Protein AF-A0A7S2IN70-F1 (afdb_monomer)

Radius of gyration: 50.94 Å; Cα contacts (8 Å, |Δi|>4): 1576; chains: 1; bounding box: 120×129×160 Å

Mean predicted aligned error: 21.16 Å

InterPro domains:
  IPR001154 DNA topoisomerase II, eukaryotic-type [PR01158] (30-53)
  IPR001154 DNA topoisomerase II, eukaryotic-type [PR01158] (77-99)
  IPR001154 DNA topoisomerase II, eukaryotic-type [PR01158] (107-127)
  IPR001154 DNA topoisomerase II, eukaryotic-type [PR01158] (214-228)
  IPR001154 DNA topoisomerase II, eukaryotic-type [PR01158] (298-324)
  IPR002205 DNA topoisomerase, type IIA, domain A [PF00521] (2-439)
  IPR002205 DNA topoisomerase, type IIA, domain A [PS52040] (4-439)
  IPR002205 DNA topoisomerase, type IIA, domain A [SM00434] (1-437)
  IPR002205 DNA topoisomerase, type IIA, domain A [cd00187] (2-442)
  IPR006691 DNA gyrase/topoisomerase IV, subunit A, C-terminal repeat [PF03989] (555-580)
  IPR006691 DNA gyrase/topoisomerase IV, subunit A, C-terminal repeat [PF03989] (617-644)
  IPR006691 DNA gyrase/topoisomerase IV, subunit A, C-terminal repeat [PF03989] (854-893)
  IPR006691 DNA gyrase/topoisomerase IV, subunit A, C-terminal repeat [PF03989] (995-1035)
  IPR013757 DNA topoisomerase, type IIA, alpha-helical domain superfamily [G3DSA:1.10.268.10] (305-457)
  IPR013758 DNA topoisomerase, type IIA, domain A, alpha-beta [G3DSA:3.90.199.10] (4-303)
  IPR013760 DNA topoisomerase, type IIA-like domain superfamily [SSF56719] (2-447)
  IPR035516 DNA gyrase/topoisomerase IV, subunit A, C-terminal [G3DSA:2.120.10.90] (473-906)
  IPR035516 DNA gyrase/topoisomerase IV, subunit A, C-terminal [SSF101904] (476-713)
  IPR036910 High mobility group box domain superfamily [SSF47095] (909-994)
  IPR050634 DNA Topoisomerase II [PTHR10169] (2-490)

Solvent-accessible surface area (backbone atoms only — not comparable to full-atom values): 61771 Å² total; per-residue (Å²): 112,77,38,47,27,30,52,50,43,32,41,29,64,71,57,43,30,51,50,40,44,43,59,76,67,61,56,82,60,78,37,44,41,50,60,50,44,57,51,27,38,70,60,39,70,51,93,62,66,63,68,62,49,49,54,50,53,38,64,41,16,25,66,39,58,64,58,29,59,68,39,49,27,38,57,51,59,58,40,29,35,37,48,61,68,37,73,67,35,59,60,46,85,76,27,29,36,32,67,24,81,46,39,54,40,38,43,45,76,76,48,61,87,71,50,58,62,39,75,55,96,92,38,71,36,41,47,84,56,61,73,39,80,55,57,39,27,43,28,44,17,40,76,24,70,50,93,96,47,58,24,40,36,61,28,26,47,62,67,60,54,50,52,29,49,53,23,51,76,70,74,40,84,54,73,88,86,64,70,39,54,50,87,58,87,46,51,68,44,75,40,91,93,38,89,63,32,31,39,29,31,26,37,70,47,81,52,78,74,40,31,32,38,38,57,34,66,18,76,85,56,30,52,49,67,51,45,58,56,54,59,70,34,36,58,48,96,96,43,62,91,73,35,63,33,75,44,81,47,80,66,61,54,73,89,46,49,31,39,41,40,30,28,55,52,72,54,47,52,52,32,57,75,65,31,56,42,67,66,69,65,20,59,41,80,47,60,43,83,42,29,41,30,21,47,96,90,65,50,82,45,80,40,83,46,75,65,55,52,50,65,60,38,50,60,58,50,52,54,48,40,49,50,34,49,53,52,50,48,54,49,47,52,40,53,42,51,53,41,51,42,46,36,52,51,37,48,31,43,70,68,69,72,45,85,77,77,96,58,58,60,57,60,52,34,45,50,42,44,76,72,70,44,73,35,58,48,48,65,69,72,43,73,76,69,92,60,49,42,61,75,45,43,36,88,60,73,70,56,58,7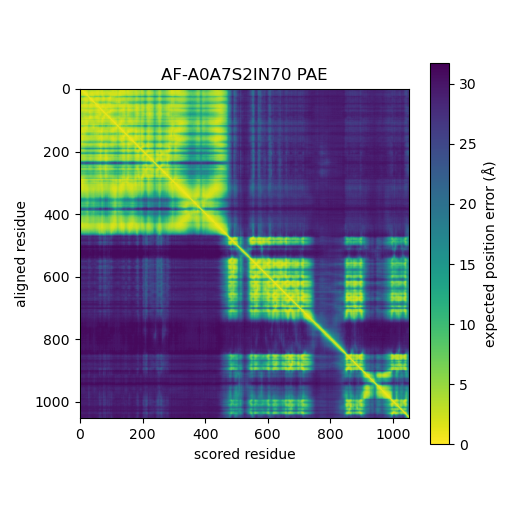6,86,56,61,40,70,73,43,39,54,53,38,48,51,53,37,53,55,46,50,52,51,44,52,51,54,69,72,51,49,62,67,56,55,48,52,54,44,51,53,47,31,51,57,33,49,54,51,51,54,55,49,52,52,52,51,51,53,52,50,51,52,51,50,53,54,49,60,73,66,42,86,80,61,89,65,75,46,64,29,35,39,42,32,26,67,65,45,22,36,32,25,30,44,50,67,59,56,53,59,76,63,71,69,79,95,76,69,100,77,84,61,86,76,68,83,74,89,85,83,82,80,92,74,92,79,84,91,81,93,83,82,94,83,80,85,76,76,81,66,79,58,75,17,67,62,48,75,46,74,46,34,38,64,15,36,35,40,42,30,27,36,78,21,37,36,33,36,46,48,44,59,79,42,58,76,42,94,45,89,71,53,86,54,48,50,53,54,81,73,22,71,77,47,71,89,63,53,79,48,35,74,40,75,40,56,49,65,63,58,72,45,97,57,84,38,27,37,41,38,34,32,48,74,26,31,33,40,42,38,57,43,71,66,62,52,74,50,52,72,43,43,81,36,75,55,36,43,67,57,94,96,50,39,41,54,45,58,42,80,44,41,56,60,22,24,46,34,38,34,26,26,64,26,26,40,38,30,30,72,50,22,87,91,50,71,72,53,60,48,85,41,62,53,47,63,41,38,47,63,62,74,92,72,83,41,41,62,35,35,63,37,72,40,77,57,51,76,65,57,50,53,55,46,52,52,53,49,50,54,48,51,51,52,50,50,51,54,50,51,56,57,56,60,63,74,74,74,78,88,87,86,90,82,88,78,89,78,89,80,89,82,85,85,88,82,86,84,86,86,86,82,84,90,83,91,86,86,89,83,89,84,87,88,84,90,82,84,89,82,85,84,84,87,83,80,86,87,80,89,83,87,84,88,81,86,86,82,85,86,85,91,88,78,90,81,89,88,84,85,82,88,83,85,89,84,82,87,80,90,78,75,94,72,85,77,74,90,75,90,80,82,81,88,83,82,87,70,68,54,43,22,39,36,42,33,27,26,75,25,32,31,37,30,32,62,59,39,70,94,75,52,27,82,47,64,79,45,38,69,47,47,80,58,39,69,64,59,88,91,51,36,36,34,35,45,40,68,44,77,33,76,89,66,84,76,75,78,80,77,81,71,63,54,33,41,55,52,52,46,58,52,43,60,71,38,72,68,40,48,51,54,54,51,50,63,66,64,63,82,66,84,89,68,80,77,76,54,73,65,60,58,50,50,54,37,46,53,55,44,68,70,46,58,69,74,62,44,48,55,36,42,51,52,30,50,52,47,42,51,54,42,51,53,51,47,52,56,56,64,71,46,91,75,54,34,33,39,36,27,26,57,81,44,49,78,45,81,43,54,53,80,79,46,57,77,48,94,62,80,50,79,56,49,79,77,50,91,64,63,87,96,52,40,42,63,45,60,46,73,54,75,84,79,76,73,71,80,85,76,66,88,128

Secondary structure (DSSP, 8-state):
--SS-BTTT---HHHHHHHHHHHHHT--S-EEHHHHHHHHHHHTT--S-HHHHHHHHHHHH--STTS-SS-SEEEES----TTTTTTTPPPTTT-EEEE-TTHHHHS-TTTGGGS-EEEETTEEEEES----SS-HHHHS-EEEE-SS-EEEE--B-HHHHHHHHHHHHTTPPPPPP-B--TT--SEEEE-TTSTTEEEEE-EEEEETTTEEEEEEPPTT--HHHHHHHHHHTSPPTT-GGG-S-SEEEE---SS---EEEE--HHHHHHHHHH-HHHHTT-EEEEE-S-EEEE-TTS-EEEESSHHHHHHHHHHHHHHHHHHHHHHHHHHHHHHHHHHHHHHHHHHHHHTTSS--TT--HHHHHHHHHHTTPPPHHHHTTPPPPSS--TTTTHHHHT--GGGSSHHHHHHHHHHHHHHHHHHHHHHHS-HHHHHHHHHHHHHHHHHHHHHHHHHHHHHHHHHHHHHHHH-TTS----EEEEEEETT-EEEEEEHHHHHHTT-S-S-SS---TT--------------------------TTS-EEEEEEEETT-EEEEEETTSEEEEEEGGGS-EESSTTSPPEEHHHH-GGGTTPPEEEEEEE-HHHHHS--S-EEEEEETTSEEEEEEHHHHHTPPTT--EE--BPPTT--EEEEEEE-TTEEEEEEETTSEEEEEE-STTSPPPPTTSBPEE-B---GGGT--EEEEEEEEPPHHHHHHHHHHHHHHHHHHHHHHHHHHHTSS---------------------------------------------------------------------------------------------------S----EEEEEETTSEEEEEE--HHHH-BPPTTB--EE-S---TT--EEEEEEE-------PPPPPPPPHHHHHHHHHTTSHHHHHHHHHHHHS-----SS--HHHHHHHHHHHHHTS-HHHHHHHHHHHHHHHHHHHHHHHHHHHS---EEEEEETTS-EEEEEGGGSPB-SSS-PPEE---PPTT--EEEEEEE------------

Foldseek 3Di:
DQFFAALQALDGLLLLLLVQLQVVVVFDDWDQQLVSLVSSCVQAVDPDDSVVSSLSLLLLQDDFWQRALDRQKHWAAASDFLQVPRPPRDDSRPTIIHGALLNCLQQPPLLVVVFAFDADPNHGHGGLHGGTLFRRCQAGPHFGDDDPATATHAHFDLVLRLQCLVCVLVVHHRDATFGDIPLAPFDWAADPVDPQKIKTFFDKADDPQFKIKTKGAGRPDGNNNLVVVLVVLEDDVPRRVRRLFPDWDWDDDRRIGMIMTTGHNVSVVVCVVVDVRVVSVRIDMDGNPRHWHAYSVGDIDGDRGVSVSSVRNSVVLLVSLVSSLVVVLLVLQLVLLLLVLLLLLLVCVLVVVQDPPPDDLQVSLVVSVVVPRFFSCVSVVHDRDPGSDCNRCVSNVVDDPVCSDPVNSVVSVVVSVVSVVVSVVSVPQHSSNVSVVSSVVSVVSVVVVVVVVVVVVVVVVVVVVVVVVPPPPPPDFAKWKWWAFPQQFIAIEHPVLVVVVVPPDPDDDDDFLADDDDDDDDDDDDDDDDDDDDDPDDPDLGGFTDDMDMGTQQWWKWWAFFQQKIAIDGSVVHYYDPHSNDTGDHPCVQAVVCPPTDTQDIETGHPVPLVDQDQKWKWWAKFQQFIATAGSPVVSPHDHNDIDHAARDDVPITTHDIYIDGQQKWKWWAKFQQFIAIAGPHPVDDHDDSPDHGARFAHDDPPPPIITQEMDMDGHDPVRVVVVVVVVVVVVVVVVVVVVVVVVVVVPDDDDDDDDDDDDDDDDDDDDDDDDDDDDDDDDDDDDDDDDDDDDDDDDDDDDDDDDDDDDDDDDDYDDDDDDDDDDDDDDDDDDDDPPPDDPDDDDDPDDFFKWKWWAKFQQFIATETCDCVARNHDDGHYNGHRAERADPPITTNYIDIDTRPPDLPDQDDDFDALLVVVVVVCCVDPVVVVVVVVVVVPDDDDDDDDDPVVVSVVSVVVLVPDDPVVNVVSNVVSVVVVVVNVVSVVVVVVPQFKWKWWTKSSNDIDIDTPSVWDHDPDHDTGDRGDPDDPPITTNDMDIPDPPPPPPPPDDD

Organism: NCBI:txid1333877

Sequence (1053 aa):
MRSIPCVVDGFKPSQRKVLFSAFKKKLKSDLKVAQLVGYISEQAAYHHGEMSLENTIVNLAQNFVGSNNINLLVPSGQFGTRLQGGKDHAAARYIYTKPSRALRAIFSEEDDPVLEYLNEENLSIEPRWYCPVVPLVLINGAEGIGTGWSTSVPMYNPRDVIAAIRSIIRQEPPEPLTPWFRGFNGTIAPIPAQPGRFEAIGVAQRRGHVRMEITELPVKKWTQDYKEWLLELLPKPGQEQRALVTELREYHSENSVHFVLSMTPDKLAEAEQKGFEKFFHLRTTISTSNMMLFDADGNIKKYESPEDIIKEFAPIRLELYQKRKDHQVGKLEREMAVISNRLKFVRMVVTDQLDVEKRKTGELCSEMHRKGLQTMSEIDGGPPVKDNTPDGYKYLLSMKLWSLTDDKVNSLQQQHDDKAHALETLKATTIEQMWEKDLARLEAALDACDAEDAKEAESAAKLARKAMDNSDDFLVNKQCVLVLNNNYGIKRVRTNTWKATRKGNMSGNKGSLLDKKKADKPTGDGDEGEEGADELEEIGQEEALAGVFCCHDFDALLVFTEHGMAYRLQALDVPLAKKASAASAQVRDFLPELGEHRVVSLVTVPHGKLKDMCDEFVVLVSAQGYAKKVSLDRFRGLRPGTAGPCFKLVEGDELKWAHRAGPNCALVMASRAGKVLRMSCGRDWQESSVKAGGKLAMRVPANAGDAMASCAISMLTGREIKERERAVAKRREKLLASKDLAADADEAVGVPGGDDAMDGTGVKGGSPAAASAEAAAARRRSSAPCDDDDSDNGGEAPGAGGAEGGGDVRADGGADGGADSDADAGDDADDGEGEAEGGQGSGDDDGDAGQHAVLVTEQGFAIRMPLIAKRIGLGKKGGKGKVVINVSDPDKVCSICIVSGVSAEVKAPEKCKAAWSLFHDERMRTEDGIAETAAALAAGDGVQKPADPFARAHRSQELFKALPEQEQNKYIAIADEQRQKYDLAMEEFKKHDVEEVLLGSVKGCISRVTVNTLPVSWTRRKGKAISRLRKPDKICTVSLLSAVEEAPDDGPK

Structure (mmCIF, N/CA/C/O backbone):
data_AF-A0A7S2IN70-F1
#
_entry.id   AF-A0A7S2IN70-F1
#
loop_
_atom_site.group_PDB
_atom_site.id
_atom_site.type_symbol
_atom_site.label_atom_id
_atom_site.label_alt_id
_atom_site.label_comp_id
_atom_site.label_asym_id
_atom_site.label_entity_id
_atom_site.label_seq_id
_atom_site.pdbx_PDB_ins_code
_atom_site.Cartn_x
_atom_site.Cartn_y
_atom_site.Cartn_z
_atom_site.occupancy
_atom_site.B_iso_or_equiv
_atom_site.auth_seq_id
_atom_site.auth_comp_id
_atom_site.auth_asym_id
_atom_site.auth_atom_id
_atom_site.pdbx_PDB_model_num
ATOM 1 N N . MET A 1 1 ? 8.993 -9.530 31.731 1.00 68.31 1 MET A N 1
ATOM 2 C CA . MET A 1 1 ? 7.720 -8.796 31.533 1.00 68.31 1 MET A CA 1
ATOM 3 C C . MET A 1 1 ? 7.752 -7.808 30.369 1.00 68.31 1 MET A C 1
ATOM 5 O O . MET A 1 1 ? 6.836 -7.840 29.572 1.00 68.31 1 MET A O 1
ATOM 9 N N . ARG A 1 2 ? 8.772 -6.947 30.215 1.00 82.38 2 ARG A N 1
ATOM 10 C CA . ARG A 1 2 ? 8.757 -5.892 29.172 1.00 82.38 2 ARG A CA 1
ATOM 11 C C . ARG A 1 2 ? 8.877 -6.403 27.723 1.00 82.38 2 ARG A C 1
ATOM 13 O O . ARG A 1 2 ? 8.448 -5.712 26.807 1.00 82.38 2 ARG A O 1
ATOM 20 N N . SER A 1 3 ? 9.459 -7.589 27.519 1.00 85.69 3 SER A N 1
ATOM 21 C CA . SER A 1 3 ? 9.809 -8.093 26.180 1.00 85.69 3 SER A CA 1
ATOM 22 C C . SER A 1 3 ? 8.808 -9.062 25.552 1.00 85.69 3 SER A C 1
ATOM 24 O O . SER A 1 3 ? 8.734 -9.108 24.330 1.00 85.69 3 SER A O 1
ATOM 26 N N . ILE A 1 4 ? 8.087 -9.849 26.355 1.00 91.94 4 ILE A N 1
ATOM 27 C CA . ILE A 1 4 ? 7.155 -10.891 25.891 1.00 91.94 4 ILE A CA 1
ATOM 28 C C . ILE A 1 4 ? 5.725 -10.363 26.084 1.00 91.94 4 ILE A C 1
ATOM 30 O O . ILE A 1 4 ? 5.456 -9.819 27.157 1.00 91.94 4 ILE A O 1
ATOM 34 N N . PRO A 1 5 ? 4.835 -10.471 25.083 1.00 93.94 5 PRO A N 1
ATOM 35 C CA . PRO A 1 5 ? 3.462 -9.998 25.197 1.00 93.94 5 PRO A CA 1
ATOM 36 C C . PRO A 1 5 ? 2.547 -10.974 25.948 1.00 93.94 5 PRO A C 1
ATOM 38 O O . PRO A 1 5 ? 2.892 -12.135 26.183 1.00 93.94 5 PRO A O 1
ATOM 41 N N . CYS A 1 6 ? 1.368 -10.480 26.324 1.00 94.06 6 CYS A N 1
ATOM 42 C CA . CYS A 1 6 ? 0.288 -11.285 26.893 1.00 94.06 6 CYS A CA 1
ATOM 43 C C . CYS A 1 6 ? -0.545 -11.948 25.789 1.00 94.06 6 CYS A C 1
ATOM 45 O O . CYS A 1 6 ? -0.744 -11.365 24.726 1.00 94.06 6 CYS A O 1
ATOM 47 N N . VAL A 1 7 ? -1.051 -13.155 26.045 1.00 95.25 7 VAL A N 1
ATOM 48 C CA . VAL A 1 7 ? -1.926 -13.898 25.127 1.00 95.25 7 VAL A CA 1
ATOM 49 C C . VAL A 1 7 ? -3.268 -13.191 24.905 1.00 95.25 7 VAL A C 1
ATOM 51 O O . VAL A 1 7 ? -3.846 -13.304 23.828 1.00 95.25 7 VAL A O 1
ATOM 54 N N . VAL A 1 8 ? -3.739 -12.424 25.897 1.00 94.12 8 VAL A N 1
ATOM 55 C CA . VAL A 1 8 ? -5.066 -11.794 25.870 1.00 94.12 8 VAL A CA 1
ATOM 56 C C . VAL A 1 8 ? -5.120 -10.636 24.871 1.00 94.12 8 VAL A C 1
ATOM 58 O O . VAL A 1 8 ? -5.943 -10.649 23.962 1.00 94.12 8 VAL A O 1
ATOM 61 N N . ASP A 1 9 ? -4.233 -9.644 24.998 1.00 94.50 9 ASP A N 1
ATOM 62 C CA . ASP A 1 9 ? -4.203 -8.475 24.104 1.00 94.50 9 ASP A CA 1
ATOM 63 C C . ASP A 1 9 ? -3.090 -8.499 23.054 1.00 94.50 9 ASP A C 1
ATOM 65 O O . ASP A 1 9 ? -3.109 -7.687 22.131 1.00 94.50 9 ASP A O 1
ATOM 69 N N . GLY A 1 10 ? -2.115 -9.400 23.168 1.00 93.31 10 GLY A N 1
ATOM 70 C CA . GLY A 1 10 ? -0.932 -9.403 22.310 1.00 93.31 10 GLY A CA 1
ATOM 71 C C . GLY A 1 10 ? 0.036 -8.252 22.578 1.00 93.31 10 GLY A C 1
ATOM 72 O O . GLY A 1 10 ? 0.955 -8.045 21.785 1.00 93.31 10 GLY A O 1
ATOM 73 N N . PHE A 1 11 ? -0.120 -7.507 23.680 1.00 94.75 11 PHE A N 1
ATOM 74 C CA . PHE A 1 11 ? 0.687 -6.320 23.948 1.00 94.75 11 PHE A CA 1
ATOM 75 C C . PHE A 1 11 ? 1.770 -6.517 24.996 1.00 94.75 11 PHE A C 1
ATOM 77 O O . PHE A 1 11 ? 1.643 -7.250 25.980 1.00 94.75 11 PHE A O 1
ATOM 84 N N . LYS A 1 12 ? 2.841 -5.750 24.795 1.00 93.44 12 LYS A N 1
ATOM 85 C CA . LYS A 1 12 ? 3.812 -5.388 25.829 1.00 93.44 12 LYS A CA 1
ATOM 86 C C . LYS A 1 12 ? 3.264 -4.207 26.646 1.00 93.44 12 LYS A C 1
ATOM 88 O O . LYS A 1 12 ? 2.510 -3.396 26.100 1.00 93.44 12 LYS A O 1
ATOM 93 N N . PRO A 1 13 ? 3.707 -4.010 27.902 1.00 92.25 13 PRO A N 1
ATOM 94 C CA . PRO A 1 13 ? 3.250 -2.889 28.730 1.00 92.25 13 PRO A CA 1
ATOM 95 C C . PRO A 1 13 ? 3.371 -1.514 28.048 1.00 92.25 13 PRO A C 1
ATOM 97 O O . PRO A 1 13 ? 2.440 -0.718 28.105 1.00 92.25 13 PRO A O 1
ATOM 100 N N . SER A 1 14 ? 4.464 -1.254 27.315 1.00 92.75 14 SER A N 1
ATOM 101 C CA . SER A 1 14 ? 4.647 0.012 26.586 1.00 92.75 14 SER A CA 1
ATOM 102 C C . SER A 1 14 ? 3.566 0.252 25.527 1.00 92.75 14 SER A C 1
ATOM 104 O O . SER A 1 14 ? 3.066 1.364 25.407 1.00 92.75 14 SER A O 1
ATOM 106 N N . GLN A 1 15 ? 3.164 -0.784 24.783 1.00 94.75 15 GLN A N 1
ATOM 107 C CA . GLN A 1 15 ? 2.100 -0.681 23.776 1.00 94.75 15 GLN A CA 1
ATOM 108 C C . GLN A 1 15 ? 0.737 -0.439 24.439 1.00 94.75 15 GLN A C 1
ATOM 110 O O . GLN A 1 15 ? -0.059 0.366 23.957 1.00 94.75 15 GLN A O 1
ATOM 115 N N . ARG A 1 16 ? 0.496 -1.077 25.591 1.00 95.00 16 ARG A N 1
ATOM 116 C CA . ARG A 1 16 ? -0.734 -0.898 26.366 1.00 95.00 16 ARG A CA 1
ATOM 117 C C . ARG A 1 16 ? -0.883 0.521 26.907 1.00 95.00 16 ARG A C 1
ATOM 119 O O . ARG A 1 16 ? -1.958 1.103 26.785 1.00 95.00 16 ARG A O 1
ATOM 126 N N . LYS A 1 17 ? 0.205 1.100 27.425 1.00 94.31 17 LYS A N 1
ATOM 127 C CA . LYS A 1 17 ? 0.259 2.499 27.880 1.00 94.31 17 LYS A CA 1
ATOM 128 C C . LYS A 1 17 ? -0.053 3.481 26.745 1.00 94.31 17 LYS A C 1
ATOM 130 O O . LYS A 1 17 ? -0.843 4.400 26.945 1.00 94.31 17 LYS A O 1
ATOM 135 N N . VAL A 1 18 ? 0.478 3.244 25.538 1.00 94.81 18 VAL A N 1
ATOM 136 C CA . VAL A 1 18 ? 0.158 4.055 24.344 1.00 94.81 18 VAL A CA 1
ATOM 137 C C . VAL A 1 18 ? -1.348 4.052 24.058 1.00 94.81 18 VAL A C 1
ATOM 139 O O . VAL A 1 18 ? -1.945 5.119 23.895 1.00 94.81 18 VAL A O 1
ATOM 142 N N . LEU A 1 19 ? -1.982 2.874 24.021 1.00 94.44 19 LEU A N 1
ATOM 143 C CA . LEU A 1 19 ? -3.419 2.771 23.744 1.00 94.44 19 LEU A CA 1
ATOM 144 C C . LEU A 1 19 ? -4.285 3.337 24.868 1.00 94.44 19 LEU A C 1
ATOM 146 O O . LEU A 1 19 ? -5.255 4.039 24.586 1.00 94.44 19 LEU A O 1
ATOM 150 N N . PHE A 1 20 ? -3.913 3.101 26.127 1.00 94.88 20 PHE A N 1
ATOM 151 C CA . PHE A 1 20 ? -4.605 3.671 27.280 1.00 94.88 20 PHE A CA 1
ATOM 152 C C . PHE A 1 20 ? -4.680 5.195 27.187 1.00 94.88 20 PHE A C 1
ATOM 154 O O . PHE A 1 20 ? -5.765 5.775 27.281 1.00 94.88 20 PHE A O 1
ATOM 161 N N . SER A 1 21 ? -3.554 5.857 26.918 1.00 93.00 21 SER A N 1
ATOM 162 C CA . SER A 1 21 ? -3.532 7.307 26.740 1.00 93.00 21 SER A CA 1
ATOM 163 C C . SER A 1 21 ? -4.333 7.753 25.513 1.00 93.00 21 SER A C 1
ATOM 165 O O . SER A 1 21 ? -5.021 8.773 25.580 1.00 93.00 21 SER A O 1
ATOM 167 N N . ALA A 1 22 ? -4.308 6.995 24.410 1.00 92.81 22 ALA A N 1
ATOM 168 C CA . ALA A 1 22 ? -5.115 7.300 23.225 1.00 92.81 22 ALA A CA 1
ATOM 169 C C . ALA A 1 22 ? -6.629 7.249 23.522 1.00 92.81 22 ALA A C 1
ATOM 171 O O . ALA A 1 22 ? -7.367 8.154 23.115 1.00 92.81 22 ALA A O 1
ATOM 172 N N . PHE A 1 23 ? -7.083 6.249 24.287 1.00 93.44 23 PHE A N 1
ATOM 173 C CA . PHE A 1 23 ? -8.474 6.116 24.727 1.00 93.44 23 PHE A CA 1
ATOM 174 C C . PHE A 1 23 ? -8.867 7.184 25.751 1.00 93.44 23 PHE A C 1
ATOM 176 O O . PHE A 1 23 ? -9.908 7.825 25.590 1.00 93.44 23 PHE A O 1
ATOM 183 N N . LYS A 1 24 ? -8.010 7.457 26.745 1.00 91.88 24 LYS A N 1
ATOM 184 C CA . LYS A 1 24 ? -8.237 8.487 27.775 1.00 91.88 24 LYS A CA 1
ATOM 185 C C . LYS A 1 24 ? -8.369 9.884 27.165 1.00 91.88 24 LYS A C 1
ATOM 187 O O . LYS A 1 24 ? -9.259 10.642 27.546 1.00 91.88 24 LYS A O 1
ATOM 192 N N . LYS A 1 25 ? -7.540 10.205 26.164 1.00 90.44 25 LYS A N 1
ATOM 193 C CA . LYS A 1 25 ? -7.591 11.481 25.428 1.00 90.44 25 LYS A CA 1
ATOM 194 C C . LYS A 1 25 ? -8.777 11.574 24.457 1.00 90.44 25 LYS A C 1
ATOM 196 O O . LYS A 1 25 ? -9.083 12.673 24.002 1.00 90.44 25 LYS A O 1
ATOM 201 N N . LYS A 1 26 ? -9.424 10.447 24.117 1.00 88.94 26 LYS A N 1
ATOM 202 C CA . LYS A 1 26 ? -10.448 10.332 23.058 1.00 88.94 26 LYS A CA 1
ATOM 203 C C . LYS A 1 26 ? -9.986 10.977 21.749 1.00 88.94 26 LYS A C 1
ATOM 205 O O . LYS A 1 26 ? -10.671 11.830 21.181 1.00 88.94 26 LYS A O 1
ATOM 210 N N . LEU A 1 27 ? -8.785 10.607 21.309 1.00 84.56 27 LEU A N 1
ATOM 211 C CA . LEU A 1 27 ? -8.127 11.243 20.172 1.00 84.56 27 LEU A CA 1
ATOM 212 C C . LEU A 1 27 ? -8.922 11.006 18.873 1.00 84.56 27 LEU A C 1
ATOM 214 O O . LEU A 1 27 ? -9.062 9.870 18.434 1.00 84.56 27 LEU A O 1
ATOM 218 N N . LYS A 1 28 ? -9.448 12.079 18.267 1.00 85.06 28 LYS A N 1
ATOM 219 C CA . LYS A 1 28 ? -10.194 12.024 16.990 1.00 85.06 28 LYS A CA 1
ATOM 220 C C . LYS A 1 28 ? -9.435 12.635 15.814 1.00 85.06 28 LYS A C 1
ATOM 222 O O . LYS A 1 28 ? -9.631 12.216 14.679 1.00 85.06 28 LYS A O 1
ATOM 227 N N . SER A 1 29 ? -8.606 13.639 16.080 1.00 89.12 29 SER A N 1
ATOM 228 C CA . SER A 1 29 ? -7.786 14.324 15.081 1.00 89.12 29 SER A CA 1
ATOM 229 C C . SER A 1 29 ? -6.345 13.830 15.124 1.00 89.12 29 SER A C 1
ATOM 231 O O . SER A 1 29 ? -5.884 13.347 16.158 1.00 89.12 29 SER A O 1
ATOM 233 N N . ASP A 1 30 ? -5.628 14.014 14.020 1.00 91.81 30 ASP A N 1
ATOM 234 C CA . ASP A 1 30 ? -4.193 13.753 13.950 1.00 91.81 30 ASP A CA 1
ATOM 235 C C . ASP A 1 30 ? -3.426 14.597 14.987 1.00 91.81 30 ASP A C 1
ATOM 237 O O . ASP A 1 30 ? -3.643 15.804 15.124 1.00 91.81 30 ASP A O 1
ATOM 241 N N . LEU A 1 31 ? -2.536 13.946 15.738 1.00 93.88 31 LEU A N 1
ATOM 242 C CA . LEU A 1 31 ? -1.675 14.561 16.750 1.00 93.88 31 LEU A CA 1
ATOM 243 C C . LEU A 1 31 ? -0.216 14.242 16.438 1.00 93.88 31 LEU A C 1
ATOM 245 O O . LEU A 1 31 ? 0.096 13.133 16.010 1.00 93.88 31 LEU A O 1
ATOM 249 N N . LYS A 1 32 ? 0.692 15.193 16.682 1.00 95.00 32 LYS A N 1
ATOM 250 C CA . LYS A 1 32 ? 2.132 14.946 16.522 1.00 95.00 32 LYS A CA 1
ATOM 251 C C . LYS A 1 32 ? 2.574 13.812 17.439 1.00 95.00 32 LYS A C 1
ATOM 253 O O . LYS A 1 32 ? 2.235 13.830 18.624 1.00 95.00 32 LYS A O 1
ATOM 258 N N . VAL A 1 33 ? 3.394 12.893 16.933 1.00 95.44 33 VAL A N 1
ATOM 259 C CA . VAL A 1 33 ? 3.899 11.767 17.737 1.00 95.44 33 VAL A CA 1
ATOM 260 C C . VAL A 1 33 ? 4.663 12.272 18.964 1.00 95.44 33 VAL A C 1
ATOM 262 O O . VAL A 1 33 ? 4.378 11.825 20.069 1.00 95.44 33 VAL A O 1
ATOM 265 N N . ALA A 1 34 ? 5.515 13.293 18.817 1.00 94.81 34 ALA A N 1
ATOM 266 C CA . ALA A 1 34 ? 6.221 13.905 19.952 1.00 94.81 34 ALA A CA 1
ATOM 267 C C . ALA A 1 34 ? 5.276 14.467 21.041 1.00 94.81 34 ALA A C 1
ATOM 269 O O . ALA A 1 34 ? 5.551 14.357 22.233 1.00 94.81 34 ALA A O 1
ATOM 270 N N . GLN A 1 35 ? 4.126 15.036 20.654 1.00 93.81 35 GLN A N 1
ATOM 271 C CA . GLN A 1 35 ? 3.127 15.527 21.616 1.00 93.81 35 GLN A CA 1
ATOM 272 C C . GLN A 1 35 ? 2.376 14.379 22.298 1.00 93.81 35 GLN A C 1
ATOM 274 O O . GLN A 1 35 ? 2.021 14.481 23.472 1.00 93.81 35 GLN A O 1
ATOM 279 N N . LEU A 1 36 ? 2.117 13.293 21.564 1.00 94.19 36 LEU A N 1
ATOM 280 C CA . LEU A 1 36 ? 1.493 12.096 22.117 1.00 94.19 36 LEU A CA 1
ATOM 281 C C . LEU A 1 36 ? 2.404 11.430 23.155 1.00 94.19 36 LEU A C 1
ATOM 283 O O . LEU A 1 36 ? 1.918 11.037 24.210 1.00 94.19 36 LEU A O 1
ATOM 287 N N . VAL A 1 37 ? 3.709 11.364 22.887 1.00 94.88 37 VAL A N 1
ATOM 288 C CA . VAL A 1 37 ? 4.715 10.808 23.803 1.00 94.88 37 VAL A CA 1
ATOM 289 C C . VAL A 1 37 ? 4.738 11.554 25.130 1.00 94.88 37 VAL A C 1
ATOM 291 O O . VAL A 1 37 ? 4.570 10.914 26.164 1.00 94.88 37 VAL A O 1
ATOM 294 N N . GLY A 1 38 ? 4.821 12.890 25.111 1.00 93.00 38 GLY A N 1
ATOM 295 C CA . GLY A 1 38 ? 4.776 13.686 26.345 1.00 93.00 38 GLY A CA 1
ATOM 296 C C . GLY A 1 38 ? 3.494 13.454 27.157 1.00 93.00 38 GLY A C 1
ATOM 297 O O . GLY A 1 38 ? 3.541 13.323 28.377 1.00 93.00 38 GLY A O 1
ATOM 298 N N . TYR A 1 39 ? 2.350 13.308 26.478 1.00 93.31 39 TYR A N 1
ATOM 299 C CA . TYR A 1 39 ? 1.074 13.008 27.134 1.00 93.31 39 TYR A CA 1
ATOM 300 C C . TYR A 1 39 ? 1.023 11.597 27.744 1.00 93.31 39 TYR A C 1
ATOM 302 O O . TYR A 1 39 ? 0.452 11.416 28.819 1.00 93.31 39 TYR A O 1
ATOM 310 N N . ILE A 1 40 ? 1.600 10.589 27.083 1.00 93.38 40 ILE A N 1
ATOM 311 C CA . ILE A 1 40 ? 1.655 9.223 27.624 1.00 93.38 40 ILE A CA 1
ATOM 312 C C . ILE A 1 40 ? 2.572 9.169 28.847 1.00 93.38 40 ILE A C 1
ATOM 314 O O . ILE A 1 40 ? 2.195 8.562 29.848 1.00 93.38 40 ILE A O 1
ATOM 318 N N . SER A 1 41 ? 3.735 9.825 28.789 1.00 91.88 41 SER A N 1
ATOM 319 C CA . SER A 1 41 ? 4.672 9.882 29.915 1.00 91.88 41 SER A CA 1
ATOM 320 C C . SER A 1 41 ? 4.010 10.435 31.178 1.00 91.88 41 SER A C 1
ATOM 322 O O . SER A 1 41 ? 4.165 9.850 32.247 1.00 91.88 41 SER A O 1
ATOM 324 N N . GLU A 1 42 ? 3.203 11.491 31.041 1.00 89.31 42 GLU A N 1
ATOM 325 C CA . GLU A 1 42 ? 2.459 12.102 32.149 1.00 89.31 42 GLU A CA 1
ATOM 326 C C . GLU A 1 42 ? 1.301 11.220 32.653 1.00 89.31 42 GLU A C 1
ATOM 328 O O . GLU A 1 42 ? 1.124 11.042 33.854 1.00 89.31 42 GLU A O 1
ATOM 333 N N . GLN A 1 43 ? 0.480 10.675 31.750 1.00 89.38 43 GLN A N 1
ATOM 334 C CA . GLN A 1 43 ? -0.794 10.046 32.126 1.00 89.38 43 GLN A CA 1
ATOM 335 C C . GLN A 1 43 ? -0.700 8.559 32.455 1.00 89.38 43 GLN A C 1
ATOM 337 O O . GLN A 1 43 ? -1.601 8.035 33.109 1.00 89.38 43 GLN A O 1
ATOM 342 N N . ALA A 1 44 ? 0.324 7.877 31.946 1.00 88.25 44 ALA A N 1
ATOM 343 C CA . ALA A 1 44 ? 0.505 6.439 32.094 1.00 88.25 44 ALA A CA 1
ATOM 344 C C . ALA A 1 44 ? 1.740 6.085 32.937 1.00 88.25 44 ALA A C 1
ATOM 346 O O . ALA A 1 44 ? 2.167 4.935 32.887 1.00 88.25 44 ALA A O 1
ATOM 347 N N . ALA A 1 45 ? 2.329 7.047 33.662 1.00 87.25 45 ALA A N 1
ATOM 348 C CA . ALA A 1 45 ? 3.516 6.854 34.505 1.00 87.25 45 ALA A CA 1
ATOM 349 C C . ALA A 1 45 ? 4.629 6.058 33.786 1.00 87.25 45 ALA A C 1
ATOM 351 O O . ALA A 1 45 ? 5.075 5.000 34.231 1.00 87.25 45 ALA A O 1
ATOM 352 N N . TYR A 1 46 ? 5.020 6.498 32.584 1.00 86.69 46 TYR A N 1
ATOM 353 C CA . TYR A 1 46 ? 6.030 5.782 31.801 1.00 86.69 46 TYR A CA 1
ATOM 354 C C . TYR A 1 46 ? 7.447 6.175 32.238 1.00 86.69 46 TYR A C 1
ATOM 356 O O . TYR A 1 46 ? 7.919 7.268 31.944 1.00 86.69 46 TYR A O 1
ATOM 364 N N . HIS A 1 47 ? 8.155 5.247 32.885 1.00 85.50 47 HIS A N 1
ATOM 365 C CA . HIS A 1 47 ? 9.475 5.494 33.493 1.00 85.50 47 HIS A CA 1
ATOM 366 C C . HIS A 1 47 ? 10.679 5.202 32.585 1.00 85.50 47 HIS A C 1
ATOM 368 O O . HIS A 1 47 ? 11.800 5.007 33.063 1.00 85.50 47 HIS A O 1
ATOM 374 N N . HIS A 1 48 ? 10.484 5.065 31.274 1.00 85.31 48 HIS A N 1
ATOM 375 C CA . HIS A 1 48 ? 11.585 4.828 30.330 1.00 85.31 48 HIS A CA 1
ATOM 376 C C . HIS A 1 48 ? 11.712 5.993 29.356 1.00 85.31 48 HIS A C 1
ATOM 378 O O . HIS A 1 48 ? 10.779 6.767 29.176 1.00 85.31 48 HIS A O 1
ATOM 384 N N . GLY A 1 49 ? 12.881 6.130 28.728 1.00 86.88 49 GLY A N 1
ATOM 385 C CA . GLY A 1 49 ? 13.143 7.245 27.820 1.00 86.88 49 GLY A CA 1
ATOM 386 C C . GLY A 1 49 ? 12.098 7.361 26.704 1.00 86.88 49 GLY A C 1
ATOM 387 O O . GLY A 1 49 ? 11.688 6.355 26.115 1.00 86.88 49 GLY A O 1
ATOM 388 N N . GLU A 1 50 ? 11.721 8.600 26.390 1.00 90.06 50 GLU A N 1
ATOM 389 C CA . GLU A 1 50 ? 10.711 8.963 25.386 1.00 90.06 50 GLU A CA 1
ATOM 390 C C . GLU A 1 50 ? 10.989 8.356 24.005 1.00 90.06 50 GLU A C 1
ATOM 392 O O . GLU A 1 50 ? 10.069 7.883 23.345 1.00 90.06 50 GLU A O 1
ATOM 397 N N . MET A 1 51 ? 12.262 8.235 23.617 1.00 91.38 51 MET A N 1
ATOM 398 C CA . MET A 1 51 ? 12.680 7.614 22.353 1.00 91.38 51 MET A CA 1
ATOM 399 C C . MET A 1 51 ? 12.177 6.166 22.197 1.00 91.38 51 MET A C 1
ATOM 401 O O . MET A 1 51 ? 11.815 5.732 21.105 1.00 91.38 51 MET A O 1
ATOM 405 N N . SER A 1 52 ? 12.104 5.398 23.291 1.00 92.25 52 SER A N 1
ATOM 406 C CA . SER A 1 52 ? 11.541 4.041 23.244 1.00 92.25 52 SER A CA 1
ATOM 407 C C . SER A 1 52 ? 10.038 4.062 22.962 1.00 92.25 52 SER A C 1
ATOM 409 O O . SER A 1 52 ? 9.510 3.119 22.368 1.00 92.25 52 SER A O 1
ATOM 411 N N . LEU A 1 53 ? 9.347 5.103 23.420 1.00 93.31 53 LEU A N 1
ATOM 412 C CA . LEU A 1 53 ? 7.913 5.270 23.242 1.00 93.31 53 LEU A CA 1
ATOM 413 C C . LEU A 1 53 ? 7.588 5.790 21.840 1.00 93.31 53 LEU A C 1
ATOM 415 O O . LEU A 1 53 ? 6.659 5.284 21.219 1.00 93.31 53 LEU A O 1
ATOM 419 N N . GLU A 1 54 ? 8.408 6.703 21.310 1.00 94.00 54 GLU A N 1
ATOM 420 C CA . GLU A 1 54 ? 8.369 7.134 19.907 1.00 94.00 54 GLU A CA 1
ATOM 421 C C . GLU A 1 54 ? 8.443 5.927 18.967 1.00 94.00 54 GLU A C 1
ATOM 423 O O . GLU A 1 54 ? 7.529 5.715 18.171 1.00 94.00 54 GLU A O 1
ATOM 428 N N . ASN A 1 55 ? 9.455 5.068 19.136 1.00 93.62 55 ASN A N 1
ATOM 429 C CA . ASN A 1 55 ? 9.600 3.849 18.335 1.00 93.62 55 ASN A CA 1
ATOM 430 C C . ASN A 1 55 ? 8.420 2.883 18.523 1.00 93.62 55 ASN A C 1
ATOM 432 O O . ASN A 1 55 ? 8.001 2.220 17.579 1.00 93.62 55 ASN A O 1
ATOM 436 N N . THR A 1 56 ? 7.848 2.811 19.730 1.00 94.62 56 THR A N 1
ATOM 437 C CA . THR A 1 56 ? 6.661 1.977 19.985 1.00 94.62 56 THR A CA 1
ATOM 438 C C . THR A 1 56 ? 5.446 2.491 19.210 1.00 94.62 56 THR A C 1
ATOM 440 O O . THR A 1 56 ? 4.726 1.691 18.618 1.00 94.62 56 THR A O 1
ATOM 443 N N . ILE A 1 57 ? 5.227 3.809 19.174 1.00 95.44 57 ILE A N 1
ATOM 444 C CA . ILE A 1 57 ? 4.131 4.435 18.418 1.00 95.44 57 ILE A CA 1
ATOM 445 C C . ILE A 1 57 ? 4.337 4.248 16.916 1.00 95.44 57 ILE A C 1
ATOM 447 O O . ILE A 1 57 ? 3.389 3.881 16.225 1.00 95.44 57 ILE A O 1
ATOM 451 N N . VAL A 1 58 ? 5.564 4.451 16.424 1.00 96.00 58 VAL A N 1
ATOM 452 C CA . VAL A 1 58 ? 5.901 4.233 15.011 1.00 96.00 58 VAL A CA 1
ATOM 453 C C . VAL A 1 58 ? 5.603 2.786 14.614 1.00 96.00 58 VAL A C 1
ATOM 455 O O . VAL A 1 58 ? 4.847 2.563 13.673 1.00 96.00 58 VAL A O 1
ATOM 458 N N . ASN A 1 59 ? 6.075 1.808 15.391 1.00 94.44 59 ASN A N 1
ATOM 459 C CA . ASN A 1 59 ? 5.830 0.389 15.120 1.00 94.44 59 ASN A CA 1
ATOM 460 C C . ASN A 1 59 ? 4.342 0.008 15.178 1.00 94.44 59 ASN A C 1
ATOM 462 O O . ASN A 1 59 ? 3.925 -0.878 14.446 1.00 94.44 59 ASN A O 1
ATOM 466 N N . LEU A 1 60 ? 3.529 0.653 16.025 1.00 95.19 60 LEU A N 1
ATOM 467 C CA . LEU A 1 60 ? 2.075 0.419 16.084 1.00 95.19 60 LEU A CA 1
ATOM 468 C C . LEU A 1 60 ? 1.309 1.036 14.900 1.00 95.19 60 LEU A C 1
ATOM 470 O O . LEU A 1 60 ? 0.168 0.637 14.641 1.00 95.19 60 LEU A O 1
ATOM 474 N N . ALA A 1 61 ? 1.906 2.023 14.228 1.00 95.62 61 ALA A N 1
ATOM 475 C CA . ALA A 1 61 ? 1.305 2.742 13.109 1.00 95.62 61 ALA A CA 1
ATOM 476 C C . ALA A 1 61 ? 1.727 2.208 11.732 1.00 95.62 61 ALA A C 1
ATOM 478 O O . ALA A 1 61 ? 0.996 2.392 10.763 1.00 95.62 61 ALA A O 1
ATOM 479 N N . GLN A 1 62 ? 2.885 1.548 11.631 1.00 94.44 62 GLN A N 1
ATOM 480 C CA . GLN A 1 62 ? 3.401 0.996 10.375 1.00 94.44 62 GLN A CA 1
ATOM 481 C C . GLN A 1 62 ? 2.411 0.038 9.696 1.00 94.44 62 GLN A C 1
ATOM 483 O O . GLN A 1 62 ? 1.803 -0.813 10.351 1.00 94.44 62 GLN A O 1
ATOM 488 N N . ASN A 1 63 ? 2.282 0.186 8.374 1.00 93.06 63 ASN A N 1
ATOM 489 C CA . ASN A 1 63 ? 1.344 -0.550 7.522 1.00 93.06 63 ASN A CA 1
ATOM 490 C C . ASN A 1 63 ? 1.991 -1.156 6.258 1.00 93.06 63 ASN A C 1
ATOM 492 O O . ASN A 1 63 ? 1.281 -1.691 5.409 1.00 93.06 63 ASN A O 1
ATOM 496 N N . PHE A 1 64 ? 3.318 -1.086 6.101 1.00 91.75 64 PHE A N 1
ATOM 497 C CA . PHE A 1 64 ? 3.997 -1.719 4.968 1.00 91.75 64 PHE A CA 1
ATOM 498 C C . PHE A 1 64 ? 4.019 -3.247 5.121 1.00 91.75 64 PHE A C 1
ATOM 500 O O . PHE A 1 64 ? 3.963 -3.789 6.228 1.00 91.75 64 PHE A O 1
ATOM 507 N N . VAL A 1 65 ? 4.146 -3.967 4.009 1.00 90.12 65 VAL A N 1
ATOM 508 C CA . VAL A 1 65 ? 4.053 -5.433 4.012 1.00 90.12 65 VAL A CA 1
ATOM 509 C C . VAL A 1 65 ? 5.133 -6.070 4.891 1.00 90.12 65 VAL A C 1
ATOM 511 O O . VAL A 1 65 ? 6.331 -5.842 4.703 1.00 90.12 65 VAL A O 1
ATOM 514 N N . GLY A 1 66 ? 4.700 -6.918 5.825 1.00 87.38 66 GLY A N 1
ATOM 515 C CA . GLY A 1 66 ? 5.567 -7.563 6.814 1.00 87.38 66 GLY A CA 1
ATOM 516 C C . GLY A 1 66 ? 5.704 -6.807 8.142 1.00 87.38 66 GLY A C 1
ATOM 517 O O . GLY A 1 66 ? 6.428 -7.300 9.007 1.00 87.38 66 GLY A O 1
ATOM 518 N N . SER A 1 67 ? 5.032 -5.657 8.305 1.00 91.75 67 SER A N 1
ATOM 519 C CA . SER A 1 67 ? 4.885 -4.949 9.589 1.00 91.75 67 SER A CA 1
ATOM 520 C C . SER A 1 67 ? 3.647 -5.427 10.363 1.00 91.75 67 SER A C 1
ATOM 522 O O . SER A 1 67 ? 3.713 -6.489 10.967 1.00 91.75 67 SER A O 1
ATOM 524 N N . ASN A 1 68 ? 2.526 -4.698 10.340 1.00 94.38 68 ASN A N 1
ATOM 525 C CA . ASN A 1 68 ? 1.271 -5.090 10.990 1.00 94.38 68 ASN A CA 1
ATOM 526 C C . ASN A 1 68 ? 0.203 -5.475 9.960 1.00 94.38 68 ASN A C 1
ATOM 528 O O . ASN A 1 68 ? 0.003 -4.760 8.977 1.00 94.38 68 ASN A O 1
ATOM 532 N N . ASN A 1 69 ? -0.558 -6.539 10.234 1.00 94.12 69 ASN A N 1
ATOM 533 C CA . ASN A 1 69 ? -1.760 -6.852 9.456 1.00 94.12 69 ASN A CA 1
ATOM 534 C C . ASN A 1 69 ? -2.896 -5.871 9.753 1.00 94.12 69 ASN A C 1
ATOM 536 O O . ASN A 1 69 ? -3.627 -5.488 8.847 1.00 94.12 69 ASN A O 1
ATOM 540 N N . ILE A 1 70 ? -3.040 -5.437 11.006 1.00 94.31 70 ILE A N 1
ATOM 541 C CA . ILE A 1 70 ? -3.931 -4.339 11.381 1.00 94.31 70 ILE A CA 1
ATOM 542 C C . ILE A 1 70 ? -3.122 -3.309 12.161 1.00 94.31 70 ILE A C 1
ATOM 544 O O . ILE A 1 70 ? -2.784 -3.507 13.331 1.00 94.31 70 ILE A O 1
ATOM 548 N N . ASN A 1 71 ? -2.855 -2.172 11.529 1.00 94.00 71 ASN A N 1
ATOM 549 C CA . ASN A 1 71 ? -2.280 -1.024 12.208 1.00 94.00 71 ASN A CA 1
ATOM 550 C C . ASN A 1 71 ? -3.330 -0.389 13.138 1.00 94.00 71 ASN A C 1
ATOM 552 O O . ASN A 1 71 ? -4.434 -0.015 12.735 1.00 94.00 71 ASN A O 1
ATOM 556 N N . LEU A 1 72 ? -2.983 -0.285 14.420 1.00 94.31 72 LEU A N 1
ATOM 557 C CA . LEU A 1 72 ? -3.861 0.265 15.460 1.00 94.31 72 LEU A CA 1
ATOM 558 C C . LEU A 1 72 ? -3.884 1.792 15.443 1.00 94.31 72 LEU A C 1
ATOM 560 O O . LEU A 1 72 ? -4.851 2.427 15.874 1.00 94.31 72 LEU A O 1
ATOM 564 N N . LEU A 1 73 ? -2.801 2.362 14.933 1.00 95.12 73 LEU A N 1
ATOM 565 C CA . LEU A 1 73 ? -2.596 3.777 14.718 1.00 95.12 73 LEU A CA 1
ATOM 566 C C . LEU A 1 73 ? -2.432 4.035 13.216 1.00 95.12 73 LEU A C 1
ATOM 568 O O . LEU A 1 73 ? -1.940 3.183 12.480 1.00 95.12 73 LEU A O 1
ATOM 572 N N . VAL A 1 74 ? -2.881 5.193 12.746 1.00 93.69 74 VAL A N 1
ATOM 573 C CA . VAL A 1 74 ? -2.778 5.580 11.334 1.00 93.69 74 VAL A CA 1
ATOM 574 C C . VAL A 1 74 ? -1.446 6.299 11.101 1.00 93.69 74 VAL A C 1
ATOM 576 O O . VAL A 1 74 ? -1.166 7.264 11.821 1.00 93.69 74 VAL A O 1
ATOM 579 N N . PRO A 1 75 ? -0.643 5.879 10.107 1.00 93.94 75 PRO A N 1
ATOM 580 C CA . PRO A 1 75 ? 0.622 6.525 9.785 1.00 93.94 75 PRO A CA 1
ATOM 581 C C . PRO A 1 75 ? 0.394 7.793 8.943 1.00 93.94 75 PRO A C 1
ATOM 583 O O . PRO A 1 75 ? 0.452 7.766 7.717 1.00 93.94 75 PRO A O 1
ATOM 586 N N . SER A 1 76 ? 0.142 8.934 9.591 1.00 92.75 76 SER A N 1
ATOM 587 C CA . SER A 1 76 ? -0.002 10.230 8.908 1.00 92.75 76 SER A CA 1
ATOM 588 C C . SER A 1 76 ? 1.373 10.897 8.729 1.00 92.75 76 SER A C 1
ATOM 590 O O . SER A 1 76 ? 1.818 11.701 9.557 1.00 92.75 76 SER A O 1
ATOM 592 N N . GLY A 1 77 ? 2.077 10.538 7.653 1.00 91.44 77 GLY A N 1
ATOM 593 C CA . GLY A 1 77 ? 3.432 11.001 7.322 1.00 91.44 77 GLY A CA 1
ATOM 594 C C . GLY A 1 77 ? 4.366 9.836 6.976 1.00 91.44 77 GLY A C 1
ATOM 595 O O . GLY A 1 77 ? 3.907 8.729 6.728 1.00 91.44 77 GLY A O 1
ATOM 596 N N . GLN A 1 78 ? 5.684 10.065 6.984 1.00 92.19 78 GLN A N 1
ATOM 597 C CA . GLN A 1 78 ? 6.666 9.008 6.707 1.00 92.19 78 GLN A CA 1
ATOM 598 C C . GLN A 1 78 ? 6.955 8.174 7.969 1.00 92.19 78 GLN A C 1
ATOM 600 O O . GLN A 1 78 ? 7.798 8.551 8.784 1.00 92.19 78 GLN A O 1
ATOM 605 N N . PHE A 1 79 ? 6.257 7.047 8.134 1.00 93.69 79 PHE A N 1
ATOM 606 C CA . PHE A 1 79 ? 6.426 6.090 9.247 1.00 93.69 79 PHE A CA 1
ATOM 607 C C . PHE A 1 79 ? 7.400 4.941 8.929 1.00 93.69 79 PHE A C 1
ATOM 609 O O . PHE A 1 79 ? 7.525 3.984 9.700 1.00 93.69 79 PHE A O 1
ATOM 616 N N . GLY A 1 80 ? 8.126 5.082 7.820 1.00 90.88 80 GLY A N 1
ATOM 617 C CA . GLY A 1 80 ? 9.056 4.095 7.306 1.00 90.88 80 GLY A CA 1
ATOM 618 C C . GLY A 1 80 ? 8.371 3.168 6.311 1.00 90.88 80 GLY A C 1
ATOM 619 O O . GLY A 1 80 ? 7.159 2.954 6.351 1.00 90.88 80 GLY A O 1
ATOM 620 N N . THR A 1 81 ? 9.164 2.629 5.396 1.00 91.31 81 THR A N 1
ATOM 621 C CA . THR A 1 81 ? 8.689 1.858 4.253 1.00 91.31 81 THR A CA 1
ATOM 622 C C . THR A 1 81 ? 9.317 0.471 4.233 1.00 91.31 81 THR A C 1
ATOM 624 O O . THR A 1 81 ? 10.231 0.126 4.993 1.00 91.31 81 THR A O 1
ATOM 627 N N . ARG A 1 82 ? 8.858 -0.344 3.284 1.00 91.19 82 ARG A N 1
ATOM 628 C CA . ARG A 1 82 ? 9.435 -1.659 2.999 1.00 91.19 82 ARG A CA 1
ATOM 629 C C . ARG A 1 82 ? 10.901 -1.589 2.545 1.00 91.19 82 ARG A C 1
ATOM 631 O O . ARG A 1 82 ? 11.597 -2.600 2.621 1.00 91.19 82 ARG A O 1
ATOM 638 N N . LEU A 1 83 ? 11.383 -0.424 2.096 1.00 89.56 83 LEU A N 1
ATOM 639 C CA . LEU A 1 83 ? 12.749 -0.250 1.590 1.00 89.56 83 LEU A CA 1
ATOM 640 C C . LEU A 1 83 ? 13.805 -0.622 2.636 1.00 89.56 83 LEU A C 1
ATOM 642 O O . LEU A 1 83 ? 14.752 -1.331 2.300 1.00 89.56 83 LEU A O 1
ATOM 646 N N . GLN A 1 84 ? 13.618 -0.186 3.887 1.00 89.44 84 GLN A N 1
ATOM 647 C CA . GLN A 1 84 ? 14.540 -0.436 5.007 1.00 89.44 84 GLN A CA 1
ATOM 648 C C . GLN A 1 84 ? 13.857 -1.109 6.210 1.00 89.44 84 GLN A C 1
ATOM 650 O O . GLN A 1 84 ? 14.370 -1.066 7.333 1.00 89.44 84 GLN A O 1
ATOM 655 N N . GLY A 1 85 ? 12.679 -1.703 6.000 1.00 89.19 85 GLY A N 1
ATOM 656 C CA . GLY A 1 85 ? 11.917 -2.360 7.062 1.00 89.19 85 GLY A CA 1
ATOM 657 C C . GLY A 1 85 ? 11.477 -1.400 8.166 1.00 89.19 85 GLY A C 1
ATOM 658 O O . GLY A 1 85 ? 11.542 -1.749 9.343 1.00 89.19 85 GLY A O 1
ATOM 659 N N . GLY A 1 86 ? 11.089 -0.176 7.801 1.00 89.69 86 GLY A N 1
ATOM 660 C CA . GLY A 1 86 ? 10.567 0.821 8.731 1.00 89.69 86 GLY A CA 1
ATOM 661 C C . GLY A 1 86 ? 11.613 1.687 9.438 1.00 89.69 86 GLY A C 1
ATOM 662 O O . GLY A 1 86 ? 11.235 2.588 10.180 1.00 89.69 86 GLY A O 1
ATOM 663 N N . LYS A 1 87 ? 12.917 1.453 9.226 1.00 89.50 87 LYS A N 1
ATOM 664 C CA . LYS A 1 87 ? 14.004 2.266 9.819 1.00 89.50 87 LYS A CA 1
ATOM 665 C C . LYS A 1 87 ? 14.129 3.665 9.209 1.00 89.50 87 LYS A C 1
ATOM 667 O O . LYS A 1 87 ? 14.722 4.552 9.808 1.00 89.50 87 LYS A O 1
ATOM 672 N N . ASP A 1 88 ? 13.558 3.851 8.031 1.00 91.25 88 ASP A N 1
ATOM 673 C CA . ASP A 1 88 ? 13.500 5.083 7.249 1.00 91.25 88 ASP A CA 1
ATOM 674 C C . ASP A 1 88 ? 12.354 6.021 7.681 1.00 91.25 88 ASP A C 1
ATOM 676 O O . ASP A 1 88 ? 11.972 6.933 6.945 1.00 91.25 88 ASP A O 1
ATOM 680 N N . HIS A 1 89 ? 11.792 5.817 8.877 1.00 92.81 89 HIS A N 1
ATOM 681 C CA . HIS A 1 89 ? 10.776 6.707 9.427 1.00 92.81 89 HIS A CA 1
ATOM 682 C C . HIS A 1 89 ? 11.342 8.111 9.691 1.00 92.81 89 HIS A C 1
ATOM 684 O O . HIS A 1 89 ? 12.488 8.300 10.108 1.00 92.81 89 HIS A O 1
ATOM 690 N N . ALA A 1 90 ? 10.514 9.135 9.497 1.00 94.00 90 ALA A N 1
ATOM 691 C CA . ALA A 1 90 ? 10.881 10.498 9.850 1.00 94.00 90 ALA A CA 1
ATOM 692 C C . ALA A 1 90 ? 10.910 10.689 11.380 1.00 94.00 90 ALA A C 1
ATOM 694 O O . ALA A 1 90 ? 10.379 9.891 12.155 1.00 94.00 90 ALA A O 1
ATOM 695 N N . ALA A 1 91 ? 11.541 11.773 11.836 1.00 92.31 91 ALA A N 1
ATOM 696 C CA . ALA A 1 91 ? 11.585 12.102 13.259 1.00 92.31 91 ALA A CA 1
ATOM 697 C C . ALA A 1 91 ? 10.176 12.388 13.819 1.00 92.31 91 ALA A C 1
ATOM 699 O O . ALA A 1 91 ? 9.372 13.056 13.163 1.00 92.31 91 ALA A O 1
ATOM 700 N N . ALA A 1 92 ? 9.922 11.993 15.075 1.00 91.19 92 ALA A N 1
ATOM 701 C CA . ALA A 1 92 ? 8.625 12.089 15.768 1.00 91.19 92 ALA A CA 1
ATOM 702 C C . ALA A 1 92 ? 7.973 13.490 15.768 1.00 91.19 92 ALA A C 1
ATOM 704 O O . ALA A 1 92 ? 6.762 13.635 15.940 1.00 91.19 92 ALA A O 1
ATOM 705 N N . ARG A 1 93 ? 8.770 14.544 15.555 1.00 93.06 93 ARG A N 1
ATOM 706 C CA . ARG A 1 93 ? 8.317 15.941 15.450 1.00 93.06 93 ARG A CA 1
ATOM 707 C C . ARG A 1 93 ? 7.618 16.292 14.128 1.00 93.06 93 ARG A C 1
ATOM 709 O O . ARG A 1 93 ? 6.918 17.305 14.081 1.00 93.06 93 ARG A O 1
ATOM 716 N N . TYR A 1 94 ? 7.820 15.495 13.076 1.00 93.69 94 TYR A N 1
ATOM 717 C CA . TYR A 1 94 ? 7.281 15.727 11.727 1.00 93.69 94 TYR A CA 1
ATOM 718 C C . TYR A 1 94 ? 6.166 14.758 11.331 1.00 93.69 94 TYR A C 1
ATOM 720 O O . TYR A 1 94 ? 5.504 14.982 10.322 1.00 93.69 94 TYR A O 1
ATOM 728 N N . ILE A 1 95 ? 5.955 13.708 12.120 1.00 96.00 95 ILE A N 1
ATOM 729 C CA . ILE A 1 95 ? 4.947 12.681 11.869 1.00 96.00 95 ILE A CA 1
ATOM 730 C C . ILE A 1 95 ? 3.767 12.828 12.825 1.00 96.00 95 ILE A C 1
ATOM 732 O O . ILE A 1 95 ? 3.911 13.267 13.973 1.00 96.00 95 ILE A O 1
ATOM 736 N N . TYR A 1 96 ? 2.590 12.457 12.336 1.00 96.31 96 TYR A N 1
ATOM 737 C CA . TYR A 1 96 ? 1.332 12.568 13.056 1.00 96.31 96 TYR A CA 1
ATOM 738 C C . TYR A 1 96 ? 0.648 11.213 13.105 1.00 96.31 96 TYR A C 1
ATOM 740 O O . TYR A 1 96 ? 0.839 10.371 12.236 1.00 96.31 96 TYR A O 1
ATOM 748 N N . THR A 1 97 ? -0.158 11.002 14.132 1.00 95.62 97 THR A N 1
ATOM 749 C CA . THR A 1 97 ? -0.893 9.757 14.298 1.00 95.62 97 THR A CA 1
ATOM 750 C C . THR A 1 97 ? -2.272 10.015 14.877 1.00 95.62 97 THR A C 1
ATOM 752 O O . THR A 1 97 ? -2.493 10.977 15.621 1.00 95.62 97 THR A O 1
ATOM 755 N N . LYS A 1 98 ? -3.189 9.101 14.577 1.00 94.06 98 LYS A N 1
ATOM 756 C CA . LYS A 1 98 ? -4.521 9.001 15.177 1.00 94.06 98 LYS A CA 1
ATOM 757 C C . LYS A 1 98 ? -4.921 7.530 15.327 1.00 94.06 98 LYS A C 1
ATOM 759 O O . LYS A 1 98 ? -4.318 6.676 14.679 1.00 94.06 98 LYS A O 1
ATOM 764 N N . PRO A 1 99 ? -5.919 7.212 16.162 1.00 93.50 99 PRO A N 1
ATOM 765 C CA . PRO A 1 99 ? -6.491 5.874 16.226 1.00 93.50 99 PRO A CA 1
ATOM 766 C C . PRO A 1 99 ? -7.027 5.409 14.869 1.00 93.50 99 PRO A C 1
ATOM 768 O O . PRO A 1 99 ? -7.709 6.169 14.180 1.00 93.50 99 PRO A O 1
ATOM 771 N N . SER A 1 100 ? -6.751 4.156 14.508 1.00 92.62 100 SER A N 1
ATOM 772 C CA . SER A 1 100 ? -7.369 3.509 13.349 1.00 92.62 100 SER A CA 1
ATOM 773 C C . SER A 1 100 ? -8.869 3.310 13.572 1.00 92.62 100 SER A C 1
ATOM 775 O O . SER A 1 100 ? -9.327 3.115 14.702 1.00 92.62 100 SER A O 1
ATOM 777 N N . ARG A 1 101 ? -9.650 3.300 12.488 1.00 88.00 101 ARG A N 1
ATOM 778 C CA . ARG A 1 101 ? -11.094 3.030 12.532 1.00 88.00 101 ARG A CA 1
ATOM 779 C C . ARG A 1 101 ? -11.401 1.648 13.115 1.00 88.00 101 ARG A C 1
ATOM 781 O O . ARG A 1 101 ? -12.383 1.496 13.839 1.00 88.00 101 ARG A O 1
ATOM 788 N N . ALA A 1 102 ? -10.531 0.672 12.859 1.00 91.12 102 ALA A N 1
ATOM 789 C CA . ALA A 1 102 ? -10.646 -0.671 13.416 1.00 91.12 102 ALA A CA 1
ATOM 790 C C . ALA A 1 102 ? -10.383 -0.715 14.933 1.00 91.12 102 ALA A C 1
ATOM 792 O O . ALA A 1 102 ? -10.845 -1.638 15.596 1.00 91.12 102 ALA A O 1
ATOM 793 N N . LEU A 1 103 ? -9.704 0.280 15.522 1.00 93.69 103 LEU A N 1
ATOM 794 C CA . LEU A 1 103 ? -9.238 0.204 16.911 1.00 93.69 103 LEU A CA 1
ATOM 795 C C . LEU A 1 103 ? -10.381 0.015 17.917 1.00 93.69 103 LEU A C 1
ATOM 797 O O . LEU A 1 103 ? -10.308 -0.880 18.751 1.00 93.69 103 LEU A O 1
ATOM 801 N N . ARG A 1 104 ? -11.449 0.821 17.838 1.00 93.50 104 ARG A N 1
ATOM 802 C CA . ARG A 1 104 ? -12.614 0.692 18.739 1.00 93.50 104 ARG A CA 1
ATOM 803 C C . ARG A 1 104 ? -13.582 -0.426 18.345 1.00 93.50 104 ARG A C 1
ATOM 805 O O . ARG A 1 104 ? -14.453 -0.774 19.135 1.00 93.50 104 ARG A O 1
ATOM 812 N N . ALA A 1 105 ? -13.431 -0.997 17.149 1.00 94.31 105 ALA A N 1
ATOM 813 C CA . ALA A 1 105 ? -14.097 -2.249 16.800 1.00 94.31 105 ALA A CA 1
ATOM 814 C C . ALA A 1 105 ? -13.373 -3.451 17.432 1.00 94.31 105 ALA A C 1
ATOM 816 O O . ALA A 1 105 ? -14.030 -4.383 17.880 1.00 94.31 105 ALA A O 1
ATOM 817 N N . ILE A 1 106 ? -12.037 -3.396 17.529 1.00 95.69 106 ILE A N 1
ATOM 818 C CA . ILE A 1 106 ? -11.219 -4.406 18.214 1.00 95.69 106 ILE A CA 1
ATOM 819 C C . ILE A 1 106 ? -11.374 -4.298 19.734 1.00 95.69 106 ILE A C 1
ATOM 821 O O . ILE A 1 106 ? -11.566 -5.310 20.400 1.00 95.69 106 ILE A O 1
ATOM 825 N N . PHE A 1 107 ? -11.299 -3.082 20.278 1.00 95.69 107 PHE A N 1
ATOM 826 C CA . PHE A 1 107 ? -11.422 -2.783 21.706 1.00 95.69 107 PHE A CA 1
ATOM 827 C C . PHE A 1 107 ? -12.704 -1.988 21.957 1.00 95.69 107 PHE A C 1
ATOM 829 O O . PHE A 1 107 ? -12.709 -0.753 21.878 1.00 95.69 107 PHE A O 1
ATOM 836 N N . SER A 1 108 ? -13.798 -2.702 22.226 1.00 93.75 108 SER A N 1
ATOM 837 C CA . SER A 1 108 ? -15.115 -2.095 22.419 1.00 93.75 108 SER A CA 1
ATOM 838 C C . SER A 1 108 ? -15.111 -1.126 23.603 1.00 93.75 108 SER A C 1
ATOM 840 O O . SER A 1 108 ? -14.677 -1.475 24.696 1.00 93.75 108 SER A O 1
ATOM 842 N N . GLU A 1 109 ? -15.654 0.082 23.415 1.00 92.94 109 GLU A N 1
ATOM 843 C CA . GLU A 1 109 ? -15.780 1.084 24.495 1.00 92.94 109 GLU A CA 1
ATOM 844 C C . GLU A 1 109 ? -16.640 0.586 25.660 1.00 92.94 109 GLU A C 1
ATOM 846 O O . GLU A 1 109 ? -16.527 1.059 26.787 1.00 92.94 109 GLU A O 1
ATOM 851 N N . GLU A 1 110 ? -17.522 -0.366 25.372 1.00 92.94 110 GLU A N 1
ATOM 852 C CA . GLU A 1 110 ? -18.409 -0.984 26.345 1.00 92.94 110 GLU A CA 1
ATOM 853 C C . GLU A 1 110 ? -17.667 -1.930 27.304 1.00 92.94 110 GLU A C 1
ATOM 855 O O . GLU A 1 110 ? -18.206 -2.239 28.365 1.00 92.94 110 GLU A O 1
ATOM 860 N N . ASP A 1 111 ? -16.451 -2.366 26.950 1.00 94.88 111 ASP A N 1
ATOM 861 C CA . ASP A 1 111 ? -15.607 -3.201 27.807 1.00 94.88 111 ASP A CA 1
ATOM 862 C C . ASP A 1 111 ? -14.785 -2.349 28.793 1.00 94.88 111 ASP A C 1
ATOM 864 O O . ASP A 1 111 ? -14.453 -2.836 29.869 1.00 94.88 111 ASP A O 1
ATOM 868 N N . ASP A 1 112 ? -14.495 -1.075 28.479 1.00 94.25 112 ASP A N 1
ATOM 869 C CA . ASP A 1 112 ? -13.633 -0.199 29.295 1.00 94.25 112 ASP A CA 1
ATOM 870 C C . ASP A 1 112 ? -14.012 -0.208 30.804 1.00 94.25 112 ASP A C 1
ATOM 872 O O . ASP A 1 112 ? -13.115 -0.375 31.626 1.00 94.25 112 ASP A O 1
ATOM 876 N N . PRO A 1 113 ? -15.295 -0.112 31.229 1.00 93.69 113 PRO A N 1
ATOM 877 C CA . PRO A 1 113 ? -15.660 -0.069 32.653 1.00 93.69 113 PRO A CA 1
ATOM 878 C C . PRO A 1 113 ? -15.460 -1.376 33.432 1.00 93.69 113 PRO A C 1
ATOM 880 O O . PRO A 1 113 ? -15.491 -1.346 34.661 1.00 93.69 113 PRO A O 1
ATOM 883 N N . VAL A 1 114 ? -15.324 -2.515 32.744 1.00 94.94 114 VAL A N 1
ATOM 884 C CA . VAL A 1 114 ? -15.203 -3.843 33.374 1.00 94.94 114 VAL A CA 1
ATOM 885 C C . VAL A 1 114 ? -13.761 -4.355 33.421 1.00 94.94 114 VAL A C 1
ATOM 887 O O . VAL A 1 114 ? -13.517 -5.454 33.918 1.00 94.94 114 VAL A O 1
ATOM 890 N N . LEU A 1 115 ? -12.804 -3.566 32.921 1.00 94.69 115 LEU A N 1
ATOM 891 C CA . LEU A 1 115 ? -11.376 -3.878 32.969 1.00 94.69 115 LEU A CA 1
ATOM 892 C C . LEU A 1 115 ? -10.765 -3.548 34.338 1.00 94.69 115 LEU A C 1
ATOM 894 O O . LEU A 1 115 ? -11.157 -2.601 35.019 1.00 94.69 115 LEU A O 1
ATOM 898 N N . GLU A 1 116 ? -9.736 -4.307 34.710 1.00 93.88 116 GLU A N 1
ATOM 899 C CA . GLU A 1 116 ? -8.965 -4.084 35.933 1.00 93.88 116 GLU A CA 1
ATOM 900 C C . GLU A 1 116 ? -7.849 -3.056 35.686 1.00 93.88 116 GLU A C 1
ATOM 902 O O . GLU A 1 116 ? -6.763 -3.398 35.208 1.00 93.88 116 GLU A O 1
ATOM 907 N N . TYR A 1 117 ? -8.129 -1.785 35.986 1.00 94.00 117 TYR A N 1
ATOM 908 C CA . TYR A 1 117 ? -7.153 -0.694 35.911 1.00 94.00 117 TYR A CA 1
ATOM 909 C C . TYR A 1 117 ? -6.141 -0.752 37.055 1.00 94.00 117 TYR A C 1
ATOM 911 O O . TYR A 1 117 ? -6.514 -0.836 38.226 1.00 94.00 117 TYR A O 1
ATOM 919 N N . LEU A 1 118 ? -4.855 -0.670 36.713 1.00 92.56 118 LEU A N 1
ATOM 920 C CA . LEU A 1 118 ? -3.781 -0.631 37.699 1.00 92.56 118 LEU A CA 1
ATOM 921 C C . LEU A 1 118 ? -3.643 0.786 38.278 1.00 92.56 118 LEU A C 1
ATOM 923 O O . LEU A 1 118 ? -4.005 1.775 37.637 1.00 92.56 118 LEU A O 1
ATOM 927 N N . ASN A 1 119 ? -3.101 0.882 39.492 1.00 91.25 119 ASN A N 1
ATOM 928 C CA . ASN A 1 119 ? -2.797 2.154 40.144 1.00 91.25 119 ASN A CA 1
ATOM 929 C C . ASN A 1 119 ? -1.295 2.252 40.414 1.00 91.25 119 ASN A C 1
ATOM 931 O O . ASN A 1 119 ? -0.718 1.376 41.058 1.00 91.25 119 ASN A O 1
ATOM 935 N N . GLU A 1 120 ? -0.683 3.340 39.959 1.00 86.44 120 GLU A N 1
ATOM 936 C CA . GLU A 1 120 ? 0.730 3.658 40.162 1.00 86.44 120 GLU A CA 1
ATOM 937 C C . GLU A 1 120 ? 0.829 5.129 40.592 1.00 86.44 120 GLU A C 1
ATOM 939 O O . GLU A 1 120 ? 0.197 5.991 39.993 1.00 86.44 120 GLU A O 1
ATOM 944 N N . GLU A 1 121 ? 1.537 5.424 41.687 1.00 82.50 121 GLU A N 1
ATOM 945 C CA . GLU A 1 121 ? 1.672 6.794 42.233 1.00 82.50 121 GLU A CA 1
ATOM 946 C C . GLU A 1 121 ? 0.333 7.529 42.496 1.00 82.50 121 GLU A C 1
ATOM 948 O O . GLU A 1 121 ? 0.228 8.745 42.359 1.00 82.50 121 GLU A O 1
ATOM 953 N N . ASN A 1 122 ? -0.710 6.796 42.912 1.00 85.25 122 ASN A N 1
ATOM 954 C CA . ASN A 1 122 ? -2.095 7.283 43.076 1.00 85.25 122 ASN A CA 1
ATOM 955 C C . ASN A 1 122 ? -2.789 7.725 41.772 1.00 85.25 122 ASN A C 1
ATOM 957 O O . ASN A 1 122 ? -3.895 8.268 41.817 1.00 85.25 122 ASN A O 1
ATOM 961 N N . LEU A 1 123 ? -2.178 7.474 40.614 1.00 86.69 123 LEU A N 1
ATOM 962 C CA . LEU A 1 123 ? -2.791 7.646 39.306 1.00 86.69 123 LEU A CA 1
ATOM 963 C C . LEU A 1 123 ? -3.312 6.297 38.808 1.00 86.69 123 LEU A C 1
ATOM 965 O O . LEU A 1 123 ? -2.611 5.286 38.840 1.00 86.69 123 LEU A O 1
ATOM 969 N N . SER A 1 124 ? -4.550 6.294 38.317 1.00 90.38 124 SER A N 1
ATOM 970 C CA . SER A 1 124 ? -5.079 5.160 37.561 1.00 90.38 124 SER A CA 1
ATOM 971 C C . SER A 1 124 ? -4.446 5.159 36.169 1.00 90.38 124 SER A C 1
ATOM 973 O O . SER A 1 124 ? -4.603 6.121 35.404 1.00 90.38 124 SER A O 1
ATOM 975 N N . ILE A 1 125 ? -3.687 4.101 35.891 1.00 92.56 125 ILE A N 1
ATOM 976 C CA . ILE A 1 125 ? -2.901 3.896 34.669 1.00 92.56 125 ILE A CA 1
ATOM 977 C C . ILE A 1 125 ? -3.595 2.868 33.764 1.00 92.56 125 ILE A C 1
ATOM 979 O O . ILE A 1 125 ? -4.810 2.718 33.830 1.00 92.56 125 ILE A O 1
ATOM 983 N N . GLU A 1 126 ? -2.870 2.191 32.874 1.00 93.88 126 GLU A N 1
ATOM 984 C CA . GLU A 1 126 ? -3.428 1.180 31.977 1.00 93.88 126 GLU A CA 1
ATOM 985 C C . GLU A 1 126 ? -4.001 -0.043 32.722 1.00 93.88 126 GLU A C 1
ATOM 987 O O . GLU A 1 126 ? -3.589 -0.347 33.847 1.00 93.88 126 GLU A O 1
ATOM 992 N N . PRO A 1 127 ? -4.934 -0.791 32.106 1.00 94.50 127 PRO A N 1
ATOM 993 C CA . PRO A 1 127 ? -5.410 -2.035 32.687 1.00 94.50 127 PRO A CA 1
ATOM 994 C C . PRO A 1 127 ? -4.346 -3.128 32.657 1.00 94.50 127 PRO A C 1
ATOM 996 O O . PRO A 1 127 ? -3.408 -3.091 31.856 1.00 94.50 127 PRO A O 1
ATOM 999 N N . ARG A 1 128 ? -4.523 -4.150 33.500 1.00 92.56 128 ARG A N 1
ATOM 1000 C CA . ARG A 1 128 ? -3.654 -5.338 33.528 1.00 92.56 128 ARG A CA 1
ATOM 1001 C C . ARG A 1 128 ? -3.466 -5.944 32.135 1.00 92.56 128 ARG A C 1
ATOM 1003 O O . ARG A 1 128 ? -2.350 -6.303 31.761 1.00 92.56 128 ARG A O 1
ATOM 1010 N N . TRP A 1 129 ? -4.548 -6.009 31.373 1.00 94.31 129 TRP A N 1
ATOM 1011 C CA . TRP A 1 129 ? -4.593 -6.295 29.945 1.00 94.31 129 TRP A CA 1
ATOM 1012 C C . TRP A 1 129 ? -5.880 -5.708 29.370 1.00 94.31 129 TRP A C 1
ATOM 1014 O O . TRP A 1 129 ? -6.872 -5.545 30.082 1.00 94.31 129 TRP A O 1
ATOM 1024 N N . TYR A 1 130 ? -5.865 -5.371 28.083 1.00 95.88 130 TYR A N 1
ATOM 1025 C CA . TYR A 1 130 ? -7.121 -5.189 27.355 1.00 95.88 130 TYR A CA 1
ATOM 1026 C C . TYR A 1 130 ? -7.660 -6.553 26.927 1.00 95.88 130 TYR A C 1
ATOM 1028 O O . TYR A 1 130 ? -6.924 -7.533 26.866 1.00 95.88 130 TYR A O 1
ATOM 1036 N N . CYS A 1 131 ? -8.944 -6.622 26.601 1.00 95.19 131 CYS A N 1
ATOM 1037 C CA . CYS A 1 131 ? -9.528 -7.815 26.008 1.00 95.19 131 CYS A CA 1
ATOM 1038 C C . CYS A 1 131 ? -10.107 -7.438 24.645 1.00 95.19 131 CYS A C 1
ATOM 1040 O O . CYS A 1 131 ? -11.206 -6.884 24.591 1.00 95.19 131 CYS A O 1
ATOM 1042 N N . PRO A 1 132 ? -9.358 -7.638 23.551 1.00 96.50 132 PRO A N 1
ATOM 1043 C CA . PRO A 1 132 ? -9.886 -7.406 22.214 1.00 96.50 132 PRO A CA 1
ATOM 1044 C C . PRO A 1 132 ? -11.034 -8.381 21.896 1.00 96.50 132 PRO A C 1
ATOM 1046 O O . PRO A 1 132 ? -11.237 -9.368 22.593 1.00 96.50 132 PRO A O 1
ATOM 1049 N N . VAL A 1 133 ? -11.786 -8.137 20.823 1.00 96.31 133 VAL A N 1
ATOM 1050 C CA . VAL A 1 133 ? -12.814 -9.076 20.318 1.00 96.31 133 VAL A CA 1
ATOM 1051 C C . VAL A 1 133 ? -12.209 -10.299 19.611 1.00 96.31 133 VAL A C 1
ATOM 1053 O O . VAL A 1 133 ? -12.886 -11.309 19.441 1.00 96.31 133 VAL A O 1
ATOM 1056 N N . VAL A 1 134 ? -10.938 -10.207 19.211 1.00 95.62 134 VAL A N 1
ATOM 1057 C CA . VAL A 1 134 ? -10.138 -11.234 18.521 1.00 95.62 134 VAL A CA 1
ATOM 1058 C C . VAL A 1 134 ? -8.720 -11.269 19.116 1.00 95.62 134 VAL A C 1
ATOM 1060 O O . VAL A 1 134 ? -8.228 -10.213 19.513 1.00 95.62 134 VAL A O 1
ATOM 1063 N N . PRO A 1 135 ? -8.019 -12.418 19.157 1.00 95.56 135 PRO A N 1
ATOM 1064 C CA . PRO A 1 135 ? -6.676 -12.526 19.720 1.00 95.56 135 PRO A CA 1
ATOM 1065 C C . PRO A 1 135 ? -5.664 -11.811 18.818 1.00 95.56 135 PRO A C 1
ATOM 1067 O O . PRO A 1 135 ? -5.128 -12.368 17.856 1.00 95.56 135 PRO A O 1
ATOM 1070 N N . LEU A 1 136 ? -5.389 -10.546 19.137 1.00 95.06 136 LEU A N 1
ATOM 1071 C CA . LEU A 1 136 ? -4.557 -9.668 18.314 1.00 95.06 136 LEU A CA 1
ATOM 1072 C C . LEU A 1 136 ? -3.109 -10.172 18.176 1.00 95.06 136 LEU A C 1
ATOM 1074 O O . LEU A 1 136 ? -2.455 -9.878 17.176 1.00 95.06 136 LEU A O 1
ATOM 1078 N N . VAL A 1 137 ? -2.642 -10.984 19.132 1.00 95.44 137 VAL A N 1
ATOM 1079 C CA . VAL A 1 137 ? -1.332 -11.653 19.093 1.00 95.44 137 VAL A CA 1
ATOM 1080 C C . VAL A 1 137 ? -1.145 -12.528 17.849 1.00 95.44 137 VAL A C 1
ATOM 1082 O O . VAL A 1 137 ? -0.033 -12.626 17.343 1.00 95.44 137 VAL A O 1
ATOM 1085 N N . LEU A 1 138 ? -2.221 -13.130 17.329 1.00 95.75 138 LEU A N 1
ATOM 1086 C CA . LEU A 1 138 ? -2.185 -13.906 16.087 1.00 95.75 138 LEU A CA 1
ATOM 1087 C C . LEU A 1 138 ? -2.284 -12.998 14.860 1.00 95.75 138 LEU A C 1
ATOM 1089 O O . LEU A 1 138 ? -1.676 -13.266 13.834 1.00 95.75 138 LEU A O 1
ATOM 1093 N N . ILE A 1 139 ? -3.021 -11.894 14.953 1.00 95.62 139 ILE A N 1
ATOM 1094 C CA . ILE A 1 139 ? -3.219 -11.000 13.810 1.00 95.62 139 ILE A CA 1
ATOM 1095 C C . ILE A 1 139 ? -1.935 -10.239 13.477 1.00 95.62 139 ILE A C 1
ATOM 1097 O O . ILE A 1 139 ? -1.456 -10.307 12.349 1.00 95.62 139 ILE A O 1
ATOM 1101 N N . ASN A 1 140 ? -1.366 -9.530 14.454 1.00 95.19 140 ASN A N 1
ATOM 1102 C CA . ASN A 1 140 ? -0.164 -8.713 14.253 1.00 95.19 140 ASN A CA 1
ATOM 1103 C C . ASN A 1 140 ? 1.135 -9.468 14.556 1.00 95.19 140 ASN A C 1
ATOM 1105 O O . ASN A 1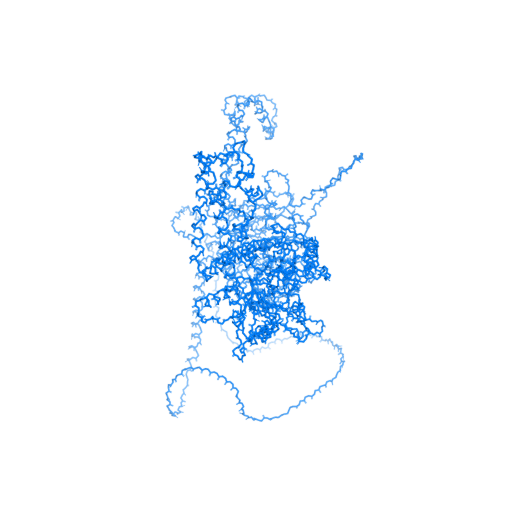 140 ? 2.223 -8.932 14.352 1.00 95.19 140 ASN A O 1
ATOM 1109 N N . GLY A 1 141 ? 1.035 -10.721 15.003 1.00 93.75 141 GLY A N 1
ATOM 1110 C CA . GLY A 1 141 ? 2.183 -11.489 15.455 1.00 93.75 141 GLY A CA 1
ATOM 1111 C C . GLY A 1 141 ? 2.804 -10.907 16.726 1.00 93.75 141 GLY A C 1
ATOM 1112 O O . GLY A 1 141 ? 2.369 -9.900 17.292 1.00 93.75 141 GLY A O 1
ATOM 1113 N N . ALA A 1 142 ? 3.864 -11.557 17.189 1.00 92.12 142 ALA A N 1
ATOM 1114 C CA . ALA A 1 142 ? 4.605 -11.124 18.360 1.00 92.12 142 ALA A CA 1
ATOM 1115 C C . ALA A 1 142 ? 6.070 -11.524 18.254 1.00 92.12 142 ALA A C 1
ATOM 1117 O O . ALA A 1 142 ? 6.396 -12.694 18.072 1.00 92.12 142 ALA A O 1
ATOM 1118 N N . GLU A 1 143 ? 6.961 -10.554 18.448 1.00 90.94 143 GLU A N 1
ATOM 1119 C CA . GLU A 1 143 ? 8.396 -10.803 18.553 1.00 90.94 143 GLU A CA 1
ATOM 1120 C C . GLU A 1 143 ? 8.973 -10.149 19.802 1.00 90.94 143 GLU A C 1
ATOM 1122 O O . GLU A 1 143 ? 8.709 -8.981 20.127 1.00 90.94 143 GLU A O 1
ATOM 1127 N N . GLY A 1 144 ? 9.777 -10.917 20.531 1.00 89.19 144 GLY A N 1
ATOM 1128 C CA . GLY A 1 144 ? 10.350 -10.464 21.785 1.00 89.19 144 GLY A CA 1
ATOM 1129 C C . GLY A 1 144 ? 11.461 -11.368 22.286 1.00 89.19 144 GLY A C 1
ATOM 1130 O O . GLY A 1 144 ? 11.339 -12.590 22.270 1.00 89.19 144 GLY A O 1
ATOM 1131 N N . ILE A 1 145 ? 12.536 -10.753 22.775 1.00 90.50 145 ILE A N 1
ATOM 1132 C CA . ILE A 1 145 ? 13.654 -11.451 23.412 1.00 90.50 145 ILE A CA 1
ATOM 1133 C C . ILE A 1 145 ? 13.706 -10.998 24.871 1.00 90.50 145 ILE A C 1
ATOM 1135 O O . ILE A 1 145 ? 13.886 -9.814 25.169 1.00 90.50 145 ILE A O 1
ATOM 1139 N N . GLY A 1 146 ? 13.462 -11.935 25.782 1.00 87.31 146 GLY A N 1
ATOM 1140 C CA . GLY A 1 146 ? 13.601 -11.752 27.220 1.00 87.31 146 GLY A CA 1
ATOM 1141 C C . GLY A 1 146 ? 14.849 -12.448 27.758 1.00 87.31 146 GLY A C 1
ATOM 1142 O O . GLY A 1 146 ? 15.625 -13.060 27.028 1.00 87.31 146 GLY A O 1
ATOM 1143 N N . THR A 1 147 ? 15.037 -12.378 29.070 1.00 85.75 147 THR A N 1
ATOM 1144 C CA . THR A 1 147 ? 16.071 -13.146 29.771 1.00 85.75 147 THR A CA 1
ATOM 1145 C C . THR A 1 147 ? 15.601 -14.591 29.935 1.00 85.75 147 THR A C 1
ATOM 1147 O O . THR A 1 147 ? 14.677 -14.832 30.705 1.00 85.75 147 THR A O 1
ATOM 1150 N N . GLY A 1 148 ? 16.205 -15.536 29.210 1.00 87.38 148 GLY A N 1
ATOM 1151 C CA . GLY A 1 148 ? 15.893 -16.974 29.289 1.00 87.38 148 GLY A CA 1
ATOM 1152 C C . GLY A 1 148 ? 14.809 -17.473 28.325 1.00 87.38 148 GLY A C 1
ATOM 1153 O O . GLY A 1 148 ? 14.746 -18.669 28.062 1.00 87.38 148 GLY A O 1
ATOM 1154 N N . TRP A 1 149 ? 14.013 -16.575 27.739 1.00 89.62 149 TRP A N 1
ATOM 1155 C CA . TRP A 1 149 ? 12.946 -16.916 26.793 1.00 89.62 149 TRP A CA 1
ATOM 1156 C C . TRP A 1 149 ? 12.927 -15.956 25.607 1.00 89.62 149 TRP A C 1
ATOM 1158 O O . TRP A 1 149 ? 13.237 -14.770 25.740 1.00 89.62 149 TRP A O 1
ATOM 1168 N N . SER A 1 150 ? 12.489 -16.450 24.456 1.00 92.69 150 SER A N 1
ATOM 1169 C CA . SER A 1 150 ? 12.162 -15.645 23.282 1.00 92.69 150 SER A CA 1
ATOM 1170 C C . SER A 1 150 ? 10.804 -16.069 22.743 1.00 92.69 150 SER A C 1
ATOM 1172 O O . SER A 1 150 ? 10.337 -17.170 23.018 1.00 92.69 150 SER A O 1
ATOM 1174 N N . THR A 1 151 ? 10.159 -15.184 21.995 1.00 93.69 151 THR A N 1
ATOM 1175 C CA . THR A 1 151 ? 8.875 -15.456 21.356 1.00 93.69 151 THR A CA 1
ATOM 1176 C C . THR A 1 151 ? 8.907 -14.980 19.913 1.00 93.69 151 THR A C 1
ATOM 1178 O O . THR A 1 151 ? 9.457 -13.913 19.619 1.00 93.69 151 THR A O 1
ATOM 1181 N N . SER A 1 152 ? 8.365 -15.804 19.023 1.00 93.38 152 SER A N 1
ATOM 1182 C CA . SER A 1 152 ? 8.162 -15.513 17.608 1.00 93.38 152 SER A CA 1
ATOM 1183 C C . SER A 1 152 ? 6.836 -16.143 17.189 1.00 93.38 152 SER A C 1
ATOM 1185 O O . SER A 1 152 ? 6.743 -17.346 16.945 1.00 93.38 152 SER A O 1
ATOM 1187 N N . VAL A 1 153 ? 5.794 -15.315 17.174 1.00 94.38 153 VAL A N 1
ATOM 1188 C CA . VAL A 1 153 ? 4.452 -15.662 16.704 1.00 94.38 153 VAL A CA 1
ATOM 1189 C C . VAL A 1 153 ? 4.275 -15.022 15.326 1.00 94.38 153 VAL A C 1
ATOM 1191 O O . VAL A 1 153 ? 4.432 -13.799 15.219 1.00 94.38 153 VAL A O 1
ATOM 1194 N N . PRO A 1 154 ? 3.989 -15.802 14.268 1.00 93.75 154 PRO A N 1
ATOM 1195 C CA . PRO A 1 154 ? 3.733 -15.242 12.950 1.00 93.75 154 PRO A CA 1
ATOM 1196 C C . PRO A 1 154 ? 2.374 -14.540 12.895 1.00 93.75 154 PRO A C 1
ATOM 1198 O O . PRO A 1 154 ? 1.532 -14.692 13.777 1.00 93.75 154 PRO A O 1
ATOM 1201 N N . MET A 1 155 ? 2.181 -13.769 11.832 1.00 94.75 155 MET A N 1
ATOM 1202 C CA . MET A 1 155 ? 0.930 -13.082 11.543 1.00 94.75 155 MET A CA 1
ATOM 1203 C C . MET A 1 155 ? -0.048 -13.997 10.808 1.00 94.75 155 MET A C 1
ATOM 1205 O O . MET A 1 155 ? 0.363 -14.803 9.972 1.00 94.75 155 MET A O 1
ATOM 1209 N N . TYR A 1 156 ? -1.335 -13.825 11.085 1.00 95.81 156 TYR A N 1
ATOM 1210 C CA . TYR A 1 156 ? -2.441 -14.549 10.466 1.00 95.81 156 TYR A CA 1
ATOM 1211 C C . TYR A 1 156 ? -3.494 -13.579 9.928 1.00 95.81 156 TYR A C 1
ATOM 1213 O O . TYR A 1 156 ? -3.589 -12.420 10.347 1.00 95.81 156 TYR A O 1
ATOM 1221 N N . ASN A 1 157 ? -4.299 -14.065 8.988 1.00 95.12 157 ASN A N 1
ATOM 1222 C CA . ASN A 1 157 ? -5.383 -13.300 8.392 1.00 95.12 157 ASN A CA 1
ATOM 1223 C C . ASN A 1 157 ? -6.483 -13.030 9.438 1.00 95.12 157 ASN A C 1
ATOM 1225 O O . ASN A 1 157 ? -7.010 -13.982 10.021 1.00 95.12 157 ASN A O 1
ATOM 1229 N N . PRO A 1 158 ? -6.876 -11.762 9.665 1.00 94.88 158 PRO A N 1
ATOM 1230 C CA . PRO A 1 158 ? -7.951 -11.427 10.594 1.00 94.88 158 PRO A CA 1
ATOM 1231 C C . PRO A 1 158 ? -9.258 -12.175 10.321 1.00 94.88 158 PRO A C 1
ATOM 1233 O O . PRO A 1 158 ? -9.940 -12.561 11.266 1.00 94.88 158 PRO A O 1
ATOM 1236 N N . ARG A 1 159 ? -9.607 -12.401 9.047 1.00 94.81 159 ARG A N 1
ATOM 1237 C CA . ARG A 1 159 ? -10.865 -13.068 8.670 1.00 94.81 159 ARG A CA 1
ATOM 1238 C C . ARG A 1 159 ? -10.853 -14.550 9.027 1.00 94.81 159 ARG A C 1
ATOM 1240 O O . ARG A 1 159 ? -11.846 -15.052 9.545 1.00 94.81 159 ARG A O 1
ATOM 1247 N N . ASP A 1 160 ? -9.714 -15.209 8.851 1.00 95.38 160 ASP A N 1
ATOM 1248 C CA . ASP A 1 160 ? -9.550 -16.623 9.198 1.00 95.38 160 ASP A CA 1
ATOM 1249 C C . ASP A 1 160 ? -9.580 -16.802 10.726 1.00 95.38 160 ASP A C 1
ATOM 1251 O O . ASP A 1 160 ? -10.215 -17.719 11.241 1.00 95.38 160 ASP A O 1
ATOM 1255 N N . VAL A 1 161 ? -8.995 -15.859 11.478 1.00 95.81 161 VAL A N 1
ATOM 1256 C CA . VAL A 1 161 ? -9.087 -15.832 12.949 1.00 95.81 161 VAL A CA 1
ATOM 1257 C C . VAL A 1 161 ? -10.532 -15.610 13.418 1.00 95.81 161 VAL A C 1
ATOM 1259 O O . VAL A 1 161 ? -10.982 -16.276 14.351 1.00 95.81 161 VAL A O 1
ATOM 1262 N N . ILE A 1 162 ? -11.287 -14.713 12.772 1.00 95.56 162 ILE A N 1
ATOM 1263 C CA . ILE A 1 162 ? -12.716 -14.501 13.064 1.00 95.56 162 ILE A CA 1
ATOM 1264 C C . ILE A 1 162 ? -13.519 -15.777 12.773 1.00 95.56 162 ILE A C 1
ATOM 1266 O O . ILE A 1 162 ? -14.349 -16.175 13.592 1.00 95.56 162 ILE A O 1
ATOM 1270 N N . ALA A 1 163 ? -13.254 -16.456 11.654 1.00 95.19 163 ALA A N 1
ATOM 1271 C CA . ALA A 1 163 ? -13.895 -17.725 11.311 1.00 95.19 163 ALA A CA 1
ATOM 1272 C C . ALA A 1 163 ? -13.573 -18.835 12.331 1.00 95.19 163 ALA A C 1
ATOM 1274 O O . ALA A 1 163 ? -14.473 -19.567 12.757 1.00 95.19 163 ALA A O 1
ATOM 1275 N N . ALA A 1 164 ? -12.325 -18.914 12.799 1.00 94.75 164 ALA A N 1
ATOM 1276 C CA . ALA A 1 164 ? -11.917 -19.848 13.846 1.00 94.75 164 ALA A CA 1
ATOM 1277 C C . ALA A 1 164 ? -12.641 -19.577 15.178 1.00 94.75 164 ALA A C 1
ATOM 1279 O O . ALA A 1 164 ? -13.125 -20.508 15.822 1.00 94.75 164 ALA A O 1
ATOM 1280 N N . ILE A 1 165 ? -12.796 -18.308 15.571 1.00 94.50 165 ILE A N 1
ATOM 1281 C CA . ILE A 1 165 ? -13.567 -17.930 16.769 1.00 94.50 165 ILE A CA 1
ATOM 1282 C C . ILE A 1 165 ? -15.042 -18.287 16.612 1.00 94.50 165 ILE A C 1
ATOM 1284 O O . ILE A 1 165 ? -15.625 -18.856 17.531 1.00 94.50 165 ILE A O 1
ATOM 1288 N N . ARG A 1 166 ? -15.648 -18.001 15.455 1.00 94.62 166 ARG A N 1
ATOM 1289 C CA . ARG A 1 166 ? -17.038 -18.392 15.173 1.00 94.62 166 ARG A CA 1
ATOM 1290 C C . ARG A 1 166 ? -17.238 -19.897 15.291 1.00 94.62 166 ARG A C 1
ATOM 1292 O O . ARG A 1 166 ? -18.252 -20.325 15.835 1.00 94.62 166 ARG A O 1
ATOM 1299 N N . SER A 1 167 ? -16.268 -20.681 14.828 1.00 93.56 167 SER A N 1
ATOM 1300 C CA . SER A 1 167 ? -16.281 -22.140 14.976 1.00 93.56 167 SER A CA 1
ATOM 1301 C C . SER A 1 167 ? -16.278 -22.530 16.458 1.00 93.56 167 SER A C 1
ATOM 1303 O O . SER A 1 167 ? -17.126 -23.304 16.885 1.00 93.56 167 SER A O 1
ATOM 1305 N N . ILE A 1 168 ? -15.437 -21.898 17.286 1.00 91.00 168 ILE A N 1
ATOM 1306 C CA . ILE A 1 168 ? -15.409 -22.133 18.742 1.00 91.00 168 ILE A CA 1
ATOM 1307 C C . ILE A 1 168 ? -16.728 -21.737 19.419 1.00 91.00 168 ILE A C 1
ATOM 1309 O O . ILE A 1 168 ? -17.226 -22.491 20.252 1.00 91.00 168 ILE A O 1
ATOM 1313 N N . ILE A 1 169 ? -17.327 -20.601 19.044 1.00 91.06 169 ILE A N 1
ATOM 1314 C CA . ILE A 1 169 ? -18.644 -20.173 19.550 1.00 91.06 169 ILE A CA 1
ATOM 1315 C C . ILE A 1 169 ? -19.722 -21.214 19.198 1.00 91.06 169 ILE A C 1
ATOM 1317 O O . ILE A 1 169 ? -20.592 -21.508 20.015 1.00 91.06 169 ILE A O 1
ATOM 1321 N N . ARG A 1 170 ? -19.641 -21.811 18.002 1.00 91.06 170 ARG A N 1
ATOM 1322 C CA . ARG A 1 170 ? -20.528 -22.892 17.536 1.00 91.06 170 ARG A CA 1
ATOM 1323 C C . ARG A 1 170 ? -20.167 -24.276 18.083 1.00 91.06 170 ARG A C 1
ATOM 1325 O O . ARG A 1 170 ? -20.894 -25.224 17.813 1.00 91.06 170 ARG A O 1
ATOM 1332 N N . GLN A 1 171 ? -19.092 -24.389 18.866 1.00 87.88 171 GLN A N 1
ATOM 1333 C CA . GLN A 1 171 ? -18.543 -25.652 19.378 1.00 87.88 171 GLN A CA 1
ATOM 1334 C C . GLN A 1 171 ? -18.066 -26.613 18.272 1.00 87.88 171 GLN A C 1
ATOM 1336 O O . GLN A 1 171 ? -18.073 -27.833 18.434 1.00 87.88 171 GLN A O 1
ATOM 1341 N N . GLU A 1 172 ? -17.609 -26.056 17.153 1.00 91.06 172 GLU A N 1
ATOM 1342 C CA . GLU A 1 172 ? -17.010 -26.757 16.019 1.00 91.06 172 GLU A CA 1
ATOM 1343 C C . GLU A 1 172 ? -15.472 -26.649 16.072 1.00 91.06 172 GLU A C 1
ATOM 1345 O O . GLU A 1 172 ? -14.930 -25.651 16.565 1.00 91.06 172 GLU A O 1
ATOM 1350 N N . PRO A 1 173 ? -14.728 -27.660 15.586 1.00 87.00 173 PRO A N 1
ATOM 1351 C CA . PRO A 1 173 ? -13.274 -27.576 15.517 1.00 87.00 173 PRO A CA 1
ATOM 1352 C C . PRO A 1 173 ? -12.850 -26.483 14.517 1.00 87.00 173 PRO A C 1
ATOM 1354 O O . PRO A 1 173 ? -13.325 -26.504 13.381 1.00 87.00 173 PRO A O 1
ATOM 1357 N N . PRO A 1 174 ? -11.962 -25.543 14.897 1.00 89.00 174 PRO A N 1
ATOM 1358 C CA . PRO A 1 174 ? -11.498 -24.506 13.982 1.00 89.00 174 PRO A CA 1
ATOM 1359 C C . PRO A 1 174 ? -10.623 -25.102 12.873 1.00 89.00 174 PRO A C 1
ATOM 1361 O O . PRO A 1 174 ? -9.869 -26.052 13.104 1.00 89.00 174 PRO A O 1
ATOM 1364 N N . GLU A 1 175 ? -10.702 -24.520 11.677 1.00 88.19 175 GLU A N 1
ATOM 1365 C CA . GLU A 1 175 ? -9.800 -24.864 10.579 1.00 88.19 175 GLU A CA 1
ATOM 1366 C C . GLU A 1 175 ? -8.348 -24.461 10.906 1.00 88.19 175 GLU A C 1
ATOM 1368 O O . GLU A 1 175 ? -8.137 -23.434 11.561 1.00 88.19 175 GLU A O 1
ATOM 1373 N N . PRO A 1 176 ? -7.341 -25.237 10.455 1.00 88.81 176 PRO A N 1
ATOM 1374 C CA . PRO A 1 176 ? -5.939 -24.910 10.691 1.00 88.81 176 PRO A CA 1
ATOM 1375 C C . PRO A 1 176 ? -5.542 -23.563 10.083 1.00 88.81 176 PRO A C 1
ATOM 1377 O O . PRO A 1 176 ? -5.713 -23.330 8.882 1.00 88.81 176 PRO A O 1
ATOM 1380 N N . LEU A 1 177 ? -4.946 -22.692 10.893 1.00 91.25 177 LEU A N 1
ATOM 1381 C CA . LEU A 1 177 ? -4.535 -21.365 10.449 1.00 91.25 177 LEU A CA 1
ATOM 1382 C C . LEU A 1 177 ? -3.205 -21.404 9.688 1.00 91.25 177 LEU A C 1
ATOM 1384 O O . LEU A 1 177 ? -2.220 -22.006 10.120 1.00 91.25 177 LEU A O 1
ATOM 1388 N N . THR A 1 178 ? -3.153 -20.689 8.563 1.00 91.69 178 THR A N 1
ATOM 1389 C CA . THR A 1 178 ? -1.932 -20.515 7.762 1.00 91.69 178 THR A CA 1
ATOM 1390 C C . THR A 1 178 ? -1.410 -19.083 7.907 1.00 91.69 178 THR A C 1
ATOM 1392 O O . THR A 1 178 ? -2.208 -18.147 7.813 1.00 91.69 178 THR A O 1
ATOM 1395 N N . PRO A 1 179 ? -0.096 -18.872 8.133 1.00 94.50 179 PRO A N 1
ATOM 1396 C CA . PRO A 1 179 ? 0.470 -17.533 8.224 1.00 94.50 179 PRO A CA 1
ATOM 1397 C C . PRO A 1 179 ? 0.154 -16.681 6.997 1.00 94.50 179 PRO A C 1
ATOM 1399 O O . PRO A 1 179 ? 0.250 -17.142 5.859 1.00 94.50 179 PRO A O 1
ATOM 1402 N N . TRP A 1 180 ? -0.179 -15.419 7.234 1.00 95.12 180 TRP A N 1
ATOM 1403 C CA . TRP A 1 180 ? -0.607 -14.485 6.204 1.00 95.12 180 TRP A CA 1
ATOM 1404 C C . TRP A 1 180 ? -0.188 -13.060 6.559 1.00 95.12 180 TRP A C 1
ATOM 1406 O O . TRP A 1 180 ? -0.253 -12.651 7.720 1.00 95.12 180 TRP A O 1
ATOM 1416 N N . PHE A 1 181 ? 0.227 -12.298 5.547 1.00 93.81 181 PHE A N 1
ATOM 1417 C CA . PHE A 1 181 ? 0.719 -10.932 5.702 1.00 93.81 181 PHE A CA 1
ATOM 1418 C C . PHE A 1 181 ? -0.024 -10.001 4.751 1.00 93.81 181 PHE A C 1
ATOM 1420 O O . PHE A 1 181 ? -0.097 -10.255 3.546 1.00 93.81 181 PHE A O 1
ATOM 1427 N N . ARG A 1 182 ? -0.537 -8.893 5.284 1.00 91.06 182 ARG A N 1
ATOM 1428 C CA . ARG A 1 182 ? -1.296 -7.906 4.515 1.00 91.06 182 ARG A CA 1
ATOM 1429 C C . ARG A 1 182 ? -0.449 -7.292 3.401 1.00 91.06 182 ARG A C 1
ATOM 1431 O O . ARG A 1 182 ? 0.665 -6.833 3.640 1.00 91.06 182 ARG A O 1
ATOM 1438 N N . GLY A 1 183 ? -0.995 -7.290 2.185 1.00 88.25 183 GLY A N 1
ATOM 1439 C CA . GLY A 1 183 ? -0.360 -6.723 0.990 1.00 88.25 183 GLY A CA 1
ATOM 1440 C C . GLY A 1 183 ? 0.776 -7.561 0.387 1.00 88.25 183 GLY A C 1
ATOM 1441 O O . GLY A 1 183 ? 1.424 -7.102 -0.550 1.00 88.25 183 GLY A O 1
ATOM 1442 N N . PHE A 1 184 ? 1.039 -8.769 0.898 1.00 92.25 184 PHE A N 1
ATOM 1443 C CA . PHE A 1 184 ? 2.025 -9.675 0.312 1.00 92.25 184 PHE A CA 1
ATOM 1444 C C . PHE A 1 184 ? 1.458 -10.376 -0.927 1.00 92.25 184 PHE A C 1
ATOM 1446 O O . PHE A 1 184 ? 0.467 -11.096 -0.832 1.00 92.25 184 PHE A O 1
ATOM 1453 N N . ASN A 1 185 ? 2.121 -10.203 -2.073 1.00 90.25 185 ASN A N 1
ATOM 1454 C CA . ASN A 1 185 ? 1.681 -10.785 -3.350 1.00 90.25 185 ASN A CA 1
ATOM 1455 C C . ASN A 1 185 ? 2.322 -12.147 -3.667 1.00 90.25 185 ASN A C 1
ATOM 1457 O O . ASN A 1 185 ? 2.066 -12.722 -4.724 1.00 90.25 185 ASN A O 1
ATOM 1461 N N . GLY A 1 186 ? 3.201 -12.640 -2.794 1.00 90.12 186 GLY A N 1
ATOM 1462 C CA . GLY A 1 186 ? 3.833 -13.944 -2.948 1.00 90.12 186 GLY A CA 1
ATOM 1463 C C . GLY A 1 186 ? 2.962 -15.085 -2.429 1.00 90.12 186 GLY A C 1
ATOM 1464 O O . GLY A 1 186 ? 1.806 -14.907 -2.054 1.00 90.12 186 GLY A O 1
ATOM 1465 N N . THR A 1 187 ? 3.532 -16.287 -2.399 1.00 91.56 187 THR A N 1
ATOM 1466 C CA . THR A 1 187 ? 2.838 -17.488 -1.909 1.00 91.56 187 THR A CA 1
ATOM 1467 C C . THR A 1 187 ? 3.414 -17.918 -0.569 1.00 91.56 187 THR A C 1
ATOM 1469 O O . THR A 1 187 ? 4.631 -17.940 -0.396 1.00 91.56 187 THR A O 1
ATOM 1472 N N . ILE A 1 188 ? 2.546 -18.276 0.377 1.00 93.00 188 ILE A N 1
ATOM 1473 C CA . ILE A 1 188 ? 2.938 -18.912 1.637 1.00 93.00 188 ILE A CA 1
ATOM 1474 C C . ILE A 1 188 ? 2.368 -20.321 1.622 1.00 93.00 188 ILE A C 1
ATOM 1476 O O . ILE A 1 188 ? 1.155 -20.494 1.540 1.00 93.00 188 ILE A O 1
ATOM 1480 N N . ALA A 1 189 ? 3.244 -21.320 1.668 1.00 89.62 189 ALA A N 1
ATOM 1481 C CA . ALA A 1 189 ? 2.852 -22.723 1.618 1.00 89.62 189 ALA A CA 1
ATOM 1482 C C . ALA A 1 189 ? 3.422 -23.494 2.817 1.00 89.62 189 ALA A C 1
ATOM 1484 O O . ALA A 1 189 ? 4.563 -23.245 3.219 1.00 89.62 189 ALA A O 1
ATOM 1485 N N . PRO A 1 190 ? 2.669 -24.442 3.401 1.00 90.38 190 PRO A N 1
ATOM 1486 C CA . PRO A 1 190 ? 3.208 -25.343 4.412 1.00 90.38 190 PRO A CA 1
ATOM 1487 C C . PRO A 1 190 ? 4.277 -26.251 3.794 1.00 90.38 190 PRO A C 1
ATOM 1489 O O . PRO A 1 190 ? 4.141 -26.704 2.658 1.00 90.38 190 PRO A O 1
ATOM 1492 N N . ILE A 1 191 ? 5.337 -26.545 4.548 1.00 88.56 191 ILE A N 1
ATOM 1493 C CA . ILE A 1 191 ? 6.388 -27.473 4.119 1.00 88.56 191 ILE A CA 1
ATOM 1494 C C . ILE A 1 191 ? 5.924 -28.900 4.456 1.00 88.56 191 ILE A C 1
ATOM 1496 O O . ILE A 1 191 ? 5.888 -29.245 5.638 1.00 88.56 191 ILE A O 1
ATOM 1500 N N . PRO A 1 192 ? 5.622 -29.772 3.468 1.00 80.31 192 PRO A N 1
ATOM 1501 C CA . PRO A 1 192 ? 5.004 -31.077 3.738 1.00 80.31 192 PRO A CA 1
ATOM 1502 C C . PRO A 1 192 ? 5.828 -31.984 4.660 1.00 80.31 192 PRO A C 1
ATOM 1504 O O . PRO A 1 192 ? 5.280 -32.813 5.377 1.00 80.31 192 PRO A O 1
ATOM 1507 N N . ALA A 1 193 ? 7.154 -31.825 4.650 1.00 78.50 193 ALA A N 1
ATOM 1508 C CA . ALA A 1 193 ? 8.076 -32.620 5.454 1.00 78.50 193 ALA A CA 1
ATOM 1509 C C . ALA A 1 193 ? 8.194 -32.165 6.923 1.00 78.50 193 ALA A C 1
ATOM 1511 O O . ALA A 1 193 ? 8.776 -32.892 7.727 1.00 78.50 193 ALA A O 1
ATOM 1512 N N . GLN A 1 194 ? 7.714 -30.966 7.282 1.00 81.00 194 GLN A N 1
ATOM 1513 C CA . GLN A 1 194 ? 7.913 -30.370 8.610 1.00 81.00 194 GLN A CA 1
ATOM 1514 C C . GLN A 1 194 ? 6.636 -29.652 9.081 1.00 81.00 194 GLN A C 1
ATOM 1516 O O . GLN A 1 194 ? 6.415 -28.499 8.701 1.00 81.00 194 GLN A O 1
ATOM 1521 N N . PRO A 1 195 ? 5.800 -30.289 9.927 1.00 80.06 195 PRO A N 1
ATOM 1522 C CA . PRO A 1 195 ? 4.608 -29.641 10.470 1.00 80.06 195 PRO A CA 1
ATOM 1523 C C . PRO A 1 195 ? 4.997 -28.410 11.304 1.00 80.06 195 PRO A C 1
ATOM 1525 O O . PRO A 1 195 ? 5.976 -28.439 12.050 1.00 80.06 195 PRO A O 1
ATOM 1528 N N . GLY A 1 196 ? 4.254 -27.311 11.146 1.00 81.50 196 GLY A N 1
ATOM 1529 C CA . GLY A 1 196 ? 4.551 -26.028 11.800 1.00 81.50 196 GLY A CA 1
ATOM 1530 C C . GLY A 1 196 ? 5.649 -25.193 11.125 1.00 81.50 196 GLY A C 1
ATOM 1531 O O . GLY A 1 196 ? 6.081 -24.173 11.669 1.00 81.50 196 GLY A O 1
ATOM 1532 N N . ARG A 1 197 ? 6.121 -25.593 9.936 1.00 90.06 197 ARG A N 1
ATOM 1533 C CA . ARG A 1 197 ? 6.981 -24.751 9.099 1.00 90.06 197 ARG A CA 1
ATOM 1534 C C . ARG A 1 197 ? 6.322 -24.405 7.777 1.00 90.06 197 ARG A C 1
ATOM 1536 O O . ARG A 1 197 ? 5.749 -25.256 7.102 1.00 90.06 197 ARG A O 1
ATOM 1543 N N . PHE A 1 198 ? 6.480 -23.148 7.396 1.00 91.56 198 PHE A N 1
ATOM 1544 C CA . PHE A 1 198 ? 5.940 -22.580 6.172 1.00 91.56 198 PHE A CA 1
ATOM 1545 C C . PHE A 1 198 ? 7.071 -21.963 5.356 1.00 91.56 198 PHE A C 1
ATOM 1547 O O . PHE A 1 198 ? 8.061 -21.478 5.907 1.00 91.56 198 PHE A O 1
ATOM 1554 N N . GLU A 1 199 ? 6.936 -21.985 4.039 1.00 92.56 199 GLU A N 1
ATOM 1555 C CA . GLU A 1 199 ? 7.834 -21.311 3.110 1.00 92.56 199 GLU A CA 1
ATOM 1556 C C . GLU A 1 199 ? 7.100 -20.112 2.503 1.00 92.56 199 GLU A C 1
ATOM 1558 O O . GLU A 1 199 ? 6.038 -20.267 1.902 1.00 92.56 199 GLU A O 1
ATOM 1563 N N . ALA A 1 200 ? 7.660 -18.916 2.689 1.00 93.31 200 ALA A N 1
ATOM 1564 C CA . ALA A 1 200 ? 7.221 -17.692 2.034 1.00 93.31 200 ALA A CA 1
ATOM 1565 C C . ALA A 1 200 ? 8.068 -17.466 0.779 1.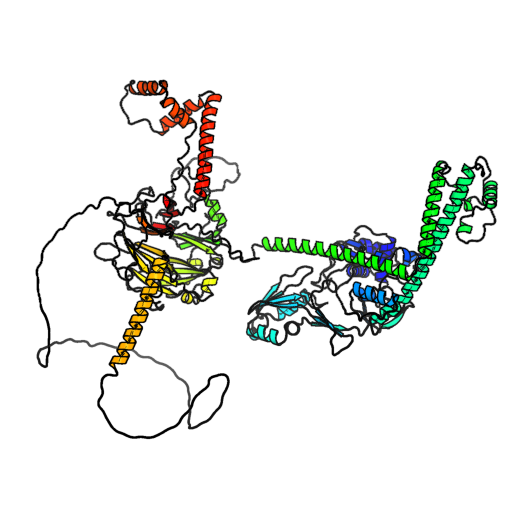00 93.31 200 ALA A C 1
ATOM 1567 O O . ALA A 1 200 ? 9.292 -17.312 0.859 1.00 93.31 200 ALA A O 1
ATOM 1568 N N . ILE A 1 201 ? 7.403 -17.448 -0.370 1.00 93.75 201 ILE A N 1
ATOM 1569 C CA . ILE A 1 201 ? 8.012 -17.435 -1.697 1.00 93.75 201 ILE A CA 1
ATOM 1570 C C . ILE A 1 201 ? 7.673 -16.108 -2.383 1.00 93.75 201 ILE A C 1
ATOM 1572 O O . ILE A 1 201 ? 6.501 -15.744 -2.498 1.00 93.75 201 ILE A O 1
ATOM 1576 N N . GLY A 1 202 ? 8.704 -15.378 -2.816 1.00 93.31 202 GLY A N 1
ATOM 1577 C CA . GLY A 1 202 ? 8.566 -14.165 -3.627 1.00 93.31 202 GLY A CA 1
ATOM 1578 C C . GLY A 1 202 ? 8.154 -14.469 -5.071 1.00 93.31 202 GLY A C 1
ATOM 1579 O O . GLY A 1 202 ? 8.056 -15.625 -5.473 1.00 93.31 202 GLY A O 1
ATOM 1580 N N . VAL A 1 203 ? 7.936 -13.431 -5.876 1.00 93.44 203 VAL A N 1
ATOM 1581 C CA . VAL A 1 203 ? 7.493 -13.587 -7.271 1.00 93.44 203 VAL A CA 1
ATOM 1582 C C . VAL A 1 203 ? 8.605 -13.153 -8.215 1.00 93.44 203 VAL A C 1
ATOM 1584 O O . VAL A 1 203 ? 9.045 -12.003 -8.180 1.00 93.44 203 VAL A O 1
ATOM 1587 N N . ALA A 1 204 ? 9.028 -14.075 -9.080 1.00 92.12 204 ALA A N 1
ATOM 1588 C CA . ALA A 1 204 ? 9.957 -13.818 -10.172 1.00 92.12 204 ALA A CA 1
ATOM 1589 C C . ALA A 1 204 ? 9.438 -14.433 -11.475 1.00 92.12 204 ALA A C 1
ATOM 1591 O O . ALA A 1 204 ? 8.923 -15.550 -11.479 1.00 92.12 204 ALA A O 1
ATOM 1592 N N . GLN A 1 205 ? 9.568 -13.706 -12.583 1.00 89.38 205 GLN A N 1
ATOM 1593 C CA . GLN A 1 205 ? 9.077 -14.125 -13.894 1.00 89.38 205 GLN A CA 1
ATOM 1594 C C . GLN A 1 205 ? 10.101 -13.838 -14.988 1.00 89.38 205 GLN A C 1
ATOM 1596 O O . GLN A 1 205 ? 10.757 -12.797 -15.009 1.00 89.38 205 GLN A O 1
ATOM 1601 N N . ARG A 1 206 ? 10.215 -14.754 -15.947 1.00 88.31 206 ARG A N 1
ATOM 1602 C CA . ARG A 1 206 ? 11.052 -14.572 -17.133 1.00 88.31 206 ARG A CA 1
ATOM 1603 C C . ARG A 1 206 ? 10.365 -13.648 -18.144 1.00 88.31 206 ARG A C 1
ATOM 1605 O O . ARG A 1 206 ? 9.191 -13.825 -18.461 1.00 88.31 206 ARG A O 1
ATOM 1612 N N . ARG A 1 207 ? 11.118 -12.707 -18.722 1.00 85.19 207 ARG A N 1
ATOM 1613 C CA . ARG A 1 207 ? 10.674 -11.814 -19.806 1.00 85.19 207 ARG A CA 1
ATOM 1614 C C . ARG A 1 207 ? 11.629 -11.894 -20.998 1.00 85.19 207 ARG A C 1
ATOM 1616 O O . ARG A 1 207 ? 12.584 -11.133 -21.124 1.00 85.19 207 ARG A O 1
ATOM 1623 N N . GLY A 1 208 ? 11.352 -12.810 -21.922 1.00 77.69 208 GLY A N 1
ATOM 1624 C CA . GLY A 1 208 ? 12.166 -13.009 -23.128 1.00 77.69 208 GLY A CA 1
ATOM 1625 C C . GLY A 1 208 ? 13.411 -13.872 -22.888 1.00 77.69 208 GLY A C 1
ATOM 1626 O O . GLY A 1 208 ? 13.435 -14.703 -21.986 1.00 77.69 208 GLY A O 1
ATOM 1627 N N . HIS A 1 209 ? 14.438 -13.735 -23.734 1.00 73.81 209 HIS A N 1
ATOM 1628 C CA . HIS A 1 209 ? 15.616 -14.626 -23.726 1.00 73.81 209 HIS A CA 1
ATOM 1629 C C . HIS A 1 209 ? 16.768 -14.184 -22.814 1.00 73.81 209 HIS A C 1
ATOM 1631 O O . HIS A 1 209 ? 17.676 -14.969 -22.572 1.00 73.81 209 HIS A O 1
ATOM 1637 N N . VAL A 1 210 ? 16.751 -12.935 -22.346 1.00 81.69 210 VAL A N 1
ATOM 1638 C CA . VAL A 1 210 ? 17.891 -12.293 -21.655 1.00 81.69 210 VAL A CA 1
ATOM 1639 C C . VAL A 1 210 ? 17.437 -11.582 -20.374 1.00 81.69 210 VAL A C 1
ATOM 1641 O O . VAL A 1 210 ? 18.264 -11.197 -19.560 1.00 81.69 210 VAL A O 1
ATOM 1644 N N . ARG A 1 211 ? 16.125 -11.381 -20.183 1.00 86.38 211 ARG A N 1
ATOM 1645 C CA . ARG A 1 211 ? 15.575 -10.567 -19.095 1.00 86.38 211 ARG A CA 1
ATOM 1646 C C . ARG A 1 211 ? 14.646 -11.364 -18.187 1.00 86.38 211 ARG A C 1
ATOM 1648 O O . ARG A 1 211 ? 13.928 -12.261 -18.634 1.00 86.38 211 ARG A O 1
ATOM 1655 N N . MET A 1 212 ? 14.634 -10.988 -16.916 1.00 90.00 212 MET A N 1
ATOM 1656 C CA . MET A 1 212 ? 13.682 -11.456 -15.915 1.00 90.00 212 MET A CA 1
ATOM 1657 C C . MET A 1 212 ? 13.310 -10.331 -14.949 1.00 90.00 212 MET A C 1
ATOM 1659 O O . MET A 1 212 ? 14.053 -9.364 -14.787 1.00 90.00 212 MET A O 1
ATOM 1663 N N . GLU A 1 213 ? 12.155 -10.466 -14.316 1.00 92.56 213 GLU A N 1
ATOM 1664 C CA . GLU A 1 213 ? 11.568 -9.473 -13.423 1.00 92.56 213 GLU A CA 1
ATOM 1665 C C . GLU A 1 213 ? 11.305 -10.108 -12.058 1.00 92.56 213 GLU A C 1
ATOM 1667 O O . GLU A 1 213 ? 10.778 -11.217 -11.979 1.00 92.56 213 GLU A O 1
ATOM 1672 N N . ILE A 1 214 ? 11.659 -9.406 -10.983 1.00 94.19 214 ILE A N 1
ATOM 1673 C CA . ILE A 1 214 ? 11.309 -9.766 -9.606 1.00 94.19 214 ILE A CA 1
ATOM 1674 C C . ILE A 1 214 ? 10.327 -8.714 -9.109 1.00 94.19 214 ILE A C 1
ATOM 1676 O O . ILE A 1 214 ? 10.698 -7.549 -8.951 1.00 94.19 214 ILE A O 1
ATOM 1680 N N . THR A 1 215 ? 9.082 -9.121 -8.878 1.00 92.75 215 THR A N 1
ATOM 1681 C CA . THR A 1 215 ? 7.972 -8.222 -8.520 1.00 92.75 215 THR A CA 1
ATOM 1682 C C . THR A 1 215 ? 7.560 -8.325 -7.054 1.00 92.75 215 THR A C 1
ATOM 1684 O O . THR A 1 215 ? 6.744 -7.536 -6.586 1.00 92.75 215 THR A O 1
ATOM 1687 N N . GLU A 1 216 ? 8.076 -9.310 -6.315 1.00 94.50 216 GLU A N 1
ATOM 1688 C CA . GLU A 1 216 ? 7.820 -9.425 -4.880 1.00 94.50 216 GLU A CA 1
ATOM 1689 C C . GLU A 1 216 ? 8.961 -10.150 -4.161 1.00 94.50 216 GLU A C 1
ATOM 1691 O O . GLU A 1 216 ? 9.474 -11.161 -4.651 1.00 94.50 216 GLU A O 1
ATOM 1696 N N . LEU A 1 217 ? 9.334 -9.650 -2.982 1.00 94.25 217 LEU A N 1
ATOM 1697 C CA . LEU A 1 217 ? 10.356 -10.249 -2.120 1.00 94.25 217 LEU A CA 1
ATOM 1698 C C . LEU A 1 217 ? 9.711 -11.033 -0.977 1.00 94.25 217 LEU A C 1
ATOM 1700 O O . LEU A 1 217 ? 8.639 -10.645 -0.512 1.00 94.25 217 LEU A O 1
ATOM 1704 N N . PRO A 1 218 ? 10.368 -12.086 -0.458 1.00 93.06 218 PRO A N 1
ATOM 1705 C CA . PRO A 1 218 ? 9.902 -12.779 0.736 1.00 93.06 218 PRO A CA 1
ATOM 1706 C C . PRO A 1 218 ? 9.694 -11.836 1.916 1.00 93.06 218 PRO A C 1
ATOM 1708 O O . PRO A 1 218 ? 10.391 -10.832 2.077 1.00 93.06 218 PRO A O 1
ATOM 1711 N N . VAL A 1 219 ? 8.766 -12.209 2.788 1.00 90.69 219 VAL A N 1
ATOM 1712 C CA . VAL A 1 219 ? 8.447 -11.431 3.983 1.00 90.69 219 VAL A CA 1
ATOM 1713 C C . VAL A 1 219 ? 9.699 -11.229 4.851 1.00 90.69 219 VAL A C 1
ATOM 1715 O O . VAL A 1 219 ? 10.514 -12.141 5.004 1.00 90.69 219 VAL A O 1
ATOM 1718 N N . LYS A 1 220 ? 9.851 -10.020 5.408 1.00 87.88 220 LYS A N 1
ATOM 1719 C CA . LYS A 1 220 ? 11.028 -9.549 6.172 1.00 87.88 220 LYS A CA 1
ATOM 1720 C C . LYS A 1 220 ? 12.344 -9.472 5.390 1.00 87.88 220 LYS A C 1
ATOM 1722 O O . LYS A 1 220 ? 13.397 -9.299 5.998 1.00 87.88 220 LYS A O 1
ATOM 1727 N N . LYS A 1 221 ? 12.300 -9.556 4.057 1.00 91.06 221 LYS A N 1
ATOM 1728 C CA . LYS A 1 221 ? 13.429 -9.216 3.190 1.00 91.06 221 LYS A CA 1
ATOM 1729 C C . LYS A 1 221 ? 13.211 -7.824 2.602 1.00 91.06 221 LYS A C 1
ATOM 1731 O O . LYS A 1 221 ? 12.275 -7.611 1.834 1.00 91.06 221 LYS A O 1
ATOM 1736 N N . TRP A 1 222 ? 14.054 -6.876 2.995 1.00 93.00 222 TRP A N 1
ATOM 1737 C CA . TRP A 1 222 ? 13.896 -5.466 2.636 1.00 93.00 222 TRP A CA 1
ATOM 1738 C C . TRP A 1 222 ? 14.560 -5.147 1.299 1.00 93.00 222 TRP A C 1
ATOM 1740 O O . TRP A 1 222 ? 15.549 -5.776 0.914 1.00 93.00 222 TRP A O 1
ATOM 1750 N N . THR A 1 223 ? 14.010 -4.169 0.581 1.00 92.44 223 THR A N 1
ATOM 1751 C CA . THR A 1 223 ? 14.440 -3.844 -0.787 1.00 92.44 223 THR A CA 1
ATOM 1752 C C . THR A 1 223 ? 15.899 -3.400 -0.841 1.00 92.44 223 THR A C 1
ATOM 1754 O O . THR A 1 223 ? 16.615 -3.831 -1.739 1.00 92.44 223 THR A O 1
ATOM 1757 N N . GLN A 1 224 ? 16.349 -2.578 0.114 1.00 90.88 224 GLN A N 1
ATOM 1758 C CA . GLN A 1 224 ? 17.716 -2.051 0.141 1.00 90.88 224 GLN A CA 1
ATOM 1759 C C . GLN A 1 224 ? 18.747 -3.156 0.409 1.00 90.88 224 GLN A C 1
ATOM 1761 O O . GLN A 1 224 ? 19.678 -3.319 -0.376 1.00 90.88 224 GLN A O 1
ATOM 1766 N N . ASP A 1 225 ? 18.532 -3.971 1.446 1.00 90.44 225 ASP A N 1
ATOM 1767 C CA . ASP A 1 225 ? 19.415 -5.100 1.776 1.00 90.44 225 ASP A CA 1
ATOM 1768 C C . ASP A 1 225 ? 19.496 -6.099 0.606 1.00 90.44 225 ASP A C 1
ATOM 1770 O O . ASP A 1 225 ? 20.553 -6.645 0.285 1.00 90.44 225 ASP A O 1
ATOM 1774 N N . TYR A 1 226 ? 18.369 -6.330 -0.078 1.00 92.75 226 TYR A N 1
ATOM 1775 C CA . TYR A 1 226 ? 18.326 -7.219 -1.236 1.00 92.75 226 TYR A CA 1
ATOM 1776 C C . TYR A 1 226 ? 18.997 -6.622 -2.475 1.00 92.75 226 TYR A C 1
ATOM 1778 O O . TYR A 1 226 ? 19.658 -7.341 -3.224 1.00 92.75 226 TYR A O 1
ATOM 1786 N N . LYS A 1 227 ? 18.859 -5.312 -2.682 1.00 90.94 227 LYS A N 1
ATOM 1787 C CA . LYS A 1 227 ? 19.548 -4.575 -3.740 1.00 90.94 227 LYS A CA 1
ATOM 1788 C C . LYS A 1 227 ? 21.059 -4.656 -3.567 1.00 90.94 227 LYS A C 1
ATOM 1790 O O . LYS A 1 227 ? 21.753 -4.942 -4.536 1.00 90.94 227 LYS A O 1
ATOM 1795 N N . GLU A 1 228 ? 21.565 -4.431 -2.358 1.00 90.81 228 GLU A N 1
ATOM 1796 C CA . GLU A 1 228 ? 22.999 -4.535 -2.062 1.00 90.81 228 GLU A CA 1
ATOM 1797 C C . GLU A 1 228 ? 23.528 -5.928 -2.415 1.00 90.81 228 GLU A C 1
ATOM 1799 O O . GLU A 1 228 ? 24.527 -6.044 -3.123 1.00 90.81 228 GLU A O 1
ATOM 1804 N N . TRP A 1 229 ? 22.781 -6.976 -2.059 1.00 91.50 229 TRP A N 1
ATOM 1805 C CA . TRP A 1 229 ? 23.096 -8.344 -2.463 1.00 91.50 229 TRP A CA 1
ATOM 1806 C C . TRP A 1 229 ? 23.057 -8.559 -3.990 1.00 91.50 229 TRP A C 1
ATOM 1808 O O . TRP A 1 229 ? 23.944 -9.206 -4.541 1.00 91.50 229 TRP A O 1
ATOM 1818 N N . LEU A 1 230 ? 22.073 -8.001 -4.708 1.00 89.25 230 LEU A N 1
ATOM 1819 C CA . LEU A 1 230 ? 22.013 -8.090 -6.176 1.00 89.25 230 LEU A CA 1
ATOM 1820 C C . LEU A 1 230 ? 23.178 -7.353 -6.858 1.00 89.25 230 LEU A C 1
ATOM 1822 O O . LEU A 1 230 ? 23.697 -7.836 -7.865 1.00 89.25 230 LEU A O 1
ATOM 1826 N N . LEU A 1 231 ? 23.613 -6.213 -6.315 1.00 87.38 231 LEU A N 1
ATOM 1827 C CA . LEU A 1 231 ? 24.757 -5.451 -6.827 1.00 87.38 231 LEU A CA 1
ATOM 1828 C C . LEU A 1 231 ? 26.073 -6.228 -6.695 1.00 87.38 231 LEU A C 1
ATOM 1830 O O . LEU A 1 231 ? 26.964 -6.069 -7.530 1.00 87.38 231 LEU A O 1
ATOM 1834 N N . GLU A 1 232 ? 26.201 -7.110 -5.701 1.00 86.56 232 GLU A N 1
ATOM 1835 C CA . GLU A 1 232 ? 27.361 -8.001 -5.578 1.00 86.56 232 GLU A CA 1
ATOM 1836 C C . GLU A 1 232 ? 27.452 -9.038 -6.708 1.00 86.56 232 GLU A C 1
ATOM 1838 O O . GLU A 1 232 ? 28.547 -9.540 -6.973 1.00 86.56 232 GLU A O 1
ATOM 1843 N N . LEU A 1 233 ? 26.338 -9.331 -7.391 1.00 84.44 233 LEU A N 1
ATOM 1844 C CA . LEU A 1 233 ? 26.264 -10.294 -8.497 1.00 84.44 233 LEU A CA 1
ATOM 1845 C C . LEU A 1 233 ? 26.622 -9.697 -9.868 1.00 84.44 233 LEU A C 1
ATOM 1847 O O . LEU A 1 233 ? 26.697 -10.449 -10.849 1.00 84.44 233 LEU A O 1
ATOM 1851 N N . LEU A 1 234 ? 26.825 -8.376 -9.943 1.00 84.12 234 LEU A N 1
ATOM 1852 C CA . LEU A 1 234 ? 27.248 -7.663 -11.150 1.00 84.12 234 LEU A CA 1
ATOM 1853 C C . LEU A 1 234 ? 28.749 -7.865 -11.437 1.00 84.12 234 LEU A C 1
ATOM 1855 O O . LEU A 1 234 ? 29.538 -8.101 -10.513 1.00 84.12 234 LEU A O 1
ATOM 1859 N N . PRO A 1 235 ? 29.184 -7.749 -12.707 1.00 78.19 235 PRO A N 1
ATOM 1860 C CA . PRO A 1 235 ? 30.591 -7.876 -13.066 1.00 78.19 235 PRO A CA 1
ATOM 1861 C C . PRO A 1 235 ? 31.423 -6.771 -12.414 1.00 78.19 235 PRO A C 1
ATOM 1863 O O . PRO A 1 235 ? 31.219 -5.582 -12.656 1.00 78.19 235 PRO A O 1
ATOM 1866 N N . LYS A 1 236 ? 32.400 -7.176 -11.598 1.00 78.44 236 LYS A N 1
ATOM 1867 C CA . LYS A 1 236 ? 33.438 -6.286 -11.064 1.00 78.44 236 LYS A CA 1
ATOM 1868 C C . LYS A 1 236 ? 34.644 -6.272 -12.015 1.00 78.44 236 LYS A C 1
ATOM 1870 O O . LYS A 1 236 ? 34.928 -7.310 -12.625 1.00 78.44 236 LYS A O 1
ATOM 1875 N N . PRO A 1 237 ? 35.386 -5.152 -12.122 1.00 63.75 237 PRO A N 1
ATOM 1876 C CA . PRO A 1 237 ? 36.568 -5.071 -12.979 1.00 63.75 237 PRO A CA 1
ATOM 1877 C C . PRO A 1 237 ? 37.559 -6.195 -12.632 1.00 63.75 237 PRO A C 1
ATOM 1879 O O . PRO A 1 237 ? 38.004 -6.294 -11.490 1.00 63.75 237 PRO A O 1
ATOM 1882 N N . GLY A 1 238 ? 37.863 -7.074 -13.594 1.00 60.94 238 GLY A N 1
ATOM 1883 C CA . GLY A 1 238 ? 38.771 -8.219 -13.415 1.00 60.94 238 GLY A CA 1
ATOM 1884 C C . GLY A 1 238 ? 38.127 -9.560 -13.012 1.00 60.94 238 GLY A C 1
ATOM 1885 O O . GLY A 1 238 ? 38.848 -10.549 -12.905 1.00 60.94 238 GLY A O 1
ATOM 1886 N N . GLN A 1 239 ? 36.800 -9.643 -12.816 1.00 60.06 239 GLN A N 1
ATOM 1887 C CA . GLN A 1 239 ? 36.077 -10.900 -12.517 1.00 60.06 239 GLN A CA 1
ATOM 1888 C C . GLN A 1 239 ? 34.794 -11.081 -13.356 1.00 60.06 239 GLN A C 1
ATOM 1890 O O . GLN A 1 239 ? 33.756 -11.503 -12.846 1.00 60.06 239 GLN A O 1
ATOM 1895 N N . GLU A 1 240 ? 34.854 -10.805 -14.660 1.00 60.22 240 GLU A N 1
ATOM 1896 C CA . GLU A 1 240 ? 33.687 -10.892 -15.559 1.00 60.22 240 GLU A CA 1
ATOM 1897 C C . GLU A 1 240 ? 33.078 -12.304 -15.643 1.00 60.22 240 GLU A C 1
ATOM 1899 O O . GLU A 1 240 ? 31.862 -12.448 -15.721 1.00 60.22 240 GLU A O 1
ATOM 1904 N N . GLN A 1 241 ? 33.890 -13.363 -15.531 1.00 55.84 241 GLN A N 1
ATOM 1905 C CA . GLN A 1 241 ? 33.414 -14.756 -15.598 1.00 55.84 241 GLN A CA 1
ATOM 1906 C C . GLN A 1 241 ? 32.567 -15.207 -14.392 1.00 55.84 241 GLN A C 1
ATOM 1908 O O . GLN A 1 241 ? 31.907 -16.243 -14.472 1.00 55.84 241 GLN A O 1
ATOM 1913 N N . ARG A 1 242 ? 32.585 -14.472 -13.270 1.00 58.47 242 ARG A N 1
ATOM 1914 C CA . ARG A 1 242 ? 31.811 -14.809 -12.058 1.00 58.47 242 ARG A CA 1
ATOM 1915 C C . ARG A 1 242 ? 30.478 -14.068 -11.958 1.00 58.47 242 ARG A C 1
ATOM 1917 O O . ARG A 1 242 ? 29.681 -14.402 -11.084 1.00 58.47 242 ARG A O 1
ATOM 1924 N N . ALA A 1 243 ? 30.238 -13.089 -12.828 1.00 67.25 243 ALA A N 1
ATOM 1925 C CA . ALA A 1 243 ? 29.012 -12.307 -12.812 1.00 67.25 243 ALA A CA 1
ATOM 1926 C C . ALA A 1 243 ? 27.815 -13.168 -13.226 1.00 67.25 243 ALA A C 1
ATOM 1928 O O . ALA A 1 243 ? 27.828 -13.812 -14.277 1.00 67.25 243 ALA A O 1
ATOM 1929 N N . LEU A 1 244 ? 26.774 -13.177 -12.395 1.00 77.25 244 LEU A N 1
ATOM 1930 C CA . LEU A 1 244 ? 25.522 -13.871 -12.707 1.00 77.25 244 LEU A CA 1
ATOM 1931 C C . LEU A 1 244 ? 24.549 -12.937 -13.431 1.00 77.25 244 LEU A C 1
ATOM 1933 O O . LEU A 1 244 ? 23.788 -13.388 -14.283 1.00 77.25 244 LEU A O 1
ATOM 1937 N N . VAL A 1 245 ? 24.601 -11.641 -13.123 1.00 82.06 245 VAL A N 1
ATOM 1938 C CA . VAL A 1 245 ? 23.729 -10.606 -13.687 1.00 82.06 245 VAL A CA 1
ATOM 1939 C C . VAL A 1 245 ? 24.586 -9.624 -14.483 1.00 82.06 245 VAL A C 1
ATOM 1941 O O . VAL A 1 245 ? 25.640 -9.210 -14.012 1.00 82.06 245 VAL A O 1
ATOM 1944 N N . THR A 1 246 ? 24.156 -9.253 -15.691 1.00 83.44 246 THR A N 1
ATOM 1945 C CA . THR A 1 246 ? 24.865 -8.282 -16.541 1.00 83.44 246 THR A CA 1
ATOM 1946 C C . THR A 1 246 ? 24.410 -6.849 -16.283 1.00 83.44 246 THR A C 1
ATOM 1948 O O . THR A 1 246 ? 25.223 -5.934 -16.315 1.00 83.44 246 THR A O 1
ATOM 1951 N N . GLU A 1 247 ? 23.113 -6.642 -16.046 1.00 83.62 247 GLU A N 1
ATOM 1952 C CA . GLU A 1 247 ? 22.520 -5.321 -15.808 1.00 83.62 247 GLU A CA 1
ATOM 1953 C C . GLU A 1 247 ? 21.378 -5.442 -14.792 1.00 83.62 247 GLU A C 1
ATOM 1955 O O . GLU A 1 247 ? 20.598 -6.395 -14.843 1.00 83.62 247 GLU A O 1
ATOM 1960 N N . LEU A 1 248 ? 21.272 -4.462 -13.895 1.00 88.81 248 LEU A N 1
ATOM 1961 C CA . LEU A 1 248 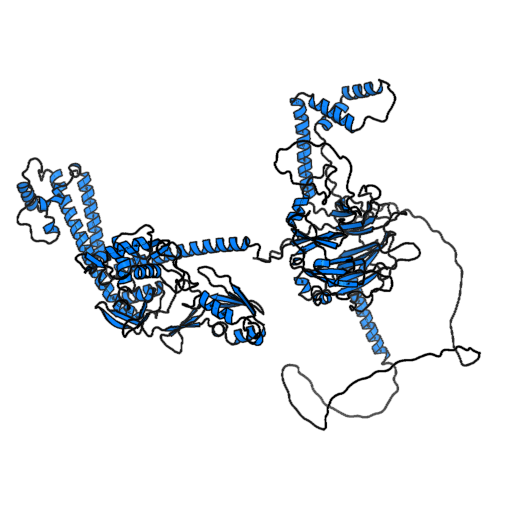? 20.213 -4.329 -12.895 1.00 88.81 248 LEU A CA 1
ATOM 1962 C C . LEU A 1 248 ? 19.490 -2.998 -13.123 1.00 88.81 248 LEU A C 1
ATOM 1964 O O . LEU A 1 248 ? 20.131 -1.948 -13.156 1.00 88.81 248 LEU A O 1
ATOM 1968 N N . ARG A 1 249 ? 18.161 -3.033 -13.257 1.00 86.38 249 ARG A N 1
ATOM 1969 C CA . ARG A 1 249 ? 17.298 -1.843 -13.263 1.00 86.38 249 ARG A CA 1
ATOM 1970 C C . ARG A 1 249 ? 16.233 -1.950 -12.183 1.00 86.38 249 ARG A C 1
ATOM 1972 O O . ARG A 1 249 ? 15.754 -3.040 -11.873 1.00 86.38 249 ARG A O 1
ATOM 1979 N N . GLU A 1 250 ? 15.847 -0.805 -11.642 1.00 86.38 250 GLU A N 1
ATOM 1980 C CA . GLU A 1 250 ? 14.992 -0.700 -10.462 1.00 86.38 250 GLU A CA 1
ATOM 1981 C C . GLU A 1 250 ? 13.797 0.209 -10.747 1.00 86.38 250 GLU A C 1
ATOM 1983 O O . GLU A 1 250 ? 13.962 1.336 -11.209 1.00 86.38 250 GLU A O 1
ATOM 1988 N N . TYR A 1 251 ? 12.595 -0.282 -10.446 1.00 86.12 251 TYR A N 1
ATOM 1989 C CA . TYR A 1 251 ? 11.332 0.443 -10.613 1.00 86.12 251 TYR A CA 1
ATOM 1990 C C . TYR A 1 251 ? 10.468 0.313 -9.349 1.00 86.12 251 TYR A C 1
ATOM 1992 O O . TYR A 1 251 ? 9.274 0.013 -9.411 1.00 86.12 251 TYR A O 1
ATOM 2000 N N . HIS A 1 252 ? 11.094 0.469 -8.181 1.00 83.06 252 HIS A N 1
ATOM 2001 C CA . HIS A 1 252 ? 10.422 0.373 -6.884 1.00 83.06 252 HIS A CA 1
ATOM 2002 C C . HIS A 1 252 ? 9.452 1.534 -6.655 1.00 83.06 252 HIS A C 1
ATOM 2004 O O . HIS A 1 252 ? 9.679 2.654 -7.111 1.00 83.06 252 HIS A O 1
ATOM 2010 N N . SER A 1 253 ? 8.401 1.265 -5.885 1.00 81.44 253 SER A N 1
ATOM 2011 C CA . SER A 1 253 ? 7.598 2.293 -5.219 1.00 81.44 253 SER A CA 1
ATOM 2012 C C . SER A 1 253 ? 7.742 2.142 -3.700 1.00 81.44 253 SER A C 1
ATOM 2014 O O . SER A 1 253 ? 8.422 1.232 -3.226 1.00 81.44 253 SER A O 1
ATOM 2016 N N . GLU A 1 254 ? 7.095 3.010 -2.921 1.00 75.50 254 GLU A N 1
ATOM 2017 C CA . GLU A 1 254 ? 7.095 2.913 -1.452 1.00 75.50 254 GLU A CA 1
ATOM 2018 C C . GLU A 1 254 ? 6.483 1.587 -0.950 1.00 75.50 254 GLU A C 1
ATOM 2020 O O . GLU A 1 254 ? 6.936 1.031 0.054 1.00 75.50 254 GLU A O 1
ATOM 2025 N N . ASN A 1 255 ? 5.511 1.037 -1.695 1.00 76.75 255 ASN A N 1
ATOM 2026 C CA . ASN A 1 255 ? 4.743 -0.153 -1.311 1.00 76.75 255 ASN A CA 1
ATOM 2027 C C . ASN A 1 255 ? 5.037 -1.395 -2.175 1.00 76.75 255 ASN A C 1
ATOM 2029 O O . ASN A 1 255 ? 4.692 -2.511 -1.781 1.00 76.75 255 ASN A O 1
ATOM 2033 N N . SER A 1 256 ? 5.686 -1.241 -3.335 1.00 84.25 256 SER A N 1
ATOM 2034 C CA . SER A 1 256 ? 5.940 -2.335 -4.283 1.00 84.25 256 SER A CA 1
ATOM 2035 C C . SER A 1 256 ? 7.410 -2.465 -4.670 1.00 84.25 256 SER A C 1
ATOM 2037 O O . SER A 1 256 ? 8.132 -1.480 -4.820 1.00 84.25 256 SER A O 1
ATOM 2039 N N . VAL A 1 257 ? 7.839 -3.699 -4.923 1.00 89.31 257 VAL A N 1
ATOM 2040 C CA . VAL A 1 257 ? 9.192 -4.007 -5.386 1.00 89.31 257 VAL A CA 1
ATOM 2041 C C . VAL A 1 257 ? 9.148 -4.397 -6.860 1.00 89.31 257 VAL A C 1
ATOM 2043 O O . VAL A 1 257 ? 8.322 -5.209 -7.250 1.00 89.31 257 VAL A O 1
ATOM 2046 N N . HIS A 1 258 ? 10.031 -3.837 -7.688 1.00 91.81 258 HIS A N 1
ATOM 2047 C CA . HIS A 1 258 ? 10.201 -4.274 -9.067 1.00 91.81 258 HIS A CA 1
ATOM 2048 C C . HIS A 1 258 ? 11.671 -4.147 -9.480 1.00 91.81 258 HIS A C 1
ATOM 2050 O O . HIS A 1 258 ? 12.176 -3.041 -9.670 1.00 91.81 258 HIS A O 1
ATOM 2056 N N . PHE A 1 259 ? 12.353 -5.284 -9.605 1.00 92.94 259 PHE A N 1
ATOM 2057 C CA . PHE A 1 259 ? 13.694 -5.376 -10.182 1.00 92.94 259 PHE A CA 1
ATOM 2058 C C . PHE A 1 259 ? 13.611 -5.982 -11.578 1.00 92.94 259 PHE A C 1
ATOM 2060 O O . PHE A 1 259 ? 12.943 -6.997 -11.764 1.00 92.94 259 PHE A O 1
ATOM 2067 N N . VAL A 1 260 ? 14.333 -5.407 -12.535 1.00 91.00 260 VAL A N 1
ATOM 2068 C CA . VAL A 1 260 ? 14.519 -5.970 -13.875 1.00 91.00 260 VAL A CA 1
ATOM 2069 C C . VAL A 1 260 ? 15.986 -6.354 -14.019 1.00 91.00 260 VAL A C 1
ATOM 2071 O O . VAL A 1 260 ? 16.870 -5.499 -13.960 1.00 91.00 260 VAL A O 1
ATOM 2074 N N . LEU A 1 261 ? 16.239 -7.648 -14.193 1.00 90.06 261 LEU A N 1
ATOM 2075 C CA . LEU A 1 261 ? 17.573 -8.227 -14.319 1.00 90.06 261 LEU A CA 1
ATOM 2076 C C . LEU A 1 261 ? 17.819 -8.642 -15.768 1.00 90.06 261 LEU A C 1
ATOM 2078 O O . LEU A 1 261 ? 16.991 -9.335 -16.365 1.00 90.06 261 LEU A O 1
ATOM 2082 N N . SER A 1 262 ? 18.976 -8.268 -16.309 1.00 87.50 262 SER A N 1
ATOM 2083 C CA . SER A 1 262 ? 19.500 -8.814 -17.563 1.00 87.50 262 SER A CA 1
ATOM 2084 C C . SER A 1 262 ? 20.611 -9.819 -17.256 1.00 87.50 262 SER A C 1
ATOM 2086 O O . SER A 1 262 ? 21.469 -9.554 -16.414 1.00 87.50 262 SER A O 1
ATOM 2088 N N . MET A 1 263 ? 20.608 -10.970 -17.927 1.00 85.44 263 MET A N 1
ATOM 2089 C CA . MET A 1 263 ? 21.586 -12.054 -17.764 1.00 85.44 263 MET A CA 1
ATOM 2090 C C . MET A 1 263 ? 21.936 -12.660 -19.124 1.00 85.44 263 MET A C 1
ATOM 2092 O O . MET A 1 263 ? 21.163 -12.551 -20.075 1.00 85.44 263 MET A O 1
ATOM 2096 N N . THR A 1 264 ? 23.064 -13.363 -19.230 1.00 86.31 264 THR A N 1
ATOM 2097 C CA . THR A 1 264 ? 23.354 -14.145 -20.441 1.00 86.31 264 THR A CA 1
ATOM 2098 C C . THR A 1 264 ? 22.348 -15.298 -20.600 1.00 86.31 264 THR A C 1
ATOM 2100 O O . THR A 1 264 ? 21.893 -15.847 -19.591 1.00 86.31 264 THR A O 1
ATOM 2103 N N . PRO A 1 265 ? 21.995 -15.701 -21.840 1.00 84.94 265 PRO A N 1
ATOM 2104 C CA . PRO A 1 265 ? 21.019 -16.770 -22.076 1.00 84.94 265 PRO A CA 1
ATOM 2105 C C . PRO A 1 265 ? 21.348 -18.078 -21.343 1.00 84.94 265 PRO A C 1
ATOM 2107 O O . PRO A 1 265 ? 20.453 -18.706 -20.781 1.00 84.94 265 PRO A O 1
ATOM 2110 N N . ASP A 1 266 ? 22.632 -18.441 -21.278 1.00 85.69 266 ASP A N 1
ATOM 2111 C CA . ASP A 1 266 ? 23.098 -19.660 -20.605 1.00 85.69 266 ASP A CA 1
ATOM 2112 C C . ASP A 1 266 ? 22.851 -19.606 -19.092 1.00 85.69 266 ASP A C 1
ATOM 2114 O O . ASP A 1 266 ? 22.394 -20.575 -18.485 1.00 85.69 266 ASP A O 1
ATOM 2118 N N . LYS A 1 267 ? 23.103 -18.446 -18.470 1.00 84.12 267 LYS A N 1
ATOM 2119 C CA . LYS A 1 267 ? 22.889 -18.247 -17.031 1.00 84.12 267 LYS A CA 1
ATOM 2120 C C . LYS A 1 267 ? 21.415 -18.129 -16.674 1.00 84.12 267 LYS A C 1
ATOM 2122 O O . LYS A 1 267 ? 21.016 -18.605 -15.614 1.00 84.12 267 LYS A O 1
ATOM 2127 N N . LEU A 1 268 ? 20.602 -17.559 -17.562 1.00 85.94 268 LEU A N 1
ATOM 2128 C CA . LEU A 1 268 ? 19.153 -17.521 -17.387 1.00 85.94 268 LEU A CA 1
ATOM 2129 C C . LEU A 1 268 ? 18.551 -18.935 -17.438 1.00 85.94 268 LEU A C 1
ATOM 2131 O O . LEU A 1 268 ? 17.716 -19.264 -16.599 1.00 85.94 268 LEU A O 1
ATOM 2135 N N . ALA A 1 269 ? 19.019 -19.783 -18.360 1.00 86.31 269 ALA A N 1
ATOM 2136 C CA . ALA A 1 269 ? 18.611 -21.186 -18.428 1.00 86.31 269 ALA A CA 1
ATOM 2137 C C . ALA A 1 269 ? 19.058 -21.983 -17.186 1.00 86.31 269 ALA A C 1
ATOM 2139 O O . ALA A 1 269 ? 18.284 -22.779 -16.655 1.00 86.31 269 ALA A O 1
ATOM 2140 N N . GLU A 1 270 ? 20.270 -21.731 -16.672 1.00 87.62 270 GLU A N 1
ATOM 2141 C CA . GLU A 1 270 ? 20.753 -22.320 -15.412 1.00 87.62 270 GLU A CA 1
ATOM 2142 C C . GLU A 1 270 ? 19.868 -21.915 -14.215 1.00 87.62 270 GLU A C 1
ATOM 2144 O O . GLU A 1 270 ? 19.524 -22.752 -13.374 1.00 87.62 270 GLU A O 1
ATOM 2149 N N . ALA A 1 271 ? 19.480 -20.638 -14.142 1.00 86.44 271 ALA A N 1
ATOM 2150 C CA . ALA A 1 271 ? 18.599 -20.122 -13.097 1.00 86.44 271 ALA A CA 1
ATOM 2151 C C . ALA A 1 271 ? 17.184 -20.717 -13.190 1.00 86.44 271 ALA A C 1
ATOM 2153 O O . ALA A 1 271 ? 16.607 -21.079 -12.166 1.00 86.44 271 ALA A O 1
ATOM 2154 N N . GLU A 1 272 ? 16.653 -20.879 -14.404 1.00 87.56 272 GLU A N 1
ATOM 2155 C CA . GLU A 1 272 ? 15.346 -21.494 -14.656 1.00 87.56 272 GLU A CA 1
ATOM 2156 C C . GLU A 1 272 ? 15.340 -22.980 -14.261 1.00 87.56 272 GLU A C 1
ATOM 2158 O O . GLU A 1 272 ? 14.428 -23.429 -13.571 1.00 87.56 272 GLU A O 1
ATOM 2163 N N . GLN A 1 273 ? 16.405 -23.726 -14.582 1.00 88.25 273 GLN A N 1
ATOM 2164 C CA . GLN A 1 273 ? 16.538 -25.137 -14.200 1.00 88.25 273 GLN A CA 1
ATOM 2165 C C . GLN A 1 273 ? 16.616 -25.332 -12.677 1.00 88.25 273 GLN A C 1
ATOM 2167 O O . GLN A 1 273 ? 16.083 -26.304 -12.140 1.00 88.25 273 GLN A O 1
ATOM 2172 N N . LYS A 1 274 ? 17.284 -24.417 -11.965 1.00 86.88 274 LYS A N 1
ATOM 2173 C CA . LYS A 1 274 ? 17.373 -24.434 -10.494 1.00 86.88 274 LYS A CA 1
ATOM 2174 C C . LYS A 1 274 ? 16.113 -23.886 -9.808 1.00 86.88 274 LYS A C 1
ATOM 2176 O O . LYS A 1 274 ? 15.967 -24.086 -8.599 1.00 86.88 274 LYS A O 1
ATOM 2181 N N . GLY A 1 275 ? 15.231 -23.229 -10.562 1.00 88.62 275 GLY A N 1
ATOM 2182 C CA . GLY A 1 275 ? 14.106 -22.438 -10.074 1.00 88.62 275 GLY A CA 1
ATOM 2183 C C . GLY A 1 275 ? 14.546 -21.031 -9.665 1.00 88.62 275 GLY A C 1
ATOM 2184 O O . GLY A 1 275 ? 15.451 -20.867 -8.835 1.00 88.62 275 GLY A O 1
ATOM 2185 N N . PHE A 1 276 ? 13.879 -20.007 -10.209 1.00 88.38 276 PHE A N 1
ATOM 2186 C CA . PHE A 1 276 ? 14.223 -18.606 -9.949 1.00 88.38 276 PHE A CA 1
ATOM 2187 C C . PHE A 1 276 ? 14.188 -18.271 -8.460 1.00 88.38 276 PHE A C 1
ATOM 2189 O O . PHE A 1 276 ? 15.051 -17.547 -7.967 1.00 88.38 276 PHE A O 1
ATOM 2196 N N . GLU A 1 277 ? 13.244 -18.836 -7.710 1.00 89.38 277 GLU A N 1
ATOM 2197 C CA . GLU A 1 277 ? 13.067 -18.468 -6.310 1.00 89.38 277 GLU A CA 1
ATOM 2198 C C . GLU A 1 277 ? 14.196 -19.022 -5.439 1.00 89.38 277 GLU A C 1
ATOM 2200 O O . GLU A 1 277 ? 14.618 -18.376 -4.481 1.00 89.38 277 GLU A O 1
ATOM 2205 N N . LYS A 1 278 ? 14.735 -20.195 -5.792 1.00 89.75 278 LYS A N 1
ATOM 2206 C CA . LYS A 1 278 ? 15.902 -20.766 -5.111 1.00 89.75 278 LYS A CA 1
ATOM 2207 C C . LYS A 1 278 ? 17.187 -20.049 -5.521 1.00 89.75 278 LYS A C 1
ATOM 2209 O O . LYS A 1 278 ? 18.013 -19.755 -4.663 1.00 89.75 278 LYS A O 1
ATOM 2214 N N . PHE A 1 279 ? 17.347 -19.750 -6.810 1.00 88.56 279 PHE A N 1
ATOM 2215 C CA . PHE A 1 279 ? 18.546 -19.099 -7.339 1.00 88.56 279 PHE A CA 1
ATOM 2216 C C . PHE A 1 279 ? 18.720 -17.668 -6.803 1.00 88.56 279 PHE A C 1
ATOM 2218 O O . PHE A 1 279 ? 19.816 -17.279 -6.402 1.00 88.56 279 PHE A O 1
ATOM 2225 N N . PHE A 1 280 ? 17.628 -16.904 -6.721 1.00 91.00 280 PHE A N 1
ATOM 2226 C CA . PHE A 1 280 ? 17.633 -15.502 -6.289 1.00 91.00 280 PHE A CA 1
ATOM 2227 C C . PHE A 1 280 ? 17.325 -15.293 -4.799 1.00 91.00 280 PHE A C 1
ATOM 2229 O O . PHE A 1 280 ? 17.072 -14.163 -4.372 1.00 91.00 280 PHE A O 1
ATOM 2236 N N . HIS A 1 281 ? 17.363 -16.357 -3.989 1.00 91.00 281 HIS A N 1
ATOM 2237 C CA . HIS A 1 281 ? 17.057 -16.315 -2.553 1.00 91.00 281 HIS A CA 1
ATOM 2238 C C . HIS A 1 281 ? 15.697 -15.654 -2.254 1.00 91.00 281 HIS A C 1
ATOM 2240 O O . HIS A 1 281 ? 15.569 -14.861 -1.317 1.00 91.00 281 HIS A O 1
ATOM 2246 N N . LEU A 1 282 ? 14.684 -15.960 -3.066 1.00 93.06 282 LEU A N 1
ATOM 2247 C CA . LEU A 1 282 ? 13.302 -15.502 -2.906 1.00 93.06 282 LEU A CA 1
ATOM 2248 C C . LEU A 1 282 ? 12.460 -16.521 -2.122 1.00 93.06 282 LEU A C 1
ATOM 2250 O O . LEU A 1 282 ? 11.259 -16.637 -2.347 1.00 93.06 282 LEU A O 1
ATOM 2254 N N . ARG A 1 283 ? 13.085 -17.260 -1.202 1.00 92.19 283 ARG A N 1
ATOM 2255 C CA . ARG A 1 283 ? 12.420 -18.179 -0.276 1.00 92.19 283 ARG A CA 1
ATOM 2256 C C . ARG A 1 283 ? 12.898 -17.894 1.139 1.00 92.19 283 ARG A C 1
ATOM 2258 O O . ARG A 1 283 ? 14.105 -17.843 1.375 1.00 92.19 283 ARG A O 1
ATOM 2265 N N . THR A 1 284 ? 11.959 -17.744 2.064 1.00 92.44 284 THR A N 1
ATOM 2266 C CA . THR A 1 284 ? 12.233 -17.600 3.499 1.00 92.44 284 THR A CA 1
ATOM 2267 C C . THR A 1 284 ? 11.352 -18.568 4.274 1.00 92.44 284 THR A C 1
ATOM 2269 O O . THR A 1 284 ? 10.180 -18.746 3.952 1.00 92.44 284 THR A O 1
ATOM 2272 N N . THR A 1 285 ? 11.899 -19.196 5.311 1.00 92.12 285 THR A N 1
ATOM 2273 C CA . THR A 1 285 ? 11.141 -20.106 6.176 1.00 92.12 285 THR A CA 1
ATOM 2274 C C . THR A 1 285 ? 10.520 -19.353 7.351 1.00 92.12 285 THR A C 1
ATOM 2276 O O . THR A 1 285 ? 11.188 -18.559 8.009 1.00 92.12 285 THR A O 1
ATOM 2279 N N . ILE A 1 286 ? 9.258 -19.652 7.648 1.00 91.75 286 ILE A N 1
ATOM 2280 C CA . ILE A 1 286 ? 8.516 -19.181 8.819 1.00 91.75 286 ILE A CA 1
ATOM 2281 C C . ILE A 1 286 ? 8.276 -20.390 9.729 1.00 91.75 286 ILE A C 1
ATOM 2283 O O . ILE A 1 286 ? 7.822 -21.437 9.268 1.00 91.75 286 ILE A O 1
ATOM 2287 N N . SER A 1 287 ? 8.597 -20.262 11.017 1.00 89.06 287 SER A N 1
ATOM 2288 C CA . SER A 1 287 ? 8.449 -21.333 12.011 1.00 89.06 287 SER A CA 1
ATOM 2289 C C . SER A 1 287 ? 7.415 -20.944 13.064 1.00 89.06 287 SER A C 1
ATOM 2291 O O . SER A 1 287 ? 7.498 -19.844 13.603 1.00 89.06 287 SER A O 1
ATOM 2293 N N . THR A 1 288 ? 6.500 -21.851 13.413 1.00 87.94 288 THR A N 1
ATOM 2294 C CA . THR A 1 288 ? 5.546 -21.683 14.530 1.00 87.94 288 THR A CA 1
ATOM 2295 C C . THR A 1 288 ? 6.030 -22.336 15.830 1.00 87.94 288 THR A C 1
ATOM 2297 O O . THR A 1 288 ? 5.296 -22.419 16.803 1.00 87.94 288 THR A O 1
ATOM 2300 N N . SER A 1 289 ? 7.279 -22.806 15.882 1.00 85.88 289 SER A N 1
ATOM 2301 C CA . SER A 1 289 ? 7.786 -23.638 16.985 1.00 85.88 289 SER A CA 1
ATOM 2302 C C . SER A 1 289 ? 8.005 -22.915 18.324 1.00 85.88 289 SER A C 1
ATOM 2304 O O . SER A 1 289 ? 8.158 -23.578 19.350 1.00 85.88 289 SER A O 1
ATOM 2306 N N . ASN A 1 290 ? 8.120 -21.582 18.326 1.00 90.50 290 ASN A N 1
ATOM 2307 C CA . ASN A 1 290 ? 8.544 -20.798 19.494 1.00 90.50 290 ASN A CA 1
ATOM 2308 C C . ASN A 1 290 ? 7.528 -19.709 19.875 1.00 90.50 290 ASN A C 1
ATOM 2310 O O . ASN A 1 290 ? 7.829 -18.514 19.827 1.00 90.50 290 ASN A O 1
ATOM 2314 N N . MET A 1 291 ? 6.321 -20.126 20.256 1.00 93.25 291 MET A N 1
ATOM 2315 C CA . MET A 1 291 ? 5.256 -19.230 20.711 1.00 93.25 291 MET A CA 1
ATOM 2316 C C . MET A 1 291 ? 5.199 -19.225 22.245 1.00 93.25 291 MET A C 1
ATOM 2318 O O . MET A 1 291 ? 4.485 -20.015 22.859 1.00 93.25 291 MET A O 1
ATOM 2322 N N . MET A 1 292 ? 5.994 -18.349 22.866 1.00 94.25 292 MET A N 1
ATOM 2323 C CA . MET A 1 292 ? 6.021 -18.139 24.321 1.00 94.25 292 MET A CA 1
ATOM 2324 C C . MET A 1 292 ? 5.256 -16.859 24.664 1.00 94.25 292 MET A C 1
ATOM 2326 O O . MET A 1 292 ? 5.646 -15.782 24.211 1.00 94.25 292 MET A O 1
ATOM 2330 N N . LEU A 1 293 ? 4.187 -16.941 25.455 1.00 94.88 293 LEU A N 1
ATOM 2331 C CA . LEU A 1 293 ? 3.359 -15.782 25.823 1.00 94.88 293 LEU A CA 1
ATOM 2332 C C . LEU A 1 293 ? 3.034 -15.801 27.317 1.00 94.88 293 LEU A C 1
ATOM 2334 O O . LEU A 1 293 ? 3.072 -16.858 27.948 1.00 94.88 293 LEU A O 1
ATOM 2338 N N . PHE A 1 294 ? 2.720 -14.633 27.879 1.00 94.69 294 PHE A N 1
ATOM 2339 C CA . PHE A 1 294 ? 2.145 -14.562 29.222 1.00 94.69 294 PHE A CA 1
ATOM 2340 C C . PHE A 1 294 ? 0.661 -14.935 29.186 1.00 94.69 294 PHE A C 1
ATOM 2342 O O . PHE A 1 294 ? -0.076 -14.386 28.367 1.00 94.69 294 PHE A O 1
ATOM 2349 N N . ASP A 1 295 ? 0.228 -15.825 30.074 1.00 93.12 295 ASP A N 1
ATOM 2350 C CA . ASP A 1 295 ? -1.192 -16.096 30.321 1.00 93.12 295 ASP A CA 1
ATOM 2351 C C . ASP A 1 295 ? -1.889 -14.890 30.999 1.00 93.12 295 ASP A C 1
ATOM 2353 O O . ASP A 1 295 ? -1.273 -13.844 31.249 1.00 93.12 295 ASP A O 1
ATOM 2357 N N . ALA A 1 296 ? -3.191 -15.008 31.277 1.00 91.12 296 ALA A N 1
ATOM 2358 C CA . ALA A 1 296 ? -3.956 -13.963 31.967 1.00 91.12 296 ALA A CA 1
ATOM 2359 C C . ALA A 1 296 ? -3.442 -13.682 33.392 1.00 91.12 296 ALA A C 1
ATOM 2361 O O . ALA A 1 296 ? -3.589 -12.557 33.886 1.00 91.12 296 ALA A O 1
ATOM 2362 N N . ASP A 1 297 ? -2.808 -14.679 34.018 1.00 89.19 297 ASP A N 1
ATOM 2363 C CA . ASP A 1 297 ? -2.264 -14.620 35.371 1.00 89.19 297 ASP A CA 1
ATOM 2364 C C . ASP A 1 297 ? -0.851 -14.012 35.435 1.00 89.19 297 ASP A C 1
ATOM 2366 O O . ASP A 1 297 ? -0.435 -13.507 36.478 1.00 89.19 297 ASP A O 1
ATOM 2370 N N . GLY A 1 298 ? -0.150 -13.936 34.304 1.00 87.88 298 GLY A N 1
ATOM 2371 C CA . GLY A 1 298 ? 1.208 -13.408 34.190 1.00 87.88 298 GLY A CA 1
ATOM 2372 C C . GLY A 1 298 ? 2.307 -14.475 34.229 1.00 87.88 298 GLY A C 1
ATOM 2373 O O . GLY A 1 298 ? 3.481 -14.118 34.366 1.00 87.88 298 GLY A O 1
ATOM 2374 N N . ASN A 1 299 ? 1.973 -15.759 34.071 1.00 92.19 299 ASN A N 1
ATOM 2375 C CA . ASN A 1 299 ? 2.946 -16.842 33.919 1.00 92.19 299 ASN A CA 1
ATOM 2376 C C . ASN A 1 299 ? 3.293 -17.059 32.443 1.00 92.19 299 ASN A C 1
ATOM 2378 O O . ASN A 1 299 ? 2.469 -16.861 31.554 1.00 92.19 299 ASN A O 1
ATOM 2382 N N . ILE A 1 300 ? 4.531 -17.472 32.164 1.00 91.62 300 ILE A N 1
ATOM 2383 C CA . ILE A 1 300 ? 4.966 -17.771 30.794 1.00 91.62 300 ILE A CA 1
ATOM 2384 C C . ILE A 1 300 ? 4.521 -19.185 30.425 1.00 91.62 300 ILE A C 1
ATOM 2386 O O . ILE A 1 300 ? 4.891 -20.147 31.098 1.00 91.62 300 ILE A O 1
ATOM 2390 N N . LYS A 1 301 ? 3.810 -19.311 29.305 1.00 93.94 301 LYS A N 1
ATOM 2391 C CA . LYS A 1 301 ? 3.354 -20.583 28.744 1.00 93.94 301 LYS A CA 1
ATOM 2392 C C . LYS A 1 301 ? 3.812 -20.730 27.293 1.00 93.94 301 LYS A C 1
ATOM 2394 O O . LYS A 1 301 ? 3.870 -19.748 26.548 1.00 93.94 301 LYS A O 1
ATOM 2399 N N . LYS A 1 302 ? 4.159 -21.962 26.907 1.00 94.19 302 LYS A N 1
ATOM 2400 C CA . LYS A 1 302 ? 4.450 -22.340 25.519 1.00 94.19 302 LYS A CA 1
ATOM 2401 C C . LYS A 1 302 ? 3.171 -22.819 24.840 1.00 94.19 302 LYS A C 1
ATOM 2403 O O . LYS A 1 302 ? 2.454 -23.638 25.411 1.00 94.19 302 LYS A O 1
ATOM 2408 N N . TYR A 1 303 ? 2.945 -22.355 23.620 1.00 93.25 303 TYR A N 1
ATOM 2409 C CA . TYR A 1 303 ? 1.851 -22.786 22.758 1.00 93.25 303 TYR A CA 1
ATOM 2410 C C . TYR A 1 303 ? 2.430 -23.554 21.568 1.00 93.25 303 TYR A C 1
ATOM 2412 O O . TYR A 1 303 ? 3.394 -23.100 20.951 1.00 93.25 303 TYR A O 1
ATOM 2420 N N . GLU A 1 304 ? 1.875 -24.730 21.268 1.00 90.88 304 GLU A N 1
ATOM 2421 C CA . GLU A 1 304 ? 2.343 -25.567 20.151 1.00 90.88 304 GLU A CA 1
ATOM 2422 C C . GLU A 1 304 ? 1.655 -25.189 18.833 1.00 90.88 304 GLU A C 1
ATOM 2424 O O . GLU A 1 304 ? 2.248 -25.316 17.762 1.00 90.88 304 GLU A O 1
ATOM 2429 N N . SER A 1 305 ? 0.421 -24.684 18.909 1.00 91.44 305 SER A N 1
ATOM 2430 C CA . SER A 1 305 ? -0.388 -24.305 17.752 1.00 91.44 305 SER A CA 1
ATOM 2431 C C . SER A 1 305 ? -1.081 -22.948 17.958 1.00 91.44 305 SER A C 1
ATOM 2433 O O . SER A 1 305 ? -1.337 -22.555 19.103 1.00 91.44 305 SER A O 1
ATOM 2435 N N . PRO A 1 306 ? -1.371 -22.190 16.882 1.00 92.56 306 PRO A N 1
ATOM 2436 C CA . PRO A 1 306 ? -2.161 -20.965 16.992 1.00 92.56 306 PRO A CA 1
ATOM 2437 C C . PRO A 1 306 ? -3.588 -21.251 17.485 1.00 92.56 306 PRO A C 1
ATOM 2439 O O . PRO A 1 306 ? -4.166 -20.423 18.183 1.00 92.56 306 PRO A O 1
ATOM 2442 N N . GLU A 1 307 ? -4.143 -22.433 17.217 1.00 92.00 307 GLU A N 1
ATOM 2443 C CA . GLU A 1 307 ? -5.461 -22.841 17.704 1.00 92.00 307 GLU A CA 1
ATOM 2444 C C . GLU A 1 307 ? -5.491 -22.961 19.235 1.00 92.00 307 GLU A C 1
ATOM 2446 O O . GLU A 1 307 ? -6.502 -22.627 19.853 1.00 92.00 307 GLU A O 1
ATOM 2451 N N . ASP A 1 308 ? -4.388 -23.375 19.871 1.00 92.50 308 ASP A N 1
ATOM 2452 C CA . ASP A 1 308 ? -4.290 -23.426 21.337 1.00 92.50 308 ASP A CA 1
ATOM 2453 C C . ASP A 1 308 ? -4.346 -22.030 21.967 1.00 92.50 308 ASP A C 1
ATOM 2455 O O . ASP A 1 308 ? -4.935 -21.862 23.035 1.00 92.50 308 ASP A O 1
ATOM 2459 N N . ILE A 1 309 ? -3.809 -21.015 21.281 1.00 94.69 309 ILE A N 1
ATOM 2460 C CA . ILE A 1 309 ? -3.927 -19.611 21.700 1.00 94.69 309 ILE A CA 1
ATOM 2461 C C . ILE A 1 309 ? -5.396 -19.172 21.666 1.00 94.69 309 ILE A C 1
ATOM 2463 O O . ILE A 1 309 ? -5.873 -18.547 22.612 1.00 94.69 309 ILE A O 1
ATOM 2467 N N . ILE A 1 310 ? -6.143 -19.529 20.614 1.00 94.00 310 ILE A N 1
ATOM 2468 C CA . ILE A 1 310 ? -7.566 -19.166 20.504 1.00 94.00 310 ILE A CA 1
ATOM 2469 C C . ILE A 1 310 ? -8.402 -19.896 21.565 1.00 94.00 310 ILE A C 1
ATOM 2471 O O . ILE A 1 310 ? -9.273 -19.282 22.185 1.00 94.00 310 ILE A O 1
ATOM 2475 N N . LYS A 1 311 ? -8.115 -21.179 21.824 1.00 92.38 311 LYS A N 1
ATOM 2476 C CA . LYS A 1 311 ? -8.786 -21.966 22.875 1.00 92.38 311 LYS A CA 1
ATOM 2477 C C . LYS A 1 311 ? -8.567 -21.393 24.274 1.00 92.38 311 LYS A C 1
ATOM 2479 O O . LYS A 1 311 ? -9.468 -21.491 25.098 1.00 92.38 311 LYS A O 1
ATOM 2484 N N . GLU A 1 312 ? -7.402 -20.808 24.548 1.00 93.62 312 GLU A N 1
ATOM 2485 C CA . GLU A 1 312 ? -7.137 -20.131 25.823 1.00 93.62 312 GLU A CA 1
ATOM 2486 C C . GLU A 1 312 ? -7.799 -18.749 25.896 1.00 93.62 312 GLU A C 1
ATOM 2488 O O . GLU A 1 312 ? -8.352 -18.373 26.927 1.00 93.62 312 GLU A O 1
ATOM 2493 N N . PHE A 1 313 ? -7.808 -18.010 24.787 1.00 95.81 313 PHE A N 1
ATOM 2494 C CA . PHE A 1 313 ? -8.402 -16.678 24.702 1.00 95.81 313 PHE A CA 1
ATOM 2495 C C . PHE A 1 313 ? -9.937 -16.680 24.816 1.00 95.81 313 PHE A C 1
ATOM 2497 O O . PHE A 1 313 ? -10.510 -15.818 25.485 1.00 95.81 313 PHE A O 1
ATOM 2504 N N . ALA A 1 314 ? -10.621 -17.629 24.168 1.00 94.44 314 ALA A N 1
ATOM 2505 C CA . ALA A 1 314 ? -12.078 -17.598 24.038 1.00 94.44 314 ALA A CA 1
ATOM 2506 C C . ALA A 1 314 ? -12.846 -17.650 25.379 1.00 94.44 314 ALA A C 1
ATOM 2508 O O . ALA A 1 314 ? -13.751 -16.830 25.557 1.00 94.44 314 ALA A O 1
ATOM 2509 N N . PRO A 1 315 ? -12.491 -18.511 26.357 1.00 94.38 315 PRO A N 1
ATOM 2510 C CA . PRO A 1 315 ? -13.128 -18.512 27.675 1.00 94.38 315 PRO A CA 1
ATOM 2511 C C . PRO A 1 315 ? -12.952 -17.188 28.427 1.00 94.38 315 PRO A C 1
ATOM 2513 O O . PRO A 1 315 ? -13.911 -16.680 29.004 1.00 94.38 315 PRO A O 1
ATOM 2516 N N . ILE A 1 316 ? -11.753 -16.593 28.366 1.00 95.06 316 ILE A N 1
ATOM 2517 C CA . ILE A 1 316 ? -11.449 -15.300 29.002 1.00 95.06 316 ILE A CA 1
ATOM 2518 C C . ILE A 1 316 ? -12.340 -14.206 28.405 1.00 95.06 316 ILE A C 1
ATOM 2520 O O . ILE A 1 316 ? -12.910 -13.383 29.127 1.00 95.06 316 ILE A O 1
ATOM 2524 N N . ARG A 1 317 ? -12.500 -14.210 27.075 1.00 96.06 317 ARG A N 1
ATOM 2525 C CA . ARG A 1 317 ? -13.351 -13.241 26.382 1.00 96.06 317 ARG A CA 1
ATOM 2526 C C . ARG A 1 317 ? -14.832 -13.415 26.733 1.00 96.06 317 ARG A C 1
ATOM 2528 O O . ARG A 1 317 ? -15.509 -12.413 26.957 1.00 96.06 317 ARG A O 1
ATOM 2535 N N . LEU A 1 318 ? -15.329 -14.651 26.819 1.00 94.75 318 LEU A N 1
ATOM 2536 C CA . LEU A 1 318 ? -16.713 -14.945 27.220 1.00 94.75 318 LEU A CA 1
ATOM 2537 C C . LEU A 1 318 ? -17.010 -14.498 28.657 1.00 94.75 318 LEU A C 1
ATOM 2539 O O . LEU A 1 318 ? -18.056 -13.898 28.905 1.00 94.75 318 LEU A O 1
ATOM 2543 N N . GLU A 1 319 ? -16.080 -14.714 29.591 1.00 95.44 319 GLU A N 1
ATOM 2544 C CA . GLU A 1 319 ? -16.219 -14.229 30.969 1.00 95.44 319 GLU A CA 1
ATOM 2545 C C . GLU A 1 319 ? -16.329 -12.696 31.015 1.00 95.44 319 GLU A C 1
ATOM 2547 O O . GLU A 1 319 ? -17.156 -12.139 31.743 1.00 95.44 319 GLU A O 1
ATOM 2552 N N . LEU A 1 320 ? -15.540 -11.991 30.196 1.00 95.44 320 LEU A N 1
ATOM 2553 C CA . LEU A 1 320 ? -15.630 -10.536 30.119 1.00 95.44 320 LEU A CA 1
ATOM 2554 C C . LEU A 1 320 ? -16.942 -10.062 29.476 1.00 95.44 320 LEU A C 1
ATOM 2556 O O . LEU A 1 320 ? -17.502 -9.065 29.927 1.00 95.44 320 LEU A O 1
ATOM 2560 N N . TYR A 1 321 ? -17.478 -10.780 28.482 1.00 96.25 321 TYR A N 1
ATOM 2561 C CA . TYR A 1 321 ? -18.811 -10.489 27.940 1.00 96.25 321 TYR A CA 1
ATOM 2562 C C . TYR A 1 321 ? -19.906 -10.631 28.994 1.00 96.25 321 TYR A C 1
ATOM 2564 O O . TYR A 1 321 ? -20.820 -9.805 29.023 1.00 96.25 321 TYR A O 1
ATOM 2572 N N . GLN A 1 322 ? -19.797 -11.620 29.883 1.00 96.31 322 GLN A N 1
ATOM 2573 C CA . GLN A 1 322 ? -20.716 -11.757 31.009 1.00 96.31 322 GLN A CA 1
ATOM 2574 C C . GLN A 1 322 ? -20.620 -10.539 31.940 1.00 96.31 322 GLN A C 1
ATOM 2576 O O . GLN A 1 322 ? -21.629 -9.880 32.188 1.00 96.31 322 GLN A O 1
ATOM 2581 N N . LYS A 1 323 ? -19.402 -10.149 32.344 1.00 96.25 323 LYS A N 1
ATOM 2582 C CA . LYS A 1 323 ? -19.165 -8.934 33.151 1.00 96.25 323 LYS A CA 1
ATOM 2583 C C . LYS A 1 323 ? -19.709 -7.669 32.476 1.00 96.25 323 LYS A C 1
ATOM 2585 O O . LYS A 1 323 ? -20.334 -6.836 33.135 1.00 96.25 323 LYS A O 1
ATOM 2590 N N . ARG A 1 324 ? -19.514 -7.523 31.160 1.00 96.50 324 ARG A N 1
ATOM 2591 C CA . ARG A 1 324 ? -20.060 -6.411 30.365 1.00 96.50 324 ARG A CA 1
ATOM 2592 C C . ARG A 1 324 ? -21.582 -6.422 30.352 1.00 96.50 324 ARG A C 1
ATOM 2594 O O . ARG A 1 324 ? -22.180 -5.371 30.575 1.00 96.50 324 ARG A O 1
ATOM 2601 N N . LYS A 1 325 ? -22.209 -7.576 30.110 1.00 96.12 325 LYS A N 1
ATOM 2602 C CA . LYS A 1 325 ? -23.669 -7.715 30.122 1.00 96.12 325 LYS A CA 1
ATOM 2603 C C . LYS A 1 325 ? -24.230 -7.309 31.482 1.00 96.12 325 LYS A C 1
ATOM 2605 O O . LYS A 1 325 ? -25.139 -6.485 31.526 1.00 96.12 325 LYS A O 1
ATOM 2610 N N . ASP A 1 326 ? -23.637 -7.791 32.571 1.00 95.62 326 ASP A N 1
ATOM 2611 C CA . ASP A 1 326 ? -24.068 -7.470 33.935 1.00 95.62 326 ASP A CA 1
ATOM 2612 C C . ASP A 1 326 ? -23.921 -5.972 34.241 1.00 95.62 326 ASP A C 1
ATOM 2614 O O . ASP A 1 326 ? -24.848 -5.345 34.759 1.00 95.62 326 ASP A O 1
ATOM 2618 N N . HIS A 1 327 ? -22.806 -5.353 33.836 1.00 95.19 327 HIS A N 1
ATOM 2619 C CA . HIS A 1 327 ? -22.601 -3.910 33.979 1.00 95.19 327 HIS A CA 1
ATOM 2620 C C . HIS A 1 327 ? -23.624 -3.088 33.176 1.00 95.19 327 HIS A C 1
ATOM 2622 O O . HIS A 1 327 ? -24.176 -2.107 33.678 1.00 95.19 327 HIS A O 1
ATOM 2628 N N . GLN A 1 328 ? -23.901 -3.477 31.929 1.00 94.44 328 GLN A N 1
ATOM 2629 C CA . GLN A 1 328 ? -24.861 -2.784 31.067 1.00 94.44 328 GLN A CA 1
ATOM 2630 C C . GLN A 1 328 ? -26.301 -2.936 31.552 1.00 94.44 328 GLN A C 1
ATOM 2632 O O . GLN A 1 328 ? -27.050 -1.958 31.541 1.00 94.44 328 GLN A O 1
ATOM 2637 N N . VAL A 1 329 ? -26.670 -4.134 32.012 1.00 95.19 329 VAL A N 1
ATOM 2638 C CA . VAL A 1 329 ? -27.960 -4.403 32.652 1.00 95.19 329 VAL A CA 1
ATOM 2639 C C . VAL A 1 329 ? -28.102 -3.533 33.898 1.00 95.19 329 VAL A C 1
ATOM 2641 O O . VAL A 1 329 ? -29.063 -2.773 33.977 1.00 95.19 329 VAL A O 1
ATOM 2644 N N . GLY A 1 330 ? -27.113 -3.532 34.799 1.00 93.38 330 GLY A N 1
ATOM 2645 C CA . GLY A 1 330 ? -27.144 -2.703 36.008 1.00 93.38 330 GLY A CA 1
ATOM 2646 C C . GLY A 1 330 ? -27.219 -1.201 35.706 1.00 93.38 330 GLY A C 1
ATOM 2647 O O . GLY A 1 330 ? -27.963 -0.463 36.354 1.00 93.38 330 GLY A O 1
ATOM 2648 N N . LYS A 1 331 ? -26.517 -0.728 34.668 1.00 93.81 331 LYS A N 1
ATOM 2649 C CA . LYS A 1 331 ? -26.599 0.667 34.209 1.00 93.81 331 LYS A CA 1
ATOM 2650 C C . LYS A 1 331 ? -27.993 1.020 33.684 1.00 93.81 331 LYS A C 1
ATOM 2652 O O . LYS A 1 331 ? -28.521 2.072 34.042 1.00 93.81 331 LYS A O 1
ATOM 2657 N N . LEU A 1 332 ? -28.584 0.173 32.840 1.00 94.06 332 LEU A N 1
ATOM 2658 C CA . LEU A 1 332 ? -29.928 0.395 32.298 1.00 94.06 332 LEU A CA 1
ATOM 2659 C C . LEU A 1 332 ? -30.999 0.315 33.391 1.00 94.06 332 LEU A C 1
ATOM 2661 O O . LEU A 1 332 ? -31.904 1.145 33.400 1.00 94.06 332 LEU A O 1
ATOM 2665 N N . GLU A 1 333 ? -30.874 -0.613 34.340 1.00 93.19 333 GLU A N 1
ATOM 2666 C CA . GLU A 1 333 ? -31.759 -0.714 35.508 1.00 93.19 333 GLU A CA 1
ATOM 2667 C C . GLU A 1 333 ? -31.693 0.548 36.371 1.00 93.19 333 GLU A C 1
ATOM 2669 O O . GLU A 1 333 ? -32.732 1.111 36.723 1.00 93.19 333 GLU A O 1
ATOM 2674 N N . ARG A 1 334 ? -30.483 1.062 36.626 1.00 91.50 334 ARG A N 1
ATOM 2675 C CA . ARG A 1 334 ? -30.267 2.334 37.325 1.00 91.50 334 ARG A CA 1
ATOM 2676 C C . ARG A 1 334 ? -30.898 3.514 36.582 1.00 91.50 334 ARG A C 1
ATOM 2678 O O . ARG A 1 334 ? -31.614 4.313 37.184 1.00 91.50 334 ARG A O 1
ATOM 2685 N N . GLU A 1 335 ? -30.650 3.646 35.278 1.00 91.81 335 GLU A N 1
ATOM 2686 C CA . GLU A 1 335 ? -31.230 4.717 34.453 1.00 91.81 335 GLU A CA 1
ATOM 2687 C C . GLU A 1 335 ? -32.765 4.651 34.439 1.00 91.81 335 GLU A C 1
ATOM 2689 O O . GLU A 1 335 ? -33.432 5.676 34.607 1.00 91.81 335 GLU A O 1
ATOM 2694 N N . MET A 1 336 ? -33.325 3.448 34.298 1.00 92.81 336 MET A N 1
ATOM 2695 C CA . MET A 1 336 ? -34.765 3.203 34.312 1.00 92.81 336 MET A CA 1
ATOM 2696 C C . MET A 1 336 ? -35.378 3.540 35.675 1.00 92.81 336 MET A C 1
ATOM 2698 O O . MET A 1 336 ? -36.416 4.200 35.721 1.00 92.81 336 MET A O 1
ATOM 2702 N N . ALA A 1 337 ? -34.717 3.190 36.783 1.00 91.12 337 ALA A N 1
ATOM 2703 C CA . ALA A 1 337 ? -35.151 3.569 38.126 1.00 91.12 337 ALA A CA 1
ATOM 2704 C C . ALA A 1 337 ? -35.176 5.097 38.305 1.00 91.12 337 ALA A C 1
ATOM 2706 O O . ALA A 1 337 ? -36.165 5.644 38.801 1.00 91.12 337 ALA A O 1
ATOM 2707 N N . VAL A 1 338 ? -34.150 5.819 37.835 1.00 91.75 338 VAL A N 1
ATOM 2708 C CA . VAL A 1 338 ? -34.121 7.294 37.880 1.00 91.75 338 VAL A CA 1
ATOM 2709 C C . VAL A 1 338 ? -35.254 7.903 37.047 1.00 91.75 338 VAL A C 1
ATOM 2711 O O . VAL A 1 338 ? -35.926 8.828 37.511 1.00 91.75 338 VAL A O 1
ATOM 2714 N N . ILE A 1 339 ? -35.494 7.400 35.831 1.00 92.75 339 ILE A N 1
ATOM 2715 C CA . ILE A 1 339 ? -36.577 7.887 34.960 1.00 92.75 339 ILE A CA 1
ATOM 2716 C C . ILE A 1 339 ? -37.947 7.568 35.569 1.00 92.75 339 ILE A C 1
ATOM 2718 O O . ILE A 1 339 ? -38.806 8.444 35.592 1.00 92.75 339 ILE A O 1
ATOM 2722 N N . SER A 1 340 ? -38.136 6.370 36.127 1.00 92.94 340 SER A N 1
ATOM 2723 C CA . SER A 1 340 ? -39.376 5.961 36.799 1.00 92.94 340 SER A CA 1
ATOM 2724 C C . SER A 1 340 ? -39.700 6.873 37.987 1.00 92.94 340 SER A C 1
ATOM 2726 O O . SER A 1 340 ? -40.828 7.349 38.121 1.00 92.94 340 SER A O 1
ATOM 2728 N N . ASN A 1 341 ? -38.698 7.210 38.806 1.00 91.88 341 ASN A N 1
ATOM 2729 C CA . ASN A 1 341 ? -38.860 8.157 39.910 1.00 91.88 341 ASN A CA 1
ATOM 2730 C C . ASN A 1 341 ? -39.175 9.580 39.417 1.00 91.88 341 ASN A C 1
ATOM 2732 O O . ASN A 1 341 ? -40.070 10.230 39.956 1.00 91.88 341 ASN A O 1
ATOM 2736 N N . ARG A 1 342 ? -38.510 10.056 38.354 1.00 91.44 342 ARG A N 1
ATOM 2737 C CA . ARG A 1 342 ? -38.827 11.355 37.725 1.00 91.44 342 ARG A CA 1
ATOM 2738 C C . ARG A 1 342 ? -40.248 11.397 37.180 1.00 91.44 342 ARG A C 1
ATOM 2740 O O . ARG A 1 342 ? -40.956 12.369 37.410 1.00 91.44 342 ARG A O 1
ATOM 2747 N N . LEU A 1 343 ? -40.669 10.346 36.484 1.00 91.69 343 LEU A N 1
ATOM 2748 C CA . LEU A 1 343 ? -42.007 10.224 35.921 1.00 91.69 343 LEU A CA 1
ATOM 2749 C C . LEU A 1 343 ? -43.070 10.246 37.025 1.00 91.69 343 LEU A C 1
ATOM 2751 O O . LEU A 1 343 ? -44.034 11.000 36.918 1.00 91.69 343 LEU A O 1
ATOM 2755 N N . LYS A 1 344 ? -42.869 9.475 38.105 1.00 91.31 344 LYS A N 1
ATOM 2756 C CA . LYS A 1 344 ? -43.744 9.492 39.288 1.00 91.31 344 LYS A CA 1
ATOM 2757 C C . LYS A 1 344 ? -43.818 10.888 39.901 1.00 91.31 344 LYS A C 1
ATOM 2759 O O . LYS A 1 344 ? -44.917 11.370 40.138 1.00 91.31 344 LYS A O 1
ATOM 2764 N N . PHE A 1 345 ? -42.677 11.546 40.106 1.00 91.12 345 PHE A N 1
ATOM 2765 C CA . PHE A 1 345 ? -42.622 12.887 40.686 1.00 91.12 345 PHE A CA 1
ATOM 2766 C C . PHE A 1 345 ? -43.369 13.917 39.831 1.00 91.12 345 PHE A C 1
ATOM 2768 O O . PHE A 1 345 ? -44.284 14.566 40.326 1.00 91.12 345 PHE A O 1
ATOM 2775 N N . VAL A 1 346 ? -43.041 14.025 38.539 1.00 90.69 346 VAL A N 1
ATOM 2776 C CA . VAL A 1 346 ? -43.687 14.994 37.639 1.00 90.69 346 VAL A CA 1
ATOM 2777 C C . VAL A 1 346 ? -45.184 14.713 37.526 1.00 90.69 346 VAL A C 1
ATOM 2779 O O . VAL A 1 346 ? -45.980 15.639 37.633 1.00 90.69 346 VAL A O 1
ATOM 2782 N N . ARG A 1 347 ? -45.587 13.442 37.393 1.00 91.88 347 ARG A N 1
ATOM 2783 C CA . ARG A 1 347 ? -47.006 13.064 37.349 1.00 91.88 347 ARG A CA 1
ATOM 2784 C C . ARG A 1 347 ? -47.731 13.441 38.643 1.00 91.88 347 ARG A C 1
ATOM 2786 O O . ARG A 1 347 ? -48.846 13.941 38.570 1.00 91.88 347 ARG A O 1
ATOM 2793 N N . MET A 1 348 ? -47.115 13.243 39.811 1.00 90.25 348 MET A N 1
ATOM 2794 C CA . MET A 1 348 ? -47.704 13.636 41.098 1.00 90.25 348 MET A CA 1
ATOM 2795 C C . MET A 1 348 ? -47.857 15.153 41.233 1.00 90.25 348 MET A C 1
ATOM 2797 O O . MET A 1 348 ? -48.849 15.597 41.796 1.00 90.25 348 MET A O 1
ATOM 2801 N N . VAL A 1 349 ? -46.911 15.939 40.716 1.00 89.31 349 VAL A N 1
ATOM 2802 C CA . VAL A 1 349 ? -46.995 17.407 40.759 1.00 89.31 349 VAL A CA 1
ATOM 2803 C C . VAL A 1 349 ? -48.057 17.931 39.788 1.00 89.31 349 VAL A C 1
ATOM 2805 O O . VAL A 1 349 ? -48.848 18.779 40.169 1.00 89.31 349 VAL A O 1
ATOM 2808 N N . VAL A 1 350 ? -48.133 17.394 38.564 1.00 88.69 350 VAL A N 1
ATOM 2809 C CA . VAL A 1 350 ? -49.132 17.812 37.557 1.00 88.69 350 VAL A CA 1
ATOM 2810 C C . VAL A 1 350 ? -50.560 17.399 37.944 1.00 88.69 350 VAL A C 1
ATOM 2812 O O . VAL A 1 350 ? -51.516 18.075 37.588 1.00 88.69 350 VAL A O 1
ATOM 2815 N N . THR A 1 351 ? -50.721 16.303 38.694 1.00 88.44 351 THR A N 1
ATOM 2816 C CA . THR A 1 351 ? -52.032 15.829 39.184 1.00 88.44 351 THR A CA 1
ATOM 2817 C C . THR A 1 351 ? -52.410 16.381 40.564 1.00 88.44 351 THR A C 1
ATOM 2819 O O . THR A 1 351 ? -53.300 15.827 41.209 1.00 88.44 351 THR A O 1
ATOM 2822 N N . ASP A 1 352 ? -51.716 17.423 41.041 1.00 85.69 352 ASP A N 1
ATOM 2823 C CA . ASP A 1 352 ? -51.902 18.058 42.357 1.00 85.69 352 ASP A CA 1
ATOM 2824 C C . ASP A 1 352 ? -51.810 17.088 43.557 1.00 85.69 352 ASP A C 1
ATOM 2826 O O . ASP A 1 352 ? -52.290 17.358 44.658 1.00 85.69 352 ASP A O 1
ATOM 2830 N N . GLN A 1 353 ? -51.160 15.932 43.382 1.00 84.19 353 GLN A N 1
ATOM 2831 C CA . GLN A 1 353 ? -50.938 14.948 44.446 1.00 84.19 353 GLN A CA 1
ATOM 2832 C C . GLN A 1 353 ? -49.728 15.283 45.322 1.00 84.19 353 GLN A C 1
ATOM 2834 O O . GLN A 1 353 ? -49.569 14.676 46.384 1.00 84.19 353 GLN A O 1
ATOM 2839 N N . LEU A 1 354 ? -48.841 16.169 44.873 1.00 83.81 354 LEU A N 1
ATOM 2840 C CA . LEU A 1 354 ? -47.662 16.608 45.613 1.00 83.81 354 LEU A CA 1
ATOM 2841 C C . LEU A 1 354 ? -47.465 18.111 45.409 1.00 83.81 354 LEU A C 1
ATOM 2843 O O . LEU A 1 354 ? -47.049 18.541 44.337 1.00 83.81 354 LEU A O 1
ATOM 2847 N N . ASP A 1 355 ? -47.724 18.885 46.460 1.00 81.94 355 ASP A N 1
ATOM 2848 C CA . ASP A 1 355 ? -47.484 20.326 46.463 1.00 81.94 355 ASP A CA 1
ATOM 2849 C C . ASP A 1 355 ? -46.047 20.633 46.908 1.00 81.94 355 ASP A C 1
ATOM 2851 O O . ASP A 1 355 ? -45.606 20.252 47.999 1.00 81.94 355 ASP A O 1
ATOM 2855 N N . VAL A 1 356 ? -45.313 21.311 46.030 1.00 81.50 356 VAL A N 1
ATOM 2856 C CA . VAL A 1 356 ? -43.899 21.668 46.202 1.00 81.50 356 VAL A CA 1
ATOM 2857 C C . VAL A 1 356 ? -43.749 23.146 46.601 1.00 81.50 356 VAL A C 1
ATOM 2859 O O . VAL A 1 356 ? -42.664 23.571 47.005 1.00 81.50 356 VAL A O 1
ATOM 2862 N N . GLU A 1 357 ? -44.812 23.953 46.517 1.00 80.06 357 GLU A N 1
ATOM 2863 C CA . GLU A 1 357 ? -44.745 25.394 46.758 1.00 80.06 357 GLU A CA 1
ATOM 2864 C C . GLU A 1 357 ? -44.721 25.712 48.267 1.00 80.06 357 GLU A C 1
ATOM 2866 O O . GLU A 1 357 ? -45.499 25.184 49.055 1.00 80.06 357 GLU A O 1
ATOM 2871 N N . LYS A 1 358 ? -43.810 26.598 48.705 1.00 79.06 358 LYS A N 1
ATOM 2872 C CA . LYS A 1 358 ? -43.726 27.121 50.093 1.00 79.06 358 LYS A CA 1
ATOM 2873 C C . LYS A 1 358 ? -43.578 26.063 51.214 1.00 79.06 358 LYS A C 1
ATOM 2875 O O . LYS A 1 358 ? -43.776 26.384 52.388 1.00 79.06 358 LYS A O 1
ATOM 2880 N N . ARG A 1 359 ? -43.170 24.827 50.904 1.00 81.88 359 ARG A N 1
ATOM 2881 C CA . ARG A 1 359 ? -42.929 23.749 51.888 1.00 81.88 359 ARG A CA 1
ATOM 2882 C C . ARG A 1 359 ? -41.483 23.731 52.399 1.00 81.88 359 ARG A C 1
ATOM 2884 O O . ARG A 1 359 ? -40.546 24.095 51.691 1.00 81.88 359 ARG A O 1
ATOM 2891 N N . LYS A 1 360 ? -41.278 23.250 53.633 1.00 84.12 360 LYS A N 1
ATOM 2892 C CA . LYS A 1 360 ? -39.933 22.969 54.165 1.00 84.12 360 LYS A CA 1
ATOM 2893 C C . LYS A 1 360 ? -39.347 21.736 53.477 1.00 84.12 360 LYS A C 1
ATOM 2895 O O . LYS A 1 360 ? -39.995 20.693 53.401 1.00 84.12 360 LYS A O 1
ATOM 2900 N N . THR A 1 361 ? -38.092 21.827 53.046 1.00 78.56 361 THR A N 1
ATOM 2901 C CA . THR A 1 361 ? -37.401 20.773 52.284 1.00 78.56 361 THR A CA 1
ATOM 2902 C C . THR A 1 361 ? -37.353 19.421 53.001 1.00 78.56 361 THR A C 1
ATOM 2904 O O . THR A 1 361 ? -37.573 18.402 52.356 1.00 78.56 361 THR A O 1
ATOM 2907 N N . GLY A 1 362 ? -37.141 19.380 54.322 1.00 79.38 362 GLY A N 1
ATOM 2908 C CA . GLY A 1 362 ? -37.127 18.117 55.082 1.00 79.38 362 GLY A CA 1
ATOM 2909 C C . GLY A 1 362 ? -38.494 17.415 55.177 1.00 79.38 362 GLY A C 1
ATOM 2910 O O . GLY A 1 362 ? -38.573 16.186 55.122 1.00 79.38 362 GLY A O 1
ATOM 2911 N N . GLU A 1 363 ? -39.585 18.184 55.260 1.00 81.94 363 GLU A N 1
ATOM 2912 C CA . GLU A 1 363 ? -40.954 17.642 55.266 1.00 81.94 363 GLU A CA 1
ATOM 2913 C C . GLU A 1 363 ? -41.332 17.102 53.884 1.00 81.94 363 GLU A C 1
ATOM 2915 O O . GLU A 1 363 ? -41.881 16.006 53.779 1.00 81.94 363 GLU A O 1
ATOM 2920 N N . LEU A 1 364 ? -40.972 17.840 52.828 1.00 83.94 364 LEU A N 1
ATOM 2921 C CA . LEU A 1 364 ? -41.168 17.429 51.439 1.00 83.94 364 LEU A CA 1
ATOM 2922 C C . LEU A 1 364 ? -40.425 16.123 51.127 1.00 83.94 364 LEU A C 1
ATOM 2924 O O . LEU A 1 364 ? -41.020 15.196 50.588 1.00 83.94 364 LEU A O 1
ATOM 2928 N N . CYS A 1 365 ? -39.152 16.008 51.520 1.00 83.19 365 CYS A N 1
ATOM 2929 C CA . CYS A 1 365 ? -38.371 14.786 51.301 1.00 83.19 365 CYS A CA 1
ATOM 2930 C C . CYS A 1 365 ? -38.978 13.579 52.039 1.00 83.19 365 CYS A C 1
ATOM 2932 O O . CYS A 1 365 ? -38.986 12.469 51.511 1.00 83.19 365 CYS A O 1
ATOM 2934 N N . SER A 1 366 ? -39.543 13.792 53.233 1.00 81.81 366 SER A N 1
ATOM 2935 C CA . SER A 1 366 ? -40.223 12.733 53.990 1.00 81.81 366 SER A CA 1
ATOM 2936 C C . SER A 1 366 ? -41.546 12.299 53.361 1.00 81.81 366 SER A C 1
ATOM 2938 O O . SER A 1 366 ? -41.897 11.118 53.392 1.00 81.81 366 SER A O 1
ATOM 2940 N N . GLU A 1 367 ? -42.279 13.240 52.769 1.00 84.25 367 GLU A N 1
ATOM 2941 C CA . GLU A 1 367 ? -43.496 12.954 52.011 1.00 84.25 367 GLU A CA 1
ATOM 2942 C C . GLU A 1 367 ? -43.192 12.206 50.705 1.00 84.25 367 GLU A C 1
ATOM 2944 O O . GLU A 1 367 ? -43.863 11.220 50.397 1.00 84.25 367 GLU A O 1
ATOM 2949 N N . MET A 1 368 ? -42.146 12.616 49.981 1.00 84.31 368 MET A N 1
ATOM 2950 C CA . MET A 1 368 ? -41.675 11.943 48.766 1.00 84.31 368 MET A CA 1
ATOM 2951 C C . MET A 1 368 ? -41.297 10.484 49.042 1.00 84.31 368 MET A C 1
ATOM 2953 O O . MET A 1 368 ? -41.747 9.591 48.323 1.00 84.31 368 MET A O 1
ATOM 2957 N N . HIS A 1 369 ? -40.558 10.234 50.126 1.00 84.75 369 HIS A N 1
ATOM 2958 C CA . HIS A 1 369 ? -40.205 8.879 50.542 1.00 84.75 369 HIS A CA 1
ATOM 2959 C C . HIS A 1 369 ? -41.443 8.029 50.855 1.00 84.75 369 HIS A C 1
ATOM 2961 O O . HIS A 1 369 ? -41.580 6.905 50.376 1.00 84.75 369 HIS A O 1
ATOM 2967 N N . ARG A 1 370 ? -42.414 8.592 51.593 1.00 85.12 370 ARG A N 1
ATOM 2968 C CA . ARG A 1 370 ? -43.681 7.910 51.916 1.00 85.12 370 ARG A CA 1
ATOM 2969 C C . ARG A 1 370 ? -44.499 7.569 50.666 1.00 85.12 370 ARG A C 1
ATOM 2971 O O . ARG A 1 370 ? -45.199 6.562 50.656 1.00 85.12 370 ARG A O 1
ATOM 2978 N N . LYS A 1 371 ? -44.403 8.389 49.615 1.00 84.81 371 LYS A N 1
ATOM 2979 C CA . LYS A 1 371 ? -45.040 8.161 48.306 1.00 84.81 371 LYS A CA 1
ATOM 2980 C C . LYS A 1 371 ? -44.255 7.192 47.405 1.00 84.81 371 LYS A C 1
ATOM 2982 O O . LYS A 1 371 ? -44.644 6.983 46.258 1.00 84.81 371 LYS A O 1
ATOM 2987 N N . GLY A 1 372 ? -43.186 6.572 47.912 1.00 84.00 372 GLY A N 1
ATOM 2988 C CA . GLY A 1 372 ? -42.426 5.539 47.208 1.00 84.00 372 GLY A CA 1
ATOM 2989 C C . GLY A 1 372 ? -41.436 6.080 46.175 1.00 84.00 372 GLY A C 1
ATOM 2990 O O . GLY A 1 372 ? -41.114 5.367 45.221 1.00 84.00 372 GLY A O 1
ATOM 2991 N N . LEU A 1 373 ? -40.990 7.332 46.331 1.00 86.81 373 LEU A N 1
ATOM 2992 C CA . LEU A 1 373 ? -39.846 7.868 45.594 1.00 86.81 373 LEU A CA 1
ATOM 2993 C C . LEU A 1 373 ? -38.555 7.446 46.300 1.00 86.81 373 LEU A C 1
ATOM 2995 O O . LEU A 1 373 ? -38.437 7.574 47.516 1.00 86.81 373 LEU A O 1
ATOM 2999 N N . GLN A 1 374 ? -37.594 6.960 45.524 1.00 84.94 374 GLN A N 1
ATOM 3000 C CA . GLN A 1 374 ? -36.317 6.460 46.025 1.00 84.94 374 GLN A CA 1
ATOM 3001 C C . GLN A 1 374 ? -35.246 7.552 46.001 1.00 84.94 374 GLN A C 1
ATOM 3003 O O . GLN A 1 374 ? -35.219 8.419 45.119 1.00 84.94 374 GLN A O 1
ATOM 3008 N N . THR A 1 375 ? -34.324 7.488 46.952 1.00 85.00 375 THR A N 1
ATOM 3009 C CA . THR A 1 375 ? -33.102 8.300 46.945 1.00 85.00 375 THR A CA 1
ATOM 3010 C C . THR A 1 375 ? -32.085 7.743 45.946 1.00 85.00 375 THR A C 1
ATOM 3012 O O . THR A 1 375 ? -32.134 6.570 45.575 1.00 85.00 375 THR A O 1
ATOM 3015 N N . MET A 1 376 ? -31.119 8.563 45.516 1.00 83.56 376 MET A N 1
ATOM 3016 C CA . MET A 1 376 ? -30.052 8.083 44.621 1.00 83.56 376 MET A CA 1
ATOM 3017 C C . MET A 1 376 ? -29.240 6.934 45.247 1.00 83.56 376 MET A C 1
ATOM 3019 O O . MET A 1 376 ? -28.871 6.001 44.548 1.00 83.56 376 MET A O 1
ATOM 3023 N N . SER A 1 377 ? -29.011 6.958 46.564 1.00 81.19 377 SER A N 1
ATOM 3024 C CA . SER A 1 377 ? -28.305 5.880 47.269 1.00 81.19 377 SER A CA 1
ATOM 3025 C C . SER A 1 377 ? -29.071 4.557 47.254 1.00 81.19 377 SER A C 1
ATOM 3027 O O . SER A 1 377 ? -28.450 3.513 47.107 1.00 81.19 377 SER A O 1
ATOM 3029 N N . GLU A 1 378 ? -30.402 4.589 47.354 1.00 81.69 378 GLU A N 1
ATOM 3030 C CA . GLU A 1 378 ? -31.242 3.385 47.260 1.00 81.69 378 GLU A CA 1
ATOM 3031 C C . GLU A 1 378 ? -31.280 2.820 45.838 1.00 81.69 378 GLU A C 1
ATOM 3033 O O . GLU A 1 378 ? -31.254 1.605 45.660 1.00 81.69 378 GLU A O 1
ATOM 3038 N N . ILE A 1 379 ? -31.301 3.694 44.825 1.00 82.06 379 ILE A N 1
ATOM 3039 C CA . ILE A 1 379 ? -31.195 3.293 43.414 1.00 82.06 379 ILE A CA 1
ATOM 3040 C C . ILE A 1 379 ? -29.844 2.604 43.144 1.00 82.06 379 ILE A C 1
ATOM 3042 O O . ILE A 1 379 ? -29.768 1.686 42.331 1.00 82.06 379 ILE A O 1
ATOM 3046 N N . ASP A 1 380 ? -28.796 3.009 43.860 1.00 79.12 380 ASP A N 1
ATOM 3047 C CA . ASP A 1 380 ? -27.439 2.473 43.728 1.00 79.12 380 ASP A CA 1
ATOM 3048 C C . ASP A 1 380 ? -27.195 1.201 44.559 1.00 79.12 380 ASP A C 1
ATOM 3050 O O . ASP A 1 380 ? -26.072 0.700 44.595 1.00 79.12 380 ASP A O 1
ATOM 3054 N N . GLY A 1 381 ? -28.223 0.681 45.242 1.00 72.75 381 GLY A N 1
ATOM 3055 C CA . GLY A 1 381 ? -28.111 -0.490 46.119 1.00 72.75 381 GLY A CA 1
ATOM 3056 C C . GLY A 1 381 ? -27.425 -0.211 47.464 1.00 72.75 381 GLY A C 1
ATOM 3057 O O . GLY A 1 381 ? -27.058 -1.144 48.177 1.00 72.75 381 GLY A O 1
ATOM 3058 N N . GLY A 1 382 ? -27.237 1.063 47.819 1.00 72.25 382 GLY A N 1
ATOM 3059 C CA . GLY A 1 382 ? -26.739 1.493 49.122 1.00 72.25 382 GLY A CA 1
ATOM 3060 C C . GLY A 1 382 ? -27.801 1.390 50.227 1.00 72.25 382 GLY A C 1
ATOM 3061 O O . GLY A 1 382 ? -28.991 1.229 49.945 1.00 72.25 382 GLY A O 1
ATOM 3062 N N . PRO A 1 383 ? -27.396 1.488 51.508 1.00 68.00 383 PRO A N 1
ATOM 3063 C CA . PRO A 1 383 ? -28.339 1.448 52.619 1.00 68.00 383 PRO A CA 1
ATOM 3064 C C . PRO A 1 383 ? -29.345 2.609 52.520 1.00 68.00 383 PRO A C 1
ATOM 3066 O O . PRO A 1 383 ? -28.954 3.712 52.122 1.00 68.00 383 PRO A O 1
ATOM 3069 N N . PRO A 1 384 ? -30.616 2.401 52.915 1.00 61.19 384 PRO A N 1
ATOM 3070 C CA . PRO A 1 384 ? -31.600 3.475 52.966 1.00 61.19 384 PRO A CA 1
ATOM 3071 C C . PRO A 1 384 ? -31.081 4.578 53.893 1.00 61.19 384 PRO A C 1
ATOM 3073 O O . PRO A 1 384 ? -30.747 4.332 55.058 1.00 61.19 384 PRO A O 1
ATOM 3076 N N . VAL A 1 385 ? -30.941 5.790 53.353 1.00 60.94 385 VAL A N 1
ATOM 3077 C CA . VAL A 1 385 ? -30.406 6.931 54.100 1.00 60.94 385 VAL A CA 1
ATOM 3078 C C . VAL A 1 385 ? -31.397 7.256 55.218 1.00 60.94 385 VAL A C 1
ATOM 3080 O O . VAL A 1 385 ? -32.561 7.541 54.957 1.00 60.94 385 VAL A O 1
ATOM 3083 N N . LYS A 1 386 ? -30.940 7.193 56.477 1.00 53.06 386 LYS A N 1
ATOM 3084 C CA . LYS A 1 386 ? -31.790 7.380 57.671 1.00 53.06 386 LYS A CA 1
ATOM 3085 C C . LYS A 1 386 ? -32.430 8.765 57.778 1.00 53.06 386 LYS A C 1
ATOM 3087 O O . LYS A 1 386 ? -33.420 8.905 58.487 1.00 53.06 386 LYS A O 1
ATOM 3092 N N . ASP A 1 387 ? -31.908 9.743 57.052 1.00 52.09 387 ASP A N 1
ATOM 3093 C CA . ASP A 1 387 ? -32.475 11.076 56.967 1.00 52.09 387 ASP A CA 1
ATOM 3094 C C . ASP A 1 387 ? -32.918 11.332 55.528 1.00 52.09 387 ASP A C 1
ATOM 3096 O O . ASP A 1 387 ? -32.106 11.283 54.600 1.00 52.09 387 ASP A O 1
ATOM 3100 N N . ASN A 1 388 ? -34.207 11.638 55.353 1.00 60.44 388 ASN A N 1
ATOM 3101 C CA . ASN A 1 388 ? -34.802 12.192 54.134 1.00 60.44 388 ASN A CA 1
ATOM 3102 C C . ASN A 1 388 ? -34.191 13.571 53.835 1.00 60.44 388 ASN A C 1
ATOM 3104 O O . ASN A 1 388 ? -34.836 14.612 53.958 1.00 60.44 388 ASN A O 1
ATOM 3108 N N . THR A 1 389 ? -32.903 13.579 53.518 1.00 65.88 389 THR A N 1
ATOM 3109 C CA . THR A 1 389 ? -32.120 14.775 53.265 1.00 65.88 389 THR A CA 1
ATOM 3110 C C . THR A 1 389 ? -32.403 15.286 51.855 1.00 65.88 389 THR A C 1
ATOM 3112 O O . THR A 1 389 ? -32.623 14.491 50.933 1.00 65.88 389 THR A O 1
ATOM 3115 N N . PRO A 1 390 ? -32.350 16.612 51.646 1.00 64.12 390 PRO A N 1
ATOM 3116 C CA . PRO A 1 390 ? -32.506 17.206 50.319 1.00 64.12 390 PRO A CA 1
ATOM 3117 C C . PRO A 1 390 ? -31.499 16.668 49.293 1.00 64.12 390 PRO A C 1
ATOM 3119 O O . PRO A 1 390 ? -31.804 16.603 48.102 1.00 64.12 390 PRO A O 1
ATOM 3122 N N . ASP A 1 391 ? -30.317 16.244 49.751 1.00 69.62 391 ASP A N 1
ATOM 3123 C CA . ASP A 1 391 ? -29.254 15.724 48.891 1.00 69.62 391 ASP A CA 1
ATOM 3124 C C . ASP A 1 391 ? -29.609 14.373 48.251 1.00 69.62 391 ASP A C 1
ATOM 3126 O O . ASP A 1 391 ? -29.290 14.154 47.080 1.00 69.62 391 ASP A O 1
ATOM 3130 N N . GLY A 1 392 ? -30.354 13.504 48.947 1.00 76.19 392 GLY A N 1
ATOM 3131 C CA . GLY A 1 392 ? -30.798 12.210 48.410 1.00 76.19 392 GLY A CA 1
ATOM 3132 C C . GLY A 1 392 ? -31.802 12.328 47.254 1.00 76.19 392 GLY A C 1
ATOM 3133 O O . GLY A 1 392 ? -31.790 11.502 46.336 1.00 76.19 392 GLY A O 1
ATOM 3134 N N . TYR A 1 393 ? -32.622 13.387 47.259 1.00 83.75 393 TYR A N 1
ATOM 3135 C CA . TYR A 1 393 ? -33.635 13.694 46.234 1.00 83.75 393 TYR A CA 1
ATOM 3136 C C . TYR A 1 393 ? -33.218 14.812 45.274 1.00 83.75 393 TYR A C 1
ATOM 3138 O O . TYR A 1 393 ? -34.025 15.284 44.467 1.00 83.75 393 TYR A O 1
ATOM 3146 N N . LYS A 1 394 ? -31.949 15.230 45.307 1.00 85.75 394 LYS A N 1
ATOM 3147 C CA . LYS A 1 394 ? -31.433 16.339 44.494 1.00 85.75 394 LYS A CA 1
ATOM 3148 C C . LYS A 1 394 ? -31.745 16.181 43.007 1.00 85.75 394 LYS A C 1
ATOM 3150 O O . LYS A 1 394 ? -32.042 17.165 42.339 1.00 85.75 394 LYS A O 1
ATOM 3155 N N . TYR A 1 395 ? -31.739 14.956 42.482 1.00 87.38 395 TYR A N 1
ATOM 3156 C CA . TYR A 1 395 ? -32.031 14.665 41.072 1.00 87.38 395 TYR A CA 1
ATOM 3157 C C . TYR A 1 395 ? -33.496 14.915 40.649 1.00 87.38 395 TYR A C 1
ATOM 3159 O O . TYR A 1 395 ? -33.759 14.985 39.445 1.00 87.38 395 TYR A O 1
ATOM 3167 N N . LEU A 1 396 ? -34.416 15.042 41.615 1.00 87.88 396 LEU A N 1
ATOM 3168 C CA . LEU A 1 396 ? -35.822 15.426 41.432 1.00 87.88 396 LEU A CA 1
ATOM 3169 C C . LEU A 1 396 ? -36.025 16.915 41.743 1.00 87.88 396 LEU A C 1
ATOM 3171 O O . LEU A 1 396 ? -36.604 17.642 40.946 1.00 87.88 396 LEU A O 1
ATOM 3175 N N . LEU A 1 397 ? -35.482 17.396 42.867 1.00 85.75 397 LEU A N 1
ATOM 3176 C CA . LEU A 1 397 ? -35.672 18.781 43.323 1.00 85.75 397 LEU A CA 1
ATOM 3177 C C . LEU A 1 397 ? -34.901 19.822 42.492 1.00 85.75 397 LEU A C 1
ATOM 3179 O O . LEU A 1 397 ? -35.263 20.992 42.487 1.00 85.75 397 LEU A O 1
ATOM 3183 N N . SER A 1 398 ? -33.852 19.414 41.770 1.00 87.06 398 SER A N 1
ATOM 3184 C CA . SER A 1 398 ? -33.113 20.285 40.835 1.00 87.06 398 SER A CA 1
ATOM 3185 C C . SER A 1 398 ? -33.738 20.363 39.436 1.00 87.06 398 SER A C 1
ATOM 3187 O O . SER A 1 398 ? -33.150 20.951 38.522 1.00 87.06 398 SER A O 1
ATOM 3189 N N . MET A 1 399 ? -34.917 19.767 39.239 1.00 88.12 399 MET A N 1
ATOM 3190 C CA . MET A 1 399 ? -35.646 19.860 37.979 1.00 88.12 399 MET A CA 1
ATOM 3191 C C . MET A 1 399 ? -36.137 21.292 37.736 1.00 88.12 399 MET A C 1
ATOM 3193 O O . MET A 1 399 ? -36.505 22.027 38.647 1.00 88.12 399 MET A O 1
ATOM 3197 N N . LYS A 1 400 ? -36.116 21.711 36.471 1.00 89.81 400 LYS A N 1
ATOM 3198 C CA . LYS A 1 400 ? -36.491 23.072 36.069 1.00 89.81 400 LYS A CA 1
ATOM 3199 C C . LYS A 1 400 ? -38.018 23.194 36.037 1.00 89.81 400 LYS A C 1
ATOM 3201 O O . LYS A 1 400 ? -38.676 22.237 35.644 1.00 89.81 400 LYS A O 1
ATOM 3206 N N . LEU A 1 401 ? -38.592 24.349 36.378 1.00 84.69 401 LEU A N 1
ATOM 3207 C CA . LEU A 1 401 ? -40.052 24.500 36.535 1.00 84.69 401 LEU A CA 1
ATOM 3208 C C . LEU A 1 401 ? -40.856 24.074 35.288 1.00 84.69 401 LEU A C 1
ATOM 3210 O O . LEU A 1 401 ? -41.865 23.393 35.403 1.00 84.69 401 LEU A O 1
ATOM 3214 N N . TRP A 1 402 ? -40.356 24.365 34.085 1.00 86.38 402 TRP A N 1
ATOM 3215 C CA . TRP A 1 402 ? -40.990 23.957 32.820 1.00 86.38 402 TRP A CA 1
ATOM 3216 C C . TRP A 1 402 ? -40.985 22.445 32.549 1.00 86.38 402 TRP A C 1
ATOM 3218 O O . TRP A 1 402 ? -41.567 21.996 31.569 1.00 86.38 402 TRP A O 1
ATOM 3228 N N . SER A 1 403 ? -40.279 21.650 33.356 1.00 86.19 403 SER A N 1
ATOM 3229 C CA . SER A 1 403 ? -40.335 20.186 33.273 1.00 86.19 403 SER A CA 1
ATOM 3230 C C . SER A 1 403 ? -41.548 19.593 33.998 1.00 86.19 403 SER A C 1
ATOM 3232 O O . SER A 1 403 ? -41.750 18.384 33.940 1.00 86.19 403 SER A O 1
ATOM 3234 N N . LEU A 1 404 ? -42.355 20.437 34.645 1.00 86.50 404 LEU A N 1
ATOM 3235 C CA . LEU A 1 404 ? -43.599 20.089 35.325 1.00 86.50 404 LEU A CA 1
ATOM 3236 C C . LEU A 1 404 ? -44.803 20.329 34.399 1.00 86.50 404 LEU A C 1
ATOM 3238 O O . LEU A 1 404 ? -45.685 21.123 34.704 1.00 86.50 404 LEU A O 1
ATOM 3242 N N . THR A 1 405 ? -44.799 19.692 33.227 1.00 89.38 405 THR A N 1
ATOM 3243 C CA . THR A 1 405 ? -45.878 19.776 32.227 1.00 89.38 405 THR A CA 1
ATOM 3244 C C . THR A 1 405 ? -46.299 18.381 31.769 1.00 89.38 405 THR A C 1
ATOM 3246 O O . THR A 1 405 ? -45.491 17.448 31.806 1.00 89.38 405 THR A O 1
ATOM 3249 N N . ASP A 1 406 ? -47.535 18.231 31.284 1.00 88.75 406 ASP A N 1
ATOM 3250 C CA . ASP A 1 406 ? -48.021 16.963 30.713 1.00 88.75 406 ASP A CA 1
ATOM 3251 C C . ASP A 1 406 ? -47.182 16.498 29.515 1.00 88.75 406 ASP A C 1
ATOM 3253 O O . ASP A 1 406 ? -46.841 15.318 29.406 1.00 88.75 406 ASP A O 1
ATOM 3257 N N . ASP A 1 407 ? -46.734 17.431 28.670 1.00 91.25 407 ASP A N 1
ATOM 3258 C CA . ASP A 1 407 ? -45.806 17.135 27.572 1.00 91.25 407 ASP A CA 1
ATOM 3259 C C . ASP A 1 407 ? -44.534 16.449 28.083 1.00 91.25 407 ASP A C 1
ATOM 3261 O O . ASP A 1 407 ? -44.002 15.520 27.462 1.00 91.25 407 ASP A O 1
ATOM 3265 N N . LYS A 1 408 ? -44.041 16.875 29.255 1.00 90.56 408 LYS A N 1
ATOM 3266 C CA . LYS A 1 408 ? -42.853 16.275 29.848 1.00 90.56 408 LYS A CA 1
ATOM 3267 C C . LYS A 1 408 ? -43.133 14.905 30.457 1.00 90.56 408 LYS A C 1
ATOM 3269 O O . LYS A 1 408 ? -42.252 14.047 30.372 1.00 90.56 408 LYS A O 1
ATOM 3274 N N . VAL A 1 409 ? -44.324 14.675 31.013 1.00 91.44 409 VAL A N 1
ATOM 3275 C CA . VAL A 1 409 ? -44.767 13.342 31.461 1.00 91.44 409 VAL A CA 1
ATOM 3276 C C . VAL A 1 409 ? -44.759 12.370 30.285 1.00 91.44 409 VAL A C 1
ATOM 3278 O O . VAL A 1 409 ? -44.143 11.313 30.393 1.00 91.44 409 VAL A O 1
ATOM 3281 N N . ASN A 1 410 ? -45.347 12.752 29.149 1.00 92.88 410 ASN A N 1
ATOM 3282 C CA . ASN A 1 410 ? -45.368 11.923 27.939 1.00 92.88 410 ASN A CA 1
ATOM 3283 C C . ASN A 1 410 ? -43.949 11.649 27.415 1.00 92.88 410 ASN A C 1
ATOM 3285 O O . ASN A 1 410 ? -43.600 10.509 27.121 1.00 92.88 410 ASN A O 1
ATOM 3289 N N . SER A 1 411 ? -43.087 12.672 27.386 1.00 94.25 411 SER A N 1
ATOM 3290 C CA . SER A 1 411 ? -41.676 12.513 27.010 1.00 94.25 411 SER A CA 1
ATOM 3291 C C . SER A 1 411 ? -40.910 11.567 27.946 1.00 94.25 411 SER A C 1
ATOM 3293 O O . SER A 1 411 ? -40.104 10.770 27.471 1.00 94.25 411 SER A O 1
ATOM 3295 N N . LEU A 1 412 ? -41.124 11.650 29.264 1.00 93.38 412 LEU A N 1
ATOM 3296 C CA . LEU A 1 412 ? -40.484 10.759 30.240 1.00 93.38 412 LEU A CA 1
ATOM 3297 C C . LEU A 1 412 ? -41.050 9.337 30.182 1.00 93.38 412 LEU A C 1
ATOM 3299 O O . LEU A 1 412 ? -40.292 8.394 30.385 1.00 93.38 412 LEU A O 1
ATOM 3303 N N . GLN A 1 413 ? -42.343 9.184 29.887 1.00 94.75 413 GLN A N 1
ATOM 3304 C CA . GLN A 1 413 ? -42.979 7.886 29.669 1.00 94.75 413 GLN A CA 1
ATOM 3305 C C . GLN A 1 413 ? -42.372 7.199 28.443 1.00 94.75 413 GLN A C 1
ATOM 3307 O O . GLN A 1 413 ? -41.903 6.075 28.567 1.00 94.75 413 GLN A O 1
ATOM 3312 N N . GLN A 1 414 ? -42.250 7.905 27.314 1.00 95.50 414 GLN A N 1
ATOM 3313 C CA . GLN A 1 414 ? -41.578 7.363 26.130 1.00 95.50 414 GLN A CA 1
ATOM 3314 C C . GLN A 1 414 ? -40.132 6.950 26.443 1.00 95.50 414 GLN A C 1
ATOM 3316 O O . GLN A 1 414 ? -39.727 5.839 26.126 1.00 95.50 414 GLN A O 1
ATOM 3321 N N . GLN A 1 415 ? -39.365 7.802 27.138 1.00 94.81 415 GLN A N 1
ATOM 3322 C CA . GLN A 1 415 ? -37.996 7.460 27.548 1.00 94.81 415 GLN A CA 1
ATOM 3323 C C . GLN A 1 415 ? -37.939 6.233 28.466 1.00 94.81 415 GLN A C 1
ATOM 3325 O O . GLN A 1 415 ? -36.986 5.460 28.387 1.00 94.81 415 GLN A O 1
ATOM 3330 N N . HIS A 1 416 ? -38.918 6.071 29.355 1.00 94.69 416 HIS A N 1
ATOM 3331 C CA . HIS A 1 416 ? -39.027 4.899 30.214 1.00 94.69 416 HIS A CA 1
ATOM 3332 C C . HIS A 1 416 ? -39.283 3.639 29.384 1.00 94.69 416 HIS A C 1
ATOM 3334 O O . HIS A 1 416 ? -38.580 2.647 29.561 1.00 94.69 416 HIS A O 1
ATOM 3340 N N . ASP A 1 417 ? -40.239 3.696 28.458 1.00 94.44 417 ASP A N 1
ATOM 3341 C CA . ASP A 1 417 ? -40.645 2.556 27.637 1.00 94.44 417 ASP A CA 1
ATOM 3342 C C . ASP A 1 417 ? -39.524 2.142 26.667 1.00 94.44 417 ASP A C 1
ATOM 3344 O O . ASP A 1 417 ? -39.204 0.957 26.566 1.00 94.44 417 ASP A O 1
ATOM 3348 N N . ASP A 1 418 ? -38.822 3.111 26.066 1.00 95.25 418 ASP A N 1
ATOM 3349 C CA . ASP A 1 418 ? -37.637 2.871 25.231 1.00 95.25 418 ASP A CA 1
ATOM 3350 C C . ASP A 1 418 ? -36.520 2.163 26.024 1.00 95.25 418 ASP A C 1
ATOM 3352 O O . ASP A 1 418 ? -35.881 1.225 25.538 1.00 95.25 418 ASP A O 1
ATOM 3356 N N . LYS A 1 419 ? -36.271 2.600 27.268 1.00 94.19 419 LYS A N 1
ATOM 3357 C CA . LYS A 1 419 ? -35.245 2.011 28.146 1.00 94.19 419 LYS A CA 1
ATOM 3358 C C . LYS A 1 419 ? -35.646 0.630 28.655 1.00 94.19 419 LYS A C 1
ATOM 3360 O O . LYS A 1 419 ? -34.784 -0.244 28.725 1.00 94.19 419 LYS A O 1
ATOM 3365 N N . ALA A 1 420 ? -36.924 0.423 28.965 1.00 93.56 420 ALA A N 1
ATOM 3366 C CA . ALA A 1 420 ? -37.463 -0.875 29.353 1.00 93.56 420 ALA A CA 1
ATOM 3367 C C . ALA A 1 420 ? -37.320 -1.888 28.208 1.00 93.56 420 ALA A C 1
ATOM 3369 O O . ALA A 1 420 ? -36.803 -2.985 28.424 1.00 93.56 420 ALA A O 1
ATOM 3370 N N . HIS A 1 421 ? -37.663 -1.488 26.980 1.00 95.31 421 HIS A N 1
ATOM 3371 C CA . HIS A 1 421 ? -37.487 -2.325 25.796 1.00 95.31 421 HIS A CA 1
ATOM 3372 C C . HIS A 1 421 ? -36.007 -2.647 25.522 1.00 95.31 421 HIS A C 1
ATOM 3374 O O . HIS A 1 421 ? -35.657 -3.793 25.225 1.00 95.31 421 HIS A O 1
ATOM 3380 N N . ALA A 1 422 ? -35.108 -1.667 25.677 1.00 93.94 422 ALA A N 1
ATOM 3381 C CA . ALA A 1 422 ? -33.667 -1.890 25.545 1.00 93.94 422 ALA A CA 1
ATOM 3382 C C . ALA A 1 422 ? -33.124 -2.870 26.602 1.00 93.94 422 ALA A C 1
ATOM 3384 O O . ALA A 1 422 ? -32.297 -3.725 26.280 1.00 93.94 422 ALA A O 1
ATOM 3385 N N . LEU A 1 423 ? -33.601 -2.775 27.849 1.00 94.12 423 LEU A N 1
ATOM 3386 C CA . LEU A 1 423 ? -33.228 -3.682 28.935 1.00 94.12 423 LEU A CA 1
ATOM 3387 C C . LEU A 1 423 ? -33.724 -5.110 28.680 1.00 94.12 423 LEU A C 1
ATOM 3389 O O . LEU A 1 423 ? -32.961 -6.058 28.863 1.00 94.12 423 LEU A O 1
ATOM 3393 N N . GLU A 1 424 ? -34.974 -5.270 28.244 1.00 95.19 424 GLU A N 1
ATOM 3394 C CA . GLU A 1 424 ? -35.549 -6.570 27.884 1.00 95.19 424 GLU A CA 1
ATOM 3395 C C . GLU A 1 424 ? -34.764 -7.221 26.738 1.00 95.19 424 GLU A C 1
ATOM 3397 O O . GLU A 1 424 ? -34.345 -8.375 26.847 1.00 95.19 424 GLU A O 1
ATOM 3402 N N . THR A 1 425 ? -34.457 -6.443 25.696 1.00 95.25 425 THR A N 1
ATOM 3403 C CA . THR A 1 425 ? -33.638 -6.890 24.560 1.00 95.25 425 THR A CA 1
ATOM 3404 C C . THR A 1 425 ? -32.244 -7.334 25.013 1.00 95.25 425 THR A C 1
ATOM 3406 O O . THR A 1 425 ? -31.771 -8.401 24.616 1.00 95.25 425 THR A O 1
ATOM 3409 N N . LEU A 1 426 ? -31.579 -6.554 25.873 1.00 93.81 426 LEU A N 1
ATOM 3410 C CA . LEU A 1 426 ? -30.243 -6.888 26.374 1.00 93.81 426 LEU A CA 1
ATOM 3411 C C . LEU A 1 426 ? -30.256 -8.143 27.258 1.00 93.81 426 LEU A C 1
ATOM 3413 O O . LEU A 1 426 ? -29.366 -8.983 27.141 1.00 93.81 426 LEU A O 1
ATOM 3417 N N . LYS A 1 427 ? -31.271 -8.306 28.118 1.00 93.88 427 LYS A N 1
ATOM 3418 C CA . LYS A 1 427 ? -31.432 -9.513 28.942 1.00 93.88 427 LYS A CA 1
ATOM 3419 C C . LYS A 1 427 ? -31.641 -10.756 28.077 1.00 93.88 427 LYS A C 1
ATOM 3421 O O . LYS A 1 427 ? -31.010 -11.778 28.357 1.00 93.88 427 LYS A O 1
ATOM 3426 N N . ALA A 1 428 ? -32.448 -10.639 27.019 1.00 95.50 428 ALA A N 1
ATOM 3427 C CA . ALA A 1 428 ? -32.713 -11.708 26.058 1.00 95.50 428 ALA A CA 1
ATOM 3428 C C . ALA A 1 428 ? -31.501 -12.059 25.174 1.00 95.50 428 ALA A C 1
ATOM 3430 O O . ALA A 1 428 ? -31.361 -13.207 24.760 1.00 95.50 428 ALA A O 1
ATOM 3431 N N . THR A 1 429 ? -30.610 -11.100 24.902 1.00 95.12 429 THR A N 1
ATOM 3432 C CA . THR A 1 429 ? -29.411 -11.328 24.080 1.00 95.12 429 THR A CA 1
ATOM 3433 C C . THR A 1 429 ? -28.400 -12.197 24.835 1.00 95.12 429 THR A C 1
ATOM 3435 O O . THR A 1 429 ? -28.029 -11.891 25.969 1.00 95.12 429 THR A O 1
ATOM 3438 N N . THR A 1 430 ? -27.930 -13.283 24.226 1.00 95.50 430 THR A N 1
ATOM 3439 C CA . THR A 1 430 ? -26.891 -14.160 24.810 1.00 95.50 430 THR A CA 1
ATOM 3440 C C . THR A 1 430 ? -25.490 -13.550 24.677 1.00 95.50 430 THR A C 1
ATOM 3442 O O . THR A 1 430 ? -25.269 -12.673 23.840 1.00 95.50 430 THR A O 1
ATOM 3445 N N . ILE A 1 431 ? -24.528 -13.988 25.497 1.00 95.94 431 ILE A N 1
ATOM 3446 C CA . ILE A 1 431 ? -23.149 -13.463 25.438 1.00 95.94 431 ILE A CA 1
ATOM 3447 C C . ILE A 1 431 ? -22.470 -13.812 24.105 1.00 95.94 431 ILE A C 1
ATOM 3449 O O . ILE A 1 431 ? -21.724 -13.004 23.556 1.00 95.94 431 ILE A O 1
ATOM 3453 N N . GLU A 1 432 ? -22.809 -14.962 23.525 1.00 95.00 432 GLU A N 1
ATOM 3454 C CA . GLU A 1 432 ? -22.352 -15.415 22.214 1.00 95.00 432 GLU A CA 1
ATOM 3455 C C . GLU A 1 432 ? -22.892 -14.510 21.099 1.00 95.00 432 GLU A C 1
ATOM 3457 O O . GLU A 1 432 ? -22.145 -14.108 20.210 1.00 95.00 432 GLU A O 1
ATOM 3462 N N . GLN A 1 433 ? -24.169 -14.114 21.171 1.00 95.31 433 GLN A N 1
ATOM 3463 C CA . GLN A 1 433 ? -24.760 -13.152 20.232 1.00 95.31 433 GLN A CA 1
ATOM 3464 C C . GLN A 1 433 ? -24.143 -11.754 20.366 1.00 95.31 433 GLN A C 1
ATOM 3466 O O . GLN A 1 433 ? -23.967 -11.063 19.359 1.00 95.31 433 GLN A O 1
ATOM 3471 N N . MET A 1 434 ? -23.802 -11.325 21.588 1.00 95.50 434 MET A N 1
ATOM 3472 C CA . MET A 1 434 ? -23.068 -10.071 21.799 1.00 95.50 434 MET A CA 1
ATOM 3473 C C . MET A 1 434 ? -21.691 -10.125 21.133 1.00 95.50 434 MET A C 1
ATOM 3475 O O . MET A 1 434 ? -21.293 -9.154 20.484 1.00 95.50 434 MET A O 1
ATOM 3479 N N . TRP A 1 435 ? -20.994 -11.258 21.248 1.00 96.31 435 TRP A N 1
ATOM 3480 C CA . TRP A 1 435 ? -19.704 -11.452 20.597 1.00 96.31 435 TRP A CA 1
ATOM 3481 C C . TRP A 1 435 ? -19.830 -11.475 19.073 1.00 96.31 435 TRP A C 1
ATOM 3483 O O . TRP A 1 435 ? -19.123 -10.726 18.404 1.00 96.31 435 TRP A O 1
ATOM 3493 N N . GLU A 1 436 ? -20.786 -12.220 18.516 1.00 95.69 436 GLU A N 1
ATOM 3494 C CA . GLU A 1 436 ? -21.034 -12.264 17.068 1.00 95.69 436 GLU A CA 1
ATOM 3495 C C . GLU A 1 436 ? -21.321 -10.868 16.489 1.00 95.69 436 GLU A C 1
ATOM 3497 O O . GLU A 1 436 ? -20.802 -10.503 15.434 1.00 95.69 436 GLU A O 1
ATOM 3502 N N . LYS A 1 437 ? -22.083 -10.035 17.210 1.00 95.62 437 LYS A N 1
ATOM 3503 C CA . LYS A 1 437 ? -22.352 -8.646 16.810 1.00 95.62 437 LYS A CA 1
ATOM 3504 C C . LYS A 1 437 ? -21.079 -7.796 16.758 1.00 95.62 437 LYS A C 1
ATOM 3506 O O . LYS A 1 437 ? -20.935 -6.960 15.864 1.00 95.62 437 LYS A O 1
ATOM 3511 N N . ASP A 1 438 ? -20.173 -7.974 17.715 1.00 96.12 438 ASP A N 1
ATOM 3512 C CA . ASP A 1 438 ? -18.902 -7.252 17.740 1.00 96.12 438 ASP A CA 1
ATOM 3513 C C . ASP A 1 438 ? -17.920 -7.787 16.676 1.00 96.12 438 ASP A C 1
ATOM 3515 O O . ASP A 1 438 ? -17.224 -6.987 16.050 1.00 96.12 438 ASP A O 1
ATOM 3519 N N . LEU A 1 439 ? -17.925 -9.095 16.382 1.00 96.00 439 LEU A N 1
ATOM 3520 C CA . LEU A 1 439 ? -17.177 -9.680 15.259 1.00 96.00 439 LEU A CA 1
ATOM 3521 C C . LEU A 1 439 ? -17.667 -9.124 13.914 1.00 96.00 439 LEU A C 1
ATOM 3523 O O . LEU A 1 439 ? -16.853 -8.679 13.109 1.00 96.00 439 LEU A O 1
ATOM 3527 N N . ALA A 1 440 ? -18.984 -9.044 13.702 1.00 96.12 440 ALA A N 1
ATOM 3528 C CA . ALA A 1 440 ? -19.561 -8.435 12.501 1.00 96.12 440 ALA A CA 1
ATOM 3529 C C . ALA A 1 440 ? -19.208 -6.939 12.378 1.00 96.12 440 ALA A C 1
ATOM 3531 O O . ALA A 1 440 ? -18.943 -6.434 11.286 1.00 96.12 440 ALA A O 1
ATOM 3532 N N . ARG A 1 441 ? -19.154 -6.214 13.506 1.00 96.12 441 ARG A N 1
ATOM 3533 C CA . ARG A 1 441 ? -18.691 -4.816 13.544 1.00 96.12 441 ARG A CA 1
ATOM 3534 C C . ARG A 1 441 ? -17.220 -4.701 13.143 1.00 96.12 441 ARG A C 1
ATOM 3536 O O . ARG A 1 441 ? -16.862 -3.749 12.449 1.00 96.12 441 ARG A O 1
ATOM 3543 N N . LEU A 1 442 ? -16.381 -5.642 13.579 1.00 95.19 442 LEU A N 1
ATOM 3544 C CA . LEU A 1 442 ? -14.975 -5.702 13.193 1.00 95.19 442 LEU A CA 1
ATOM 3545 C C . LEU A 1 442 ? -14.819 -5.999 11.700 1.00 95.19 442 LEU A C 1
ATOM 3547 O O . LEU A 1 442 ? -14.087 -5.273 11.037 1.00 95.19 442 LEU A O 1
ATOM 3551 N N . GLU A 1 443 ? -15.532 -6.982 11.150 1.00 95.12 443 GLU A N 1
ATOM 3552 C CA . GLU A 1 443 ? -15.500 -7.279 9.709 1.00 95.12 443 GLU A CA 1
ATOM 3553 C C . GLU A 1 443 ? -15.890 -6.062 8.868 1.00 95.12 443 GLU A C 1
ATOM 3555 O O . GLU A 1 443 ? -15.150 -5.684 7.964 1.00 95.12 443 GLU A O 1
ATOM 3560 N N . ALA A 1 444 ? -16.972 -5.368 9.233 1.00 95.56 444 ALA A N 1
ATOM 3561 C CA . ALA A 1 444 ? -17.384 -4.146 8.546 1.00 95.56 444 ALA A CA 1
ATOM 3562 C C . ALA A 1 444 ? -16.338 -3.017 8.654 1.00 95.56 444 ALA A C 1
ATOM 3564 O O . ALA A 1 444 ? -16.199 -2.197 7.743 1.00 95.56 444 ALA A O 1
ATOM 3565 N N . ALA A 1 445 ? -15.600 -2.945 9.768 1.00 93.88 445 ALA A N 1
ATOM 3566 C CA . ALA A 1 445 ? -14.498 -1.999 9.919 1.00 93.88 445 ALA A CA 1
ATOM 3567 C C . ALA A 1 445 ? -13.291 -2.383 9.046 1.00 93.88 445 ALA A C 1
ATOM 3569 O O . ALA A 1 445 ? -12.677 -1.491 8.465 1.00 93.88 445 ALA A O 1
ATOM 3570 N N . LEU A 1 446 ? -12.983 -3.679 8.919 1.00 93.06 446 LEU A N 1
ATOM 3571 C CA . LEU A 1 446 ? -11.934 -4.189 8.031 1.00 93.06 446 LEU A CA 1
ATOM 3572 C C . LEU A 1 446 ? -12.271 -3.930 6.559 1.00 93.06 446 LEU A C 1
ATOM 3574 O O . LEU A 1 446 ? -11.434 -3.386 5.847 1.00 93.06 446 LEU A O 1
ATOM 3578 N N . ASP A 1 447 ? -13.508 -4.208 6.133 1.00 93.38 447 ASP A N 1
ATOM 3579 C CA . ASP A 1 447 ? -13.986 -3.918 4.773 1.00 93.38 447 ASP A CA 1
ATOM 3580 C C . ASP A 1 447 ? -13.836 -2.429 4.426 1.00 93.38 447 ASP A C 1
ATOM 3582 O O . ASP A 1 447 ? -13.446 -2.067 3.315 1.00 93.38 447 ASP A O 1
ATOM 3586 N N . ALA A 1 448 ? -14.125 -1.547 5.387 1.00 92.06 448 ALA A N 1
ATOM 3587 C CA . ALA A 1 448 ? -13.961 -0.112 5.202 1.00 92.06 448 ALA A CA 1
ATOM 3588 C C . ALA A 1 448 ? -12.485 0.296 5.058 1.00 92.06 448 ALA A C 1
ATOM 3590 O O . ALA A 1 448 ? -12.183 1.122 4.198 1.00 92.06 448 ALA A O 1
ATOM 3591 N N . CYS A 1 449 ? -11.584 -0.281 5.861 1.00 88.56 449 CYS A N 1
ATOM 3592 C CA . CYS A 1 449 ? -10.143 -0.046 5.740 1.00 88.56 449 CYS A CA 1
ATOM 3593 C C . CYS A 1 449 ? -9.605 -0.546 4.389 1.00 88.56 449 CYS A C 1
ATOM 3595 O O . CYS A 1 449 ? -8.893 0.182 3.706 1.00 88.56 449 CYS A O 1
ATOM 3597 N N . ASP A 1 450 ? -9.990 -1.752 3.964 1.00 88.31 450 ASP A N 1
ATOM 3598 C CA . ASP A 1 450 ? -9.560 -2.322 2.681 1.00 88.31 450 ASP A CA 1
ATOM 3599 C C . ASP A 1 450 ? -10.060 -1.477 1.490 1.00 88.31 450 ASP A C 1
ATOM 3601 O O . ASP A 1 450 ? -9.348 -1.288 0.502 1.00 88.31 450 ASP A O 1
ATOM 3605 N N . ALA A 1 451 ? -11.265 -0.903 1.592 1.00 89.50 451 ALA A N 1
ATOM 3606 C CA . ALA A 1 451 ? -11.807 0.006 0.583 1.00 89.50 451 ALA A CA 1
ATOM 3607 C C . ALA A 1 451 ? -11.095 1.372 0.536 1.00 89.50 451 ALA A C 1
ATOM 3609 O O . ALA A 1 451 ? -11.025 1.983 -0.534 1.00 89.50 451 ALA A O 1
ATOM 3610 N N . GLU A 1 452 ? -10.606 1.881 1.670 1.00 85.75 452 GLU A N 1
ATOM 3611 C CA . GLU A 1 452 ? -9.777 3.093 1.724 1.00 85.75 452 GLU A CA 1
ATOM 3612 C C . GLU A 1 452 ? -8.414 2.833 1.066 1.00 85.75 452 GLU A C 1
ATOM 3614 O O . GLU A 1 452 ? -8.047 3.549 0.130 1.00 85.75 452 GLU A O 1
ATOM 3619 N N . ASP A 1 453 ? -7.749 1.736 1.430 1.00 82.69 453 ASP A N 1
ATOM 3620 C CA . ASP A 1 453 ? -6.452 1.349 0.863 1.00 82.69 453 ASP A CA 1
ATOM 3621 C C . ASP A 1 453 ? -6.528 1.108 -0.654 1.00 82.69 453 ASP A C 1
ATOM 3623 O O . ASP A 1 453 ? -5.644 1.527 -1.405 1.00 82.69 453 ASP A O 1
ATOM 3627 N N . ALA A 1 454 ? -7.611 0.493 -1.147 1.00 85.25 454 ALA A N 1
ATOM 3628 C CA . ALA A 1 454 ? -7.820 0.288 -2.581 1.00 85.25 454 ALA A CA 1
ATOM 3629 C C . ALA A 1 454 ? -7.917 1.616 -3.358 1.00 85.25 454 ALA A C 1
ATOM 3631 O O . ALA A 1 454 ? -7.371 1.738 -4.459 1.00 85.25 454 ALA A O 1
ATOM 3632 N N . LYS A 1 455 ? -8.572 2.635 -2.783 1.00 85.44 455 LYS A N 1
ATOM 3633 C CA . LYS A 1 455 ? -8.675 3.975 -3.391 1.00 85.44 455 LYS A CA 1
ATOM 3634 C C . LYS A 1 455 ? -7.335 4.702 -3.392 1.00 85.44 455 LYS A C 1
ATOM 3636 O O . LYS A 1 455 ? -7.009 5.380 -4.373 1.00 85.44 455 LYS A O 1
ATOM 3641 N N . GLU A 1 456 ? -6.567 4.577 -2.312 1.00 81.38 456 GLU A N 1
ATOM 3642 C CA . GLU A 1 456 ? -5.220 5.143 -2.222 1.00 81.38 456 GLU A CA 1
ATOM 3643 C C . GLU A 1 456 ? -4.283 4.489 -3.243 1.00 81.38 456 GLU A C 1
ATOM 3645 O O . GLU A 1 456 ? -3.611 5.198 -3.997 1.00 81.38 456 GLU A O 1
ATOM 3650 N N . ALA A 1 457 ? -4.320 3.159 -3.366 1.00 77.62 457 ALA A N 1
ATOM 3651 C CA . ALA A 1 457 ? -3.542 2.411 -4.350 1.00 77.62 457 ALA A CA 1
ATOM 3652 C C . ALA A 1 457 ? -3.898 2.796 -5.797 1.00 77.62 457 ALA A C 1
ATOM 3654 O O . ALA A 1 457 ? -3.002 3.006 -6.618 1.00 77.62 457 ALA A O 1
ATOM 3655 N N . GLU A 1 458 ? -5.186 2.953 -6.124 1.00 80.50 458 GLU A N 1
ATOM 3656 C CA . GLU A 1 458 ? -5.616 3.391 -7.459 1.00 80.50 458 GLU A CA 1
ATOM 3657 C C . GLU A 1 458 ? -5.146 4.824 -7.765 1.00 80.50 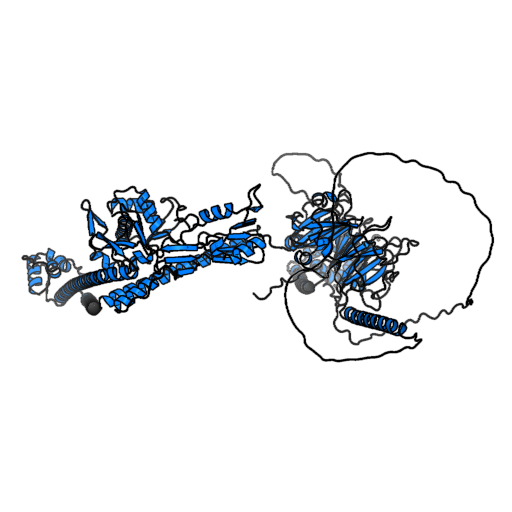458 GLU A C 1
ATOM 3659 O O . GLU A 1 458 ? -4.685 5.122 -8.872 1.00 80.50 458 GLU A O 1
ATOM 3664 N N . SER A 1 459 ? -5.227 5.716 -6.776 1.00 80.06 459 SER A N 1
ATOM 3665 C CA . SER A 1 459 ? -4.776 7.105 -6.902 1.00 80.06 459 SER A CA 1
ATOM 3666 C C . SER A 1 459 ? -3.261 7.180 -7.105 1.00 80.06 459 SER A C 1
ATOM 3668 O O . SER A 1 459 ? -2.798 7.862 -8.024 1.00 80.06 459 SER A O 1
ATOM 3670 N N . ALA A 1 460 ? -2.493 6.418 -6.321 1.00 73.88 460 ALA A N 1
ATOM 3671 C CA . ALA A 1 460 ? -1.047 6.290 -6.468 1.00 73.88 460 ALA A CA 1
ATOM 3672 C C . ALA A 1 460 ? -0.666 5.704 -7.839 1.00 73.88 460 ALA A C 1
ATOM 3674 O O . ALA A 1 460 ? 0.214 6.241 -8.512 1.00 73.88 460 ALA A O 1
ATOM 3675 N N . ALA A 1 461 ? -1.377 4.676 -8.315 1.00 73.19 461 ALA A N 1
ATOM 3676 C CA . ALA A 1 461 ? -1.154 4.090 -9.637 1.00 73.19 461 ALA A CA 1
ATOM 3677 C C . ALA A 1 461 ? -1.437 5.085 -10.780 1.00 73.19 461 ALA A C 1
ATOM 3679 O O . ALA A 1 461 ? -0.693 5.128 -11.763 1.00 73.19 461 ALA A O 1
ATOM 3680 N N . LYS A 1 462 ? -2.475 5.926 -10.656 1.00 77.00 462 LYS A N 1
ATOM 3681 C CA . LYS A 1 462 ? -2.758 7.011 -11.617 1.00 77.00 462 LYS A CA 1
ATOM 3682 C C . LYS A 1 462 ? -1.649 8.064 -11.629 1.00 77.00 462 LYS A C 1
ATOM 3684 O O . LYS A 1 462 ? -1.226 8.482 -12.707 1.00 77.00 462 LYS A O 1
ATOM 3689 N N . LEU A 1 463 ? -1.161 8.469 -10.456 1.00 72.62 463 LEU A N 1
ATOM 3690 C CA . LEU A 1 463 ? -0.023 9.385 -10.323 1.00 72.62 463 LEU A CA 1
ATOM 3691 C C . LEU A 1 463 ? 1.256 8.793 -10.930 1.00 72.62 463 LEU A C 1
ATOM 3693 O O . LEU A 1 463 ? 1.930 9.485 -11.690 1.00 72.62 463 LEU A O 1
ATOM 3697 N N . ALA A 1 464 ? 1.543 7.513 -10.680 1.00 64.25 464 ALA A N 1
ATOM 3698 C CA . ALA A 1 464 ? 2.695 6.813 -11.247 1.00 64.25 464 ALA A CA 1
ATOM 3699 C C . ALA A 1 464 ? 2.620 6.710 -12.779 1.00 64.25 464 ALA A C 1
ATOM 3701 O O . ALA A 1 464 ? 3.600 7.007 -13.458 1.00 64.25 464 ALA A O 1
ATOM 3702 N N . ARG A 1 465 ? 1.447 6.384 -13.346 1.00 67.69 465 ARG A N 1
ATOM 3703 C CA . ARG A 1 465 ? 1.231 6.387 -14.807 1.00 67.69 465 ARG A CA 1
ATOM 3704 C C . ARG A 1 465 ? 1.462 7.768 -15.417 1.00 67.69 465 ARG A C 1
ATOM 3706 O O . ARG A 1 465 ? 2.138 7.882 -16.431 1.00 67.69 465 ARG A O 1
ATOM 3713 N N . LYS A 1 466 ? 0.967 8.823 -14.765 1.00 63.47 466 LYS A N 1
ATOM 3714 C CA . LYS A 1 466 ? 1.181 10.208 -15.209 1.00 63.47 466 LYS A CA 1
ATOM 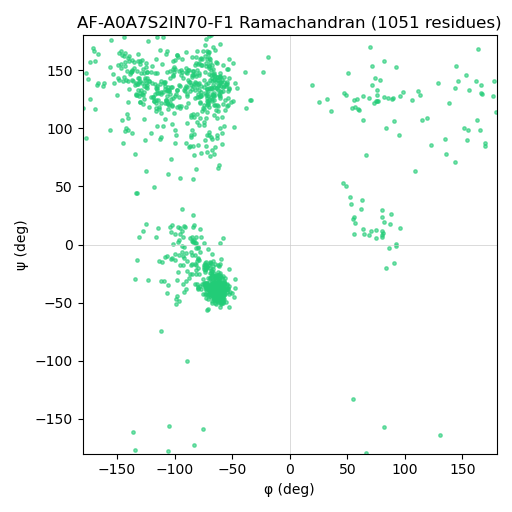3715 C C . LYS A 1 466 ? 2.649 10.641 -15.101 1.00 63.47 466 LYS A C 1
ATOM 3717 O O . LYS A 1 466 ? 3.113 11.422 -15.925 1.00 63.47 466 LYS A O 1
ATOM 3722 N N . ALA A 1 467 ? 3.379 10.146 -14.101 1.00 58.31 467 ALA A N 1
ATOM 3723 C CA . ALA A 1 467 ? 4.815 10.380 -13.964 1.00 58.31 467 ALA A CA 1
ATOM 3724 C C . ALA A 1 467 ? 5.623 9.638 -15.045 1.00 58.31 467 ALA A C 1
ATOM 3726 O O . ALA A 1 467 ? 6.540 10.229 -15.608 1.00 58.31 467 ALA A O 1
ATOM 3727 N N . MET A 1 468 ? 5.239 8.400 -15.386 1.00 52.25 468 MET A N 1
ATOM 3728 C CA . MET A 1 468 ? 5.826 7.645 -16.503 1.00 52.25 468 MET A CA 1
ATOM 3729 C C . MET A 1 468 ? 5.585 8.324 -17.861 1.00 52.25 468 MET A C 1
ATOM 3731 O O . MET A 1 468 ? 6.497 8.361 -18.681 1.00 52.25 468 MET A O 1
ATOM 3735 N N . ASP A 1 469 ? 4.408 8.919 -18.081 1.00 51.91 469 ASP A N 1
ATOM 3736 C CA . ASP A 1 469 ? 4.113 9.679 -19.310 1.00 51.91 469 ASP A CA 1
ATOM 3737 C C . ASP A 1 469 ? 4.915 10.991 -19.422 1.00 51.91 469 ASP A C 1
ATOM 3739 O O . ASP A 1 469 ? 5.193 11.457 -20.527 1.00 51.91 469 ASP A O 1
ATOM 3743 N N . ASN A 1 470 ? 5.305 11.592 -18.290 1.00 44.84 470 ASN A N 1
ATOM 3744 C CA . ASN A 1 470 ? 6.034 12.866 -18.243 1.00 44.84 470 ASN A CA 1
ATOM 3745 C C . ASN A 1 470 ? 7.564 12.720 -18.198 1.00 44.84 470 ASN A C 1
ATOM 3747 O O . ASN A 1 470 ? 8.268 13.723 -18.334 1.00 44.84 470 ASN A O 1
ATOM 3751 N N . SER A 1 471 ? 8.104 11.516 -17.998 1.00 43.19 471 SER A N 1
ATOM 3752 C CA . SER A 1 471 ? 9.547 11.297 -18.077 1.00 43.19 471 SER A CA 1
ATOM 3753 C C . SER A 1 471 ? 9.982 11.205 -19.542 1.00 43.19 471 SER A C 1
ATOM 3755 O O . SER A 1 471 ? 9.833 10.166 -20.181 1.00 43.19 471 SER A O 1
ATOM 3757 N N . ASP A 1 472 ? 10.583 12.279 -20.058 1.00 44.00 472 ASP A N 1
ATOM 3758 C CA . ASP A 1 472 ? 11.264 12.333 -21.368 1.00 44.00 472 ASP A CA 1
ATOM 3759 C C . ASP A 1 472 ? 12.455 11.345 -21.495 1.00 44.00 472 ASP A C 1
ATOM 3761 O O . ASP A 1 472 ? 13.107 11.291 -22.536 1.00 44.00 472 ASP A O 1
ATOM 3765 N N . ASP A 1 473 ? 12.718 10.551 -20.452 1.00 41.41 473 ASP A N 1
ATOM 3766 C CA . ASP A 1 473 ? 13.826 9.599 -20.322 1.00 41.41 473 ASP A CA 1
ATOM 3767 C C . ASP A 1 473 ? 13.464 8.163 -20.751 1.00 41.41 473 ASP A C 1
ATOM 3769 O O . ASP A 1 473 ? 14.327 7.290 -20.869 1.00 41.41 473 ASP A O 1
ATOM 3773 N N . PHE A 1 474 ? 12.188 7.896 -21.055 1.00 43.56 474 PHE A N 1
ATOM 3774 C CA . PHE A 1 474 ? 11.847 6.703 -21.823 1.00 43.56 474 PHE A CA 1
ATOM 3775 C C . PHE A 1 474 ? 12.195 6.949 -23.291 1.00 43.56 474 PHE A C 1
ATOM 3777 O O . PHE A 1 474 ? 11.597 7.780 -23.976 1.00 43.56 474 PHE A O 1
ATOM 3784 N N . LEU A 1 475 ? 13.162 6.174 -23.776 1.00 50.22 475 LEU A N 1
ATOM 3785 C CA . LEU A 1 475 ? 13.535 6.010 -25.178 1.00 50.22 475 LEU A CA 1
ATOM 3786 C C . LEU A 1 475 ? 12.351 5.429 -25.988 1.00 50.22 475 LEU A C 1
ATOM 3788 O O . LEU A 1 475 ? 12.363 4.283 -26.428 1.00 50.22 475 LEU A O 1
ATOM 3792 N N . VAL A 1 476 ? 11.290 6.221 -26.163 1.00 54.88 476 VAL A N 1
ATOM 3793 C CA . VAL A 1 476 ? 10.165 5.936 -27.057 1.00 54.88 476 VAL A CA 1
ATOM 3794 C C . VAL A 1 476 ? 10.629 6.231 -28.477 1.00 54.88 476 VAL A C 1
ATOM 3796 O O . VAL A 1 476 ? 11.153 7.315 -28.741 1.00 54.88 476 VAL A O 1
ATOM 3799 N N . ASN A 1 477 ? 10.434 5.279 -29.394 1.00 70.88 477 ASN A N 1
ATOM 3800 C CA . ASN A 1 477 ? 10.830 5.407 -30.797 1.00 70.88 477 ASN A CA 1
ATOM 3801 C C . ASN A 1 477 ? 9.951 6.442 -31.516 1.00 70.88 477 ASN A C 1
ATOM 3803 O O . ASN A 1 477 ? 9.009 6.094 -32.223 1.00 70.88 477 ASN A O 1
ATOM 3807 N N . LYS A 1 478 ? 10.202 7.729 -31.285 1.00 73.75 478 LYS A N 1
ATOM 3808 C CA . LYS A 1 478 ? 9.381 8.824 -31.802 1.00 73.75 478 LYS A CA 1
ATOM 3809 C C . LYS A 1 478 ? 9.825 9.182 -33.227 1.00 73.75 478 LYS A C 1
ATOM 3811 O O . LYS A 1 478 ? 11.015 9.163 -33.546 1.00 73.75 478 LYS A O 1
ATOM 3816 N N . GLN A 1 479 ? 8.866 9.549 -34.077 1.00 76.94 479 GLN A N 1
ATOM 3817 C CA . GLN A 1 479 ? 9.130 9.978 -35.453 1.00 76.94 479 GLN A CA 1
ATOM 3818 C C . GLN A 1 479 ? 9.840 11.344 -35.484 1.00 76.94 479 GLN A C 1
ATOM 3820 O O . GLN A 1 479 ? 9.541 12.262 -34.705 1.00 76.94 479 GLN A O 1
ATOM 3825 N N . CYS A 1 480 ? 10.786 11.492 -36.403 1.00 79.88 480 CYS A N 1
ATOM 3826 C CA . CYS A 1 480 ? 11.566 12.697 -36.622 1.00 79.88 480 CYS A CA 1
ATOM 3827 C C . CYS A 1 480 ? 11.925 12.889 -38.106 1.00 79.88 480 CYS A C 1
ATOM 3829 O O . CYS A 1 480 ? 11.754 12.014 -38.956 1.00 79.88 480 CYS A O 1
ATOM 3831 N N . VAL A 1 481 ? 12.392 14.095 -38.418 1.00 77.56 481 VAL A N 1
ATOM 3832 C CA . VAL A 1 481 ? 12.831 14.514 -39.748 1.00 77.56 481 VAL A CA 1
ATOM 3833 C C . VAL A 1 481 ? 14.317 14.842 -39.678 1.00 77.56 481 VAL A C 1
ATOM 3835 O O . VAL A 1 481 ? 14.733 15.675 -38.871 1.00 77.56 481 VAL A O 1
ATOM 3838 N N . LEU A 1 482 ? 15.111 14.200 -40.527 1.00 78.25 482 LEU A N 1
ATOM 3839 C CA . LEU A 1 482 ? 16.516 14.510 -40.748 1.00 78.25 482 LEU A CA 1
ATOM 3840 C C . LEU A 1 482 ? 16.644 15.520 -41.880 1.00 78.25 482 LEU A C 1
ATOM 3842 O O . LEU A 1 482 ? 16.061 15.345 -42.949 1.00 78.25 482 LEU A O 1
ATOM 3846 N N . VAL A 1 483 ? 17.430 16.563 -41.647 1.00 76.88 483 VAL A N 1
ATOM 3847 C CA . VAL A 1 483 ? 17.718 17.616 -42.622 1.00 76.88 483 VAL A CA 1
ATOM 3848 C C . VAL A 1 483 ? 19.211 17.593 -42.904 1.00 76.88 483 VAL A C 1
ATOM 3850 O O . VAL A 1 483 ? 19.999 17.698 -41.965 1.00 76.88 483 VAL A O 1
ATOM 3853 N N . LEU A 1 484 ? 19.574 17.446 -44.177 1.00 77.69 484 LEU A N 1
ATOM 3854 C CA . LEU A 1 484 ? 20.948 17.416 -44.667 1.00 77.69 484 LEU A CA 1
ATOM 3855 C C . LEU A 1 484 ? 21.205 18.630 -45.570 1.00 77.69 484 LEU A C 1
ATOM 3857 O O . LEU A 1 484 ? 20.444 18.877 -46.506 1.00 77.69 484 LEU A O 1
ATOM 3861 N N . ASN A 1 485 ? 22.291 19.352 -45.313 1.00 75.81 485 ASN A N 1
ATOM 3862 C CA . ASN A 1 485 ? 22.765 20.481 -46.118 1.00 75.81 485 ASN A CA 1
ATOM 3863 C C . ASN A 1 485 ? 23.879 20.040 -47.089 1.00 75.81 485 ASN A C 1
ATOM 3865 O O . ASN A 1 485 ? 24.497 18.994 -46.889 1.00 75.81 485 ASN A O 1
ATOM 3869 N N . ASN A 1 486 ? 24.174 20.852 -48.109 1.00 69.06 486 ASN A N 1
ATOM 3870 C CA . ASN A 1 486 ? 25.218 20.588 -49.111 1.00 69.06 486 ASN A CA 1
ATOM 3871 C C . ASN A 1 486 ? 26.623 20.480 -48.497 1.00 69.06 486 ASN A C 1
ATOM 3873 O O . ASN A 1 486 ? 27.437 19.704 -48.985 1.00 69.06 486 ASN A O 1
ATOM 3877 N N . ASN A 1 487 ? 26.871 21.169 -47.379 1.00 70.19 487 ASN A N 1
ATOM 3878 C CA . ASN A 1 487 ? 28.103 21.055 -46.594 1.00 70.19 487 ASN A CA 1
ATOM 3879 C C . ASN A 1 487 ? 28.087 19.879 -45.603 1.00 70.19 487 ASN A C 1
ATOM 3881 O O . ASN A 1 487 ? 28.720 19.969 -44.560 1.00 70.19 487 ASN A O 1
ATOM 3885 N N . TYR A 1 488 ? 27.311 18.820 -45.856 1.00 73.88 488 TYR A N 1
ATOM 3886 C CA . TYR A 1 488 ? 27.176 17.644 -44.976 1.00 73.88 488 TYR A CA 1
ATOM 3887 C C . TYR A 1 488 ? 26.740 17.968 -43.540 1.00 73.88 488 TYR A C 1
ATOM 3889 O O . TYR A 1 488 ? 26.966 17.188 -42.617 1.00 73.88 488 TYR A O 1
ATOM 3897 N N . GLY A 1 489 ? 26.083 19.111 -43.342 1.00 81.44 489 GLY A N 1
ATOM 3898 C CA . GLY A 1 489 ? 25.455 19.448 -42.073 1.00 81.44 489 GLY A CA 1
ATOM 3899 C C . GLY A 1 489 ? 24.170 18.642 -41.901 1.00 81.44 489 GLY A C 1
ATOM 3900 O O . GLY A 1 489 ? 23.244 18.824 -42.688 1.00 81.44 489 GLY A O 1
ATOM 3901 N N . ILE A 1 490 ? 24.092 17.791 -40.881 1.00 84.56 490 ILE A N 1
ATOM 3902 C CA . ILE A 1 490 ? 22.923 16.989 -40.522 1.00 84.56 490 ILE A CA 1
ATOM 3903 C C . ILE A 1 490 ? 22.313 17.443 -39.189 1.00 84.56 490 ILE A C 1
ATOM 3905 O O . ILE A 1 490 ? 23.007 17.783 -38.229 1.00 84.56 490 ILE A O 1
ATOM 3909 N N . LYS A 1 491 ? 20.981 17.447 -39.118 1.00 83.38 491 LYS A N 1
ATOM 3910 C CA . LYS A 1 491 ? 20.230 17.670 -37.875 1.00 83.38 491 LYS A CA 1
ATOM 3911 C C . LYS A 1 491 ? 18.941 16.867 -37.848 1.00 83.38 491 LYS A C 1
ATOM 3913 O O . LYS A 1 491 ? 18.339 16.622 -38.893 1.00 83.38 491 LYS A O 1
ATOM 3918 N N . ARG A 1 492 ? 18.485 16.525 -36.642 1.00 85.62 492 ARG A N 1
ATOM 3919 C CA . ARG A 1 492 ? 17.207 15.851 -36.397 1.00 85.62 492 ARG A CA 1
ATOM 3920 C C . ARG A 1 492 ? 16.199 16.845 -35.827 1.00 85.62 492 ARG A C 1
ATOM 3922 O O . ARG A 1 492 ? 16.516 17.584 -34.904 1.00 85.62 492 ARG A O 1
ATOM 3929 N N . VAL A 1 493 ? 14.977 16.877 -36.347 1.00 80.75 493 VAL A N 1
ATOM 3930 C CA . VAL A 1 493 ? 13.893 17.766 -35.891 1.00 80.75 493 VAL A CA 1
ATOM 3931 C C . VAL A 1 493 ? 12.642 16.932 -35.620 1.00 80.75 493 VAL A C 1
ATOM 3933 O O . VAL A 1 493 ? 12.310 16.038 -36.394 1.00 80.75 493 VAL A O 1
ATOM 3936 N N . ARG A 1 494 ? 11.907 17.213 -34.536 1.00 79.94 494 ARG A N 1
ATOM 3937 C CA . ARG A 1 494 ? 10.612 16.552 -34.286 1.00 79.94 494 ARG A CA 1
ATOM 3938 C C . ARG A 1 494 ? 9.600 16.915 -35.375 1.00 79.94 494 ARG A C 1
ATOM 3940 O O . ARG A 1 494 ? 9.490 18.084 -35.745 1.00 79.94 494 ARG A O 1
ATOM 3947 N N . THR A 1 495 ? 8.797 15.945 -35.817 1.00 70.88 495 THR A N 1
ATOM 3948 C CA . THR A 1 495 ? 7.780 16.140 -36.867 1.00 70.88 495 THR A CA 1
ATOM 3949 C C . THR A 1 495 ? 6.802 17.270 -36.527 1.00 70.88 495 THR A C 1
ATOM 3951 O O . THR A 1 495 ? 6.475 18.083 -37.388 1.00 70.88 495 THR A O 1
ATOM 3954 N N . ASN A 1 496 ? 6.391 17.389 -35.261 1.00 65.19 496 ASN A N 1
ATOM 3955 C CA . ASN A 1 496 ? 5.478 18.447 -34.814 1.00 65.19 496 ASN A CA 1
ATOM 3956 C C . ASN A 1 496 ? 6.119 19.837 -34.901 1.00 65.19 496 ASN A C 1
ATOM 3958 O O . ASN A 1 496 ? 5.505 20.767 -35.421 1.00 65.19 496 ASN A O 1
ATOM 3962 N N . THR A 1 497 ? 7.376 19.968 -34.471 1.00 65.62 497 THR A N 1
ATOM 3963 C CA . THR A 1 497 ? 8.146 21.215 -34.578 1.00 65.62 497 THR A CA 1
ATOM 3964 C C . THR A 1 497 ? 8.378 21.591 -36.041 1.00 65.62 497 THR A C 1
ATOM 3966 O O . THR A 1 497 ? 8.175 22.742 -36.420 1.00 65.62 497 THR A O 1
ATOM 3969 N N . TRP A 1 498 ? 8.712 20.610 -36.887 1.00 65.31 498 TRP A N 1
ATOM 3970 C CA . TRP A 1 498 ? 8.855 20.789 -38.334 1.00 65.31 498 TRP A CA 1
ATOM 3971 C C . TRP A 1 498 ? 7.550 21.266 -38.992 1.00 65.31 498 TRP A C 1
ATOM 3973 O O . TRP A 1 498 ? 7.567 22.191 -39.803 1.00 65.31 498 TRP A O 1
ATOM 3983 N N . LYS A 1 499 ? 6.400 20.692 -38.607 1.00 56.69 499 LYS A N 1
ATOM 3984 C CA . LYS A 1 499 ? 5.061 21.096 -39.077 1.00 56.69 499 LYS A CA 1
ATOM 3985 C C . LYS A 1 499 ? 4.659 22.493 -38.571 1.00 56.69 499 LYS A C 1
ATOM 3987 O O . LYS A 1 499 ? 4.060 23.254 -39.328 1.00 56.69 499 LYS A O 1
ATOM 3992 N N . ALA A 1 500 ? 4.990 22.857 -37.330 1.00 51.72 500 ALA A N 1
ATOM 3993 C CA . ALA A 1 500 ? 4.622 24.142 -36.725 1.00 51.72 500 ALA A CA 1
ATOM 3994 C C . ALA A 1 500 ? 5.354 25.336 -37.358 1.00 51.72 500 ALA A C 1
ATOM 3996 O O . ALA A 1 500 ? 4.722 26.342 -37.676 1.00 51.72 500 ALA A O 1
ATOM 3997 N N . THR A 1 501 ? 6.654 25.203 -37.651 1.00 53.09 501 THR A N 1
ATOM 3998 C CA . THR A 1 501 ? 7.422 26.213 -38.411 1.00 53.09 501 THR A CA 1
ATOM 3999 C C . THR A 1 501 ? 6.856 26.436 -39.826 1.00 53.09 501 THR A C 1
ATOM 4001 O O . THR A 1 501 ? 7.108 27.460 -40.452 1.00 53.09 501 THR A O 1
ATOM 4004 N N . ARG A 1 502 ? 6.030 25.503 -40.315 1.00 45.06 502 ARG A N 1
ATOM 4005 C CA . ARG A 1 502 ? 5.467 25.450 -41.669 1.00 45.06 502 ARG A CA 1
ATOM 4006 C C . ARG A 1 502 ? 4.102 26.132 -41.838 1.00 45.06 502 ARG A C 1
ATOM 4008 O O . ARG A 1 502 ? 3.669 26.299 -42.973 1.00 45.06 502 ARG A O 1
ATOM 4015 N N . LYS A 1 503 ? 3.415 26.505 -40.748 1.00 36.47 503 LYS A N 1
ATOM 4016 C CA . LYS A 1 503 ? 2.067 27.123 -40.771 1.00 36.47 503 LYS A CA 1
ATOM 4017 C C . LYS A 1 503 ? 2.066 28.660 -40.936 1.00 36.47 503 LYS A C 1
ATOM 4019 O O . LYS A 1 503 ? 1.000 29.264 -40.878 1.00 36.47 503 LYS A O 1
ATOM 4024 N N . GLY A 1 504 ? 3.217 29.303 -41.161 1.00 33.00 504 GLY A N 1
ATOM 4025 C CA . GLY A 1 504 ? 3.290 30.740 -41.470 1.00 33.00 504 GLY A CA 1
ATOM 4026 C C . GLY A 1 504 ? 2.760 31.063 -42.876 1.00 33.00 504 GLY A C 1
ATOM 4027 O O . GLY A 1 504 ? 3.233 30.504 -43.860 1.00 33.00 504 GLY A O 1
ATOM 4028 N N . ASN A 1 505 ? 1.765 31.950 -42.961 1.00 29.73 505 ASN A N 1
ATOM 4029 C CA . ASN A 1 505 ? 1.014 32.313 -44.169 1.00 29.73 505 ASN A CA 1
ATOM 4030 C C . ASN A 1 505 ? 1.871 32.755 -45.378 1.00 29.73 505 ASN A C 1
ATOM 4032 O O . ASN A 1 505 ? 2.684 33.673 -45.291 1.00 29.73 505 ASN A O 1
ATOM 4036 N N . MET A 1 506 ? 1.559 32.180 -46.549 1.00 32.44 506 MET A N 1
ATOM 4037 C CA . MET A 1 506 ? 1.939 32.653 -47.888 1.00 32.44 506 MET A CA 1
ATOM 4038 C C . MET A 1 506 ? 1.137 33.909 -48.277 1.00 32.44 506 MET A C 1
ATOM 4040 O O . MET A 1 506 ? 0.145 33.830 -48.999 1.00 32.44 506 MET A O 1
ATOM 4044 N N . SER A 1 507 ? 1.590 35.089 -47.864 1.00 30.56 507 SER A N 1
ATOM 4045 C CA . SER A 1 507 ? 1.327 36.325 -48.611 1.00 30.56 507 SER A CA 1
ATOM 4046 C C . SER A 1 507 ? 2.391 37.359 -48.270 1.00 30.56 507 SER A C 1
ATOM 4048 O O . SER A 1 507 ? 2.325 38.022 -47.240 1.00 30.56 507 SER A O 1
ATOM 4050 N N . GLY A 1 508 ? 3.390 37.491 -49.132 1.00 26.27 508 GLY A N 1
ATOM 4051 C CA . GLY A 1 508 ? 4.438 38.483 -48.947 1.00 26.27 508 GLY A CA 1
ATOM 4052 C C . GLY A 1 508 ? 5.799 37.909 -49.269 1.00 26.27 508 GLY A C 1
ATOM 4053 O O . GLY A 1 508 ? 6.244 36.920 -48.703 1.00 26.27 508 GLY A O 1
ATOM 4054 N N . ASN A 1 509 ? 6.450 38.557 -50.217 1.00 33.09 509 ASN A N 1
ATOM 4055 C CA . ASN A 1 509 ? 7.843 38.391 -50.569 1.00 33.09 509 ASN A CA 1
ATOM 4056 C C . ASN A 1 509 ? 8.712 38.702 -49.326 1.00 33.09 509 ASN A C 1
ATOM 4058 O O . ASN A 1 509 ? 9.049 39.866 -49.134 1.00 33.09 509 ASN A O 1
ATOM 4062 N N . LYS A 1 510 ? 8.973 37.717 -48.445 1.00 31.20 510 LYS A N 1
ATOM 4063 C CA . LYS A 1 510 ? 9.995 37.701 -47.365 1.00 31.20 510 LYS A CA 1
ATOM 4064 C C . LYS A 1 510 ? 9.891 36.404 -46.538 1.00 31.20 510 LYS A C 1
ATOM 4066 O O . LYS A 1 510 ? 8.821 36.108 -46.019 1.00 31.20 510 LYS A O 1
ATOM 4071 N N . GLY A 1 511 ? 11.006 35.685 -46.376 1.00 31.80 511 GLY A N 1
ATOM 4072 C CA . GLY A 1 511 ? 11.149 34.594 -45.402 1.00 31.80 511 GLY A CA 1
ATOM 4073 C C . GLY A 1 511 ? 11.844 33.348 -45.952 1.00 31.80 511 GLY A C 1
ATOM 4074 O O . GLY A 1 511 ? 11.182 32.362 -46.265 1.00 31.80 511 GLY A O 1
ATOM 4075 N N . SER A 1 512 ? 13.174 33.388 -46.059 1.00 38.03 512 SER A N 1
ATOM 4076 C CA . SER A 1 512 ? 13.999 32.179 -46.184 1.00 38.03 512 SER A CA 1
ATOM 4077 C C . SER A 1 512 ? 13.991 31.407 -44.856 1.00 38.03 512 SER A C 1
ATOM 4079 O O . SER A 1 512 ? 13.980 32.020 -43.789 1.00 38.03 512 SER A O 1
ATOM 4081 N N . LEU A 1 513 ? 14.058 30.068 -44.897 1.00 41.19 513 LEU A N 1
ATOM 4082 C CA . LEU A 1 513 ? 14.251 29.209 -43.711 1.00 41.19 513 LEU A CA 1
ATOM 4083 C C . LEU A 1 513 ? 15.574 29.523 -42.962 1.00 41.19 513 LEU A C 1
ATOM 4085 O O . LEU A 1 513 ? 15.772 29.054 -41.842 1.00 41.19 513 LEU A O 1
ATOM 4089 N N . LEU A 1 514 ? 16.460 30.305 -43.594 1.00 39.91 514 LEU A N 1
ATOM 4090 C CA . LEU A 1 514 ? 17.816 30.643 -43.157 1.00 39.91 514 LEU A CA 1
ATOM 4091 C C . LEU A 1 514 ? 18.014 32.146 -42.860 1.00 39.91 514 LEU A C 1
ATOM 4093 O O . LEU A 1 514 ? 19.134 32.562 -42.583 1.00 39.91 514 LEU A O 1
ATOM 4097 N N . ASP A 1 515 ? 16.960 32.975 -42.880 1.00 35.81 515 ASP A N 1
ATOM 4098 C CA . ASP A 1 515 ? 17.095 34.397 -42.520 1.00 35.81 515 ASP A CA 1
ATOM 4099 C C . ASP A 1 515 ? 17.355 34.549 -41.006 1.00 35.81 515 ASP A C 1
ATOM 4101 O O . ASP A 1 515 ? 16.433 34.556 -40.181 1.00 35.81 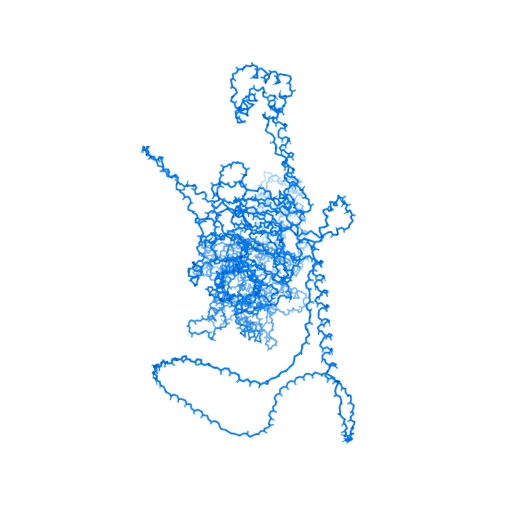515 ASP A O 1
ATOM 4105 N N . LYS A 1 516 ? 18.630 34.691 -40.617 1.00 33.44 516 LYS A N 1
ATOM 4106 C CA . LYS A 1 516 ? 19.026 35.137 -39.273 1.00 33.44 516 LYS A CA 1
ATOM 4107 C C . LYS A 1 516 ? 18.636 36.607 -39.100 1.00 33.44 516 LYS A C 1
ATOM 4109 O O . LYS A 1 516 ? 19.424 37.506 -39.374 1.00 33.44 516 LYS A O 1
ATOM 4114 N N . LYS A 1 517 ? 17.441 36.879 -38.569 1.00 29.55 517 LYS A N 1
ATOM 4115 C CA . LYS A 1 517 ? 17.170 38.184 -37.949 1.00 29.55 517 LYS A CA 1
ATOM 4116 C C . LYS A 1 517 ? 17.628 38.160 -36.491 1.00 29.55 517 LYS A C 1
ATOM 4118 O O . LYS A 1 517 ? 17.037 37.481 -35.656 1.00 29.55 517 LYS A O 1
ATOM 4123 N N . LYS A 1 518 ? 18.708 38.905 -36.241 1.00 27.12 518 LYS A N 1
ATOM 4124 C CA . LYS A 1 518 ? 19.280 39.295 -34.945 1.00 27.12 518 LYS A CA 1
ATOM 4125 C C . LYS A 1 518 ? 18.160 39.596 -33.933 1.00 27.12 518 LYS A C 1
ATOM 4127 O O . LYS A 1 518 ? 17.374 40.518 -34.139 1.00 27.12 518 LYS A O 1
ATOM 4132 N N . ALA A 1 519 ? 18.095 38.817 -32.860 1.00 27.50 519 ALA A N 1
ATOM 4133 C CA . ALA A 1 519 ? 17.358 39.152 -31.652 1.00 27.50 519 ALA A CA 1
ATOM 4134 C C . ALA A 1 519 ? 18.393 39.300 -30.540 1.00 27.50 519 ALA A C 1
ATOM 4136 O O . ALA A 1 519 ? 18.938 38.301 -30.091 1.00 27.50 519 ALA A O 1
ATOM 4137 N N . ASP A 1 520 ? 18.716 40.546 -30.207 1.00 29.70 520 ASP A N 1
ATOM 4138 C CA . ASP A 1 520 ? 18.914 41.001 -28.831 1.00 29.70 520 ASP A CA 1
ATOM 4139 C C . ASP A 1 520 ? 19.005 42.529 -28.845 1.00 29.70 520 ASP A C 1
ATOM 4141 O O . ASP A 1 520 ? 19.884 43.119 -29.472 1.00 29.70 520 ASP A O 1
ATOM 4145 N N . LYS A 1 521 ? 18.039 43.171 -28.185 1.00 24.45 521 LYS A N 1
ATOM 4146 C CA . LYS A 1 521 ? 18.111 44.575 -27.784 1.00 24.45 521 LYS A CA 1
ATOM 4147 C C . LYS A 1 521 ? 18.281 44.534 -26.262 1.00 24.45 521 LYS A C 1
ATOM 4149 O O . LYS A 1 521 ? 17.322 44.144 -25.593 1.00 24.45 521 LYS A O 1
ATOM 4154 N N . PRO A 1 522 ? 19.456 44.859 -25.701 1.00 29.72 522 PRO A N 1
ATOM 4155 C CA . PRO A 1 522 ? 19.562 45.079 -24.273 1.00 29.72 522 PRO A CA 1
ATOM 4156 C C . PRO A 1 522 ? 18.891 46.414 -23.948 1.00 29.72 522 PRO A C 1
ATOM 4158 O O . PRO A 1 522 ? 19.028 47.399 -24.671 1.00 29.72 522 PRO A O 1
ATOM 4161 N N . THR A 1 523 ? 18.136 46.435 -22.861 1.00 32.09 523 THR A N 1
ATOM 4162 C CA . THR A 1 523 ? 17.744 47.660 -22.168 1.00 32.09 523 THR A CA 1
ATOM 4163 C C . THR A 1 523 ? 18.995 48.365 -21.648 1.00 32.09 523 THR A C 1
ATOM 4165 O O . THR A 1 523 ? 19.713 47.797 -20.826 1.00 32.09 523 THR A O 1
ATOM 4168 N N . GLY A 1 524 ? 19.234 49.587 -22.113 1.00 28.02 524 GLY A N 1
ATOM 4169 C CA . GLY A 1 524 ? 20.265 50.490 -21.611 1.00 28.02 524 GLY A CA 1
ATOM 4170 C C . GLY A 1 524 ? 20.234 51.802 -22.389 1.00 28.02 524 GLY A C 1
ATOM 4171 O O . GLY A 1 524 ? 20.404 51.791 -23.605 1.00 28.02 524 GLY A O 1
ATOM 4172 N N . ASP A 1 525 ? 19.953 52.897 -21.688 1.00 32.25 525 ASP A N 1
ATOM 4173 C CA . ASP A 1 525 ? 20.034 54.273 -22.183 1.00 32.25 525 ASP A CA 1
ATOM 4174 C C . ASP A 1 525 ? 21.475 54.634 -22.591 1.00 32.25 525 ASP A C 1
ATOM 4176 O O . ASP A 1 525 ? 22.420 54.264 -21.892 1.00 32.25 525 ASP A O 1
ATOM 4180 N N . GLY A 1 526 ? 21.640 55.392 -23.682 1.00 28.36 526 GLY A N 1
ATOM 4181 C CA . GLY A 1 526 ? 22.929 55.977 -24.072 1.00 28.36 526 GLY A CA 1
ATOM 4182 C C . GLY A 1 526 ? 23.085 56.271 -25.569 1.00 28.36 526 GLY A C 1
ATOM 4183 O O . GLY A 1 526 ? 23.358 55.365 -26.344 1.00 28.36 526 GLY A O 1
ATOM 4184 N N . ASP A 1 527 ? 22.866 57.540 -25.904 1.00 27.92 527 ASP A N 1
ATOM 4185 C CA . ASP A 1 527 ? 23.432 58.422 -26.944 1.00 27.92 527 ASP A CA 1
ATOM 4186 C C . ASP A 1 527 ? 24.170 57.923 -28.215 1.00 27.92 527 ASP A C 1
ATOM 4188 O O . ASP A 1 527 ? 25.072 57.095 -28.169 1.00 27.92 527 ASP A O 1
ATOM 4192 N N . GLU A 1 528 ? 23.795 58.605 -29.311 1.00 28.50 528 GLU A N 1
ATOM 4193 C CA . GLU A 1 528 ? 24.517 59.041 -30.529 1.00 28.50 528 GLU A CA 1
ATOM 4194 C C . GLU A 1 528 ? 25.405 58.101 -31.382 1.00 28.50 528 GLU A C 1
ATOM 4196 O O . GLU A 1 528 ? 26.379 57.504 -30.932 1.00 28.50 528 GLU A O 1
ATOM 4201 N N . GLY A 1 529 ? 25.126 58.112 -32.700 1.00 26.12 529 GLY A N 1
ATOM 4202 C CA . GLY A 1 529 ? 26.054 57.692 -33.761 1.00 26.12 529 GLY A CA 1
ATOM 4203 C C . GLY A 1 529 ? 25.382 57.199 -35.051 1.00 26.12 529 GLY A C 1
ATOM 4204 O O . GLY A 1 529 ? 25.127 56.005 -35.196 1.00 26.12 529 GLY A O 1
ATOM 4205 N N . GLU A 1 530 ? 25.114 58.106 -35.999 1.00 34.72 530 GLU A N 1
ATOM 4206 C CA . GLU A 1 530 ? 24.986 57.783 -37.430 1.00 34.72 530 GLU A CA 1
ATOM 4207 C C . GLU A 1 530 ? 26.351 57.332 -37.970 1.00 34.72 530 GLU A C 1
ATOM 4209 O O . GLU A 1 530 ? 27.315 58.063 -37.788 1.00 34.72 530 GLU A O 1
ATOM 4214 N N . GLU A 1 531 ? 26.423 56.178 -38.646 1.00 25.80 531 GLU A N 1
ATOM 4215 C CA . GLU A 1 531 ? 27.284 55.912 -39.818 1.00 25.80 531 GLU A CA 1
ATOM 4216 C C . GLU A 1 531 ? 27.141 54.446 -40.285 1.00 25.80 531 GLU A C 1
ATOM 4218 O O . GLU A 1 531 ? 27.052 53.526 -39.473 1.00 25.80 531 GLU A O 1
ATOM 4223 N N . GLY A 1 532 ? 27.132 54.224 -41.607 1.00 24.61 532 GLY A N 1
ATOM 4224 C CA . GLY A 1 532 ? 27.385 52.905 -42.208 1.00 24.61 532 GLY A CA 1
ATOM 4225 C C . GLY A 1 532 ? 26.190 52.186 -42.840 1.00 24.61 532 GLY A C 1
ATOM 4226 O O . GLY A 1 532 ? 25.826 51.085 -42.429 1.00 24.61 532 GLY A O 1
ATOM 4227 N N . ALA A 1 533 ? 25.604 52.770 -43.887 1.00 30.61 533 ALA A N 1
ATOM 4228 C CA . ALA A 1 533 ? 24.967 51.983 -44.937 1.00 30.61 533 ALA A CA 1
ATOM 4229 C C . ALA A 1 533 ? 26.071 51.492 -45.881 1.00 30.61 533 ALA A C 1
ATOM 4231 O O . ALA A 1 533 ? 26.627 52.316 -46.591 1.00 30.61 533 ALA A O 1
ATOM 4232 N N . ASP A 1 534 ? 26.419 50.206 -45.808 1.00 29.95 534 ASP A N 1
ATOM 4233 C CA . ASP A 1 534 ? 26.934 49.359 -46.898 1.00 29.95 534 ASP A CA 1
ATOM 4234 C C . ASP A 1 534 ? 27.591 48.113 -46.292 1.00 29.95 534 ASP A C 1
ATOM 4236 O O . ASP A 1 534 ? 28.645 48.211 -45.683 1.00 29.95 534 ASP A O 1
ATOM 4240 N N . GLU A 1 535 ? 26.916 46.964 -46.420 1.00 25.50 535 GLU A N 1
ATOM 4241 C CA . GLU A 1 535 ? 27.473 45.602 -46.552 1.00 25.50 535 GLU A CA 1
ATOM 4242 C C . GLU A 1 535 ? 26.318 44.593 -46.403 1.00 25.50 535 GLU A C 1
ATOM 4244 O O . GLU A 1 535 ? 25.993 44.082 -45.332 1.00 25.50 535 GLU A O 1
ATOM 4249 N N . LEU A 1 536 ? 25.625 44.332 -47.516 1.00 30.92 536 LEU A N 1
ATOM 4250 C CA . LEU A 1 536 ? 24.827 43.116 -47.661 1.00 30.92 536 LEU A CA 1
ATOM 4251 C C . LEU A 1 536 ? 25.817 41.957 -47.827 1.00 30.92 536 LEU A C 1
ATOM 4253 O O . LEU A 1 536 ? 26.269 41.704 -48.941 1.00 30.92 536 LEU A O 1
ATOM 4257 N N . GLU A 1 537 ? 26.164 41.279 -46.732 1.00 27.52 537 GLU A N 1
ATOM 4258 C CA . GLU A 1 537 ? 26.922 40.024 -46.786 1.00 27.52 537 GLU A CA 1
ATOM 4259 C C . GLU A 1 537 ? 26.207 39.034 -47.724 1.00 27.52 537 GLU A C 1
ATOM 4261 O O . GLU A 1 537 ? 25.040 38.672 -47.524 1.00 27.52 537 GLU A O 1
ATOM 4266 N N . GLU A 1 538 ? 26.905 38.607 -48.780 1.00 30.30 538 GLU A N 1
ATOM 4267 C CA . GLU A 1 538 ? 26.491 37.483 -49.611 1.00 30.30 538 GLU A CA 1
ATOM 4268 C C . GLU A 1 538 ? 26.310 36.252 -48.714 1.00 30.30 538 GLU A C 1
ATOM 4270 O O . GLU A 1 538 ? 27.266 35.743 -48.133 1.00 30.30 538 GLU A O 1
ATOM 4275 N N . ILE A 1 539 ? 25.078 35.744 -48.612 1.00 36.06 539 ILE A N 1
ATOM 4276 C CA . ILE A 1 539 ? 24.821 34.432 -48.011 1.00 36.06 539 ILE A CA 1
ATOM 4277 C C . ILE A 1 539 ? 25.624 33.414 -48.828 1.00 36.06 539 ILE A C 1
ATOM 4279 O O . ILE A 1 539 ? 25.303 33.157 -49.993 1.00 36.06 539 ILE A O 1
ATOM 4283 N N . GLY A 1 540 ? 26.682 32.869 -48.224 1.00 38.03 540 GLY A N 1
ATOM 4284 C CA . GLY A 1 540 ? 27.546 31.877 -48.848 1.00 38.03 540 GLY A CA 1
ATOM 4285 C C . GLY A 1 540 ? 26.726 30.710 -49.396 1.00 38.03 540 GLY A C 1
ATOM 4286 O O . GLY A 1 540 ? 25.754 30.266 -48.783 1.00 38.03 540 GLY A O 1
ATOM 4287 N N . GLN A 1 541 ? 27.139 30.176 -50.546 1.00 39.16 541 GLN A N 1
ATOM 4288 C CA . GLN A 1 541 ? 26.542 29.020 -51.244 1.00 39.16 541 GLN A CA 1
ATOM 4289 C C . GLN A 1 541 ? 26.499 27.714 -50.400 1.00 39.16 541 GLN A C 1
ATOM 4291 O O . GLN A 1 541 ? 26.110 26.655 -50.887 1.00 39.16 541 GLN A O 1
ATOM 4296 N N . GLU A 1 542 ? 26.885 27.796 -49.130 1.00 43.78 542 GLU A N 1
ATOM 4297 C CA . GLU A 1 542 ? 27.324 26.742 -48.221 1.00 43.78 542 GLU A CA 1
ATOM 4298 C C . GLU A 1 542 ? 26.208 26.172 -47.318 1.00 43.78 542 GLU A C 1
ATOM 4300 O O . GLU A 1 542 ? 26.322 25.051 -46.819 1.00 43.78 542 GLU A O 1
ATOM 4305 N N . GLU A 1 543 ? 25.080 26.874 -47.151 1.00 49.38 543 GLU A N 1
ATOM 4306 C CA . GLU A 1 543 ? 23.932 26.407 -46.343 1.00 49.38 543 GLU A CA 1
ATOM 4307 C C . GLU A 1 543 ? 22.734 25.899 -47.174 1.00 49.38 543 GLU A C 1
ATOM 4309 O O . GLU A 1 543 ? 21.629 25.725 -46.656 1.00 49.38 543 GLU A O 1
ATOM 4314 N N . ALA A 1 544 ? 22.917 25.628 -48.469 1.00 54.94 544 ALA A N 1
ATOM 4315 C CA . ALA A 1 544 ? 21.843 25.107 -49.315 1.00 54.94 544 ALA A CA 1
ATOM 4316 C C . ALA A 1 544 ? 21.423 23.672 -48.915 1.00 54.94 544 ALA A C 1
ATOM 4318 O O . ALA A 1 544 ? 22.251 22.834 -48.556 1.00 54.94 544 ALA A O 1
ATOM 4319 N N . LEU A 1 545 ? 20.116 23.386 -48.964 1.00 62.19 545 LEU A N 1
ATOM 4320 C CA . LEU A 1 545 ? 19.523 22.096 -48.584 1.00 62.19 545 LEU A CA 1
ATOM 4321 C C . LEU A 1 545 ? 19.891 20.989 -49.591 1.00 62.19 545 LEU A C 1
ATOM 4323 O O . LEU A 1 545 ? 19.554 21.101 -50.769 1.00 62.19 545 LEU A O 1
ATOM 4327 N N . ALA A 1 546 ? 20.485 19.892 -49.113 1.00 63.62 546 ALA A N 1
ATOM 4328 C CA . ALA A 1 546 ? 20.824 18.714 -49.919 1.00 63.62 546 ALA A CA 1
ATOM 4329 C C . ALA A 1 546 ? 19.712 17.653 -49.913 1.00 63.62 546 ALA A C 1
ATOM 4331 O O . ALA A 1 546 ? 19.410 17.052 -50.945 1.00 63.62 546 ALA A O 1
ATOM 4332 N N . GLY A 1 547 ? 19.083 17.413 -48.757 1.00 65.88 547 GLY A N 1
ATOM 4333 C CA . GLY A 1 547 ? 18.075 16.363 -48.616 1.00 65.88 547 GLY A CA 1
ATOM 4334 C C . GLY A 1 547 ? 17.293 16.424 -47.307 1.00 65.88 547 GLY A C 1
ATOM 4335 O O . GLY A 1 547 ? 17.742 16.993 -46.314 1.00 65.88 547 GLY A O 1
ATOM 4336 N N . VAL A 1 548 ? 16.101 15.826 -47.312 1.00 69.56 548 VAL A N 1
ATOM 4337 C CA . VAL A 1 548 ? 15.234 15.683 -46.134 1.00 69.56 548 VAL A CA 1
ATOM 4338 C C . VAL A 1 548 ? 14.730 14.248 -46.084 1.00 69.56 548 VAL A C 1
ATOM 4340 O O . VAL A 1 548 ? 14.215 13.749 -47.083 1.00 69.56 548 VAL A O 1
ATOM 4343 N N . PHE A 1 549 ? 14.865 13.599 -44.930 1.00 74.62 549 PHE A N 1
ATOM 4344 C CA . PHE A 1 549 ? 14.508 12.194 -44.736 1.00 74.62 549 PHE A CA 1
ATOM 4345 C C . PHE A 1 549 ? 13.626 12.037 -43.499 1.00 74.62 549 PHE A C 1
ATOM 4347 O O . PHE A 1 549 ? 13.869 12.672 -42.477 1.00 74.62 549 PHE A O 1
ATOM 4354 N N . CYS A 1 550 ? 12.620 11.171 -43.567 1.00 74.00 550 CYS A N 1
ATOM 4355 C CA . CYS A 1 550 ? 11.815 10.799 -42.405 1.00 74.00 550 CYS A CA 1
ATOM 4356 C C . CYS A 1 550 ? 12.374 9.513 -41.783 1.00 74.00 550 CYS A C 1
ATOM 4358 O O . CYS A 1 550 ? 12.709 8.565 -42.502 1.00 74.00 550 CYS A O 1
ATOM 4360 N N . CYS A 1 551 ? 12.465 9.478 -40.457 1.00 78.38 551 CYS A N 1
ATOM 4361 C CA . CYS A 1 551 ? 12.893 8.305 -39.696 1.00 78.38 551 CYS A CA 1
ATOM 4362 C C . CYS A 1 551 ? 12.325 8.341 -38.272 1.00 78.38 551 CYS A C 1
ATOM 4364 O O . CYS A 1 551 ? 11.678 9.306 -37.871 1.00 78.38 551 CYS A O 1
ATOM 4366 N N . HIS A 1 552 ? 12.573 7.292 -37.502 1.00 83.25 552 HIS A N 1
ATOM 4367 C CA . HIS A 1 552 ? 12.376 7.274 -36.057 1.00 83.25 552 HIS A CA 1
ATOM 4368 C C . HIS A 1 552 ? 13.715 7.321 -35.321 1.00 83.25 552 HIS A C 1
ATOM 4370 O O . HIS A 1 552 ? 14.774 7.134 -35.918 1.00 83.25 552 HIS A O 1
ATOM 4376 N N . ASP A 1 553 ? 13.667 7.582 -34.017 1.00 78.69 553 ASP A N 1
ATOM 4377 C CA . ASP A 1 553 ? 14.857 7.780 -33.188 1.00 78.69 553 ASP A CA 1
ATOM 4378 C C . ASP A 1 553 ? 15.827 6.578 -33.194 1.00 78.69 553 ASP A C 1
ATOM 4380 O O . ASP A 1 553 ? 17.035 6.795 -33.160 1.00 78.69 553 ASP A O 1
ATOM 4384 N N . PHE A 1 554 ? 15.346 5.333 -33.308 1.00 82.25 554 PHE A N 1
ATOM 4385 C CA . PHE A 1 554 ? 16.206 4.133 -33.360 1.00 82.25 554 PHE A CA 1
ATOM 4386 C C . PHE A 1 554 ? 16.510 3.620 -34.765 1.00 82.25 554 PHE A C 1
ATOM 4388 O O . PHE A 1 554 ? 17.172 2.590 -34.903 1.00 82.25 554 PHE A O 1
ATOM 4395 N N . ASP A 1 555 ? 16.030 4.293 -35.809 1.00 85.44 555 ASP A N 1
ATOM 4396 C CA . ASP A 1 555 ? 16.275 3.846 -37.175 1.00 85.44 555 ASP A CA 1
ATOM 4397 C C . ASP A 1 555 ? 17.763 3.971 -37.530 1.00 85.44 555 ASP A C 1
ATOM 4399 O O . ASP A 1 555 ? 18.476 4.875 -37.081 1.00 85.44 555 ASP A O 1
ATOM 4403 N N . ALA A 1 556 ? 18.241 3.045 -38.357 1.00 86.12 556 ALA A N 1
ATOM 4404 C CA . ALA A 1 556 ? 19.602 3.070 -38.860 1.00 86.12 556 ALA A CA 1
ATOM 4405 C C . ALA A 1 556 ? 19.702 3.993 -40.078 1.00 86.12 556 ALA A C 1
ATOM 4407 O O . ALA A 1 556 ? 18.861 3.964 -40.980 1.00 86.12 556 ALA A O 1
ATOM 4408 N N . LEU A 1 557 ? 20.769 4.780 -40.121 1.00 88.31 557 LEU A N 1
ATOM 4409 C CA . LEU A 1 557 ? 21.134 5.642 -41.234 1.00 88.31 557 LEU A CA 1
ATOM 4410 C C . LEU A 1 557 ? 22.309 5.002 -41.967 1.00 88.31 557 LEU A C 1
ATOM 4412 O O . LEU A 1 557 ? 23.386 4.821 -41.396 1.00 88.31 557 LEU A O 1
ATOM 4416 N N . LEU A 1 558 ? 22.089 4.641 -43.229 1.00 89.25 558 LEU A N 1
ATOM 4417 C CA . LEU A 1 558 ? 23.136 4.162 -44.123 1.00 89.25 558 LEU A CA 1
ATOM 4418 C C . LEU A 1 558 ? 23.642 5.336 -44.959 1.00 89.25 558 LEU A C 1
ATOM 4420 O O . LEU A 1 558 ? 22.880 5.925 -45.726 1.00 89.25 558 LEU A O 1
ATOM 4424 N N . VAL A 1 559 ? 24.916 5.674 -44.794 1.00 89.12 559 VAL A N 1
ATOM 4425 C CA . VAL A 1 559 ? 25.576 6.802 -45.459 1.00 89.12 559 VAL A CA 1
ATOM 4426 C C . VAL A 1 559 ? 26.489 6.256 -46.550 1.00 89.12 559 VAL A C 1
ATOM 4428 O O . VAL A 1 559 ? 27.387 5.473 -46.254 1.00 89.12 559 VAL A O 1
ATOM 4431 N N . PHE A 1 560 ? 26.265 6.650 -47.803 1.00 89.56 560 PHE A N 1
ATOM 4432 C CA . PHE A 1 560 ? 27.018 6.169 -48.968 1.00 89.56 560 PHE A CA 1
ATOM 4433 C C . PHE A 1 560 ? 27.928 7.260 -49.540 1.00 89.56 560 PHE A C 1
ATOM 4435 O O . PHE A 1 560 ? 27.494 8.407 -49.655 1.00 89.56 560 PHE A O 1
ATOM 4442 N N . THR A 1 561 ? 29.150 6.908 -49.946 1.00 89.81 561 THR A N 1
ATOM 4443 C CA . THR A 1 561 ? 30.147 7.842 -50.516 1.00 89.81 561 THR A CA 1
ATOM 4444 C C . THR A 1 561 ? 30.355 7.655 -52.020 1.00 89.81 561 THR A C 1
ATOM 4446 O O . THR A 1 561 ? 29.986 6.612 -52.567 1.00 89.81 561 THR A O 1
ATOM 4449 N N . GLU A 1 562 ? 30.977 8.624 -52.713 1.00 87.75 562 GLU A N 1
ATOM 4450 C CA . GLU A 1 562 ? 31.209 8.511 -54.171 1.00 87.75 562 GLU A CA 1
ATOM 4451 C C . GLU A 1 562 ? 32.060 7.315 -54.585 1.00 87.75 562 GLU A C 1
ATOM 4453 O O . GLU A 1 562 ? 31.881 6.820 -55.694 1.00 87.75 562 GLU A O 1
ATOM 4458 N N . HIS A 1 563 ? 32.934 6.822 -53.708 1.00 86.19 563 HIS A N 1
ATOM 4459 C CA . HIS A 1 563 ? 33.815 5.687 -53.990 1.00 86.19 563 HIS A CA 1
ATOM 4460 C C . HIS A 1 563 ? 33.145 4.326 -53.751 1.00 86.19 563 HIS A C 1
ATOM 4462 O O . HIS A 1 563 ? 33.786 3.286 -53.894 1.00 86.19 563 HIS A O 1
ATOM 4468 N N . GLY A 1 564 ? 31.857 4.308 -53.387 1.00 85.19 564 GLY A N 1
ATOM 4469 C CA . GLY A 1 564 ? 31.117 3.070 -53.152 1.00 85.19 564 GLY A CA 1
ATOM 4470 C C . GLY A 1 564 ? 31.375 2.444 -51.780 1.00 85.19 564 GLY A C 1
ATOM 4471 O O . GLY A 1 564 ? 31.260 1.220 -51.638 1.00 85.19 564 GLY A O 1
ATOM 4472 N N . MET A 1 565 ? 31.686 3.267 -50.772 1.00 87.62 565 MET A N 1
ATOM 4473 C CA . MET A 1 565 ? 31.734 2.867 -49.361 1.00 87.62 565 MET A CA 1
ATOM 4474 C C . MET A 1 565 ? 30.411 3.204 -48.666 1.00 87.62 565 MET A C 1
ATOM 4476 O O . MET A 1 565 ? 29.726 4.157 -49.041 1.00 87.62 565 MET A O 1
ATOM 4480 N N . ALA A 1 566 ? 30.049 2.407 -47.663 1.00 89.44 566 ALA A N 1
ATOM 4481 C CA . ALA A 1 566 ? 28.860 2.582 -46.845 1.00 89.44 566 ALA A CA 1
ATOM 4482 C C . ALA A 1 566 ? 29.226 2.611 -45.357 1.00 89.44 566 ALA A C 1
ATOM 4484 O O . ALA A 1 566 ? 29.992 1.771 -44.886 1.00 89.44 566 ALA A O 1
ATOM 4485 N N . TYR A 1 567 ? 28.627 3.543 -44.624 1.00 88.81 567 TYR A N 1
ATOM 4486 C CA . TYR A 1 567 ? 28.760 3.702 -43.180 1.00 88.81 567 TYR A CA 1
ATOM 4487 C C . TYR A 1 567 ? 27.395 3.545 -42.520 1.00 88.81 567 TYR A C 1
ATOM 4489 O O . TYR A 1 567 ? 26.359 3.822 -43.131 1.00 88.81 567 TYR A O 1
ATOM 4497 N N . ARG A 1 568 ? 27.396 3.121 -41.257 1.00 88.25 568 ARG A N 1
ATOM 4498 C CA . ARG A 1 568 ? 26.187 2.977 -40.446 1.00 88.25 568 ARG A CA 1
ATOM 4499 C C . ARG A 1 568 ? 26.242 3.921 -39.249 1.00 88.25 568 ARG A C 1
ATOM 4501 O O . ARG A 1 568 ? 27.207 3.890 -38.489 1.00 88.25 568 ARG A O 1
ATOM 4508 N N . LEU A 1 569 ? 25.168 4.681 -39.068 1.00 87.19 569 LEU A N 1
ATOM 4509 C CA . LEU A 1 569 ? 24.912 5.559 -37.924 1.00 87.19 569 LEU A CA 1
ATOM 4510 C C . LEU A 1 569 ? 23.502 5.275 -37.376 1.00 87.19 569 LEU A C 1
ATOM 4512 O O . LEU A 1 569 ? 22.666 4.735 -38.105 1.00 87.19 569 LEU A O 1
ATOM 4516 N N . GLN A 1 570 ? 23.205 5.604 -36.119 1.00 85.38 570 GLN A N 1
ATOM 4517 C CA . GLN A 1 570 ? 21.821 5.627 -35.634 1.00 85.38 570 GLN A CA 1
ATOM 4518 C C . GLN A 1 570 ? 21.244 7.039 -35.732 1.00 85.38 570 GLN A C 1
ATOM 4520 O O . GLN A 1 570 ? 21.939 8.030 -35.522 1.00 85.38 570 GLN A O 1
ATOM 4525 N N . ALA A 1 571 ? 19.946 7.155 -36.013 1.00 84.75 571 ALA A N 1
ATOM 4526 C CA . ALA A 1 571 ? 19.280 8.456 -36.011 1.00 84.75 571 ALA A CA 1
ATOM 4527 C C . ALA A 1 571 ? 19.368 9.161 -34.644 1.00 84.75 571 ALA A C 1
ATOM 4529 O O . ALA A 1 571 ? 19.386 10.392 -34.590 1.00 84.75 571 ALA A O 1
ATOM 4530 N N . LEU A 1 572 ? 19.466 8.391 -33.554 1.00 83.12 572 LEU A N 1
ATOM 4531 C CA . LEU A 1 572 ? 19.664 8.894 -32.197 1.00 83.12 572 LEU A CA 1
ATOM 4532 C C . LEU A 1 572 ? 20.977 9.666 -32.033 1.00 83.12 572 LEU A C 1
ATOM 4534 O O . LEU A 1 572 ? 20.985 10.665 -31.313 1.00 83.12 572 LEU A O 1
ATOM 4538 N N . ASP A 1 573 ? 22.032 9.235 -32.729 1.00 82.75 573 ASP A N 1
ATOM 4539 C CA . ASP A 1 573 ? 23.363 9.849 -32.676 1.00 82.75 573 ASP A CA 1
ATOM 4540 C C . ASP A 1 573 ? 23.351 11.258 -33.294 1.00 82.75 573 ASP A C 1
ATOM 4542 O O . ASP A 1 573 ? 24.173 12.106 -32.955 1.00 82.75 573 ASP A O 1
ATOM 4546 N N . VAL A 1 574 ? 22.373 11.546 -34.165 1.00 83.81 574 VAL A N 1
ATOM 4547 C CA . VAL A 1 574 ? 22.170 12.878 -34.736 1.00 83.81 574 VAL A CA 1
ATOM 4548 C C . VAL A 1 574 ? 21.463 13.787 -33.714 1.00 83.81 574 VAL A C 1
ATOM 4550 O O . VAL A 1 574 ? 20.361 13.465 -33.234 1.00 83.81 574 VAL A O 1
ATOM 4553 N N . PRO A 1 575 ? 22.023 14.973 -33.411 1.00 79.62 575 PRO A N 1
ATOM 4554 C CA . PRO A 1 575 ? 21.488 15.861 -32.390 1.00 79.62 575 PRO A CA 1
ATOM 4555 C C . PRO A 1 575 ? 20.078 16.348 -32.732 1.00 79.62 575 PRO A C 1
ATOM 4557 O O . PRO A 1 575 ? 19.775 16.735 -33.868 1.00 79.62 575 PRO A O 1
ATOM 4560 N N . LEU A 1 576 ? 19.209 16.343 -31.716 1.00 82.56 576 LEU A N 1
ATOM 4561 C CA . LEU A 1 576 ? 17.842 16.839 -31.821 1.00 82.56 576 LEU A CA 1
ATOM 4562 C C . LEU A 1 576 ? 17.819 18.369 -31.692 1.00 82.56 576 LEU A C 1
ATOM 4564 O O . LEU A 1 576 ? 18.062 18.936 -30.628 1.00 82.56 576 LEU A O 1
ATOM 4568 N N . ALA A 1 577 ? 17.477 19.048 -32.778 1.00 77.62 577 ALA A N 1
ATOM 4569 C CA . ALA A 1 577 ? 17.337 20.490 -32.830 1.00 77.62 577 ALA A CA 1
ATOM 4570 C C . ALA A 1 577 ? 16.009 20.950 -32.204 1.00 77.62 577 ALA A C 1
ATOM 4572 O O . ALA A 1 577 ? 14.921 20.526 -32.605 1.00 77.62 577 ALA A O 1
ATOM 4573 N N . LYS A 1 578 ? 16.093 21.898 -31.259 1.00 68.81 578 LYS A N 1
ATOM 4574 C CA . LYS A 1 578 ? 14.921 22.521 -30.607 1.00 68.81 578 LYS A CA 1
ATOM 4575 C C . LYS A 1 578 ? 14.067 23.356 -31.575 1.00 68.81 578 LYS A C 1
ATOM 4577 O O . LYS A 1 578 ? 12.874 23.528 -31.348 1.00 68.81 578 LYS A O 1
ATOM 4582 N N . LYS A 1 579 ? 14.672 23.886 -32.644 1.00 65.31 579 LYS A N 1
ATOM 4583 C CA . LYS A 1 579 ? 14.023 24.689 -33.697 1.00 65.31 579 LYS A CA 1
ATOM 4584 C C . LYS A 1 579 ? 14.555 24.266 -35.066 1.00 65.31 579 LYS A C 1
ATOM 4586 O O . LYS A 1 579 ? 15.727 23.922 -35.181 1.00 65.31 579 LYS A O 1
ATOM 4591 N N . ALA A 1 580 ? 13.730 24.355 -36.113 1.00 58.88 580 ALA A N 1
ATOM 4592 C CA . ALA A 1 580 ? 14.147 24.004 -37.476 1.00 58.88 580 ALA A CA 1
ATOM 4593 C C . ALA A 1 580 ? 15.292 24.891 -38.012 1.00 58.88 580 ALA A C 1
ATOM 4595 O O . ALA A 1 580 ? 16.090 24.425 -38.819 1.00 58.88 580 ALA A O 1
ATOM 4596 N N . SER A 1 581 ? 15.420 26.129 -37.522 1.00 58.28 581 SER A N 1
ATOM 4597 C CA . SER A 1 581 ? 16.486 27.081 -37.872 1.00 58.28 581 SER A CA 1
ATOM 4598 C C . SER A 1 581 ? 17.790 26.911 -37.075 1.00 58.28 581 SER A C 1
ATOM 4600 O O . SER A 1 581 ? 18.714 27.698 -37.252 1.00 58.28 581 SER A O 1
ATOM 4602 N N . ALA A 1 582 ? 17.888 25.916 -36.183 1.00 65.50 582 ALA A N 1
ATOM 4603 C CA . ALA A 1 582 ? 19.117 25.666 -35.431 1.00 65.50 582 ALA A CA 1
ATOM 4604 C C . ALA A 1 582 ? 20.261 25.181 -36.344 1.00 65.50 582 ALA A C 1
ATOM 4606 O O . ALA A 1 582 ? 20.010 24.580 -37.399 1.00 65.50 582 ALA A O 1
ATOM 4607 N N . ALA A 1 583 ? 21.500 25.431 -35.907 1.00 68.50 583 ALA A N 1
ATOM 4608 C CA . ALA A 1 583 ? 22.715 25.011 -36.599 1.00 68.50 583 ALA A CA 1
ATOM 4609 C C . ALA A 1 583 ? 22.765 23.483 -36.769 1.00 68.50 583 ALA A C 1
ATOM 4611 O O . ALA A 1 583 ? 22.348 22.737 -35.880 1.00 68.50 583 ALA A O 1
ATOM 4612 N N . SER A 1 584 ? 23.251 23.033 -37.925 1.00 76.81 584 SER A N 1
ATOM 4613 C CA . SER A 1 584 ? 23.436 21.612 -38.232 1.00 76.81 584 SER A CA 1
ATOM 4614 C C . SER A 1 584 ? 24.818 21.143 -37.762 1.00 76.81 584 SER A C 1
ATOM 4616 O O . SER A 1 584 ? 25.791 21.879 -37.913 1.00 76.81 584 SER A O 1
ATOM 4618 N N . ALA A 1 585 ? 24.910 19.925 -37.223 1.00 80.94 585 ALA A N 1
ATOM 4619 C CA . ALA A 1 585 ? 26.187 19.286 -36.893 1.00 80.94 585 ALA A CA 1
ATOM 4620 C C . ALA A 1 585 ? 26.780 18.632 -38.145 1.00 80.94 585 ALA A C 1
ATOM 4622 O O . ALA A 1 585 ? 26.038 18.290 -39.062 1.00 80.94 585 ALA A O 1
ATOM 4623 N N . GLN A 1 586 ? 28.094 18.454 -38.227 1.00 83.06 586 GLN A N 1
ATOM 4624 C CA . GLN A 1 586 ? 28.707 17.896 -39.429 1.00 83.06 586 GLN A CA 1
ATOM 4625 C C . GLN A 1 586 ? 28.644 16.363 -39.399 1.00 83.06 586 GLN A C 1
ATOM 4627 O O . GLN A 1 586 ? 28.939 15.753 -38.378 1.00 83.06 586 GLN A O 1
ATOM 4632 N N . VAL A 1 587 ? 28.286 15.707 -40.513 1.00 80.88 587 VAL A N 1
ATOM 4633 C CA . VAL A 1 587 ? 28.207 14.226 -40.575 1.00 80.88 587 VAL A CA 1
ATOM 4634 C C . VAL A 1 587 ? 29.541 13.569 -40.186 1.00 80.88 587 VAL A C 1
ATOM 4636 O O . VAL A 1 587 ? 29.541 12.528 -39.532 1.00 80.88 587 VAL A O 1
ATOM 4639 N N . ARG A 1 588 ? 30.671 14.204 -40.524 1.00 79.56 588 ARG A N 1
ATOM 4640 C CA . ARG A 1 588 ? 32.028 13.756 -40.156 1.00 79.56 588 ARG A CA 1
ATOM 4641 C C . ARG A 1 588 ? 32.280 13.700 -38.649 1.00 79.56 588 ARG A C 1
ATOM 4643 O O . ARG A 1 588 ? 33.064 12.864 -38.218 1.00 79.56 588 ARG A O 1
ATOM 4650 N N . ASP A 1 589 ? 31.592 14.520 -37.852 1.00 79.88 589 ASP A N 1
ATOM 4651 C CA . ASP A 1 589 ? 31.751 14.525 -36.390 1.00 79.88 589 ASP A CA 1
ATOM 4652 C C . ASP A 1 589 ? 31.302 13.181 -35.791 1.00 79.88 589 ASP A C 1
ATOM 4654 O O . ASP A 1 589 ? 31.797 12.752 -34.752 1.00 79.88 589 ASP A O 1
ATOM 4658 N N . PHE A 1 590 ? 30.393 12.488 -36.486 1.00 80.31 590 PHE A N 1
ATOM 4659 C CA . PHE A 1 590 ? 29.858 11.184 -36.099 1.00 80.31 590 PHE A CA 1
ATOM 4660 C C . PHE A 1 590 ? 30.518 10.013 -36.845 1.00 80.31 590 PHE A C 1
ATOM 4662 O O . PHE A 1 590 ? 30.335 8.860 -36.459 1.00 80.31 590 PHE A O 1
ATOM 4669 N N . LEU A 1 591 ? 31.273 10.289 -37.915 1.00 82.25 591 LEU A N 1
ATOM 4670 C CA . LEU A 1 591 ? 31.947 9.296 -38.757 1.00 82.25 591 LEU A CA 1
ATOM 4671 C C . LEU A 1 591 ? 33.400 9.730 -39.036 1.00 82.25 591 LEU A C 1
ATOM 4673 O O . LEU A 1 591 ? 33.694 10.193 -40.138 1.00 82.25 591 LEU A O 1
ATOM 4677 N N . PRO A 1 592 ? 34.332 9.563 -38.079 1.00 74.56 592 PRO A N 1
ATOM 4678 C CA . PRO A 1 592 ? 35.722 10.000 -38.247 1.00 74.56 592 PRO A CA 1
ATOM 4679 C C . PRO A 1 592 ? 36.442 9.325 -39.428 1.00 74.56 592 PRO A C 1
ATOM 4681 O O . PRO A 1 592 ? 37.239 9.956 -40.115 1.00 74.56 592 PRO A O 1
ATOM 4684 N N . GLU A 1 593 ? 36.113 8.058 -39.715 1.00 76.12 593 GLU A N 1
ATOM 4685 C CA . GLU A 1 593 ? 36.644 7.289 -40.856 1.00 76.12 593 GLU A CA 1
ATOM 4686 C C . GLU A 1 593 ? 36.108 7.753 -42.226 1.00 76.12 593 GLU A C 1
ATOM 4688 O O . GLU A 1 593 ? 36.504 7.213 -43.261 1.00 76.12 593 GLU A O 1
ATOM 4693 N N . LEU A 1 594 ? 35.181 8.716 -42.268 1.00 79.12 594 LEU A N 1
ATOM 4694 C CA . LEU A 1 594 ? 34.699 9.304 -43.519 1.00 79.12 594 LEU A CA 1
ATOM 4695 C C . LEU A 1 594 ? 35.769 10.193 -44.177 1.00 79.12 594 LEU A C 1
ATOM 4697 O O . LEU A 1 594 ? 35.798 10.300 -45.401 1.00 79.12 594 LEU A O 1
ATOM 4701 N N . GLY A 1 595 ? 36.660 10.801 -43.385 1.00 76.12 595 GLY A N 1
ATOM 4702 C CA . GLY A 1 595 ? 37.715 11.684 -43.887 1.00 76.12 595 GLY A CA 1
ATOM 4703 C C . GLY A 1 595 ? 37.171 12.832 -44.747 1.00 76.12 595 GLY A C 1
ATOM 4704 O O . GLY A 1 595 ? 36.197 13.489 -44.376 1.00 76.12 595 GLY A O 1
ATOM 4705 N N . GLU A 1 596 ? 37.799 13.059 -45.905 1.00 73.56 596 GLU A N 1
ATOM 4706 C CA . GLU A 1 596 ? 37.371 14.048 -46.912 1.00 73.56 596 GLU A CA 1
ATOM 4707 C C . GLU A 1 596 ? 36.441 13.463 -47.992 1.00 73.56 596 GLU A C 1
ATOM 4709 O O . GLU A 1 596 ? 36.107 14.145 -48.962 1.00 73.56 596 GLU A O 1
ATOM 4714 N N . HIS A 1 597 ? 36.005 12.206 -47.850 1.00 81.06 597 HIS A N 1
ATOM 4715 C CA . HIS A 1 597 ? 35.096 11.594 -48.815 1.00 81.06 597 HIS A CA 1
ATOM 4716 C C . HIS A 1 597 ? 33.717 12.250 -48.750 1.00 81.06 597 HIS A C 1
ATOM 4718 O O . HIS A 1 597 ? 33.138 12.442 -47.675 1.00 81.06 597 HIS A O 1
ATOM 4724 N N . ARG A 1 598 ? 33.144 12.557 -49.912 1.00 81.25 598 ARG A N 1
ATOM 4725 C CA . ARG A 1 598 ? 31.832 13.184 -49.991 1.00 81.25 598 ARG A CA 1
ATOM 4726 C C . ARG A 1 598 ? 30.716 12.148 -49.865 1.00 81.25 598 ARG A C 1
ATOM 4728 O O . ARG A 1 598 ? 30.733 11.047 -50.423 1.00 81.25 598 ARG A O 1
ATOM 4735 N N . VAL A 1 599 ? 29.687 12.552 -49.121 1.00 84.31 599 VAL A N 1
ATOM 4736 C CA . VAL A 1 599 ? 28.444 11.798 -48.964 1.00 84.31 599 VAL A CA 1
ATOM 4737 C C . VAL A 1 599 ? 27.548 12.037 -50.171 1.00 84.31 599 VAL A C 1
ATOM 4739 O O . VAL A 1 599 ? 27.231 13.169 -50.526 1.00 84.31 599 VAL A O 1
ATOM 4742 N N . VAL A 1 600 ? 27.105 10.944 -50.777 1.00 80.62 600 VAL A N 1
ATOM 4743 C CA . VAL A 1 600 ? 26.269 10.934 -51.977 1.00 80.62 600 VAL A CA 1
ATOM 4744 C C . VAL A 1 600 ? 24.798 10.766 -51.627 1.00 80.62 600 VAL A C 1
ATOM 4746 O O . VAL A 1 600 ? 23.934 11.434 -52.191 1.00 80.62 600 VAL A O 1
ATOM 4749 N N . SER A 1 601 ? 24.490 9.845 -50.716 1.00 81.94 601 SER A N 1
ATOM 4750 C CA . SER A 1 601 ? 23.112 9.516 -50.370 1.00 81.94 601 SER A CA 1
ATOM 4751 C C . SER A 1 601 ? 23.021 8.977 -48.949 1.00 81.94 601 SER A C 1
ATOM 4753 O O . SER A 1 601 ? 23.932 8.300 -48.468 1.00 81.94 601 SER A O 1
ATOM 4755 N N . LEU A 1 602 ? 21.902 9.278 -48.296 1.00 85.25 602 LEU A N 1
ATOM 4756 C CA . LEU A 1 602 ? 21.550 8.775 -46.979 1.00 85.25 602 LEU A CA 1
ATOM 4757 C C . LEU A 1 602 ? 20.256 7.971 -47.104 1.00 85.25 602 LEU A C 1
ATOM 4759 O O . LEU A 1 602 ? 19.262 8.457 -47.642 1.00 85.25 602 LEU A O 1
ATOM 4763 N N . VAL A 1 603 ? 20.268 6.733 -46.617 1.00 86.50 603 VAL A N 1
ATOM 4764 C CA . VAL A 1 603 ? 19.111 5.832 -46.655 1.00 86.50 603 VAL A CA 1
ATOM 4765 C C . VAL A 1 603 ? 18.702 5.491 -45.228 1.00 86.50 603 VAL A C 1
ATOM 4767 O O . VAL A 1 603 ? 19.504 4.971 -44.456 1.00 86.50 603 VAL A O 1
ATOM 4770 N N . THR A 1 604 ? 17.444 5.767 -44.881 1.00 86.06 604 THR A N 1
ATOM 4771 C CA . THR A 1 604 ? 16.872 5.426 -43.573 1.00 86.06 604 THR A CA 1
ATOM 4772 C C . THR A 1 604 ? 16.314 3.999 -43.595 1.00 86.06 604 THR A C 1
ATOM 4774 O O . THR A 1 604 ? 15.599 3.595 -44.522 1.00 86.06 604 THR A O 1
ATOM 4777 N N . VAL A 1 605 ? 16.650 3.205 -42.579 1.00 83.94 605 VAL A N 1
ATOM 4778 C CA . VAL A 1 605 ? 16.214 1.809 -42.435 1.00 83.94 605 VAL A CA 1
ATOM 4779 C C . VAL A 1 605 ? 15.593 1.612 -41.049 1.00 83.94 605 VAL A C 1
ATOM 4781 O O . VAL A 1 605 ? 16.287 1.815 -40.051 1.00 83.94 605 VAL A O 1
ATOM 4784 N N . PRO A 1 606 ? 14.314 1.194 -40.962 1.00 81.81 606 PRO A N 1
ATOM 4785 C CA . PRO A 1 606 ? 13.661 0.926 -39.689 1.00 81.81 606 PRO A CA 1
ATOM 4786 C C . PRO A 1 606 ? 14.423 -0.089 -38.837 1.00 81.81 606 PRO A C 1
ATOM 4788 O O . PRO A 1 606 ? 14.865 -1.120 -39.352 1.00 81.81 606 PRO A O 1
ATOM 4791 N N . HIS A 1 607 ? 14.531 0.162 -37.529 1.00 71.81 607 HIS A N 1
ATOM 4792 C CA . HIS A 1 607 ? 15.319 -0.682 -36.611 1.00 71.81 607 HIS A CA 1
ATOM 4793 C C . HIS A 1 607 ? 14.937 -2.169 -36.645 1.00 71.81 607 HIS A C 1
ATOM 4795 O O . HIS A 1 607 ? 15.813 -3.031 -36.635 1.00 71.81 607 HIS A O 1
ATOM 4801 N N . GLY A 1 608 ? 13.636 -2.477 -36.720 1.00 62.34 608 GLY A N 1
ATOM 4802 C CA . GLY A 1 608 ? 13.141 -3.857 -36.820 1.00 62.34 608 GLY A CA 1
ATOM 4803 C C . GLY A 1 608 ? 13.576 -4.546 -38.116 1.00 62.34 608 GLY A C 1
ATOM 4804 O O . GLY A 1 608 ? 14.098 -5.655 -38.088 1.00 62.34 608 GLY A O 1
ATOM 4805 N N . LYS A 1 609 ? 13.498 -3.837 -39.250 1.00 65.44 609 LYS A N 1
ATOM 4806 C CA . LYS A 1 609 ? 13.856 -4.377 -40.574 1.00 65.44 609 LYS A CA 1
ATOM 4807 C C . LYS A 1 609 ? 15.349 -4.652 -40.747 1.00 65.44 609 LYS A C 1
ATOM 4809 O O . LYS A 1 609 ? 15.720 -5.446 -41.598 1.00 65.44 609 LYS A O 1
ATOM 4814 N N . LEU A 1 610 ? 16.207 -4.011 -39.953 1.00 66.19 610 LEU A N 1
ATOM 4815 C CA . LEU A 1 610 ? 17.639 -4.318 -39.935 1.00 66.19 610 LEU A CA 1
ATOM 4816 C C . LEU A 1 610 ? 17.986 -5.482 -38.982 1.00 66.19 610 LEU A C 1
ATOM 4818 O O . LEU A 1 610 ? 19.079 -6.041 -39.075 1.00 66.19 610 LEU A O 1
ATOM 4822 N N . LYS A 1 611 ? 17.095 -5.836 -38.043 1.00 59.97 611 LYS A N 1
ATOM 4823 C CA . LYS A 1 611 ? 17.277 -6.933 -37.073 1.00 59.97 611 LYS A CA 1
ATOM 4824 C C . LYS A 1 611 ? 16.690 -8.262 -37.546 1.00 59.97 611 LYS A C 1
ATOM 4826 O O . LYS A 1 611 ? 17.273 -9.306 -37.243 1.00 59.97 611 LYS A O 1
ATOM 4831 N N . ASP A 1 612 ? 15.595 -8.223 -38.289 1.00 59.62 612 ASP A N 1
ATOM 4832 C CA . ASP A 1 612 ? 14.930 -9.404 -38.836 1.00 59.62 612 ASP A CA 1
ATOM 4833 C C . ASP A 1 612 ? 15.411 -9.672 -40.269 1.00 59.62 612 ASP A C 1
ATOM 4835 O O . ASP A 1 612 ? 15.792 -8.740 -40.976 1.00 59.62 612 ASP A O 1
ATOM 4839 N N . MET A 1 613 ? 15.425 -10.938 -40.708 1.00 60.22 613 MET A N 1
ATOM 4840 C CA . MET A 1 613 ? 15.704 -11.236 -42.120 1.00 60.22 613 MET A CA 1
ATOM 4841 C C . MET A 1 613 ? 14.569 -10.661 -42.970 1.00 60.22 613 MET A C 1
ATOM 4843 O O . MET A 1 613 ? 13.411 -11.036 -42.782 1.00 60.22 613 MET A O 1
ATOM 4847 N N . CYS A 1 614 ? 14.891 -9.752 -43.889 1.00 66.25 614 CYS A N 1
ATOM 4848 C CA . CYS A 1 614 ? 13.908 -9.119 -44.761 1.00 66.25 614 CYS A CA 1
ATOM 4849 C C . CYS A 1 614 ? 14.319 -9.193 -46.236 1.00 66.25 614 CYS A C 1
ATOM 4851 O O . CYS A 1 614 ? 15.493 -9.109 -46.581 1.00 66.25 614 CYS A O 1
ATOM 4853 N N . ASP A 1 615 ? 13.324 -9.280 -47.121 1.00 73.50 615 ASP A N 1
ATOM 4854 C CA . ASP A 1 615 ? 13.519 -9.313 -48.580 1.00 73.50 615 ASP A CA 1
ATOM 4855 C C . ASP A 1 615 ? 13.805 -7.915 -49.187 1.00 73.50 615 ASP A C 1
ATOM 4857 O O . ASP A 1 615 ? 13.707 -7.714 -50.403 1.00 73.50 615 ASP A O 1
ATOM 4861 N N . GLU A 1 616 ? 14.112 -6.915 -48.352 1.00 83.69 616 GLU A N 1
ATOM 4862 C CA . GLU A 1 616 ? 14.439 -5.552 -48.778 1.00 83.69 616 GLU A CA 1
ATOM 4863 C C . GLU A 1 616 ? 15.941 -5.387 -49.062 1.00 83.69 616 GLU A C 1
ATOM 4865 O O . GLU A 1 616 ? 16.817 -6.029 -48.481 1.00 83.69 616 GLU A O 1
ATOM 4870 N N . PHE A 1 617 ? 16.254 -4.487 -49.988 1.00 87.25 617 PHE A N 1
ATOM 4871 C CA . PHE A 1 617 ? 17.612 -4.271 -50.473 1.00 87.25 617 PHE A CA 1
ATOM 4872 C C . PHE A 1 617 ? 17.852 -2.802 -50.819 1.00 87.25 617 PHE A C 1
ATOM 4874 O O . PHE A 1 617 ? 16.925 -2.011 -51.008 1.00 87.25 617 PHE A O 1
ATOM 4881 N N . VAL A 1 618 ? 19.126 -2.435 -50.934 1.00 89.25 618 VAL A N 1
ATOM 4882 C CA . VAL A 1 618 ? 19.557 -1.133 -51.442 1.00 89.25 618 VAL A CA 1
ATOM 4883 C C . VAL A 1 618 ? 19.969 -1.280 -52.902 1.00 89.25 618 VAL A C 1
ATOM 4885 O O . VAL A 1 618 ? 20.778 -2.141 -53.264 1.00 89.25 618 VAL A O 1
ATOM 4888 N N . VAL A 1 619 ? 19.398 -0.429 -53.750 1.00 89.56 619 VAL A N 1
ATOM 4889 C CA . VAL A 1 619 ? 19.788 -0.270 -55.149 1.00 89.56 619 VAL A CA 1
ATOM 4890 C C . VAL A 1 619 ? 20.746 0.908 -55.248 1.00 89.56 619 VAL A C 1
ATOM 4892 O O . VAL A 1 619 ? 20.384 2.032 -54.908 1.00 89.56 619 VAL A O 1
ATOM 4895 N N . LEU A 1 620 ? 21.960 0.638 -55.713 1.00 90.81 620 LEU A N 1
ATOM 4896 C CA . LEU A 1 620 ? 23.028 1.610 -55.914 1.00 90.81 620 LEU A CA 1
ATOM 4897 C C . LEU A 1 620 ? 23.180 1.887 -57.409 1.00 90.81 620 LEU A C 1
ATOM 4899 O O . LEU A 1 620 ? 23.233 0.937 -58.190 1.00 90.81 620 LEU A O 1
ATOM 4903 N N . VAL A 1 621 ? 23.257 3.156 -57.811 1.00 90.06 621 VAL A N 1
ATOM 4904 C CA . VAL A 1 621 ? 23.343 3.574 -59.221 1.00 90.06 621 VAL A CA 1
ATOM 4905 C C . VAL A 1 621 ? 24.479 4.581 -59.408 1.00 90.06 621 VAL A C 1
ATOM 4907 O O . VAL A 1 621 ? 24.557 5.582 -58.690 1.00 90.06 621 VAL A O 1
ATOM 4910 N N . SER A 1 622 ? 25.359 4.310 -60.370 1.00 89.88 622 SER A N 1
ATOM 4911 C CA . SER A 1 622 ? 26.501 5.158 -60.715 1.00 89.88 622 SER A CA 1
ATOM 4912 C C . SER A 1 622 ? 26.172 6.203 -61.785 1.00 89.88 622 SER A C 1
ATOM 4914 O O . SER A 1 622 ? 25.152 6.114 -62.480 1.00 89.88 622 SER A O 1
ATOM 4916 N N . ALA A 1 623 ? 27.053 7.193 -61.942 1.00 86.31 623 ALA A N 1
ATOM 4917 C CA . ALA A 1 623 ? 26.917 8.254 -62.938 1.00 86.31 623 ALA A CA 1
ATOM 4918 C C . ALA A 1 623 ? 26.901 7.725 -64.385 1.00 86.31 623 ALA A C 1
ATOM 4920 O O . ALA A 1 623 ? 26.182 8.263 -65.230 1.00 86.31 623 ALA A O 1
ATOM 4921 N N . GLN A 1 624 ? 27.640 6.648 -64.673 1.00 84.69 624 GLN A N 1
ATOM 4922 C CA . GLN A 1 624 ? 27.681 6.029 -66.005 1.00 84.69 624 GLN A CA 1
ATOM 4923 C C . GLN A 1 624 ? 26.504 5.071 -66.290 1.00 84.69 624 GLN A C 1
ATOM 4925 O O . GLN A 1 624 ? 26.424 4.486 -67.371 1.00 84.69 624 GLN A O 1
ATOM 4930 N N . GLY A 1 625 ? 25.563 4.913 -65.351 1.00 83.69 625 GLY A N 1
ATOM 4931 C CA . GLY A 1 625 ? 24.367 4.084 -65.540 1.00 83.69 625 GLY A CA 1
ATOM 4932 C C . GLY A 1 625 ? 24.559 2.605 -65.192 1.00 83.69 625 GLY A C 1
ATOM 4933 O O . GLY A 1 625 ? 23.737 1.769 -65.588 1.00 83.69 625 GLY A O 1
ATOM 4934 N N . TYR A 1 626 ? 25.611 2.260 -64.440 1.00 88.44 626 TYR A N 1
ATOM 4935 C CA . TYR A 1 626 ? 25.722 0.951 -63.798 1.00 88.44 626 TYR A CA 1
ATOM 4936 C C . TYR A 1 626 ? 24.872 0.930 -62.534 1.00 88.44 626 TYR A C 1
ATOM 4938 O O . TYR A 1 626 ? 24.865 1.883 -61.760 1.00 88.44 626 TYR A O 1
ATOM 4946 N N . ALA A 1 627 ? 24.172 -0.177 -62.300 1.00 89.00 627 ALA A N 1
ATOM 4947 C CA . ALA A 1 627 ? 23.421 -0.369 -61.073 1.00 89.00 627 ALA A CA 1
ATOM 4948 C C . ALA A 1 627 ? 23.776 -1.689 -60.393 1.00 89.00 627 ALA A C 1
ATOM 4950 O O . ALA A 1 627 ? 24.121 -2.692 -61.032 1.00 89.00 627 ALA A O 1
ATOM 4951 N N . LYS A 1 628 ? 23.650 -1.695 -59.070 1.00 88.00 628 LYS A N 1
ATOM 4952 C CA . LYS A 1 628 ? 23.915 -2.843 -58.211 1.00 88.00 628 LYS A CA 1
ATOM 4953 C C . LYS A 1 628 ? 22.814 -2.989 -57.169 1.00 88.00 628 LYS A C 1
ATOM 4955 O O . LYS A 1 628 ? 22.351 -2.007 -56.604 1.00 88.00 628 LYS A O 1
ATOM 4960 N N . LYS A 1 629 ? 22.427 -4.235 -56.906 1.00 88.31 629 LYS A N 1
ATOM 4961 C CA . LYS A 1 629 ? 21.463 -4.619 -55.874 1.00 88.31 629 LYS A CA 1
ATOM 4962 C C . LYS A 1 629 ? 22.205 -5.301 -54.722 1.00 88.31 629 LYS A C 1
ATOM 4964 O O . LYS A 1 629 ? 22.919 -6.277 -54.972 1.00 88.31 629 LYS A O 1
ATOM 4969 N N . VAL A 1 630 ? 22.043 -4.789 -53.500 1.00 88.06 630 VAL A N 1
ATOM 4970 C CA . VAL A 1 630 ? 22.702 -5.285 -52.278 1.00 88.06 630 VAL A CA 1
ATOM 4971 C C . VAL A 1 630 ? 21.660 -5.501 -51.177 1.00 88.06 630 VAL A C 1
ATOM 4973 O O . VAL A 1 630 ? 20.965 -4.557 -50.814 1.00 88.06 630 VAL A O 1
ATOM 4976 N N . SER A 1 631 ? 21.553 -6.721 -50.642 1.00 86.06 631 SER A N 1
ATOM 4977 C CA . SER A 1 631 ? 20.631 -7.044 -49.536 1.00 86.06 631 SER A CA 1
ATOM 4978 C C . SER A 1 631 ? 20.922 -6.223 -48.270 1.00 86.06 631 SER A C 1
ATOM 4980 O O . SER A 1 631 ? 22.085 -5.939 -47.954 1.00 86.06 631 SER A O 1
ATOM 4982 N N . LEU A 1 632 ? 19.860 -5.859 -47.536 1.00 85.56 632 LEU A N 1
ATOM 4983 C CA . LEU A 1 632 ? 19.961 -5.138 -46.264 1.00 85.56 632 LEU A CA 1
ATOM 4984 C C . LEU A 1 632 ? 20.730 -5.912 -45.183 1.00 85.56 632 LEU A C 1
ATOM 4986 O O . LEU A 1 632 ? 21.431 -5.288 -44.382 1.00 85.56 632 LEU A O 1
ATOM 4990 N N . ASP A 1 633 ? 20.713 -7.247 -45.219 1.00 80.75 633 ASP A N 1
ATOM 4991 C CA . ASP A 1 633 ? 21.440 -8.103 -44.268 1.00 80.75 633 ASP A CA 1
ATOM 4992 C C . ASP A 1 633 ? 22.947 -7.830 -44.264 1.00 80.75 633 ASP A C 1
ATOM 4994 O O . ASP A 1 633 ? 23.635 -8.009 -43.259 1.00 80.75 633 ASP A O 1
ATOM 4998 N N . ARG A 1 634 ? 23.494 -7.354 -45.387 1.00 79.38 634 ARG A N 1
ATOM 4999 C CA . ARG A 1 634 ? 24.917 -7.006 -45.478 1.00 79.38 634 ARG A CA 1
ATOM 5000 C C . ARG A 1 634 ? 25.252 -5.741 -44.698 1.00 79.38 634 ARG A C 1
ATOM 5002 O O . ARG A 1 634 ? 26.330 -5.667 -44.114 1.00 79.38 634 ARG A O 1
ATOM 5009 N N . PHE A 1 635 ? 24.329 -4.785 -44.635 1.00 83.06 635 PHE A N 1
ATOM 5010 C CA . PHE A 1 635 ? 24.508 -3.551 -43.870 1.00 83.06 635 PHE A CA 1
ATOM 5011 C C . PHE A 1 635 ? 24.259 -3.754 -42.368 1.00 83.06 635 PHE A C 1
ATOM 5013 O O . PHE A 1 635 ? 24.777 -2.993 -41.552 1.00 83.06 635 PHE A O 1
ATOM 5020 N N . ARG A 1 636 ? 23.546 -4.822 -41.978 1.00 78.00 636 ARG A N 1
ATOM 5021 C CA . ARG A 1 636 ? 23.375 -5.232 -40.572 1.00 78.00 636 ARG A CA 1
ATOM 5022 C C . ARG A 1 636 ? 24.708 -5.534 -39.884 1.00 78.00 636 ARG A C 1
ATOM 5024 O O . ARG A 1 636 ? 24.874 -5.183 -38.717 1.00 78.00 636 ARG A O 1
ATOM 5031 N N . GLY A 1 637 ? 25.634 -6.178 -40.597 1.00 69.81 637 GLY A N 1
ATOM 5032 C CA . GLY A 1 637 ? 26.950 -6.574 -40.082 1.00 69.81 637 GLY A CA 1
ATOM 5033 C C . GLY A 1 637 ? 27.982 -5.444 -40.009 1.00 69.81 637 GLY A C 1
ATOM 5034 O O . GLY A 1 637 ? 29.071 -5.664 -39.482 1.00 69.81 637 GLY A O 1
ATOM 5035 N N . LEU A 1 638 ? 27.668 -4.247 -40.520 1.00 80.88 638 LEU A N 1
ATOM 5036 C CA . LEU A 1 638 ? 28.558 -3.092 -40.406 1.00 80.88 638 LEU A CA 1
ATOM 5037 C C . LEU A 1 638 ? 28.574 -2.590 -38.963 1.00 80.88 638 LEU A C 1
ATOM 5039 O O . LEU A 1 638 ? 27.522 -2.297 -38.380 1.00 80.88 638 LEU A O 1
ATOM 5043 N N . ARG A 1 639 ? 29.782 -2.478 -38.400 1.00 76.81 639 ARG A N 1
ATOM 5044 C CA . ARG A 1 639 ? 29.993 -1.814 -37.114 1.00 76.81 639 ARG A CA 1
ATOM 5045 C C . ARG A 1 639 ? 29.697 -0.317 -37.270 1.00 76.81 639 ARG A C 1
ATOM 5047 O O . ARG A 1 639 ? 30.104 0.257 -38.282 1.00 76.81 639 ARG A O 1
ATOM 5054 N N . PRO A 1 640 ? 28.993 0.314 -36.313 1.00 72.75 640 PRO A N 1
ATOM 5055 C CA . PRO A 1 640 ? 28.799 1.760 -36.322 1.00 72.75 640 PRO A CA 1
ATOM 5056 C C . PRO A 1 640 ? 30.142 2.487 -36.448 1.00 72.75 640 PRO A C 1
ATOM 5058 O O . PRO A 1 640 ? 31.102 2.112 -35.781 1.00 72.75 640 PRO A O 1
ATOM 5061 N N . GLY A 1 641 ? 30.218 3.480 -37.334 1.00 67.38 641 GLY A N 1
ATOM 5062 C CA . GLY A 1 641 ? 31.444 4.248 -37.578 1.00 67.38 641 GLY A CA 1
ATOM 5063 C C . GLY A 1 641 ? 32.454 3.629 -38.553 1.00 67.38 641 GLY A C 1
ATOM 5064 O O . GLY A 1 641 ? 33.241 4.380 -39.120 1.00 67.38 641 GLY A O 1
ATOM 5065 N N . THR A 1 642 ? 32.410 2.315 -38.813 1.00 79.44 642 THR A N 1
ATOM 5066 C CA . THR A 1 642 ? 33.375 1.650 -39.707 1.00 79.44 642 THR A CA 1
ATOM 5067 C C . THR A 1 642 ? 32.913 1.644 -41.166 1.00 79.44 642 THR A C 1
ATOM 5069 O O . THR A 1 642 ? 31.763 1.300 -41.461 1.00 79.44 642 THR A O 1
ATOM 5072 N N . ALA A 1 643 ? 33.826 1.952 -42.090 1.00 81.94 643 ALA A N 1
ATOM 5073 C CA . ALA A 1 643 ? 33.555 1.913 -43.526 1.00 81.94 643 ALA A CA 1
ATOM 5074 C C . ALA A 1 643 ? 33.452 0.470 -44.064 1.00 81.94 643 ALA A C 1
ATOM 5076 O O . ALA A 1 643 ? 34.353 -0.352 -43.884 1.00 81.94 643 ALA A O 1
ATOM 5077 N N . GLY A 1 644 ? 32.379 0.157 -44.793 1.00 84.19 644 GLY A N 1
ATOM 5078 C CA . GLY A 1 644 ? 32.228 -1.103 -45.523 1.00 84.19 644 GLY A CA 1
ATOM 5079 C C . GLY A 1 644 ? 32.162 -0.885 -47.034 1.00 84.19 644 GLY A C 1
ATOM 5080 O O . GLY A 1 644 ? 31.380 -0.043 -47.477 1.00 84.19 644 GLY A O 1
ATOM 5081 N N . PRO A 1 645 ? 32.904 -1.638 -47.866 1.00 84.25 645 PRO A N 1
ATOM 5082 C CA . PRO A 1 645 ? 32.704 -1.570 -49.308 1.00 84.25 645 PRO A CA 1
ATOM 5083 C C . PRO A 1 645 ? 31.280 -2.020 -49.651 1.00 84.25 645 PRO A C 1
ATOM 5085 O O . PRO A 1 645 ? 30.740 -2.934 -49.029 1.00 84.25 645 PRO A O 1
ATOM 5088 N N . CYS A 1 646 ? 30.655 -1.401 -50.651 1.00 85.06 646 CYS A N 1
ATOM 5089 C CA . CYS A 1 646 ? 29.336 -1.820 -51.136 1.00 85.06 646 CYS A CA 1
ATOM 5090 C C . CYS A 1 646 ? 29.258 -1.881 -52.668 1.00 85.06 646 CYS A C 1
ATOM 5092 O O . CYS A 1 646 ? 28.568 -2.751 -53.214 1.00 85.06 646 CYS A O 1
ATOM 5094 N N . PHE A 1 647 ? 30.031 -1.056 -53.380 1.00 86.31 647 PHE A N 1
ATOM 5095 C CA . PHE A 1 647 ? 30.051 -1.014 -54.841 1.00 86.31 647 PHE A CA 1
ATOM 5096 C C . PHE A 1 647 ? 31.477 -0.793 -55.356 1.00 86.31 647 PHE A C 1
ATOM 5098 O O . PHE A 1 647 ? 32.035 0.285 -55.212 1.00 86.31 647 PHE A O 1
ATOM 5105 N N . LYS A 1 648 ? 32.055 -1.810 -56.010 1.00 84.81 648 LYS A N 1
ATOM 5106 C CA . LYS A 1 648 ? 33.286 -1.641 -56.789 1.00 84.81 648 LYS A CA 1
ATOM 5107 C C . LYS A 1 648 ? 32.971 -0.906 -58.098 1.00 84.81 648 LYS A C 1
ATOM 5109 O O . LYS A 1 648 ? 32.359 -1.495 -58.993 1.00 84.81 648 LYS A O 1
ATOM 5114 N N . LEU A 1 649 ? 33.337 0.369 -58.166 1.00 84.62 649 LEU A N 1
ATOM 5115 C CA . LEU A 1 649 ? 33.151 1.221 -59.342 1.00 84.62 649 LEU A CA 1
ATOM 5116 C C . LEU A 1 649 ? 34.231 0.948 -60.397 1.00 84.62 649 LEU A C 1
ATOM 5118 O O . LEU A 1 649 ? 35.304 0.426 -60.088 1.00 84.62 649 LEU A O 1
ATOM 5122 N N . VAL A 1 650 ? 33.907 1.258 -61.652 1.00 82.56 650 VAL A N 1
ATOM 5123 C CA . VAL A 1 650 ? 34.865 1.249 -62.766 1.00 82.56 650 VAL A CA 1
ATOM 5124 C C . VAL A 1 650 ? 35.724 2.515 -62.678 1.00 82.56 650 VAL A C 1
ATOM 5126 O O . VAL A 1 650 ? 35.298 3.513 -62.099 1.00 82.56 650 VAL A O 1
ATOM 5129 N N . GLU A 1 651 ? 36.938 2.480 -63.220 1.00 77.38 651 GLU A N 1
ATOM 5130 C CA . GLU A 1 651 ? 37.843 3.631 -63.237 1.00 77.38 651 GLU A CA 1
ATOM 5131 C C . GLU A 1 651 ? 37.173 4.851 -63.903 1.00 77.38 651 GLU A C 1
ATOM 5133 O O . GLU A 1 651 ? 36.653 4.761 -65.016 1.00 77.38 651 GLU A O 1
ATOM 5138 N N . GLY A 1 652 ? 37.117 5.978 -63.182 1.00 79.69 652 GLY A N 1
ATOM 5139 C CA . GLY A 1 652 ? 36.433 7.203 -63.620 1.00 79.69 652 GLY A CA 1
ATOM 5140 C C . GLY A 1 652 ? 34.904 7.227 -63.439 1.00 79.69 652 GLY A C 1
ATOM 5141 O O . GLY A 1 652 ? 34.262 8.170 -63.901 1.00 79.69 652 GLY A O 1
ATOM 5142 N N . ASP A 1 653 ? 34.301 6.223 -62.793 1.00 85.31 653 ASP A N 1
ATOM 5143 C CA . ASP A 1 653 ? 32.879 6.221 -62.414 1.00 85.31 653 ASP A CA 1
ATOM 5144 C C . ASP A 1 653 ? 32.698 6.607 -60.934 1.00 85.31 653 ASP A C 1
ATOM 5146 O O . ASP A 1 653 ? 33.559 6.347 -60.094 1.00 85.31 653 ASP A O 1
ATOM 5150 N N . GLU A 1 654 ? 31.557 7.210 -60.601 1.00 87.75 654 GLU A N 1
ATOM 5151 C CA . GLU A 1 654 ? 31.216 7.630 -59.236 1.00 87.75 654 GLU A CA 1
ATOM 5152 C C . GLU A 1 654 ? 29.810 7.151 -58.857 1.00 87.75 654 GLU A C 1
ATOM 5154 O O . GLU A 1 654 ? 28.884 7.146 -59.678 1.00 87.75 654 GLU A O 1
ATOM 5159 N N . LEU A 1 655 ? 29.622 6.760 -57.595 1.00 89.00 655 LEU A N 1
ATOM 5160 C CA . LEU A 1 655 ? 28.291 6.484 -57.062 1.00 89.00 655 LEU A CA 1
ATOM 5161 C C . LEU A 1 655 ? 27.503 7.800 -56.959 1.00 89.00 655 LEU A C 1
ATOM 5163 O O . LEU A 1 655 ? 28.026 8.795 -56.462 1.00 89.00 655 LEU A O 1
ATOM 5167 N N . LYS A 1 656 ? 26.239 7.810 -57.403 1.00 84.88 656 LYS A N 1
ATOM 5168 C CA . LYS A 1 656 ? 25.382 9.012 -57.371 1.00 84.88 656 LYS A CA 1
ATOM 5169 C C . LYS A 1 656 ? 24.079 8.847 -56.604 1.00 84.88 656 LYS A C 1
ATOM 5171 O O . LYS A 1 656 ? 23.596 9.819 -56.033 1.00 84.88 656 LYS A O 1
ATOM 5176 N N . TRP A 1 657 ? 23.509 7.645 -56.577 1.00 88.69 657 TRP A N 1
ATOM 5177 C CA . TRP A 1 657 ? 22.218 7.420 -55.931 1.00 88.69 657 TRP A CA 1
ATOM 5178 C C . TRP A 1 657 ? 22.176 6.077 -55.211 1.00 88.69 657 TRP A C 1
ATOM 5180 O O . TRP A 1 657 ? 22.681 5.069 -55.713 1.00 88.69 657 TRP A O 1
ATOM 5190 N N . ALA A 1 658 ? 21.529 6.069 -54.047 1.00 88.94 658 ALA A N 1
ATOM 5191 C CA . ALA A 1 658 ? 21.200 4.875 -53.288 1.00 88.94 658 ALA A CA 1
ATOM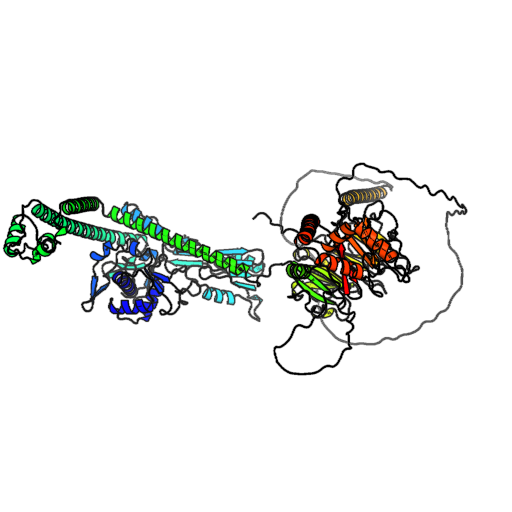 5192 C C . ALA A 1 658 ? 19.729 4.953 -52.865 1.00 88.94 658 ALA A C 1
ATOM 5194 O O . ALA A 1 658 ? 19.293 5.951 -52.296 1.00 88.94 658 ALA A O 1
ATOM 5195 N N . HIS A 1 659 ? 18.954 3.905 -53.138 1.00 87.69 659 HIS A N 1
ATOM 5196 C CA . HIS A 1 659 ? 17.545 3.847 -52.751 1.00 87.69 659 HIS A CA 1
ATOM 5197 C C . HIS A 1 659 ? 17.200 2.507 -52.112 1.00 87.69 659 HIS A C 1
ATOM 5199 O O . HIS A 1 659 ? 17.607 1.453 -52.603 1.00 87.69 659 HIS A O 1
ATOM 5205 N N . ARG A 1 660 ? 16.396 2.547 -51.046 1.00 87.88 660 ARG A N 1
ATOM 5206 C CA . ARG A 1 660 ? 15.763 1.351 -50.479 1.00 87.88 660 ARG A CA 1
ATOM 5207 C C . ARG A 1 660 ? 14.663 0.869 -51.424 1.00 87.88 660 ARG A C 1
ATOM 5209 O O . ARG A 1 660 ? 13.862 1.674 -51.897 1.00 87.88 660 ARG A O 1
ATOM 5216 N N . ALA A 1 661 ? 14.624 -0.427 -51.701 1.00 85.88 661 ALA A N 1
ATOM 5217 C CA . ALA A 1 661 ? 13.625 -1.039 -52.565 1.00 85.88 661 ALA A CA 1
ATOM 5218 C C . ALA A 1 661 ? 13.279 -2.458 -52.093 1.00 85.88 661 ALA A C 1
ATOM 5220 O O . ALA A 1 661 ? 14.081 -3.133 -51.451 1.00 85.88 661 ALA A O 1
ATOM 5221 N N . GLY A 1 662 ? 12.075 -2.905 -52.443 1.00 84.69 662 GLY A N 1
ATOM 5222 C CA . GLY A 1 662 ? 11.605 -4.269 -52.222 1.00 84.69 662 GLY A CA 1
ATOM 5223 C C . GLY A 1 662 ? 11.461 -5.069 -53.525 1.00 84.69 662 GLY A C 1
ATOM 5224 O O . GLY A 1 662 ? 11.649 -4.542 -54.629 1.00 84.69 662 GLY A O 1
ATOM 5225 N N . PRO A 1 663 ? 11.068 -6.352 -53.435 1.00 79.69 663 PRO A N 1
ATOM 5226 C CA . PRO A 1 663 ? 10.982 -7.265 -54.584 1.00 79.69 663 PRO A CA 1
ATOM 5227 C C . PRO A 1 663 ? 9.896 -6.892 -55.613 1.00 79.69 663 PRO A C 1
ATOM 5229 O O . PRO A 1 663 ? 9.954 -7.330 -56.773 1.00 79.69 663 PRO A O 1
ATOM 5232 N N . ASN A 1 664 ? 8.931 -6.067 -55.198 1.00 83.75 664 ASN A N 1
ATOM 5233 C CA . ASN A 1 664 ? 7.826 -5.560 -56.016 1.00 83.75 664 ASN A CA 1
ATOM 5234 C C . ASN A 1 664 ? 8.037 -4.109 -56.473 1.00 83.75 664 ASN A C 1
ATOM 5236 O O . ASN A 1 664 ? 7.098 -3.452 -56.909 1.00 83.75 664 ASN A O 1
ATOM 5240 N N . CYS A 1 665 ? 9.269 -3.606 -56.399 1.00 85.81 665 CYS A N 1
ATOM 5241 C CA . CYS A 1 665 ? 9.621 -2.278 -56.880 1.00 85.81 665 CYS A CA 1
ATOM 5242 C C . CYS A 1 665 ? 10.246 -2.317 -58.287 1.00 85.81 665 CYS A C 1
ATOM 5244 O O . CYS A 1 665 ? 10.737 -3.351 -58.757 1.00 85.81 665 CYS A O 1
ATOM 5246 N N . ALA A 1 666 ? 10.272 -1.164 -58.951 1.00 86.44 666 ALA A N 1
ATOM 5247 C CA . ALA A 1 666 ? 10.962 -0.932 -60.211 1.00 86.44 666 ALA A CA 1
ATOM 5248 C C . ALA A 1 666 ? 11.806 0.349 -60.137 1.00 86.44 666 ALA A C 1
ATOM 5250 O O . ALA A 1 666 ? 11.322 1.397 -59.705 1.00 86.44 666 ALA A O 1
ATOM 5251 N N . LEU A 1 667 ? 13.056 0.264 -60.586 1.00 89.00 667 LEU A N 1
ATOM 5252 C CA . LEU A 1 667 ? 13.984 1.381 -60.708 1.00 89.00 667 LEU A CA 1
ATOM 5253 C C . LEU A 1 667 ? 13.639 2.191 -61.961 1.00 89.00 667 LEU A C 1
ATOM 5255 O O . LEU A 1 667 ? 13.637 1.655 -63.071 1.00 89.00 667 LEU A O 1
ATOM 5259 N N . VAL A 1 668 ? 13.373 3.481 -61.783 1.00 88.56 668 VAL A N 1
ATOM 5260 C CA . VAL A 1 668 ? 13.142 4.451 -62.857 1.00 88.56 668 VAL A CA 1
ATOM 5261 C C . VAL A 1 668 ? 14.364 5.354 -62.952 1.00 88.56 668 VAL A C 1
ATOM 5263 O O . VAL A 1 668 ? 14.746 5.984 -61.975 1.00 88.56 668 VAL A O 1
ATOM 5266 N N . MET A 1 669 ? 14.985 5.420 -64.122 1.00 89.62 669 MET A N 1
ATOM 5267 C CA . MET A 1 669 ? 16.182 6.217 -64.389 1.00 89.62 669 MET A CA 1
ATOM 5268 C C . MET A 1 669 ? 15.896 7.239 -65.479 1.00 89.62 669 MET A C 1
ATOM 5270 O O . MET A 1 669 ? 15.245 6.897 -66.467 1.00 89.62 669 MET A O 1
ATOM 5274 N N . ALA A 1 670 ? 16.406 8.457 -65.316 1.00 89.00 670 ALA A N 1
ATOM 5275 C CA . ALA A 1 670 ? 16.293 9.538 -66.286 1.00 89.00 670 ALA A CA 1
ATOM 5276 C C . ALA A 1 670 ? 17.677 10.046 -66.722 1.00 89.00 670 ALA A C 1
ATOM 5278 O O . ALA A 1 670 ? 18.580 10.181 -65.894 1.00 89.00 670 ALA A O 1
ATOM 5279 N N . SER A 1 671 ? 17.831 10.364 -68.009 1.00 89.25 671 SER A N 1
ATOM 5280 C CA . SER A 1 671 ? 19.010 11.042 -68.562 1.00 89.25 671 SER A CA 1
ATOM 5281 C C . SER A 1 671 ? 18.783 12.550 -68.704 1.00 89.25 671 SER A C 1
ATOM 5283 O O . SER A 1 671 ? 17.640 13.019 -68.734 1.00 89.25 671 SER A O 1
ATOM 5285 N N . ARG A 1 672 ? 19.869 13.321 -68.827 1.00 86.12 672 ARG A N 1
ATOM 5286 C CA . ARG A 1 672 ? 19.828 14.785 -68.994 1.00 86.12 672 ARG A CA 1
ATOM 5287 C C . ARG A 1 672 ? 19.094 15.211 -70.265 1.00 86.12 672 ARG A C 1
ATOM 5289 O O . ARG A 1 672 ? 18.410 16.231 -70.239 1.00 86.12 672 ARG A O 1
ATOM 5296 N N . ALA A 1 673 ? 19.166 14.398 -71.321 1.00 82.69 673 ALA A N 1
ATOM 5297 C CA . ALA A 1 673 ? 18.426 14.588 -72.570 1.00 82.69 673 ALA A CA 1
ATOM 5298 C C . ALA A 1 673 ? 16.935 14.181 -72.497 1.00 82.69 673 ALA A C 1
ATOM 5300 O O . ALA A 1 673 ? 16.257 14.136 -73.522 1.00 82.69 673 ALA A O 1
ATOM 5301 N N . GLY A 1 674 ? 16.406 13.832 -71.316 1.00 80.81 674 GLY A N 1
ATOM 5302 C CA . GLY A 1 674 ? 14.984 13.524 -71.136 1.00 80.81 674 GLY A CA 1
ATOM 5303 C C . GLY A 1 674 ? 14.570 12.100 -71.519 1.00 80.81 674 GLY A C 1
ATOM 5304 O O . GLY A 1 674 ? 13.380 11.848 -71.749 1.00 80.81 674 GLY A O 1
ATOM 5305 N N . LYS A 1 675 ? 15.518 11.152 -71.589 1.00 86.19 675 LYS A N 1
ATOM 5306 C CA . LYS A 1 675 ? 15.215 9.722 -71.771 1.00 86.19 675 LYS A CA 1
ATOM 5307 C C . LYS A 1 675 ? 14.932 9.062 -70.430 1.00 86.19 675 LYS A C 1
ATOM 5309 O O . LYS A 1 675 ? 15.674 9.284 -69.484 1.00 86.19 675 LYS A O 1
ATOM 5314 N N . VAL A 1 676 ? 13.915 8.205 -70.367 1.00 86.81 676 VAL A N 1
ATOM 5315 C CA . VAL A 1 676 ? 13.539 7.464 -69.153 1.00 86.81 676 VAL A CA 1
ATOM 5316 C C . VAL A 1 676 ? 13.531 5.959 -69.410 1.00 86.81 676 VAL A C 1
ATOM 5318 O O . VAL A 1 676 ? 13.033 5.495 -70.441 1.00 86.81 676 VAL A O 1
ATOM 5321 N N . LEU A 1 677 ? 14.065 5.186 -68.463 1.00 87.50 677 LEU A N 1
ATOM 5322 C CA . LEU A 1 677 ? 14.014 3.724 -68.435 1.00 87.50 677 LEU A CA 1
ATOM 5323 C C . LEU A 1 677 ? 13.455 3.251 -67.087 1.00 87.50 677 LEU A C 1
ATOM 5325 O O . LEU A 1 677 ? 14.001 3.594 -66.045 1.00 87.50 677 LEU A O 1
ATOM 5329 N N . ARG A 1 678 ? 12.400 2.429 -67.107 1.00 87.38 678 ARG A N 1
ATOM 5330 C CA . ARG A 1 678 ? 11.838 1.757 -65.923 1.00 87.38 678 ARG A CA 1
ATOM 5331 C C . ARG A 1 678 ? 12.178 0.271 -65.989 1.00 87.38 678 ARG A C 1
ATOM 5333 O O . ARG A 1 678 ? 11.864 -0.369 -66.987 1.00 87.38 678 ARG A O 1
ATOM 5340 N N . MET A 1 679 ? 12.825 -0.281 -64.967 1.00 86.19 679 MET A N 1
ATOM 5341 C CA . MET A 1 679 ? 13.226 -1.693 -64.909 1.00 86.19 679 MET A CA 1
ATOM 5342 C C . MET A 1 679 ? 12.860 -2.339 -63.576 1.00 86.19 679 MET A C 1
ATOM 5344 O O . MET A 1 679 ? 12.859 -1.681 -62.545 1.00 86.19 679 MET A O 1
ATOM 5348 N N . SER A 1 680 ? 12.571 -3.638 -63.579 1.00 84.56 680 SER A N 1
ATOM 5349 C CA . SER A 1 680 ? 12.154 -4.348 -62.367 1.00 84.56 680 SER A CA 1
ATOM 5350 C C . SER A 1 680 ? 13.315 -4.613 -61.400 1.00 84.56 680 SER A C 1
ATOM 5352 O O . SER A 1 680 ? 14.409 -4.986 -61.828 1.00 84.56 680 SER A O 1
ATOM 5354 N N . CYS A 1 681 ? 13.056 -4.484 -60.094 1.00 83.81 681 CYS A N 1
ATOM 5355 C CA . CYS A 1 681 ? 14.016 -4.782 -59.026 1.00 83.81 681 CYS A CA 1
ATOM 5356 C C . CYS A 1 681 ? 13.871 -6.196 -58.424 1.00 83.81 681 CYS A C 1
ATOM 5358 O O . CYS A 1 681 ? 14.555 -6.533 -57.453 1.00 83.81 681 CYS A O 1
ATOM 5360 N N . GLY A 1 682 ? 12.975 -7.027 -58.962 1.00 73.06 682 GLY A N 1
ATOM 5361 C CA . GLY A 1 682 ? 12.638 -8.317 -58.356 1.00 73.06 682 GLY A CA 1
ATOM 5362 C C . GLY A 1 682 ? 13.676 -9.421 -58.531 1.00 73.06 682 GLY A C 1
ATOM 5363 O O . GLY A 1 682 ? 14.865 -9.184 -58.741 1.00 73.06 682 GLY A O 1
ATOM 5364 N N . ARG A 1 683 ? 13.212 -10.669 -58.393 1.00 64.88 683 ARG A N 1
ATOM 5365 C CA . ARG A 1 683 ? 14.058 -11.880 -58.343 1.00 64.88 683 ARG A CA 1
ATOM 5366 C C . ARG A 1 683 ? 14.832 -12.169 -59.640 1.00 64.88 683 ARG A C 1
ATOM 5368 O O . ARG A 1 683 ? 15.815 -12.903 -59.627 1.00 64.88 683 ARG A O 1
ATOM 5375 N N . ASP A 1 684 ? 14.437 -11.563 -60.755 1.00 66.56 684 ASP A N 1
ATOM 5376 C CA . ASP A 1 684 ? 15.153 -11.593 -62.034 1.00 66.56 684 ASP A CA 1
ATOM 5377 C C . ASP A 1 684 ? 16.430 -10.727 -62.027 1.00 66.56 684 ASP A C 1
ATOM 5379 O O . ASP A 1 684 ? 17.299 -10.849 -62.898 1.00 66.56 684 ASP A O 1
ATOM 5383 N N . TRP A 1 685 ? 16.584 -9.843 -61.037 1.00 78.19 685 TRP A N 1
ATOM 5384 C CA . TRP A 1 685 ? 17.845 -9.193 -60.708 1.00 78.19 685 TRP A CA 1
ATOM 5385 C C . TRP A 1 685 ? 18.509 -9.876 -59.518 1.00 78.19 685 TRP A C 1
ATOM 5387 O O . TRP A 1 685 ? 18.176 -9.624 -58.362 1.00 78.19 685 TRP A O 1
ATOM 5397 N N . GLN A 1 686 ? 19.469 -10.741 -59.849 1.00 74.56 686 GLN A N 1
ATOM 5398 C CA . GLN A 1 686 ? 20.319 -11.413 -58.875 1.00 74.56 686 GLN A CA 1
ATOM 5399 C C . GLN A 1 686 ? 21.126 -10.404 -58.062 1.00 74.56 686 GLN A C 1
ATOM 5401 O O . GLN A 1 686 ? 21.644 -9.423 -58.609 1.00 74.56 686 GLN A O 1
ATOM 5406 N N . GLU A 1 687 ? 21.218 -10.675 -56.767 1.00 74.56 687 GLU A N 1
ATOM 5407 C CA . GLU A 1 687 ? 22.014 -9.901 -55.826 1.00 74.56 687 GLU A CA 1
ATOM 5408 C C . GLU A 1 687 ? 23.497 -10.144 -56.075 1.00 74.56 687 GLU A C 1
ATOM 5410 O O . GLU A 1 687 ? 23.931 -11.266 -56.345 1.00 74.56 687 GLU A O 1
ATOM 5415 N N . SER A 1 688 ? 24.280 -9.073 -56.009 1.00 70.31 688 SER A N 1
ATOM 5416 C CA . SER A 1 688 ? 25.717 -9.139 -56.256 1.00 70.31 688 SER A CA 1
ATOM 5417 C C . SER A 1 688 ? 26.483 -9.068 -54.941 1.00 70.31 688 SER A C 1
ATOM 5419 O O . SER A 1 688 ? 26.130 -8.302 -54.044 1.00 70.31 688 SER A O 1
ATOM 5421 N N . SER A 1 689 ? 27.590 -9.811 -54.844 1.00 66.19 689 SER A N 1
ATOM 5422 C CA . SER A 1 689 ? 28.492 -9.717 -53.694 1.00 66.19 689 SER A CA 1
ATOM 5423 C C . SER A 1 689 ? 29.115 -8.320 -53.586 1.00 66.19 689 SER A C 1
ATOM 5425 O O . SER A 1 689 ? 29.253 -7.591 -54.570 1.00 66.19 689 SER A O 1
ATOM 5427 N N . VAL A 1 690 ? 29.533 -7.938 -52.381 1.00 63.44 690 VAL A N 1
ATOM 5428 C CA . VAL A 1 690 ? 30.141 -6.629 -52.086 1.00 63.44 690 VAL A CA 1
ATOM 5429 C C . VAL A 1 690 ? 31.351 -6.320 -52.984 1.00 63.44 690 VAL A C 1
ATOM 5431 O O . VAL A 1 690 ? 31.475 -5.201 -53.473 1.00 63.44 690 VAL A O 1
ATOM 5434 N N . LYS A 1 691 ? 32.173 -7.332 -53.291 1.00 62.41 691 LYS A N 1
ATOM 5435 C CA . LYS A 1 691 ? 33.386 -7.208 -54.120 1.00 62.41 691 LYS A CA 1
ATOM 5436 C C . LYS A 1 691 ? 33.114 -7.171 -55.633 1.00 62.41 691 LYS A C 1
ATOM 5438 O O . LYS A 1 691 ? 34.018 -6.848 -56.399 1.00 62.41 691 LYS A O 1
ATOM 5443 N N . ALA A 1 692 ? 31.897 -7.500 -56.071 1.00 71.19 692 ALA A N 1
ATOM 5444 C CA . ALA A 1 692 ? 31.521 -7.491 -57.482 1.00 71.19 692 ALA A CA 1
ATOM 5445 C C . ALA A 1 692 ? 31.149 -6.079 -57.976 1.00 71.19 692 ALA A C 1
ATOM 5447 O O . ALA A 1 692 ? 30.568 -5.279 -57.232 1.00 71.19 692 ALA A O 1
ATOM 5448 N N . GLY A 1 693 ? 31.451 -5.798 -59.246 1.00 77.00 693 GLY A N 1
ATOM 5449 C CA . GLY A 1 693 ? 31.014 -4.583 -59.934 1.00 77.00 693 GLY A CA 1
ATOM 5450 C C . GLY A 1 693 ? 29.506 -4.563 -60.222 1.00 77.00 693 GLY A C 1
ATOM 5451 O O . GLY A 1 693 ? 28.809 -5.577 -60.107 1.00 77.00 693 GLY A O 1
ATOM 5452 N N . GLY A 1 694 ? 28.995 -3.386 -60.577 1.00 80.81 694 GLY A N 1
ATOM 5453 C CA . GLY A 1 694 ? 27.611 -3.196 -61.022 1.00 80.81 694 GLY A CA 1
ATOM 5454 C C . GLY A 1 694 ? 27.380 -3.736 -62.436 1.00 80.81 694 GLY A C 1
ATOM 5455 O O . GLY A 1 694 ? 28.321 -3.951 -63.196 1.00 80.81 694 GLY A O 1
ATOM 5456 N N . LYS A 1 695 ? 26.114 -3.952 -62.811 1.00 84.56 695 LYS A N 1
ATOM 5457 C CA . LYS A 1 695 ? 25.727 -4.302 -64.190 1.00 84.56 695 LYS A CA 1
ATOM 5458 C C . LYS A 1 695 ? 25.173 -3.065 -64.890 1.00 84.56 695 LYS A C 1
ATOM 5460 O O . LYS A 1 695 ? 24.506 -2.256 -64.250 1.00 84.56 695 LYS A O 1
ATOM 5465 N N . LEU A 1 696 ? 25.411 -2.932 -66.195 1.00 85.44 696 LEU A N 1
ATOM 5466 C CA . LEU A 1 696 ? 24.889 -1.805 -66.969 1.00 85.44 696 LEU A CA 1
ATOM 5467 C C . LEU A 1 696 ? 23.352 -1.823 -66.956 1.00 85.44 696 LEU A C 1
ATOM 5469 O O . LEU A 1 696 ? 22.725 -2.750 -67.478 1.00 85.44 696 LEU A O 1
ATOM 5473 N N . ALA A 1 697 ? 22.750 -0.805 -66.346 1.00 85.00 697 ALA A N 1
ATOM 5474 C CA . ALA A 1 697 ? 21.310 -0.712 -66.161 1.00 85.00 697 ALA A CA 1
ATOM 5475 C C . ALA A 1 697 ? 20.665 0.130 -67.270 1.00 85.00 697 ALA A C 1
ATOM 5477 O O . ALA A 1 697 ? 19.724 -0.332 -67.919 1.00 85.00 697 ALA A O 1
ATOM 5478 N N . MET A 1 698 ? 21.213 1.310 -67.553 1.00 86.25 698 MET A N 1
ATOM 5479 C CA . MET A 1 698 ? 20.803 2.167 -68.667 1.00 86.25 698 MET A CA 1
ATOM 5480 C C . MET A 1 698 ? 22.025 2.513 -69.512 1.00 86.25 698 MET A C 1
ATOM 5482 O O . MET A 1 698 ? 23.049 2.928 -68.982 1.00 86.25 698 MET A O 1
ATOM 5486 N N . ARG A 1 699 ? 21.925 2.346 -70.835 1.00 83.38 699 ARG A N 1
ATOM 5487 C CA . ARG A 1 699 ? 22.994 2.755 -71.750 1.00 83.38 699 ARG A CA 1
ATOM 5488 C C . ARG A 1 699 ? 22.818 4.228 -72.098 1.00 83.38 699 ARG A C 1
ATOM 5490 O O . ARG A 1 699 ? 21.886 4.570 -72.829 1.00 83.38 699 ARG A O 1
ATOM 5497 N N . VAL A 1 700 ? 23.737 5.067 -71.632 1.00 77.69 700 VAL A N 1
ATOM 5498 C CA . VAL A 1 700 ? 23.807 6.482 -72.011 1.00 77.69 700 VAL A CA 1
ATOM 5499 C C . VAL A 1 700 ? 24.935 6.658 -73.040 1.00 77.69 700 VAL A C 1
ATOM 5501 O O . VAL A 1 700 ? 26.068 6.278 -72.756 1.00 77.69 700 VAL A O 1
ATOM 5504 N N . PRO A 1 701 ? 24.659 7.132 -74.269 1.00 67.75 701 PRO A N 1
ATOM 5505 C CA . PRO A 1 701 ? 25.702 7.338 -75.268 1.00 67.75 701 PRO A CA 1
ATOM 5506 C C . PRO A 1 701 ? 26.586 8.538 -74.894 1.00 67.75 701 PRO A C 1
ATOM 5508 O O . PRO A 1 701 ? 26.088 9.657 -74.816 1.00 67.75 701 PRO A O 1
ATOM 5511 N N . ALA A 1 702 ? 27.892 8.309 -74.726 1.00 55.38 702 ALA A N 1
ATOM 5512 C CA . ALA A 1 702 ? 28.869 9.344 -74.362 1.00 55.38 702 ALA A CA 1
ATOM 5513 C C . ALA A 1 702 ? 29.031 10.447 -75.432 1.00 55.38 702 ALA A C 1
ATOM 5515 O O . ALA A 1 702 ? 29.324 11.593 -75.108 1.00 55.38 702 ALA A O 1
ATOM 5516 N N . ASN A 1 703 ? 28.770 10.127 -76.704 1.00 51.25 703 ASN A N 1
ATOM 5517 C CA . ASN A 1 703 ? 29.087 10.986 -77.853 1.00 51.25 703 ASN A CA 1
ATOM 5518 C C . ASN A 1 703 ? 28.162 12.216 -78.025 1.00 51.25 703 ASN A C 1
ATOM 5520 O O . ASN A 1 703 ? 28.335 12.957 -78.985 1.00 51.25 703 ASN A O 1
ATOM 5524 N N . ALA A 1 704 ? 27.176 12.435 -77.144 1.00 54.84 704 ALA A N 1
ATOM 5525 C CA . ALA A 1 704 ? 26.150 13.479 -77.301 1.00 54.84 704 ALA A CA 1
ATOM 5526 C C . ALA A 1 704 ? 25.991 14.425 -76.089 1.00 54.84 704 ALA A C 1
ATOM 5528 O O . ALA A 1 704 ? 24.998 15.141 -76.007 1.00 54.84 704 ALA A O 1
ATOM 5529 N N . GLY A 1 705 ? 26.908 14.407 -75.109 1.00 65.06 705 GLY A N 1
ATOM 5530 C CA . GLY A 1 705 ? 26.786 15.229 -73.888 1.00 65.06 705 GLY A CA 1
ATOM 5531 C C . GLY A 1 705 ? 25.648 14.811 -72.934 1.00 65.06 705 GLY A C 1
ATOM 5532 O O . GLY A 1 705 ? 25.365 15.513 -71.958 1.00 65.06 705 GLY A O 1
ATOM 5533 N N . ASP A 1 706 ? 25.006 13.668 -73.202 1.00 78.12 706 ASP A N 1
ATOM 5534 C CA . ASP A 1 706 ? 23.973 13.047 -72.368 1.00 78.12 706 ASP A CA 1
ATOM 5535 C C . ASP A 1 706 ? 24.636 12.285 -71.209 1.00 78.12 706 ASP A C 1
ATOM 5537 O O . ASP A 1 706 ? 25.642 11.601 -71.384 1.00 78.12 706 ASP A O 1
ATOM 5541 N N . ALA A 1 707 ? 24.067 12.398 -70.012 1.00 82.88 707 ALA A N 1
ATOM 5542 C CA . ALA A 1 707 ? 24.524 11.700 -68.811 1.00 82.88 707 ALA A CA 1
ATOM 5543 C C . ALA A 1 707 ? 23.309 11.296 -67.973 1.00 82.88 707 ALA A C 1
ATOM 5545 O O . ALA A 1 707 ? 22.207 11.816 -68.177 1.00 82.88 707 ALA A O 1
ATOM 5546 N N . MET A 1 708 ? 23.497 10.393 -67.012 1.00 85.75 708 MET A N 1
ATOM 5547 C CA . MET A 1 708 ? 22.460 10.118 -66.020 1.00 85.75 708 MET A CA 1
ATOM 5548 C C . MET A 1 708 ? 22.125 11.399 -65.242 1.00 85.75 708 MET A C 1
ATOM 5550 O O . MET A 1 708 ? 23.021 12.108 -64.784 1.00 85.75 708 MET A O 1
ATOM 5554 N N . ALA A 1 709 ? 20.834 11.706 -65.123 1.00 83.94 709 ALA A N 1
ATOM 5555 C CA . ALA A 1 709 ? 20.339 12.881 -64.412 1.00 83.94 709 ALA A CA 1
ATOM 5556 C C . ALA A 1 709 ? 19.878 12.537 -62.995 1.00 83.94 709 ALA A C 1
ATOM 5558 O O . ALA A 1 709 ? 20.283 13.201 -62.050 1.00 83.94 709 ALA A O 1
ATOM 5559 N N . SER A 1 710 ? 19.025 11.519 -62.850 1.00 86.12 710 SER A N 1
ATOM 5560 C CA . SER A 1 710 ? 18.469 11.096 -61.560 1.00 86.12 710 SER A CA 1
ATOM 5561 C C . SER A 1 710 ? 17.803 9.721 -61.676 1.00 86.12 710 SER A C 1
ATOM 5563 O O . SER A 1 710 ? 17.505 9.251 -62.782 1.00 86.12 710 SER A O 1
ATOM 5565 N N . CYS A 1 711 ? 17.548 9.073 -60.541 1.00 88.06 711 CYS A N 1
ATOM 5566 C CA . CYS A 1 711 ? 16.742 7.864 -60.466 1.00 88.06 711 CYS A CA 1
ATOM 5567 C C . CYS A 1 711 ? 15.777 7.890 -59.277 1.00 88.06 711 CYS A C 1
ATOM 5569 O O . CYS A 1 711 ? 15.984 8.607 -58.305 1.00 88.06 711 CYS A O 1
ATOM 5571 N N . ALA A 1 712 ? 14.723 7.081 -59.360 1.00 86.19 712 ALA A N 1
ATOM 5572 C CA . ALA A 1 712 ? 13.727 6.922 -58.311 1.00 86.19 712 ALA A CA 1
ATOM 5573 C C . ALA A 1 712 ? 13.163 5.494 -58.298 1.00 86.19 712 ALA A C 1
ATOM 5575 O O . ALA A 1 712 ? 13.319 4.732 -59.257 1.00 86.19 712 ALA A O 1
ATOM 5576 N N . ILE A 1 713 ? 12.486 5.129 -57.210 1.00 86.88 713 ILE A N 1
ATOM 5577 C CA . ILE A 1 713 ? 11.833 3.827 -57.055 1.00 86.88 713 ILE A CA 1
ATOM 5578 C C . ILE A 1 713 ? 10.323 3.985 -57.244 1.00 86.88 713 ILE A C 1
ATOM 5580 O O . ILE A 1 713 ? 9.695 4.835 -56.623 1.00 86.88 713 ILE A O 1
ATOM 5584 N N . SER A 1 714 ? 9.750 3.147 -58.107 1.00 85.94 714 SER A N 1
ATOM 5585 C CA . SER A 1 714 ? 8.304 3.002 -58.321 1.00 85.94 714 SER A CA 1
ATOM 5586 C C . SER A 1 714 ? 7.831 1.641 -57.809 1.00 85.94 714 SER A C 1
ATOM 5588 O O . SER A 1 714 ? 8.619 0.695 -57.744 1.00 85.94 714 SER A O 1
ATOM 5590 N N . MET A 1 715 ? 6.554 1.523 -57.460 1.00 81.62 715 MET A N 1
ATOM 5591 C CA . MET A 1 715 ? 5.919 0.238 -57.177 1.00 81.62 715 MET A CA 1
ATOM 5592 C C . MET A 1 715 ? 5.457 -0.406 -58.489 1.00 81.62 715 MET A C 1
ATOM 5594 O O . MET A 1 715 ? 5.152 0.275 -59.473 1.00 81.62 715 MET A O 1
ATOM 5598 N N . LEU A 1 716 ? 5.456 -1.736 -58.534 1.00 79.75 716 LEU A N 1
ATOM 5599 C CA . LEU A 1 716 ? 4.818 -2.484 -59.613 1.00 79.75 716 LEU A CA 1
ATOM 5600 C C . LEU A 1 716 ? 3.317 -2.581 -59.340 1.00 79.75 716 LEU A C 1
ATOM 5602 O O . LEU A 1 716 ? 2.908 -2.831 -58.208 1.00 79.75 716 LEU A O 1
ATOM 5606 N N . THR A 1 717 ? 2.511 -2.427 -60.385 1.00 77.12 717 THR A N 1
ATOM 5607 C CA . THR A 1 717 ? 1.058 -2.655 -60.310 1.00 77.12 717 THR A CA 1
ATOM 5608 C C . THR A 1 717 ? 0.750 -4.144 -60.125 1.00 77.12 717 THR A C 1
ATOM 5610 O O . THR A 1 717 ? 1.544 -5.012 -60.512 1.00 77.12 717 THR A O 1
ATOM 5613 N N . GLY A 1 718 ? -0.426 -4.474 -59.582 1.00 70.69 718 GLY A N 1
ATOM 5614 C CA . GLY A 1 718 ? -0.832 -5.873 -59.378 1.00 70.69 718 GLY A CA 1
ATOM 5615 C C . GLY A 1 718 ? -0.845 -6.686 -60.680 1.00 70.69 718 GLY A C 1
ATOM 5616 O O . GLY A 1 718 ? -0.495 -7.869 -60.695 1.00 70.69 718 GLY A O 1
ATOM 5617 N N . ARG A 1 719 ? -1.171 -6.031 -61.801 1.00 72.31 719 ARG A N 1
ATOM 5618 C CA . ARG A 1 719 ? -1.098 -6.610 -63.148 1.00 72.31 719 ARG A CA 1
ATOM 5619 C C . ARG A 1 719 ? 0.339 -6.930 -63.567 1.00 72.31 719 ARG A C 1
ATOM 5621 O O . ARG A 1 719 ? 0.600 -8.049 -64.005 1.00 72.31 719 ARG A O 1
ATOM 5628 N N . GLU A 1 720 ? 1.270 -5.991 -63.389 1.00 73.88 720 GLU A N 1
ATOM 5629 C CA . GLU A 1 720 ? 2.694 -6.184 -63.710 1.00 73.88 720 GLU A CA 1
ATOM 5630 C C . GLU A 1 720 ? 3.321 -7.318 -62.881 1.00 73.88 720 GLU A C 1
ATOM 5632 O O . GLU A 1 720 ? 4.132 -8.089 -63.399 1.00 73.88 720 GLU A O 1
ATOM 5637 N N . ILE A 1 721 ? 2.921 -7.462 -61.611 1.00 76.12 721 ILE A N 1
ATOM 5638 C CA . ILE A 1 721 ? 3.369 -8.559 -60.740 1.00 76.12 721 ILE A CA 1
ATOM 5639 C C . ILE A 1 721 ? 2.880 -9.909 -61.287 1.00 76.12 721 ILE A C 1
ATOM 5641 O O . ILE A 1 721 ? 3.700 -10.803 -61.510 1.00 76.12 721 ILE A O 1
ATOM 5645 N N . LYS A 1 722 ? 1.579 -10.039 -61.589 1.00 77.31 722 LYS A N 1
ATOM 5646 C CA . LYS A 1 722 ? 0.977 -11.277 -62.123 1.00 77.31 722 LYS A CA 1
ATOM 5647 C C . LYS A 1 722 ? 1.550 -11.671 -63.488 1.00 77.31 722 LYS A C 1
ATOM 5649 O O . LYS A 1 722 ? 1.857 -12.842 -63.715 1.00 77.31 722 LYS A O 1
ATOM 5654 N N . GLU A 1 723 ? 1.717 -10.715 -64.405 1.00 76.62 723 GLU A N 1
ATOM 5655 C CA . GLU A 1 723 ? 2.328 -10.961 -65.721 1.00 76.62 723 GLU A CA 1
ATOM 5656 C C . GLU A 1 723 ? 3.780 -11.447 -65.579 1.00 76.62 723 GLU A C 1
ATOM 5658 O O . GLU A 1 723 ? 4.201 -12.380 -66.272 1.00 76.62 723 GLU A O 1
ATOM 5663 N N . ARG A 1 724 ? 4.535 -10.886 -64.624 1.00 72.06 724 ARG A N 1
ATOM 5664 C CA . ARG A 1 724 ? 5.908 -11.311 -64.332 1.00 72.06 724 ARG A CA 1
ATOM 5665 C C . ARG A 1 724 ? 5.966 -12.701 -63.714 1.00 72.06 724 ARG A C 1
ATOM 5667 O O . ARG A 1 724 ? 6.802 -13.497 -64.130 1.00 72.06 724 ARG A O 1
ATOM 5674 N N . GLU A 1 725 ? 5.115 -13.009 -62.742 1.00 75.19 725 GLU A N 1
ATOM 5675 C CA . GLU A 1 725 ? 5.069 -14.338 -62.119 1.00 75.19 725 GLU A CA 1
ATOM 5676 C C . GLU A 1 725 ? 4.758 -15.423 -63.148 1.00 75.19 725 GLU A C 1
ATOM 5678 O O . GLU A 1 725 ? 5.454 -16.436 -63.191 1.00 75.19 725 GLU A O 1
ATOM 5683 N N . ARG A 1 726 ? 3.817 -15.161 -64.065 1.00 77.38 726 ARG A N 1
ATOM 5684 C CA . ARG A 1 726 ? 3.539 -16.041 -65.210 1.00 77.38 726 ARG A CA 1
ATOM 5685 C C . ARG A 1 726 ? 4.750 -16.184 -66.136 1.00 77.38 726 ARG A C 1
ATOM 5687 O O . ARG A 1 726 ? 5.077 -17.296 -66.542 1.00 77.38 726 ARG A O 1
ATOM 5694 N N . ALA A 1 727 ? 5.452 -15.093 -66.452 1.00 72.56 727 ALA A N 1
ATOM 5695 C CA . ALA A 1 727 ? 6.651 -15.134 -67.295 1.00 72.56 727 ALA A CA 1
ATOM 5696 C C . ALA A 1 727 ? 7.829 -15.879 -66.633 1.00 72.56 727 ALA A C 1
ATOM 5698 O O . ALA A 1 727 ? 8.579 -16.582 -67.315 1.00 72.56 727 ALA A O 1
ATOM 5699 N N . VAL A 1 728 ? 7.990 -15.749 -65.312 1.00 70.31 728 VAL A N 1
ATOM 5700 C CA . VAL A 1 728 ? 8.994 -16.473 -64.517 1.00 70.31 728 VAL A CA 1
ATOM 5701 C C . VAL A 1 728 ? 8.628 -17.952 -64.408 1.00 70.31 728 VAL A C 1
ATOM 5703 O O . VAL A 1 728 ? 9.505 -18.785 -64.615 1.00 70.31 728 VAL A O 1
ATOM 5706 N N . ALA A 1 729 ? 7.357 -18.285 -64.165 1.00 74.69 729 ALA A N 1
ATOM 5707 C CA . ALA A 1 729 ? 6.863 -19.661 -64.153 1.00 74.69 729 ALA A CA 1
ATOM 5708 C C . ALA A 1 729 ? 7.090 -20.339 -65.510 1.00 74.69 729 ALA A C 1
ATOM 5710 O O . ALA A 1 729 ? 7.716 -21.392 -65.557 1.00 74.69 729 ALA A O 1
ATOM 5711 N N . LYS A 1 730 ? 6.737 -19.669 -66.615 1.00 78.19 730 LYS A N 1
ATOM 5712 C CA . LYS A 1 730 ? 6.971 -20.165 -67.980 1.00 78.19 730 LYS A CA 1
ATOM 5713 C C . LYS A 1 730 ? 8.460 -20.327 -68.307 1.00 78.19 730 LYS A C 1
ATOM 5715 O O . LYS A 1 730 ? 8.841 -21.263 -68.998 1.00 78.19 730 LYS A O 1
ATOM 5720 N N . ARG A 1 731 ? 9.334 -19.435 -67.816 1.00 74.81 731 ARG A N 1
ATOM 5721 C CA . ARG A 1 731 ? 10.798 -19.598 -67.940 1.00 74.81 731 ARG A CA 1
ATOM 5722 C C . ARG A 1 731 ? 11.328 -20.750 -67.097 1.00 74.81 731 ARG A C 1
ATOM 5724 O O . ARG A 1 731 ? 12.220 -21.441 -67.566 1.00 74.81 731 ARG A O 1
ATOM 5731 N N . ARG A 1 732 ? 10.809 -20.944 -65.882 1.00 73.50 732 ARG A N 1
ATOM 5732 C CA . ARG A 1 732 ? 11.184 -22.052 -64.995 1.00 73.50 732 ARG A CA 1
ATOM 5733 C C . ARG A 1 732 ? 10.763 -23.388 -65.599 1.00 73.50 732 ARG A C 1
ATOM 5735 O O . ARG A 1 732 ? 11.575 -24.297 -65.629 1.00 73.50 732 ARG A O 1
ATOM 5742 N N . GLU A 1 733 ? 9.553 -23.460 -66.139 1.00 75.31 733 GLU A N 1
ATOM 5743 C CA . GLU A 1 733 ? 9.024 -24.610 -66.874 1.00 75.31 733 GLU A CA 1
ATOM 5744 C C . GLU A 1 733 ? 9.844 -24.889 -68.140 1.00 75.31 733 GLU A C 1
ATOM 5746 O O . GLU A 1 733 ? 10.262 -26.016 -68.357 1.00 75.31 733 GLU A O 1
ATOM 5751 N N . LYS A 1 734 ? 10.200 -23.854 -68.917 1.00 74.25 734 LYS A N 1
ATOM 5752 C CA . LYS A 1 734 ? 11.070 -24.003 -70.095 1.00 74.25 734 LYS A CA 1
ATOM 5753 C C . LYS A 1 734 ? 12.508 -24.410 -69.736 1.00 74.25 734 LYS A C 1
ATOM 5755 O O . LYS A 1 734 ? 13.134 -25.119 -70.512 1.00 74.25 734 LYS A O 1
ATOM 5760 N N . LEU A 1 735 ? 13.027 -23.971 -68.584 1.00 71.31 735 LEU A N 1
ATOM 5761 C CA . LEU A 1 735 ? 14.347 -24.358 -68.069 1.00 71.31 735 LEU A CA 1
ATOM 5762 C C . LEU A 1 735 ? 14.351 -25.809 -67.557 1.00 71.31 735 LEU A C 1
ATOM 5764 O O . LEU A 1 735 ? 15.332 -26.517 -67.760 1.00 71.31 735 LEU A O 1
ATOM 5768 N N . LEU A 1 736 ? 13.263 -26.238 -66.908 1.00 69.62 736 LEU A N 1
ATOM 5769 C CA . LEU A 1 736 ? 13.038 -27.627 -66.496 1.00 69.62 736 LEU A CA 1
ATOM 5770 C C . LEU A 1 736 ? 12.910 -28.524 -67.734 1.00 69.62 736 LEU A C 1
ATOM 5772 O O . LEU A 1 736 ? 13.727 -29.416 -67.894 1.00 69.62 736 LEU A O 1
ATOM 5776 N N . ALA A 1 737 ? 12.063 -28.160 -68.700 1.00 69.50 737 ALA A N 1
ATOM 5777 C CA . ALA A 1 737 ? 11.926 -28.881 -69.967 1.00 69.50 737 ALA A CA 1
ATOM 5778 C C . ALA A 1 737 ? 13.231 -28.932 -70.787 1.00 69.50 737 ALA A C 1
ATOM 5780 O O . ALA A 1 737 ? 13.506 -29.929 -71.442 1.00 69.50 737 ALA A O 1
ATOM 5781 N N . SER A 1 738 ? 14.071 -27.886 -70.749 1.00 64.38 738 SER A N 1
ATOM 5782 C CA . SER A 1 738 ? 15.396 -27.916 -71.395 1.00 64.38 738 SER A CA 1
ATOM 5783 C C . SER A 1 738 ? 16.426 -28.775 -70.659 1.00 64.38 738 SER A C 1
ATOM 5785 O O . SER A 1 738 ? 17.398 -29.196 -71.273 1.00 64.38 738 SER A O 1
ATOM 5787 N N . LYS A 1 739 ? 16.243 -29.003 -69.351 1.00 60.16 739 LYS A N 1
ATOM 5788 C CA . LYS A 1 739 ? 17.064 -29.942 -68.576 1.00 60.16 739 LYS A CA 1
ATOM 5789 C C . LYS A 1 739 ? 16.604 -31.382 -68.790 1.00 60.16 739 LYS A C 1
ATOM 5791 O O . LYS A 1 739 ? 17.462 -32.250 -68.858 1.00 60.16 739 LYS A O 1
ATOM 5796 N N . ASP A 1 740 ? 15.304 -31.598 -68.975 1.00 55.28 740 ASP A N 1
ATOM 5797 C CA . ASP A 1 740 ? 14.732 -32.909 -69.299 1.00 55.28 740 ASP A CA 1
ATOM 5798 C C . ASP A 1 740 ? 15.129 -33.340 -70.730 1.00 55.28 740 ASP A C 1
ATOM 5800 O O . ASP A 1 740 ? 15.636 -34.436 -70.922 1.00 55.28 740 ASP A O 1
ATOM 5804 N N . LEU A 1 741 ? 15.093 -32.427 -71.713 1.00 54.56 741 LEU A N 1
ATOM 5805 C CA . LEU A 1 741 ? 15.602 -32.674 -73.079 1.00 54.56 741 LEU A CA 1
ATOM 5806 C C . LEU A 1 741 ? 17.128 -32.884 -73.159 1.00 54.56 741 LEU A C 1
ATOM 5808 O O . LEU A 1 741 ? 17.610 -33.492 -74.111 1.00 54.56 741 LEU A O 1
ATOM 5812 N N . ALA A 1 742 ? 17.898 -32.356 -72.200 1.00 52.00 742 ALA A N 1
ATOM 5813 C CA . ALA A 1 742 ? 19.339 -32.605 -72.104 1.00 52.00 742 ALA A CA 1
ATOM 5814 C C . ALA A 1 742 ? 19.657 -33.949 -71.425 1.00 52.00 742 ALA A C 1
ATOM 5816 O O . ALA A 1 742 ? 20.736 -34.485 -71.651 1.00 52.00 742 ALA A O 1
ATOM 5817 N N . ALA A 1 743 ? 18.729 -34.489 -70.626 1.00 49.69 743 ALA A N 1
ATOM 5818 C CA . ALA A 1 743 ? 18.820 -35.834 -70.064 1.00 49.69 743 ALA A CA 1
ATOM 5819 C C . ALA A 1 743 ? 18.416 -36.907 -71.096 1.00 49.69 743 ALA A C 1
ATOM 5821 O O . ALA A 1 743 ? 19.080 -37.932 -71.184 1.00 49.69 743 ALA A O 1
ATOM 5822 N N . ASP A 1 744 ? 17.423 -36.626 -71.950 1.00 48.59 744 ASP A N 1
ATOM 5823 C CA . ASP A 1 744 ? 16.994 -37.536 -73.029 1.00 48.59 744 ASP A CA 1
ATOM 5824 C C . ASP A 1 744 ? 17.987 -37.607 -74.214 1.00 48.59 744 ASP A C 1
ATOM 5826 O O . ASP A 1 744 ? 17.946 -38.544 -75.011 1.00 48.59 744 ASP A O 1
ATOM 5830 N N . ALA A 1 745 ? 18.900 -36.635 -74.350 1.00 43.28 745 ALA A N 1
ATOM 5831 C CA . ALA A 1 745 ? 19.928 -36.627 -75.399 1.00 43.28 745 ALA A CA 1
ATOM 5832 C C . ALA A 1 745 ? 21.162 -37.495 -75.069 1.00 43.28 745 ALA A C 1
ATOM 5834 O O . ALA A 1 745 ? 21.905 -37.848 -75.984 1.00 43.28 745 ALA A O 1
ATOM 5835 N N . ASP A 1 746 ? 21.364 -37.860 -73.797 1.00 42.00 746 ASP A N 1
ATOM 5836 C CA . ASP A 1 746 ? 22.470 -38.725 -73.342 1.00 42.00 746 ASP A CA 1
ATOM 5837 C C . ASP A 1 746 ? 22.085 -40.227 -73.349 1.00 42.00 746 ASP A C 1
ATOM 5839 O O . ASP A 1 746 ? 22.939 -41.094 -73.187 1.00 42.00 746 ASP A O 1
ATOM 5843 N N . GLU A 1 747 ? 20.809 -40.558 -73.606 1.00 42.38 747 GLU A N 1
ATOM 5844 C CA . GLU A 1 747 ? 20.275 -41.935 -73.649 1.00 42.38 747 GLU A CA 1
ATOM 5845 C C . GLU A 1 747 ? 20.114 -42.519 -75.074 1.00 42.38 747 GLU A C 1
ATOM 5847 O O . GLU A 1 747 ? 19.571 -43.610 -75.253 1.00 42.38 747 GLU A O 1
ATOM 5852 N N . ALA A 1 748 ? 20.623 -41.839 -76.109 1.00 41.72 748 ALA A N 1
ATOM 5853 C CA . ALA A 1 748 ? 20.513 -42.267 -77.510 1.00 41.72 748 ALA A CA 1
ATOM 5854 C C . ALA A 1 748 ? 21.872 -42.542 -78.186 1.00 41.72 748 ALA A C 1
ATOM 5856 O O . ALA A 1 748 ? 22.119 -42.096 -79.304 1.00 41.72 748 ALA A O 1
ATOM 5857 N N . VAL A 1 749 ? 22.750 -43.320 -77.543 1.00 40.03 749 VAL A N 1
ATOM 5858 C CA . VAL A 1 749 ? 23.854 -44.030 -78.220 1.00 40.03 749 VAL A CA 1
ATOM 5859 C C . VAL A 1 749 ? 23.947 -45.446 -77.649 1.00 40.03 749 VAL A C 1
ATOM 5861 O O . VAL A 1 749 ? 24.552 -45.676 -76.608 1.00 40.03 749 VAL A O 1
ATOM 5864 N N . GLY A 1 750 ? 23.323 -46.412 -78.324 1.00 31.89 750 GLY A N 1
ATOM 5865 C CA . GLY A 1 750 ? 23.458 -47.834 -78.005 1.00 31.89 750 GLY A CA 1
ATOM 5866 C C . GLY A 1 750 ? 24.506 -48.521 -78.880 1.00 31.89 750 GLY A C 1
ATOM 5867 O O . GLY A 1 750 ? 24.489 -48.319 -80.089 1.00 31.89 750 GLY A O 1
ATOM 5868 N N . VAL A 1 751 ? 25.346 -49.380 -78.283 1.00 30.72 751 VAL A N 1
ATOM 5869 C CA . VAL A 1 751 ? 26.052 -50.521 -78.918 1.00 30.72 751 VAL A CA 1
ATOM 5870 C C . VAL A 1 751 ? 26.243 -51.627 -77.840 1.00 30.72 751 VAL A C 1
ATOM 5872 O O . VAL A 1 751 ? 26.398 -51.279 -76.671 1.00 30.72 751 VAL A O 1
ATOM 5875 N N . PRO A 1 752 ? 26.151 -52.938 -78.172 1.00 40.22 752 PRO A N 1
ATOM 5876 C CA . PRO A 1 752 ? 25.418 -53.924 -77.364 1.00 40.22 752 PRO A CA 1
ATOM 5877 C C . PRO A 1 752 ? 26.267 -55.011 -76.666 1.00 40.22 752 PRO A C 1
ATOM 5879 O O . PRO A 1 752 ? 27.384 -55.293 -77.083 1.00 40.22 752 PRO A O 1
ATOM 5882 N N . GLY A 1 753 ? 25.625 -55.730 -75.730 1.00 28.69 753 GLY A N 1
ATOM 5883 C CA . GLY A 1 753 ? 25.671 -57.205 -75.646 1.00 28.69 753 GLY A CA 1
ATOM 5884 C C . GLY A 1 753 ? 26.648 -57.879 -74.664 1.00 28.69 753 GLY A C 1
ATOM 5885 O O . GLY A 1 753 ? 27.844 -57.611 -74.695 1.00 28.69 753 GLY A O 1
ATOM 5886 N N . GLY A 1 754 ? 26.114 -58.837 -73.884 1.00 29.08 754 GLY A N 1
ATOM 5887 C CA . GLY A 1 754 ? 26.813 -59.843 -73.056 1.00 29.08 754 GLY A CA 1
ATOM 5888 C C . GLY A 1 754 ? 26.402 -59.768 -71.577 1.00 29.08 754 GLY A C 1
ATOM 5889 O O . GLY A 1 754 ? 26.916 -58.913 -70.865 1.00 29.08 754 GLY A O 1
ATOM 5890 N N . ASP A 1 755 ? 25.313 -60.426 -71.151 1.00 29.30 755 ASP A N 1
ATOM 5891 C CA . ASP A 1 755 ? 25.257 -61.800 -70.571 1.00 29.30 755 ASP A CA 1
ATOM 5892 C C . ASP A 1 755 ? 26.109 -61.877 -69.277 1.00 29.30 755 ASP A C 1
ATOM 5894 O O . ASP A 1 755 ? 27.296 -61.581 -69.309 1.00 29.30 755 ASP A O 1
ATOM 5898 N N . ASP A 1 756 ? 25.620 -62.122 -68.055 1.00 32.84 756 ASP A N 1
ATOM 5899 C CA . ASP A 1 756 ? 24.701 -63.138 -67.520 1.00 32.84 756 ASP A CA 1
ATOM 5900 C C . ASP A 1 756 ? 24.158 -62.643 -66.146 1.00 32.84 756 ASP A C 1
ATOM 5902 O O . ASP A 1 756 ? 24.867 -61.961 -65.407 1.00 32.84 756 ASP A O 1
ATOM 5906 N N . ALA A 1 757 ? 22.856 -62.774 -65.838 1.00 33.12 757 ALA A N 1
ATOM 5907 C CA . ALA A 1 757 ? 22.255 -63.806 -64.961 1.00 33.12 757 ALA A CA 1
ATOM 5908 C C . ALA A 1 757 ? 22.994 -64.014 -63.610 1.00 33.12 757 ALA A C 1
ATOM 5910 O O . ALA A 1 757 ? 24.195 -64.225 -63.576 1.00 33.12 757 ALA A O 1
ATOM 5911 N N . MET A 1 758 ? 22.383 -64.030 -62.422 1.00 34.28 758 MET A N 1
ATOM 5912 C CA . MET A 1 758 ? 21.027 -64.373 -61.986 1.00 34.28 758 MET A CA 1
ATOM 5913 C C . MET A 1 758 ? 20.864 -63.848 -60.536 1.00 34.28 758 MET A C 1
ATOM 5915 O O . MET A 1 758 ? 21.825 -63.872 -59.773 1.00 34.28 758 MET A O 1
ATOM 5919 N N . ASP A 1 759 ? 19.704 -63.270 -60.208 1.00 30.36 759 ASP A N 1
ATOM 5920 C CA . ASP A 1 759 ? 18.712 -63.800 -59.240 1.00 30.36 759 ASP A CA 1
ATOM 5921 C C . ASP A 1 759 ? 19.100 -63.619 -57.752 1.00 30.36 759 ASP A C 1
ATOM 5923 O O . ASP A 1 759 ? 20.189 -63.965 -57.323 1.00 30.36 759 ASP A O 1
ATOM 5927 N N . GLY A 1 760 ? 18.290 -63.074 -56.851 1.00 28.58 760 GLY A N 1
ATOM 5928 C CA . GLY A 1 760 ? 16.887 -62.698 -56.879 1.00 28.58 760 GLY A CA 1
ATOM 5929 C C . GLY A 1 760 ? 16.405 -62.500 -55.438 1.00 28.58 760 GLY A C 1
ATOM 5930 O O . GLY A 1 760 ? 17.054 -62.930 -54.484 1.00 28.58 760 GLY A O 1
ATOM 5931 N N . THR A 1 761 ? 15.212 -61.911 -55.307 1.00 31.77 761 THR A N 1
ATOM 5932 C CA . THR A 1 761 ? 14.414 -61.708 -54.076 1.00 31.77 761 THR A CA 1
ATOM 5933 C C . THR A 1 761 ? 14.913 -60.590 -53.140 1.00 31.77 761 THR A C 1
ATOM 5935 O O . THR A 1 761 ? 16.087 -60.491 -52.831 1.00 31.77 761 THR A O 1
ATOM 5938 N N . GLY A 1 762 ? 14.105 -59.668 -52.621 1.00 27.23 762 GLY A N 1
ATOM 5939 C CA . GLY A 1 762 ? 12.665 -59.463 -52.664 1.00 27.23 762 GLY A CA 1
ATOM 5940 C C . GLY A 1 762 ? 12.226 -58.693 -51.406 1.00 27.23 762 GLY A C 1
ATOM 5941 O O . GLY A 1 762 ? 12.730 -58.947 -50.322 1.00 27.23 762 GLY A O 1
ATOM 5942 N N . VAL A 1 763 ? 11.211 -57.836 -51.569 1.00 30.53 763 VAL A N 1
ATOM 5943 C CA . VAL A 1 763 ? 10.248 -57.368 -50.542 1.00 30.53 763 VAL A CA 1
ATOM 5944 C C . VAL A 1 763 ? 10.561 -56.093 -49.719 1.00 30.53 763 VAL A C 1
ATOM 5946 O O . VAL A 1 763 ? 11.318 -56.080 -48.761 1.00 30.53 763 VAL A O 1
ATOM 5949 N N . LYS A 1 764 ? 9.812 -55.042 -50.101 1.00 28.05 764 LYS A N 1
ATOM 5950 C CA . LYS A 1 764 ? 9.005 -54.062 -49.328 1.00 28.05 764 LYS A CA 1
ATOM 5951 C C . LYS A 1 764 ? 9.427 -53.625 -47.906 1.00 28.05 764 LYS A C 1
ATOM 5953 O O . LYS A 1 764 ? 9.265 -54.374 -46.954 1.00 28.05 764 LYS A O 1
ATOM 5958 N N . GLY A 1 765 ? 9.537 -52.297 -47.766 1.00 26.86 765 GLY A N 1
ATOM 5959 C CA . GLY A 1 765 ? 8.565 -51.509 -46.987 1.00 26.86 765 GLY A CA 1
ATOM 5960 C C . GLY A 1 765 ? 9.042 -50.874 -45.672 1.00 26.86 765 GLY A C 1
ATOM 5961 O O . GLY A 1 765 ? 9.558 -51.560 -44.803 1.00 26.86 765 GLY A O 1
ATOM 5962 N N . GLY A 1 766 ? 8.728 -49.580 -45.498 1.00 26.28 766 GLY A N 1
ATOM 5963 C CA . GLY A 1 766 ? 8.513 -48.958 -44.180 1.00 26.28 766 GLY A CA 1
ATOM 5964 C C . GLY A 1 766 ? 9.505 -47.868 -43.746 1.00 26.28 766 GLY A C 1
ATOM 5965 O O . GLY A 1 766 ? 10.616 -48.156 -43.327 1.00 26.28 766 GLY A O 1
ATOM 5966 N N . SER A 1 767 ? 9.058 -46.608 -43.764 1.00 25.38 767 SER A N 1
ATOM 5967 C CA . SER A 1 767 ? 9.496 -45.544 -42.829 1.00 25.38 767 SER A CA 1
ATOM 5968 C C . SER A 1 767 ? 8.964 -45.820 -41.398 1.00 25.38 767 SER A C 1
ATOM 5970 O O . SER A 1 767 ? 8.138 -46.727 -41.280 1.00 25.38 767 SER A O 1
ATOM 5972 N N . PRO A 1 768 ? 9.224 -45.008 -40.338 1.00 48.94 768 PRO A N 1
ATOM 5973 C CA . PRO A 1 768 ? 10.179 -43.897 -40.129 1.00 48.94 768 PRO A CA 1
ATOM 5974 C C . PRO A 1 768 ? 10.950 -43.967 -38.769 1.00 48.94 768 PRO A C 1
ATOM 5976 O O . PRO A 1 768 ? 10.697 -44.824 -37.934 1.00 48.94 768 PRO A O 1
ATOM 5979 N N . ALA A 1 769 ? 11.772 -42.934 -38.521 1.00 25.50 769 ALA A N 1
ATOM 5980 C CA . ALA A 1 769 ? 12.064 -42.302 -37.218 1.00 25.50 769 ALA A CA 1
ATOM 5981 C C . ALA A 1 769 ? 13.303 -42.715 -36.378 1.00 25.50 769 ALA A C 1
ATOM 5983 O O . ALA A 1 769 ? 13.466 -43.847 -35.948 1.00 25.50 769 ALA A O 1
ATOM 5984 N N . ALA A 1 770 ? 14.046 -41.651 -36.035 1.00 26.33 770 ALA A N 1
ATOM 5985 C CA . ALA A 1 770 ? 14.708 -41.331 -34.764 1.00 26.33 770 ALA A CA 1
ATOM 5986 C C . ALA A 1 770 ? 16.023 -42.024 -34.320 1.00 26.33 770 ALA A C 1
ATOM 5988 O O . ALA A 1 770 ? 16.078 -43.205 -34.017 1.00 26.33 770 ALA A O 1
ATOM 5989 N N . ALA A 1 771 ? 16.994 -41.129 -34.075 1.00 25.92 771 ALA A N 1
ATOM 5990 C CA . ALA A 1 771 ? 17.893 -41.048 -32.916 1.00 25.92 771 ALA A CA 1
ATOM 5991 C C . ALA A 1 771 ? 19.259 -41.778 -32.896 1.00 25.92 771 ALA A C 1
ATOM 5993 O O . ALA A 1 771 ? 19.375 -42.992 -32.966 1.00 25.92 771 ALA A O 1
ATOM 5994 N N . SER A 1 772 ? 20.261 -40.928 -32.620 1.00 25.50 772 SER A N 1
ATOM 5995 C CA . SER A 1 772 ? 21.387 -41.077 -31.678 1.00 25.50 772 SER A CA 1
ATOM 5996 C C . SER A 1 772 ? 22.570 -42.019 -31.955 1.00 25.50 772 SER A C 1
ATOM 5998 O O . SER A 1 772 ? 22.438 -43.233 -31.953 1.00 25.50 772 SER A O 1
ATOM 6000 N N . ALA A 1 773 ? 23.739 -41.361 -31.962 1.00 26.77 773 ALA A N 1
ATOM 6001 C CA . ALA A 1 773 ? 24.965 -41.648 -31.201 1.00 26.77 773 ALA A CA 1
ATOM 6002 C C . ALA A 1 773 ? 25.897 -42.819 -31.592 1.00 26.77 773 ALA A C 1
ATOM 6004 O O . ALA A 1 773 ? 25.525 -43.982 -31.615 1.00 26.77 773 ALA A O 1
ATOM 6005 N N . GLU A 1 774 ? 27.153 -42.412 -31.830 1.00 25.06 774 GLU A N 1
ATOM 6006 C CA . GLU A 1 774 ? 28.450 -43.032 -31.500 1.00 25.06 774 GLU A CA 1
ATOM 6007 C C . GLU A 1 774 ? 28.552 -44.560 -31.313 1.00 25.06 774 GLU A C 1
ATOM 6009 O O . GLU A 1 774 ? 28.029 -45.115 -30.355 1.00 25.06 774 GLU A O 1
ATOM 6014 N N . ALA A 1 775 ? 29.423 -45.214 -32.098 1.00 25.89 775 ALA A N 1
ATOM 6015 C CA . ALA A 1 775 ? 30.778 -45.592 -31.653 1.00 25.89 775 ALA A CA 1
ATOM 6016 C C . ALA A 1 775 ? 31.464 -46.626 -32.580 1.00 25.89 775 ALA A C 1
ATOM 6018 O O . ALA A 1 775 ? 30.935 -47.691 -32.868 1.00 25.89 775 ALA A O 1
ATOM 6019 N N . ALA A 1 776 ? 32.708 -46.285 -32.939 1.00 25.72 776 ALA A N 1
ATOM 6020 C CA . ALA A 1 776 ? 33.924 -47.109 -32.980 1.00 25.72 776 ALA A CA 1
ATOM 6021 C C . ALA A 1 776 ? 34.049 -48.397 -33.834 1.00 25.72 776 ALA A C 1
ATOM 6023 O O . ALA A 1 776 ? 33.415 -49.415 -33.582 1.00 25.72 776 ALA A O 1
ATOM 6024 N N . ALA A 1 777 ? 35.106 -48.361 -34.668 1.00 27.30 777 ALA A N 1
ATOM 6025 C CA . ALA A 1 777 ? 36.209 -49.335 -34.833 1.00 27.30 777 ALA A CA 1
ATOM 6026 C C . ALA A 1 777 ? 36.420 -49.759 -36.303 1.00 27.30 777 ALA A C 1
ATOM 6028 O O . ALA A 1 777 ? 35.468 -50.053 -37.003 1.00 27.30 777 ALA A O 1
ATOM 6029 N N . ALA A 1 778 ? 37.620 -49.912 -36.867 1.00 28.22 778 ALA A N 1
ATOM 6030 C CA . ALA A 1 778 ? 38.997 -49.580 -36.509 1.00 28.22 778 ALA A CA 1
ATOM 6031 C C . ALA A 1 778 ? 39.888 -50.001 -37.708 1.00 28.22 778 ALA A C 1
ATOM 6033 O O . ALA A 1 778 ? 39.625 -51.042 -38.305 1.00 28.22 778 ALA A O 1
ATOM 6034 N N . ARG A 1 779 ? 40.998 -49.289 -37.973 1.00 27.80 779 ARG A N 1
ATOM 6035 C CA . ARG A 1 779 ? 42.399 -49.800 -37.946 1.00 27.80 779 ARG A CA 1
ATOM 6036 C C . ARG A 1 779 ? 43.358 -49.172 -38.981 1.00 27.80 779 ARG A C 1
ATOM 6038 O O . ARG A 1 779 ? 43.071 -49.128 -40.168 1.00 27.80 779 ARG A O 1
ATOM 6045 N N . ARG A 1 780 ? 44.583 -48.959 -38.453 1.00 28.25 780 ARG A N 1
ATOM 6046 C CA . ARG A 1 780 ? 45.934 -48.712 -39.036 1.00 28.25 780 ARG A CA 1
ATOM 6047 C C . ARG A 1 780 ? 46.309 -47.220 -39.158 1.00 28.25 780 ARG A C 1
ATOM 6049 O O . ARG A 1 780 ? 45.750 -46.525 -39.986 1.00 28.25 780 ARG A O 1
ATOM 6056 N N . ARG A 1 781 ? 47.020 -46.641 -38.164 1.00 30.12 781 ARG A N 1
ATOM 6057 C CA . ARG A 1 781 ? 48.500 -46.608 -37.895 1.00 30.12 781 ARG A CA 1
ATOM 6058 C C . ARG A 1 781 ? 49.269 -45.879 -39.021 1.00 30.12 781 ARG A C 1
ATOM 6060 O O . ARG A 1 781 ? 49.106 -46.296 -40.155 1.00 30.12 781 ARG A O 1
ATOM 6067 N N . SER A 1 782 ? 50.132 -44.875 -38.801 1.00 30.03 782 SER A N 1
ATOM 6068 C CA . SER A 1 782 ? 50.792 -44.342 -37.583 1.00 30.03 782 SER A CA 1
ATOM 6069 C C . SER A 1 782 ? 51.585 -43.037 -37.870 1.00 30.03 782 SER A C 1
ATOM 6071 O O . SER A 1 782 ? 52.044 -42.876 -38.995 1.00 30.03 782 SER A O 1
ATOM 6073 N N . SER A 1 783 ? 51.799 -42.231 -36.802 1.00 29.66 783 SER A N 1
ATOM 6074 C CA . SER A 1 783 ? 52.908 -41.274 -36.475 1.00 29.66 783 SER A CA 1
ATOM 6075 C C . SER A 1 783 ? 53.128 -40.040 -37.385 1.00 29.66 783 SER A C 1
ATOM 6077 O O . SER A 1 783 ? 53.533 -40.240 -38.519 1.00 29.66 783 SER A O 1
ATOM 6079 N N . ALA A 1 784 ? 52.825 -38.772 -37.033 1.00 31.56 784 ALA A N 1
ATOM 6080 C CA . ALA A 1 784 ? 53.151 -37.899 -35.867 1.00 31.56 784 ALA A CA 1
ATOM 6081 C C . ALA A 1 784 ? 54.559 -37.217 -35.969 1.00 31.56 784 ALA A C 1
ATOM 6083 O O . ALA A 1 784 ? 55.387 -37.734 -36.711 1.00 31.56 784 ALA A O 1
ATOM 6084 N N . PRO A 1 785 ? 54.847 -36.094 -35.267 1.00 46.44 785 PRO A N 1
ATOM 6085 C CA . PRO A 1 785 ? 54.686 -34.706 -35.753 1.00 46.44 785 PRO A CA 1
ATOM 6086 C C . PRO A 1 785 ? 55.892 -33.774 -35.416 1.00 46.44 785 PRO A C 1
ATOM 6088 O O . PRO A 1 785 ? 56.942 -34.279 -35.038 1.00 46.44 785 PRO A O 1
ATOM 6091 N N . CYS A 1 786 ? 55.644 -32.451 -35.484 1.00 27.05 786 CYS A N 1
ATOM 6092 C CA . CYS A 1 786 ? 56.239 -31.321 -34.731 1.00 27.05 786 CYS A CA 1
ATOM 6093 C C . CYS A 1 786 ? 57.688 -30.908 -35.034 1.00 27.05 786 CYS A C 1
ATOM 6095 O O . CYS A 1 786 ? 58.520 -31.735 -35.379 1.00 27.05 786 CYS A O 1
ATOM 6097 N N . ASP A 1 787 ? 58.133 -29.679 -34.826 1.00 26.91 787 ASP A N 1
ATOM 6098 C CA . ASP A 1 787 ? 57.581 -28.326 -34.640 1.00 26.91 787 ASP A CA 1
ATOM 6099 C C . ASP A 1 787 ? 58.831 -27.403 -34.679 1.00 26.91 787 ASP A C 1
ATOM 6101 O O . ASP A 1 787 ? 59.956 -27.899 -34.590 1.00 26.91 787 ASP A O 1
ATOM 6105 N N . ASP A 1 788 ? 58.596 -26.093 -34.760 1.00 28.05 788 ASP A N 1
ATOM 6106 C CA . ASP A 1 788 ? 59.468 -24.990 -34.321 1.00 28.05 788 ASP A CA 1
ATOM 6107 C C . ASP A 1 788 ? 60.587 -24.425 -35.226 1.00 28.05 788 ASP A C 1
ATOM 6109 O O . ASP A 1 788 ? 61.486 -25.109 -35.712 1.00 28.05 788 ASP A O 1
ATOM 6113 N N . ASP A 1 789 ? 60.451 -23.097 -35.367 1.00 27.30 789 ASP A N 1
ATOM 6114 C CA . ASP A 1 789 ? 61.443 -22.019 -35.278 1.00 27.30 789 ASP A CA 1
ATOM 6115 C C . ASP A 1 789 ? 62.688 -22.049 -36.185 1.00 27.30 789 ASP A C 1
ATOM 6117 O O . ASP A 1 789 ? 63.551 -22.914 -36.091 1.00 27.30 789 ASP A O 1
ATOM 6121 N N . ASP A 1 790 ? 62.842 -21.041 -37.056 1.00 28.45 790 ASP A N 1
ATOM 6122 C CA . ASP A 1 790 ? 63.539 -19.789 -36.701 1.00 28.45 790 ASP A CA 1
ATOM 6123 C C . ASP A 1 790 ? 63.898 -18.929 -37.940 1.00 28.45 790 ASP A C 1
ATOM 6125 O O . ASP A 1 790 ? 64.407 -19.410 -38.949 1.00 28.45 790 ASP A O 1
ATOM 6129 N N . SER A 1 791 ? 63.672 -17.620 -37.789 1.00 27.80 791 SER A N 1
ATOM 6130 C CA . SER A 1 791 ? 64.505 -16.484 -38.232 1.00 27.80 791 SER A CA 1
ATOM 6131 C C . SER A 1 791 ? 64.963 -16.270 -39.702 1.00 27.80 791 SER A C 1
ATOM 6133 O O . SER A 1 791 ? 65.744 -17.023 -40.271 1.00 27.80 791 SER A O 1
ATOM 6135 N N . ASP A 1 792 ? 64.602 -15.070 -40.178 1.00 26.56 792 ASP A N 1
ATOM 6136 C CA . ASP A 1 792 ? 65.444 -14.022 -40.792 1.00 26.56 792 ASP A CA 1
ATOM 6137 C C . ASP A 1 792 ? 66.045 -14.088 -42.212 1.00 26.56 792 ASP A C 1
ATOM 6139 O O . ASP A 1 792 ? 66.628 -15.064 -42.669 1.00 26.56 792 ASP A O 1
ATOM 6143 N N . ASN A 1 793 ? 66.035 -12.874 -42.793 1.00 28.95 793 ASN A N 1
ATOM 6144 C CA . ASN A 1 793 ? 66.746 -12.350 -43.968 1.00 28.95 793 ASN A CA 1
ATOM 6145 C C . ASN A 1 793 ? 66.334 -12.911 -45.341 1.00 28.95 793 ASN A C 1
ATOM 6147 O O . ASN A 1 793 ? 66.332 -14.105 -45.585 1.00 28.95 793 ASN A O 1
ATOM 6151 N N . GLY A 1 794 ? 65.981 -12.100 -46.339 1.00 24.86 794 GLY A N 1
ATOM 6152 C CA . GLY A 1 794 ? 66.513 -10.781 -46.683 1.00 24.86 794 GLY A CA 1
ATOM 6153 C C . GLY A 1 794 ? 67.240 -10.913 -48.025 1.00 24.86 794 GLY A C 1
ATOM 6154 O O . GLY A 1 794 ? 68.065 -11.807 -48.175 1.00 24.86 794 GLY A O 1
ATOM 6155 N N . GLY A 1 795 ? 66.935 -10.052 -49.001 1.00 25.70 795 GLY A N 1
ATOM 6156 C CA . GLY A 1 795 ? 67.759 -9.931 -50.213 1.00 25.70 795 GLY A CA 1
ATOM 6157 C C . GLY A 1 795 ? 67.002 -9.873 -51.538 1.00 25.70 795 GLY A C 1
ATOM 6158 O O . GLY A 1 795 ? 66.744 -10.890 -52.163 1.00 25.70 795 GLY A O 1
ATOM 6159 N N . GLU A 1 796 ? 66.685 -8.641 -51.933 1.00 26.38 796 GLU A N 1
ATOM 6160 C CA . GLU A 1 796 ? 67.101 -8.028 -53.205 1.00 26.38 796 GLU A CA 1
ATOM 6161 C C . GLU A 1 796 ? 66.821 -8.730 -54.555 1.00 26.38 796 GLU A C 1
ATOM 6163 O O . GLU A 1 796 ? 67.397 -9.746 -54.932 1.00 26.38 796 GLU A O 1
ATOM 6168 N N . ALA A 1 797 ? 66.012 -8.027 -55.360 1.00 29.44 797 ALA A N 1
ATOM 6169 C CA . ALA A 1 797 ? 66.094 -7.960 -56.825 1.00 29.44 797 ALA A CA 1
ATOM 6170 C C . ALA A 1 797 ? 67.525 -7.564 -57.276 1.00 29.44 797 ALA A C 1
ATOM 6172 O O . ALA A 1 797 ? 68.224 -6.948 -56.473 1.00 29.44 797 ALA A O 1
ATOM 6173 N N . PRO A 1 798 ? 67.994 -7.804 -58.523 1.00 41.62 798 PRO A N 1
ATOM 6174 C CA . PRO A 1 798 ? 67.413 -7.285 -59.777 1.00 41.62 798 PRO A CA 1
ATOM 6175 C C . PRO A 1 798 ? 67.527 -8.328 -60.922 1.00 41.62 798 PRO A C 1
ATOM 6177 O O . PRO A 1 798 ? 68.044 -9.415 -60.728 1.00 41.62 798 PRO A O 1
ATOM 6180 N N . GLY A 1 799 ? 67.072 -8.174 -62.159 1.00 26.09 799 GLY A N 1
ATOM 6181 C CA . GLY A 1 799 ? 66.618 -7.056 -62.965 1.00 26.09 799 GLY A CA 1
ATOM 6182 C C . GLY A 1 799 ? 67.058 -7.320 -64.413 1.00 26.09 799 GLY A C 1
ATOM 6183 O O . GLY A 1 799 ? 68.071 -7.968 -64.648 1.00 26.09 799 GLY A O 1
ATOM 6184 N N . ALA A 1 800 ? 66.298 -6.740 -65.342 1.00 27.80 800 ALA A N 1
ATOM 6185 C CA . ALA A 1 800 ? 66.672 -6.396 -66.716 1.00 27.80 800 ALA A CA 1
ATOM 6186 C C . ALA A 1 800 ? 66.877 -7.507 -67.766 1.00 27.80 800 ALA A C 1
ATOM 6188 O O . ALA A 1 800 ? 67.583 -8.489 -67.573 1.00 27.80 800 ALA A O 1
ATOM 6189 N N . GLY A 1 801 ? 66.340 -7.227 -68.960 1.00 26.86 801 GLY A N 1
ATOM 6190 C CA . GLY A 1 801 ? 66.861 -7.770 -70.214 1.00 26.86 801 GLY A CA 1
ATOM 6191 C C . GLY A 1 801 ? 65.797 -8.105 -71.249 1.00 26.86 801 GLY A C 1
ATOM 6192 O O . GLY A 1 801 ? 65.558 -9.275 -71.513 1.00 26.86 801 GLY A O 1
ATOM 6193 N N . GLY A 1 802 ? 65.162 -7.088 -71.837 1.00 26.27 802 GLY A N 1
ATOM 6194 C CA . GLY A 1 802 ? 64.413 -7.260 -73.082 1.00 26.27 802 GLY A CA 1
ATOM 6195 C C . GLY A 1 802 ? 65.341 -7.332 -74.296 1.00 26.27 802 GLY A C 1
ATOM 6196 O O . GLY A 1 802 ? 66.472 -6.861 -74.223 1.00 26.27 802 GLY A O 1
ATOM 6197 N N . ALA A 1 803 ? 64.842 -7.872 -75.407 1.00 27.48 803 ALA A N 1
ATOM 6198 C CA . ALA A 1 803 ? 65.044 -7.324 -76.749 1.00 27.48 803 ALA A CA 1
ATOM 6199 C C . ALA A 1 803 ? 64.247 -8.124 -77.786 1.00 27.48 803 ALA A C 1
ATOM 6201 O O . ALA A 1 803 ? 64.094 -9.340 -77.706 1.00 27.48 803 ALA A O 1
ATOM 6202 N N . GLU A 1 804 ? 63.739 -7.357 -78.736 1.00 26.73 804 GLU A N 1
ATOM 6203 C CA . GLU A 1 804 ? 62.901 -7.681 -79.878 1.00 26.73 804 GLU A CA 1
ATOM 6204 C C . GLU A 1 804 ? 63.642 -8.455 -80.980 1.00 26.73 804 GLU A C 1
ATOM 6206 O O . GLU A 1 804 ? 64.869 -8.436 -81.063 1.00 26.73 804 GLU A O 1
ATOM 6211 N N . GLY A 1 805 ? 62.873 -9.036 -81.906 1.00 26.16 805 GLY A N 1
ATOM 6212 C CA . GLY A 1 805 ? 63.367 -9.402 -83.233 1.00 26.16 805 GLY A CA 1
ATOM 6213 C C . GLY A 1 805 ? 62.441 -10.362 -83.973 1.00 26.16 805 GLY A C 1
ATOM 6214 O O . GLY A 1 805 ? 62.490 -11.563 -83.734 1.00 26.16 805 GLY A O 1
ATOM 6215 N N . GLY A 1 806 ? 61.603 -9.822 -84.868 1.00 25.77 806 GLY A N 1
ATOM 6216 C CA . GLY A 1 806 ? 60.841 -10.590 -85.865 1.00 25.77 806 GLY A CA 1
ATOM 6217 C C . GLY A 1 806 ? 61.761 -11.367 -86.816 1.00 25.77 806 GLY A C 1
ATOM 6218 O O . GLY A 1 806 ? 62.972 -11.204 -86.795 1.00 25.77 806 GLY A O 1
ATOM 6219 N N . GLY A 1 807 ? 61.303 -12.234 -87.700 1.00 25.00 807 GLY A N 1
ATOM 6220 C CA . GLY A 1 807 ? 59.983 -12.569 -88.208 1.00 25.00 807 GLY A CA 1
ATOM 6221 C C . GLY A 1 807 ? 60.245 -13.184 -89.586 1.00 25.00 807 GLY A C 1
ATOM 6222 O O . GLY A 1 807 ? 61.062 -12.636 -90.309 1.00 25.00 807 GLY A O 1
ATOM 6223 N N . ASP A 1 808 ? 59.638 -14.325 -89.917 1.00 23.86 808 ASP A N 1
ATOM 6224 C CA . ASP A 1 808 ? 59.154 -14.636 -91.273 1.00 23.86 808 ASP A CA 1
ATOM 6225 C C . ASP A 1 808 ? 58.521 -16.042 -91.337 1.00 23.86 808 ASP A C 1
ATOM 6227 O O . ASP A 1 808 ? 59.166 -17.060 -91.117 1.00 23.86 808 ASP A O 1
ATOM 6231 N N . VAL A 1 809 ? 57.210 -16.045 -91.591 1.00 26.14 809 VAL A N 1
ATOM 6232 C CA . VAL A 1 809 ? 56.563 -16.572 -92.809 1.00 26.14 809 VAL A CA 1
ATOM 6233 C C . VAL A 1 809 ? 56.731 -18.062 -93.201 1.00 26.14 809 VAL A C 1
ATOM 6235 O O . VAL A 1 809 ? 57.759 -18.486 -93.715 1.00 26.14 809 VAL A O 1
ATOM 6238 N N . ARG A 1 810 ? 55.548 -18.724 -93.180 1.00 25.03 810 ARG A N 1
ATOM 6239 C CA . ARG A 1 810 ? 55.006 -19.842 -94.010 1.00 25.03 810 ARG A CA 1
ATOM 6240 C C . ARG A 1 810 ? 55.471 -21.278 -93.704 1.00 25.03 810 ARG A C 1
ATOM 6242 O O . ARG A 1 810 ? 56.645 -21.513 -93.496 1.00 25.03 810 ARG A O 1
ATOM 6249 N N . ALA A 1 811 ? 54.627 -22.313 -93.768 1.00 27.89 811 ALA A N 1
ATOM 6250 C CA . ALA A 1 811 ? 53.178 -22.457 -93.961 1.00 27.89 811 ALA A CA 1
ATOM 6251 C C . ALA A 1 811 ? 52.761 -23.926 -93.686 1.00 27.89 811 ALA A C 1
ATOM 6253 O O . ALA A 1 811 ? 53.606 -24.816 -93.705 1.00 27.89 811 ALA A O 1
ATOM 6254 N N . ASP A 1 812 ? 51.443 -24.108 -93.549 1.00 27.94 812 ASP A N 1
ATOM 6255 C CA . ASP A 1 812 ? 50.606 -25.253 -93.955 1.00 27.94 812 ASP A CA 1
ATOM 6256 C C . ASP A 1 812 ? 50.034 -26.268 -92.944 1.00 27.94 812 ASP A C 1
ATOM 6258 O O . ASP A 1 812 ? 50.734 -26.981 -92.230 1.00 27.94 812 ASP A O 1
ATOM 6262 N N . GLY A 1 813 ? 48.693 -26.359 -93.040 1.00 27.56 813 GLY A N 1
ATOM 6263 C CA . GLY A 1 813 ? 47.775 -27.399 -92.560 1.00 27.56 813 GLY A CA 1
ATOM 6264 C C . GLY A 1 813 ? 46.748 -26.881 -91.536 1.00 27.56 813 GLY A C 1
ATOM 6265 O O . GLY A 1 813 ? 47.127 -26.614 -90.406 1.00 27.56 813 GLY A O 1
ATOM 6266 N N . GLY A 1 814 ? 45.439 -26.727 -91.784 1.00 26.45 814 GLY A N 1
ATOM 6267 C CA . GLY A 1 814 ? 44.577 -26.976 -92.948 1.00 26.45 814 GLY A CA 1
ATOM 6268 C C . GLY A 1 814 ? 43.086 -27.041 -92.526 1.00 26.45 814 GLY A C 1
ATOM 6269 O O . GLY A 1 814 ? 42.817 -27.596 -91.468 1.00 26.45 814 GLY A O 1
ATOM 6270 N N . ALA A 1 815 ? 42.202 -26.470 -93.373 1.00 29.27 815 ALA A N 1
ATOM 6271 C CA . ALA A 1 815 ? 40.773 -26.770 -93.697 1.00 29.27 815 ALA A CA 1
ATOM 6272 C C . ALA A 1 815 ? 39.710 -26.934 -92.569 1.00 29.27 815 ALA A C 1
ATOM 6274 O O . ALA A 1 815 ? 40.010 -27.437 -91.499 1.00 29.27 815 ALA A O 1
ATOM 6275 N N . ASP A 1 816 ? 38.414 -26.599 -92.688 1.00 29.38 816 ASP A N 1
ATOM 6276 C CA . ASP A 1 816 ? 37.469 -26.243 -93.776 1.00 29.38 816 ASP A CA 1
ATOM 6277 C C . ASP A 1 816 ? 36.260 -25.518 -93.103 1.00 29.38 816 ASP A C 1
ATOM 6279 O O . ASP A 1 816 ? 35.941 -25.837 -91.958 1.00 29.38 816 ASP A O 1
ATOM 6283 N N . GLY A 1 817 ? 35.672 -24.433 -93.638 1.00 28.73 817 GLY A N 1
ATOM 6284 C CA . GLY A 1 817 ? 34.511 -24.420 -94.560 1.00 28.73 817 GLY A CA 1
ATOM 6285 C C . GLY A 1 817 ? 33.165 -24.370 -93.793 1.00 28.73 817 GLY A C 1
ATOM 6286 O O . GLY A 1 817 ? 32.924 -25.208 -92.938 1.00 28.73 817 GLY A O 1
ATOM 6287 N N . GLY A 1 818 ? 32.204 -23.456 -93.966 1.00 27.77 818 GLY A N 1
ATOM 6288 C CA . GLY A 1 818 ? 31.926 -22.412 -94.954 1.00 27.77 818 GLY A CA 1
ATOM 6289 C C . GLY A 1 818 ? 30.399 -22.347 -95.165 1.00 27.77 818 GLY A C 1
ATOM 6290 O O . GLY A 1 818 ? 29.774 -23.397 -95.275 1.00 27.77 818 GLY A O 1
ATOM 6291 N N . ALA A 1 819 ? 29.805 -21.146 -95.185 1.00 27.34 819 ALA A N 1
ATOM 6292 C CA . ALA A 1 819 ? 28.605 -20.796 -95.966 1.00 27.34 819 ALA A CA 1
ATOM 6293 C C . ALA A 1 819 ? 28.279 -19.301 -95.780 1.00 27.34 819 ALA A C 1
ATOM 6295 O O . ALA A 1 819 ? 27.571 -18.906 -94.852 1.00 27.34 819 ALA A O 1
ATOM 6296 N N . ASP A 1 820 ? 28.835 -18.498 -96.683 1.00 27.98 820 ASP A N 1
ATOM 6297 C CA . ASP A 1 820 ? 28.420 -17.134 -97.008 1.00 27.98 820 ASP A CA 1
ATOM 6298 C C . ASP A 1 820 ? 27.088 -17.129 -97.776 1.00 27.98 820 ASP A C 1
ATOM 6300 O O . ASP A 1 820 ? 26.766 -18.101 -98.461 1.00 27.98 820 ASP A O 1
ATOM 6304 N N . SER A 1 821 ? 26.387 -15.992 -97.763 1.00 27.59 821 SER A N 1
ATOM 6305 C CA . SER A 1 821 ? 26.147 -15.248 -99.010 1.00 27.59 821 SER A CA 1
ATOM 6306 C C . SER A 1 821 ? 25.468 -13.899 -98.756 1.00 27.59 821 SER A C 1
ATOM 6308 O O . SER A 1 821 ? 24.394 -13.821 -98.159 1.00 27.59 821 SER A O 1
ATOM 6310 N N . ASP A 1 822 ? 26.145 -12.881 -99.275 1.00 26.72 822 ASP A N 1
ATOM 6311 C CA . ASP A 1 822 ? 25.748 -11.536 -99.695 1.00 26.72 822 ASP A CA 1
ATOM 6312 C C . ASP A 1 822 ? 24.269 -11.293 -100.055 1.00 26.72 822 ASP A C 1
ATOM 6314 O O . ASP A 1 822 ? 23.617 -12.139 -100.664 1.00 26.72 822 ASP A O 1
ATOM 6318 N N . ALA A 1 823 ? 23.779 -10.070 -99.810 1.00 26.70 823 ALA A N 1
ATOM 6319 C CA . ALA A 1 823 ? 23.556 -9.080 -100.877 1.00 26.70 823 ALA A CA 1
ATOM 6320 C C . ALA A 1 823 ? 22.706 -7.871 -100.424 1.00 26.70 823 ALA A C 1
ATOM 6322 O O . ALA A 1 823 ? 21.630 -7.986 -99.847 1.00 26.70 823 ALA A O 1
ATOM 6323 N N . ASP A 1 824 ? 23.296 -6.728 -100.749 1.00 24.92 824 ASP A N 1
ATOM 6324 C CA . ASP A 1 824 ? 22.847 -5.366 -101.043 1.00 24.92 824 ASP A CA 1
ATOM 6325 C C . ASP A 1 824 ? 21.378 -5.052 -101.448 1.00 24.92 824 ASP A C 1
ATOM 6327 O O . ASP A 1 824 ? 20.654 -5.876 -102.002 1.00 24.92 824 ASP A O 1
ATOM 6331 N N . ALA A 1 825 ? 21.074 -3.752 -101.290 1.00 26.34 825 ALA A N 1
ATOM 6332 C CA . ALA A 1 825 ? 20.087 -2.890 -101.963 1.00 26.34 825 ALA A CA 1
ATOM 6333 C C . ALA A 1 825 ? 18.575 -2.972 -101.629 1.00 26.34 825 ALA A C 1
ATOM 6335 O O . ALA A 1 825 ? 17.902 -3.979 -101.837 1.00 26.34 825 ALA A O 1
ATOM 6336 N N . GLY A 1 826 ? 18.013 -1.816 -101.235 1.00 25.36 826 GLY A N 1
ATOM 6337 C CA . GLY A 1 826 ? 16.569 -1.552 -101.214 1.00 25.36 826 GLY A CA 1
ATOM 6338 C C . GLY A 1 826 ? 16.174 -0.259 -100.489 1.00 25.36 826 GLY A C 1
ATOM 6339 O O . GLY A 1 826 ? 15.891 -0.296 -99.295 1.00 25.36 826 GLY A O 1
ATOM 6340 N N . ASP A 1 827 ? 16.172 0.848 -101.234 1.00 25.44 827 ASP A N 1
ATOM 6341 C CA . ASP A 1 827 ? 15.681 2.188 -100.884 1.00 25.44 827 ASP A CA 1
ATOM 6342 C C . ASP A 1 827 ? 14.195 2.251 -100.467 1.00 25.44 827 ASP A C 1
ATOM 6344 O O . ASP A 1 827 ? 13.370 1.441 -100.887 1.00 25.44 827 ASP A O 1
ATOM 6348 N N . ASP A 1 828 ? 13.911 3.289 -99.673 1.00 29.67 828 ASP A N 1
ATOM 6349 C CA . ASP A 1 828 ? 12.709 4.131 -99.590 1.00 29.67 828 ASP A CA 1
ATOM 6350 C C . ASP A 1 828 ? 11.306 3.532 -99.817 1.00 29.67 828 ASP A C 1
ATOM 6352 O O . ASP A 1 828 ? 10.866 3.268 -100.935 1.00 29.67 828 ASP A O 1
ATOM 6356 N N . ALA A 1 829 ? 10.515 3.558 -98.739 1.00 25.58 829 ALA A N 1
ATOM 6357 C CA . ALA A 1 829 ? 9.115 3.966 -98.807 1.00 25.58 829 ALA A CA 1
ATOM 6358 C C . ALA A 1 829 ? 8.758 4.767 -97.544 1.00 25.58 829 ALA A C 1
ATOM 6360 O O . ALA A 1 829 ? 8.567 4.226 -96.452 1.00 25.58 829 ALA A O 1
ATOM 6361 N N . ASP A 1 830 ? 8.747 6.085 -97.726 1.00 34.88 830 ASP A N 1
ATOM 6362 C CA . ASP A 1 830 ? 7.887 7.023 -97.016 1.00 34.88 830 ASP A CA 1
ATOM 6363 C C . ASP A 1 830 ? 6.440 6.514 -97.073 1.00 34.88 830 ASP A C 1
ATOM 6365 O O . ASP A 1 830 ? 5.920 6.272 -98.156 1.00 34.88 830 ASP A O 1
ATOM 6369 N N . ASP A 1 831 ? 5.810 6.334 -95.915 1.00 27.50 831 ASP A N 1
ATOM 6370 C CA . ASP A 1 831 ? 4.362 6.177 -95.810 1.00 27.50 831 ASP A CA 1
ATOM 6371 C C . ASP A 1 831 ? 3.891 6.847 -94.516 1.00 27.50 831 ASP A C 1
ATOM 6373 O O . ASP A 1 831 ? 3.782 6.246 -93.444 1.00 27.50 831 ASP A O 1
ATOM 6377 N N . GLY A 1 832 ? 3.619 8.143 -94.650 1.00 24.05 832 GLY A N 1
ATOM 6378 C CA . GLY A 1 832 ? 2.301 8.660 -94.309 1.00 24.05 832 GLY A CA 1
ATOM 6379 C C . GLY A 1 832 ? 2.065 8.966 -92.838 1.00 24.05 832 GLY A C 1
ATOM 6380 O O . GLY A 1 832 ? 1.661 8.120 -92.038 1.00 24.05 832 GLY A O 1
ATOM 6381 N N . GLU A 1 833 ? 2.170 10.255 -92.526 1.00 36.03 833 GLU A N 1
ATOM 6382 C CA . GLU A 1 833 ? 1.383 10.895 -91.481 1.00 36.03 833 GLU A CA 1
ATOM 6383 C C . GLU A 1 833 ? -0.103 10.528 -91.642 1.00 36.03 833 GLU A C 1
ATOM 6385 O O . GLU A 1 833 ? -0.824 11.069 -92.476 1.00 36.03 833 GLU A O 1
ATOM 6390 N N . GLY A 1 834 ? -0.565 9.579 -90.831 1.00 23.08 834 GLY A N 1
ATOM 6391 C CA . GLY A 1 834 ? -1.978 9.355 -90.568 1.00 23.08 834 GLY A CA 1
ATOM 6392 C C . GLY A 1 834 ? -2.344 10.010 -89.245 1.00 23.08 834 GLY A C 1
ATOM 6393 O O . GLY A 1 834 ? -2.177 9.403 -88.184 1.00 23.08 834 GLY A O 1
ATOM 6394 N N . GLU A 1 835 ? -2.836 11.247 -89.298 1.00 34.00 835 GLU A N 1
ATOM 6395 C CA . GLU A 1 835 ? -3.617 11.831 -88.211 1.00 34.00 835 GLU A CA 1
ATOM 6396 C C . GLU A 1 835 ? -4.823 10.921 -87.935 1.00 34.00 835 GLU A C 1
ATOM 6398 O O . GLU A 1 835 ? -5.809 10.916 -88.667 1.00 34.00 835 GLU A O 1
ATOM 6403 N N . ALA A 1 836 ? -4.746 10.115 -86.876 1.00 24.39 836 ALA A N 1
ATOM 6404 C CA . ALA A 1 836 ? -5.926 9.476 -86.317 1.00 24.39 836 ALA A CA 1
ATOM 6405 C C . ALA A 1 836 ? -6.576 10.464 -85.344 1.00 24.39 836 ALA A C 1
ATOM 6407 O O . ALA A 1 836 ? -6.141 10.624 -84.198 1.00 24.39 836 ALA A O 1
ATOM 6408 N N . GLU A 1 837 ? -7.598 11.149 -85.856 1.00 27.27 837 GLU A N 1
ATOM 6409 C CA . GLU A 1 837 ? -8.571 11.920 -85.095 1.00 27.27 837 GLU A CA 1
ATOM 6410 C C . GLU A 1 837 ? -9.155 11.125 -83.916 1.00 27.27 837 GLU A C 1
ATOM 6412 O O . GLU A 1 837 ? -9.157 9.892 -83.868 1.00 27.27 837 GLU A O 1
ATOM 6417 N N . GLY A 1 838 ? -9.628 11.883 -82.927 1.00 35.75 838 GLY A N 1
ATOM 6418 C CA . GLY A 1 838 ? -10.042 11.411 -81.616 1.00 35.75 838 GLY A CA 1
ATOM 6419 C C . GLY A 1 838 ? -11.022 10.238 -81.628 1.00 35.75 838 GLY A C 1
ATOM 6420 O O . GLY A 1 838 ? -12.149 10.341 -82.097 1.00 35.75 838 GLY A O 1
ATOM 6421 N N . GLY A 1 839 ? -10.616 9.158 -80.965 1.00 24.52 839 GLY A N 1
ATOM 6422 C CA . GLY A 1 839 ? -11.519 8.144 -80.438 1.00 24.52 839 GLY A CA 1
ATOM 6423 C C . GLY A 1 839 ? -11.545 8.220 -78.917 1.00 24.52 839 GLY A C 1
ATOM 6424 O O . GLY A 1 839 ? -10.624 7.741 -78.254 1.00 24.52 839 GLY A O 1
ATOM 6425 N N . GLN A 1 840 ? -12.601 8.815 -78.357 1.00 34.25 840 GLN A N 1
ATOM 6426 C CA . GLN A 1 840 ? -13.014 8.569 -76.975 1.00 34.25 840 GLN A CA 1
ATOM 6427 C C . GLN A 1 840 ? -13.418 7.093 -76.861 1.00 34.25 840 GLN A C 1
ATOM 6429 O O . GLN A 1 840 ? -14.539 6.714 -77.178 1.00 34.25 840 GLN A O 1
ATOM 6434 N N . GLY A 1 841 ? -12.477 6.248 -76.445 1.00 25.94 841 GLY A N 1
ATOM 6435 C CA . GLY A 1 841 ? -12.756 4.878 -76.035 1.00 25.94 841 GLY A CA 1
ATOM 6436 C C . GLY A 1 841 ? -13.159 4.851 -74.567 1.00 25.94 841 GLY A C 1
ATOM 6437 O O . GLY A 1 841 ? -12.297 4.791 -73.695 1.00 25.94 841 GLY A O 1
ATOM 6438 N N . SER A 1 842 ? -14.461 4.925 -74.306 1.00 32.16 842 SER A N 1
ATOM 6439 C CA . SER A 1 842 ? -15.078 4.496 -73.051 1.00 32.16 842 SER A CA 1
ATOM 6440 C C . SER A 1 842 ? -15.055 2.967 -72.959 1.00 32.16 842 SER A C 1
ATOM 6442 O O . SER A 1 842 ? -15.488 2.310 -73.906 1.00 32.16 842 SER A O 1
ATOM 6444 N N . GLY A 1 843 ? -14.622 2.410 -71.828 1.00 29.59 843 GLY A N 1
ATOM 6445 C CA . GLY A 1 843 ? -14.823 0.991 -71.522 1.00 29.59 843 GLY A CA 1
ATOM 6446 C C . GLY A 1 843 ? -13.741 0.397 -70.627 1.00 29.59 843 GLY A C 1
ATOM 6447 O O . GLY A 1 843 ? -12.679 0.030 -71.119 1.00 29.59 843 GLY A O 1
ATOM 6448 N N . ASP A 1 844 ? -14.077 0.291 -69.341 1.00 29.80 844 ASP A N 1
ATOM 6449 C CA . ASP A 1 844 ? -13.526 -0.630 -68.339 1.00 29.80 844 ASP A CA 1
ATOM 6450 C C . ASP A 1 844 ? -12.051 -0.442 -67.935 1.00 29.80 844 ASP A C 1
ATOM 6452 O O . ASP A 1 844 ? -11.170 -1.214 -68.312 1.00 29.80 844 ASP A O 1
ATOM 6456 N N . ASP A 1 845 ? -11.792 0.566 -67.092 1.00 31.78 845 ASP A N 1
ATOM 6457 C CA . ASP A 1 845 ? -10.545 0.683 -66.322 1.00 31.78 845 ASP A CA 1
ATOM 6458 C C . ASP A 1 845 ? -10.871 0.474 -64.831 1.00 31.78 845 ASP A C 1
ATOM 6460 O O . ASP A 1 845 ? -11.282 1.387 -64.111 1.00 31.78 845 ASP A O 1
ATOM 6464 N N . ASP A 1 846 ? -10.758 -0.776 -64.382 1.00 30.86 846 ASP A N 1
ATOM 6465 C CA . ASP A 1 846 ? -10.832 -1.156 -62.973 1.00 30.86 846 ASP A CA 1
ATOM 6466 C C . ASP A 1 846 ? -9.701 -0.466 -62.180 1.00 30.86 846 ASP A C 1
ATOM 6468 O O . ASP A 1 846 ? -8.556 -0.909 -62.182 1.00 30.86 846 ASP A O 1
ATOM 6472 N N . GLY A 1 847 ? -10.030 0.628 -61.489 1.00 35.91 847 GLY A N 1
ATOM 6473 C CA . GLY A 1 847 ? -9.658 0.900 -60.092 1.00 35.91 847 GLY A CA 1
ATOM 6474 C C . GLY A 1 847 ? -8.193 0.895 -59.613 1.00 35.91 847 GLY A C 1
ATOM 6475 O O . GLY A 1 847 ? -8.008 0.981 -58.402 1.00 35.91 847 GLY A O 1
ATOM 6476 N N . ASP A 1 848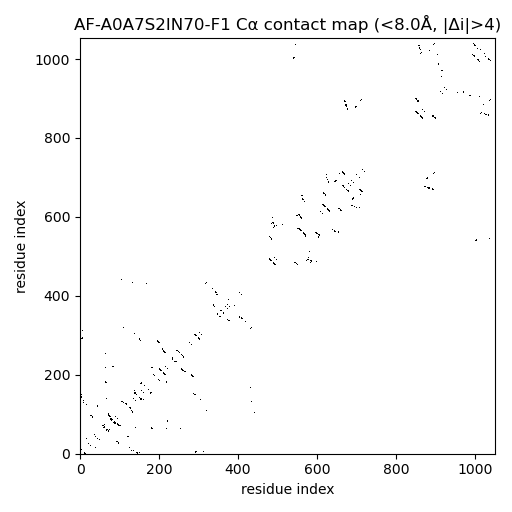 ? -7.159 0.813 -60.456 1.00 41.03 848 ASP A N 1
ATOM 6477 C CA . ASP A 1 848 ? -5.753 0.852 -60.000 1.00 41.03 848 ASP A CA 1
ATOM 6478 C C . ASP A 1 848 ? -5.138 2.244 -60.259 1.00 41.03 848 ASP A C 1
ATOM 6480 O O . ASP A 1 848 ? -4.828 2.615 -61.394 1.00 41.03 848 ASP A O 1
ATOM 6484 N N . ALA A 1 849 ? -4.991 3.056 -59.206 1.00 50.41 849 ALA A N 1
ATOM 6485 C CA . ALA A 1 849 ? -4.437 4.413 -59.273 1.00 50.41 849 ALA A CA 1
ATOM 6486 C C . ALA A 1 849 ? -2.963 4.396 -59.741 1.00 50.41 849 ALA A C 1
ATOM 6488 O O . ALA A 1 849 ? -2.029 4.264 -58.949 1.00 50.41 849 ALA A O 1
ATOM 6489 N N . GLY A 1 850 ? -2.734 4.509 -61.052 1.00 66.38 850 GLY A N 1
ATOM 6490 C CA . GLY A 1 850 ? -1.408 4.358 -61.659 1.00 66.38 850 GLY A CA 1
ATOM 6491 C C . GLY A 1 850 ? -0.412 5.460 -61.274 1.00 66.38 850 GLY A C 1
ATOM 6492 O O . GLY A 1 850 ? -0.681 6.641 -61.444 1.00 66.38 850 GLY A O 1
ATOM 6493 N N . GLN A 1 851 ? 0.788 5.098 -60.812 1.00 80.00 851 GLN A N 1
ATOM 6494 C CA . GLN A 1 851 ? 1.837 6.068 -60.459 1.00 80.00 851 GLN A CA 1
ATOM 6495 C C . GLN A 1 851 ? 2.265 6.947 -61.650 1.00 80.00 851 GLN A C 1
ATOM 6497 O O . GLN A 1 851 ? 2.326 6.499 -62.800 1.00 80.00 851 GLN A O 1
ATOM 6502 N N . HIS A 1 852 ? 2.648 8.194 -61.376 1.00 84.06 852 HIS A N 1
ATOM 6503 C CA . HIS A 1 852 ? 3.207 9.112 -62.366 1.00 84.06 852 HIS A CA 1
ATOM 6504 C C . HIS A 1 852 ? 4.668 9.465 -62.027 1.00 84.06 852 HIS A C 1
ATOM 6506 O O . HIS A 1 852 ? 5.051 9.558 -60.866 1.00 84.06 852 HIS A O 1
ATOM 6512 N N . ALA A 1 853 ? 5.495 9.698 -63.044 1.00 83.50 853 ALA A N 1
ATOM 6513 C CA . ALA A 1 853 ? 6.817 10.297 -62.911 1.00 83.50 853 ALA A CA 1
ATOM 6514 C C . ALA A 1 853 ? 6.742 11.804 -63.176 1.00 83.50 853 ALA A C 1
ATOM 6516 O O . ALA A 1 853 ? 6.254 12.239 -64.221 1.00 83.50 853 ALA A O 1
ATOM 6517 N N . VAL A 1 854 ? 7.257 12.603 -62.249 1.00 84.81 854 VAL A N 1
ATOM 6518 C CA . VAL A 1 854 ? 7.467 14.040 -62.418 1.00 84.81 854 VAL A CA 1
ATOM 6519 C C . VAL A 1 854 ? 8.920 14.269 -62.807 1.00 84.81 854 VAL A C 1
ATOM 6521 O O . VAL A 1 854 ? 9.819 13.934 -62.038 1.00 84.81 854 VAL A O 1
ATOM 6524 N N . LEU A 1 855 ? 9.151 14.833 -63.993 1.00 84.25 855 LEU A N 1
ATOM 6525 C CA . LEU A 1 855 ? 10.481 15.251 -64.442 1.00 84.25 855 LEU A CA 1
ATOM 6526 C C . LEU A 1 855 ? 10.603 16.764 -64.306 1.00 84.25 855 LEU A C 1
ATOM 6528 O O . LEU A 1 855 ? 9.688 17.482 -64.715 1.00 84.25 855 LEU A O 1
ATOM 6532 N N . VAL A 1 856 ? 11.733 17.230 -63.778 1.00 85.44 856 VAL A N 1
ATOM 6533 C CA . VAL A 1 856 ? 12.025 18.655 -63.572 1.00 85.44 856 VAL A CA 1
ATOM 6534 C C . VAL A 1 856 ? 13.337 19.030 -64.261 1.00 85.44 856 VAL A C 1
ATOM 6536 O O . VAL A 1 856 ? 14.301 18.260 -64.224 1.00 85.44 856 VAL A O 1
ATOM 6539 N N . THR A 1 857 ? 13.369 20.201 -64.898 1.00 86.19 857 THR A N 1
ATOM 6540 C CA . THR A 1 857 ? 14.562 20.762 -65.549 1.00 86.19 857 THR A CA 1
ATOM 6541 C C . THR A 1 857 ? 15.257 21.818 -64.688 1.00 86.19 857 THR A C 1
ATOM 6543 O O . THR A 1 857 ? 14.643 22.413 -63.796 1.00 86.19 857 THR A O 1
ATOM 6546 N N . GLU A 1 858 ? 16.540 22.079 -64.955 1.00 82.62 858 GLU A N 1
ATOM 6547 C CA . GLU A 1 858 ? 17.344 23.077 -64.231 1.00 82.62 858 GLU A CA 1
ATOM 6548 C C . GLU A 1 858 ? 16.723 24.484 -64.276 1.00 82.62 858 GLU A C 1
ATOM 6550 O O . GLU A 1 858 ? 16.836 25.232 -63.302 1.00 82.62 858 GLU A O 1
ATOM 6555 N N . GLN A 1 859 ? 16.043 24.834 -65.375 1.00 80.62 859 GLN A N 1
ATOM 6556 C CA . GLN A 1 859 ? 15.377 26.131 -65.558 1.00 80.62 859 GLN A CA 1
ATOM 6557 C C . GLN A 1 859 ? 13.988 26.232 -64.902 1.00 80.62 859 GLN A C 1
ATOM 6559 O O . GLN A 1 859 ? 13.345 27.279 -64.986 1.00 80.62 859 GLN A O 1
ATOM 6564 N N . GLY A 1 860 ? 13.518 25.180 -64.225 1.00 75.94 860 GLY A N 1
ATOM 6565 C CA . GLY A 1 860 ? 12.255 25.209 -63.487 1.00 75.94 860 GLY A CA 1
ATOM 6566 C C . GLY A 1 860 ? 11.018 24.851 -64.302 1.00 75.94 860 GLY A C 1
ATOM 6567 O O . GLY A 1 860 ? 9.916 25.272 -63.940 1.00 75.94 860 GLY A O 1
ATOM 6568 N N . PHE A 1 861 ? 11.174 24.064 -65.369 1.00 82.56 861 PHE A N 1
ATOM 6569 C CA . PHE A 1 861 ? 10.052 23.423 -66.054 1.00 82.56 861 PHE A CA 1
ATOM 6570 C C . PHE A 1 861 ? 9.806 22.026 -65.495 1.00 82.56 861 PHE A C 1
ATOM 6572 O O . PHE A 1 861 ? 10.752 21.305 -65.185 1.00 82.56 861 PHE A O 1
ATOM 6579 N N . ALA A 1 862 ? 8.540 21.618 -65.403 1.00 82.12 862 ALA A N 1
ATOM 6580 C CA . ALA A 1 862 ? 8.197 20.248 -65.044 1.00 82.12 862 ALA A CA 1
ATOM 6581 C C . ALA A 1 862 ? 7.026 19.677 -65.837 1.00 82.12 862 ALA A C 1
ATOM 6583 O O . ALA A 1 862 ? 6.181 20.402 -66.376 1.00 82.12 862 ALA A O 1
ATOM 6584 N N . ILE A 1 863 ? 6.986 18.348 -65.886 1.00 82.38 863 ILE A N 1
ATOM 6585 C CA . ILE A 1 863 ? 5.947 17.566 -66.552 1.00 82.38 863 ILE A CA 1
ATOM 6586 C C . ILE A 1 863 ? 5.596 16.338 -65.710 1.00 82.38 863 ILE A C 1
ATOM 6588 O O . ILE A 1 863 ? 6.489 15.715 -65.134 1.00 82.38 863 ILE A O 1
ATOM 6592 N N . ARG A 1 864 ? 4.305 15.988 -65.647 1.00 81.81 864 ARG A N 1
ATOM 6593 C CA . ARG A 1 864 ? 3.807 14.769 -64.996 1.00 81.81 864 ARG A CA 1
ATOM 6594 C C . ARG A 1 864 ? 3.470 13.730 -66.067 1.00 81.81 864 ARG A C 1
ATOM 6596 O O . ARG A 1 864 ? 2.730 14.022 -67.007 1.00 81.81 864 ARG A O 1
ATOM 6603 N N . MET A 1 865 ? 4.044 12.539 -65.944 1.00 79.94 865 MET A N 1
ATOM 6604 C CA . MET A 1 865 ? 4.042 11.497 -66.973 1.00 79.94 865 MET A CA 1
ATOM 6605 C C . MET A 1 865 ? 3.595 10.147 -66.403 1.00 79.94 865 MET A C 1
ATOM 6607 O O . MET A 1 865 ? 4.246 9.650 -65.486 1.00 79.94 865 MET A O 1
ATOM 6611 N N . PRO A 1 866 ? 2.538 9.510 -66.931 1.00 79.56 866 PRO A N 1
ATOM 6612 C CA . PRO A 1 866 ? 2.066 8.244 -66.379 1.00 79.56 866 PRO A CA 1
ATOM 6613 C C . PRO A 1 866 ? 2.989 7.041 -66.605 1.00 79.56 866 PRO A C 1
ATOM 6615 O O . PRO A 1 866 ? 3.455 6.800 -67.723 1.00 79.56 866 PRO A O 1
ATOM 6618 N N . LEU A 1 867 ? 3.212 6.236 -65.557 1.00 77.44 867 LEU A N 1
ATOM 6619 C CA . LEU A 1 867 ? 4.013 5.004 -65.600 1.00 77.44 867 LEU A CA 1
ATOM 6620 C C . LEU A 1 867 ? 3.191 3.804 -66.095 1.00 77.44 867 LEU A C 1
ATOM 6622 O O . LEU A 1 867 ? 3.089 2.780 -65.429 1.00 77.44 867 LEU A O 1
ATOM 6626 N N . ILE A 1 868 ? 2.605 3.926 -67.286 1.00 69.69 868 ILE A N 1
ATOM 6627 C CA . ILE A 1 868 ? 1.757 2.886 -67.887 1.00 69.69 868 ILE A CA 1
ATOM 6628 C C . ILE A 1 868 ? 2.545 2.110 -68.951 1.00 69.69 868 ILE A C 1
ATOM 6630 O O . ILE A 1 868 ? 3.343 2.688 -69.701 1.00 69.69 868 ILE A O 1
ATOM 6634 N N . ALA A 1 869 ? 2.268 0.806 -69.071 1.00 57.28 869 ALA A N 1
ATOM 6635 C CA . ALA A 1 869 ? 2.933 -0.137 -69.979 1.00 57.28 869 ALA A CA 1
ATOM 6636 C C . ALA A 1 869 ? 3.082 0.361 -71.435 1.00 57.28 869 ALA A C 1
ATOM 6638 O O . ALA A 1 869 ? 4.128 0.152 -72.053 1.00 57.28 869 ALA A O 1
ATOM 6639 N N . LYS A 1 870 ? 2.083 1.081 -71.975 1.00 58.84 870 LYS A N 1
ATOM 6640 C CA . LYS A 1 870 ? 2.102 1.616 -73.353 1.00 58.84 870 LYS A CA 1
ATOM 6641 C C . LYS A 1 870 ? 3.151 2.722 -73.580 1.00 58.84 870 LYS A C 1
ATOM 6643 O O . LYS A 1 870 ? 3.630 2.886 -74.702 1.00 58.84 870 LYS A O 1
ATOM 6648 N N . ARG A 1 871 ? 3.554 3.474 -72.545 1.00 66.69 871 ARG A N 1
ATOM 6649 C CA . ARG A 1 871 ? 4.521 4.587 -72.652 1.00 66.69 871 ARG A CA 1
ATOM 6650 C C . ARG A 1 871 ? 5.830 4.250 -71.941 1.00 66.69 871 ARG A C 1
ATOM 6652 O O . ARG A 1 871 ? 6.804 3.912 -72.621 1.00 66.69 871 ARG A O 1
ATOM 6659 N N . ILE A 1 872 ? 5.839 4.267 -70.607 1.00 69.56 872 ILE A N 1
ATOM 6660 C CA . ILE A 1 872 ? 7.000 3.962 -69.751 1.00 69.56 872 ILE A CA 1
ATOM 6661 C C . ILE A 1 872 ? 6.801 2.576 -69.110 1.00 69.56 872 ILE A C 1
ATOM 6663 O O . ILE A 1 872 ? 6.696 2.423 -67.894 1.00 69.56 872 ILE A O 1
ATOM 6667 N N . GLY A 1 873 ? 6.701 1.551 -69.959 1.00 70.69 873 GLY A N 1
ATOM 6668 C CA . GLY A 1 873 ? 6.642 0.156 -69.522 1.00 70.69 873 GLY A CA 1
ATOM 6669 C C . GLY A 1 873 ? 7.987 -0.379 -69.022 1.00 70.69 873 GLY A C 1
ATOM 6670 O O . GLY A 1 873 ? 9.028 0.267 -69.173 1.00 70.69 873 GLY A O 1
ATOM 6671 N N . LEU A 1 874 ? 7.960 -1.587 -68.453 1.00 77.19 874 LEU A N 1
ATOM 6672 C CA . LEU A 1 874 ? 9.157 -2.288 -67.989 1.00 77.19 874 LEU A CA 1
ATOM 6673 C C . LEU A 1 874 ? 10.093 -2.606 -69.167 1.00 77.19 874 LEU A C 1
ATOM 6675 O O . LEU A 1 874 ? 9.808 -3.453 -70.012 1.00 77.19 874 LEU A O 1
ATOM 6679 N N . GLY A 1 875 ? 11.224 -1.908 -69.224 1.00 75.44 875 GLY A N 1
ATOM 6680 C CA . GLY A 1 875 ? 12.281 -2.109 -70.206 1.00 75.44 875 GLY A CA 1
ATOM 6681 C C . GLY A 1 875 ? 13.268 -3.209 -69.807 1.00 75.44 875 GLY A C 1
ATOM 6682 O O . GLY A 1 875 ? 13.387 -3.590 -68.641 1.00 75.44 875 GLY A O 1
ATOM 6683 N N . LYS A 1 876 ? 14.023 -3.710 -70.793 1.00 75.50 876 LYS A N 1
ATOM 6684 C CA . LYS A 1 876 ? 15.138 -4.643 -70.559 1.00 75.50 876 LYS A CA 1
ATOM 6685 C C . LYS A 1 876 ? 16.341 -3.907 -69.951 1.00 75.50 876 LYS A C 1
ATOM 6687 O O . LYS A 1 876 ? 16.589 -2.741 -70.263 1.00 75.50 876 LYS A O 1
ATOM 6692 N N . LYS A 1 877 ? 17.116 -4.616 -69.123 1.00 76.06 877 LYS A N 1
ATOM 6693 C CA . LYS A 1 877 ? 18.392 -4.132 -68.567 1.00 76.06 877 LYS A CA 1
ATOM 6694 C C . LYS A 1 877 ? 19.357 -3.759 -69.700 1.00 76.06 877 LYS A C 1
ATOM 6696 O O . LYS A 1 877 ? 19.451 -4.494 -70.680 1.00 76.06 877 LYS A O 1
ATOM 6701 N N . GLY A 1 878 ? 20.037 -2.620 -69.576 1.00 74.75 878 GLY A N 1
ATOM 6702 C CA . GLY A 1 878 ? 20.975 -2.096 -70.576 1.00 74.75 878 GLY A CA 1
ATOM 6703 C C . GLY A 1 878 ? 20.328 -1.358 -71.759 1.00 74.75 878 GLY A C 1
ATOM 6704 O O . GLY A 1 878 ? 21.017 -1.056 -72.735 1.00 74.75 878 GLY A O 1
ATOM 6705 N N . GLY A 1 879 ? 19.022 -1.069 -71.708 1.00 80.44 879 GLY A N 1
ATOM 6706 C CA . GLY A 1 879 ? 18.313 -0.316 -72.751 1.00 80.44 879 GLY A CA 1
ATOM 6707 C C . GLY A 1 879 ? 18.707 1.169 -72.825 1.00 80.44 879 GLY A C 1
ATOM 6708 O O . GLY A 1 879 ? 19.207 1.737 -71.856 1.00 80.44 879 GLY A O 1
ATOM 6709 N N . LYS A 1 880 ? 18.439 1.817 -73.971 1.00 77.12 880 LYS A N 1
ATOM 6710 C CA . LYS A 1 880 ? 18.725 3.252 -74.219 1.00 77.12 880 LYS A CA 1
ATOM 6711 C C . LYS A 1 880 ? 17.682 4.222 -73.617 1.00 77.12 880 LYS A C 1
ATOM 6713 O O . LYS A 1 880 ? 17.843 5.433 -73.729 1.00 77.12 880 LYS A O 1
ATOM 6718 N N . GLY A 1 881 ? 16.617 3.702 -72.994 1.00 80.12 881 GLY A N 1
ATOM 6719 C CA . GLY A 1 881 ? 15.469 4.490 -72.518 1.00 80.12 881 GLY A CA 1
ATOM 6720 C C . GLY A 1 881 ? 14.606 5.062 -73.654 1.00 80.12 881 GLY A C 1
ATOM 6721 O O . GLY A 1 881 ? 14.969 4.992 -74.828 1.00 80.12 881 GLY A O 1
ATOM 6722 N N . LYS A 1 882 ? 13.435 5.611 -73.316 1.00 82.25 882 LYS A N 1
ATOM 6723 C CA . LYS A 1 882 ? 12.538 6.302 -74.262 1.00 82.25 882 LYS A CA 1
ATOM 6724 C C . LYS A 1 882 ? 12.561 7.804 -73.996 1.00 82.25 882 LYS A C 1
ATOM 6726 O O . LYS A 1 882 ? 12.553 8.198 -72.838 1.00 82.25 882 LYS A O 1
ATOM 6731 N N . VAL A 1 883 ? 12.552 8.636 -75.038 1.00 82.00 883 VAL A N 1
ATOM 6732 C CA . VAL A 1 883 ? 12.464 10.103 -74.889 1.00 82.00 883 VAL A CA 1
ATOM 6733 C C . VAL A 1 883 ? 11.063 10.487 -74.407 1.00 82.00 883 VAL A C 1
ATOM 6735 O O . VAL A 1 883 ? 10.078 10.218 -75.102 1.00 82.00 883 VAL A O 1
ATOM 6738 N N . VAL A 1 884 ? 10.992 11.101 -73.224 1.00 76.31 884 VAL A N 1
ATOM 6739 C CA . VAL A 1 884 ? 9.744 11.470 -72.535 1.00 76.31 884 VAL A CA 1
ATOM 6740 C C . VAL A 1 884 ? 9.485 12.978 -72.592 1.00 76.31 884 VAL A C 1
ATOM 6742 O O . VAL A 1 884 ? 8.357 13.397 -72.848 1.00 76.31 884 VAL A O 1
ATOM 6745 N N . ILE A 1 885 ? 10.527 13.791 -72.409 1.00 78.88 885 ILE A N 1
ATOM 6746 C CA . ILE A 1 885 ? 10.482 15.255 -72.500 1.00 78.88 885 ILE A CA 1
ATOM 6747 C C . ILE A 1 885 ? 11.482 15.724 -73.558 1.00 78.88 885 ILE A C 1
ATOM 6749 O O . ILE A 1 885 ? 12.567 15.158 -73.666 1.00 78.88 885 ILE A O 1
ATOM 6753 N N . ASN A 1 886 ? 11.106 16.729 -74.352 1.00 77.00 886 ASN A N 1
ATOM 6754 C CA . ASN A 1 886 ? 12.034 17.371 -75.279 1.00 77.00 886 ASN A CA 1
ATOM 6755 C C . ASN A 1 886 ? 12.706 18.545 -74.559 1.00 77.00 886 ASN A C 1
ATOM 6757 O O . ASN A 1 886 ? 12.011 19.462 -74.114 1.00 77.00 886 ASN A O 1
ATOM 6761 N N . VAL A 1 887 ? 14.025 18.488 -74.411 1.00 76.56 887 VAL A N 1
ATOM 6762 C CA . VAL A 1 887 ? 14.813 19.480 -73.675 1.00 76.56 887 VAL A CA 1
ATOM 6763 C C . VAL A 1 887 ? 15.578 20.329 -74.687 1.00 76.56 887 VAL A C 1
ATOM 6765 O O . VAL A 1 887 ? 16.222 19.785 -75.576 1.00 76.56 887 VAL A O 1
ATOM 6768 N N . SER A 1 888 ? 15.461 21.654 -74.597 1.00 74.25 888 SER A N 1
ATOM 6769 C CA . SER A 1 888 ? 16.177 22.586 -75.479 1.00 74.25 888 SER A CA 1
ATOM 6770 C C . SER A 1 888 ? 17.507 22.991 -74.847 1.00 74.25 888 SER A C 1
ATOM 6772 O O . SER A 1 888 ? 17.508 23.391 -73.687 1.00 74.25 888 SER A O 1
ATOM 6774 N N . ASP A 1 889 ? 18.615 22.958 -75.591 1.00 66.12 889 ASP A N 1
ATOM 6775 C CA . ASP A 1 889 ? 19.908 23.444 -75.090 1.00 66.12 889 ASP A CA 1
ATOM 6776 C C . ASP A 1 889 ? 19.837 24.949 -74.756 1.00 66.12 889 ASP A C 1
ATOM 6778 O O . ASP A 1 889 ? 19.306 25.721 -75.562 1.00 66.12 889 ASP A O 1
ATOM 6782 N N . PRO A 1 890 ? 20.332 25.410 -73.584 1.00 72.25 890 PRO A N 1
ATOM 6783 C CA . PRO A 1 890 ? 21.190 24.718 -72.610 1.00 72.25 890 PRO A CA 1
ATOM 6784 C C . PRO A 1 890 ? 20.454 24.076 -71.406 1.00 72.25 890 PRO A C 1
ATOM 6786 O O . PRO A 1 890 ? 21.098 23.795 -70.391 1.00 72.25 890 PRO A O 1
ATOM 6789 N N . ASP A 1 891 ? 19.126 23.914 -71.450 1.00 81.56 891 ASP A N 1
ATOM 6790 C CA . ASP A 1 891 ? 18.347 23.299 -70.361 1.00 81.56 891 ASP A CA 1
ATOM 6791 C C . ASP A 1 891 ? 18.626 21.790 -70.256 1.00 81.56 891 ASP A C 1
ATOM 6793 O O . ASP A 1 891 ? 18.987 21.135 -71.233 1.00 81.56 891 ASP A O 1
ATOM 6797 N N . LYS A 1 892 ? 18.493 21.229 -69.051 1.00 84.56 892 LYS A N 1
ATOM 6798 C CA . LYS A 1 892 ? 18.793 19.817 -68.752 1.00 84.56 892 LYS A CA 1
ATOM 6799 C C . LYS A 1 892 ? 17.805 19.289 -67.725 1.00 84.56 892 LYS A C 1
ATOM 6801 O O . LYS A 1 892 ? 17.427 20.011 -66.804 1.00 84.56 892 LYS A O 1
ATOM 6806 N N . VAL A 1 893 ? 17.404 18.021 -67.846 1.00 83.62 893 VAL A N 1
ATOM 6807 C CA . VAL A 1 893 ? 16.669 17.353 -66.757 1.00 83.62 893 VAL A CA 1
ATOM 6808 C C . VAL A 1 893 ? 17.602 17.211 -65.559 1.00 83.62 893 VAL A C 1
ATOM 6810 O O . VAL A 1 893 ? 18.707 16.687 -65.706 1.00 83.62 893 VAL A O 1
ATOM 6813 N N . CYS A 1 894 ? 17.155 17.659 -64.385 1.00 82.31 894 CYS A N 1
ATOM 6814 C CA . CYS A 1 894 ? 17.927 17.580 -63.146 1.00 82.31 894 CYS A CA 1
ATOM 6815 C C . CYS A 1 894 ? 17.411 16.494 -62.196 1.00 82.31 894 CYS A C 1
ATOM 6817 O O . CYS A 1 894 ? 18.213 15.847 -61.532 1.00 82.31 894 CYS A O 1
ATOM 6819 N N . SER A 1 895 ? 16.097 16.247 -62.143 1.00 83.06 895 SER A N 1
ATOM 6820 C CA . SER A 1 895 ? 15.538 15.252 -61.224 1.00 83.06 895 SER A CA 1
ATOM 6821 C C . SER A 1 895 ? 14.271 14.573 -61.744 1.00 83.06 895 SER A C 1
ATOM 6823 O O . SER A 1 895 ? 13.523 15.135 -62.550 1.00 83.06 895 SER A O 1
ATOM 6825 N N . ILE A 1 896 ? 14.039 13.354 -61.250 1.00 84.75 896 ILE A N 1
ATOM 6826 C CA . ILE A 1 896 ? 12.817 12.574 -61.428 1.00 84.75 896 ILE A CA 1
ATOM 6827 C C . ILE A 1 896 ? 12.267 12.176 -60.055 1.00 84.75 896 ILE A C 1
ATOM 6829 O O . ILE A 1 896 ? 13.012 11.731 -59.187 1.00 84.75 896 ILE A O 1
ATOM 6833 N N . CYS A 1 897 ? 10.960 12.321 -59.860 1.00 83.88 897 CYS A N 1
ATOM 6834 C CA . CYS A 1 897 ? 10.263 11.936 -58.635 1.00 83.88 897 CYS A CA 1
ATOM 6835 C C . CYS A 1 897 ? 9.009 11.125 -58.984 1.00 83.88 897 CYS A C 1
ATOM 6837 O O . CYS A 1 897 ? 8.369 11.403 -59.999 1.00 83.88 897 CYS A O 1
ATOM 6839 N N . ILE A 1 898 ? 8.662 10.117 -58.182 1.00 83.38 898 ILE A N 1
ATOM 6840 C CA . ILE A 1 898 ? 7.456 9.304 -58.393 1.00 83.38 898 ILE A CA 1
ATOM 6841 C C . ILE A 1 898 ? 6.350 9.821 -57.473 1.00 83.38 898 ILE A C 1
ATOM 6843 O O . ILE A 1 898 ? 6.581 9.991 -56.282 1.00 83.38 898 ILE A O 1
ATOM 6847 N N . VAL A 1 899 ? 5.173 10.070 -58.042 1.00 79.69 899 VAL A N 1
ATOM 6848 C CA . VAL A 1 899 ? 3.974 10.600 -57.373 1.00 79.69 899 VAL A CA 1
ATOM 6849 C C . VAL A 1 899 ? 2.799 9.647 -57.606 1.00 79.69 899 VAL A C 1
ATOM 6851 O O . VAL A 1 899 ? 2.801 8.892 -58.589 1.00 79.69 899 VAL A O 1
ATOM 6854 N N . SER A 1 900 ? 1.791 9.656 -56.738 1.00 73.38 900 SER A N 1
ATOM 6855 C CA . SER A 1 900 ? 0.581 8.857 -56.945 1.00 73.38 900 SER A CA 1
ATOM 6856 C C . SER A 1 900 ? -0.272 9.383 -58.106 1.00 73.38 900 SER A C 1
ATOM 6858 O O . SER A 1 900 ? -0.236 10.556 -58.503 1.00 73.38 900 SER A O 1
ATOM 6860 N N . GLY A 1 901 ? -1.031 8.466 -58.703 1.00 62.12 901 GLY A N 1
ATOM 6861 C CA . GLY A 1 901 ? -1.967 8.744 -59.785 1.00 62.12 901 GLY A CA 1
ATOM 6862 C C . GLY A 1 901 ? -3.294 9.274 -59.288 1.00 62.12 901 GLY A C 1
ATOM 6863 O O . GLY A 1 901 ? -4.303 8.595 -59.435 1.00 62.12 901 GLY A O 1
ATOM 6864 N N . VAL A 1 902 ? -3.328 10.455 -58.673 1.00 56.59 902 VAL A N 1
ATOM 6865 C CA . VAL A 1 902 ? -4.612 11.032 -58.249 1.00 56.59 902 VAL A CA 1
ATOM 6866 C C . VAL A 1 902 ? -5.386 11.491 -59.494 1.00 56.59 902 VAL A C 1
ATOM 6868 O O . VAL A 1 902 ? -4.949 12.391 -60.215 1.00 56.59 902 VAL A O 1
ATOM 6871 N N . SER A 1 903 ? -6.519 10.830 -59.762 1.00 45.56 903 SER A N 1
ATOM 6872 C CA . SER A 1 903 ? -7.299 10.915 -61.011 1.00 45.56 903 SER A CA 1
ATOM 6873 C C . SER A 1 903 ? -8.266 12.109 -61.107 1.00 45.56 903 SER A C 1
ATOM 6875 O O . SER A 1 903 ? -8.988 12.222 -62.095 1.00 45.56 903 SER A O 1
ATOM 6877 N N . ALA A 1 904 ? -8.300 13.021 -60.133 1.00 47.75 904 ALA A N 1
ATOM 6878 C CA . ALA A 1 904 ? -9.165 14.200 -60.190 1.00 47.75 904 ALA A CA 1
ATOM 6879 C C . ALA A 1 904 ? -8.324 15.482 -60.237 1.00 47.75 904 ALA A C 1
ATOM 6881 O O . ALA A 1 904 ? -7.588 15.789 -59.298 1.00 47.75 904 ALA A O 1
ATOM 6882 N N . GLU A 1 905 ? -8.437 16.256 -61.322 1.00 48.19 905 GLU A N 1
ATOM 6883 C CA . GLU A 1 905 ? -8.011 17.659 -61.330 1.00 48.19 905 GLU A CA 1
ATOM 6884 C C . GLU A 1 905 ? -8.892 18.449 -60.350 1.00 48.19 905 GLU A C 1
ATOM 6886 O O . GLU A 1 905 ? -9.889 19.059 -60.731 1.00 48.19 905 GLU A O 1
ATOM 6891 N N . VAL A 1 906 ? -8.547 18.440 -59.063 1.00 53.75 906 VAL A N 1
ATOM 6892 C CA . VAL A 1 906 ? -9.195 19.324 -58.091 1.00 53.75 906 VAL A CA 1
ATOM 6893 C C . VAL A 1 906 ? -8.642 20.733 -58.321 1.00 53.75 906 VAL A C 1
ATOM 6895 O O . VAL A 1 906 ? -7.499 21.032 -57.963 1.00 53.75 906 VAL A O 1
ATOM 6898 N N . LYS A 1 907 ? -9.419 21.600 -58.982 1.00 53.69 907 LYS A N 1
ATOM 6899 C CA . LYS A 1 907 ? -9.059 23.016 -59.157 1.00 53.69 907 LYS A CA 1
ATOM 6900 C C . LYS A 1 907 ? -9.110 23.719 -57.802 1.00 53.69 907 LYS A C 1
ATOM 6902 O O . LYS A 1 907 ? -10.109 23.629 -57.096 1.00 53.69 907 LYS A O 1
ATOM 6907 N N . ALA A 1 908 ? -8.039 24.432 -57.454 1.00 55.25 908 ALA A N 1
ATOM 6908 C CA . ALA A 1 908 ? -8.030 25.278 -56.266 1.00 55.25 908 ALA A CA 1
ATOM 6909 C C . ALA A 1 908 ? -9.122 26.363 -56.383 1.00 55.25 908 ALA A C 1
ATOM 6911 O O . ALA A 1 908 ? -9.289 26.913 -57.478 1.00 55.25 908 ALA A O 1
ATOM 6912 N N . PRO A 1 909 ? -9.843 26.688 -55.294 1.00 63.12 909 PRO A N 1
ATOM 6913 C CA . PRO A 1 909 ? -10.847 27.748 -55.315 1.00 63.12 909 PRO A CA 1
ATOM 6914 C C . PRO A 1 909 ? -10.210 29.106 -55.668 1.00 63.12 909 PRO A C 1
ATOM 6916 O O . PRO A 1 909 ? -9.059 29.385 -55.315 1.00 63.12 909 PRO A O 1
ATOM 6919 N N . GLU A 1 910 ? -10.935 29.951 -56.408 1.00 64.62 910 GLU A N 1
ATOM 6920 C CA . GLU A 1 910 ? -10.452 31.280 -56.809 1.00 64.62 910 GLU A CA 1
ATOM 6921 C C . GLU A 1 910 ? -10.274 32.202 -55.595 1.00 64.62 910 GLU A C 1
ATOM 6923 O O . GLU A 1 910 ? -11.077 32.191 -54.666 1.00 64.62 910 GLU A O 1
ATOM 6928 N N . LYS A 1 911 ? -9.217 33.023 -55.597 1.00 63.53 911 LYS A N 1
ATOM 6929 C CA . LYS A 1 911 ? -8.922 33.938 -54.483 1.00 63.53 911 LYS A CA 1
ATOM 6930 C C . LYS A 1 911 ? -10.024 34.992 -54.326 1.00 63.53 911 LYS A C 1
ATOM 6932 O O . LYS A 1 911 ? -10.387 35.644 -55.304 1.00 63.53 911 LYS A O 1
ATOM 6937 N N . CYS A 1 912 ? -10.464 35.229 -53.089 1.00 70.81 912 CYS A N 1
ATOM 6938 C CA . CYS A 1 912 ? -11.445 36.271 -52.776 1.00 70.81 912 CYS A CA 1
ATOM 6939 C C . CYS A 1 912 ? -10.960 37.666 -53.181 1.00 70.81 912 CYS A C 1
ATOM 6941 O O . CYS A 1 912 ? -9.799 38.027 -52.961 1.00 70.81 912 CYS A O 1
ATOM 6943 N N . LYS A 1 913 ? -11.876 38.474 -53.718 1.00 77.81 913 LYS A N 1
ATOM 6944 C CA . LYS A 1 913 ? -11.647 39.900 -53.967 1.00 77.81 913 LYS A CA 1
ATOM 6945 C C . LYS A 1 913 ? -11.860 40.690 -52.674 1.00 77.81 913 LYS A C 1
ATOM 6947 O O . LYS A 1 913 ? -12.717 40.357 -51.864 1.00 77.81 913 LYS A O 1
ATOM 6952 N N . ALA A 1 914 ? -11.079 41.748 -52.479 1.00 76.69 914 ALA A N 1
ATOM 6953 C CA . ALA A 1 914 ? -11.276 42.664 -51.358 1.00 76.69 914 ALA A CA 1
ATOM 6954 C C . ALA A 1 914 ? -12.529 43.537 -51.569 1.00 76.69 914 ALA A C 1
ATOM 6956 O O . ALA A 1 914 ? -12.885 43.827 -52.711 1.00 76.69 914 ALA A O 1
ATOM 6957 N N . ALA A 1 915 ? -13.151 44.019 -50.486 1.00 76.62 915 ALA A N 1
ATOM 6958 C CA . ALA A 1 915 ? -14.383 44.822 -50.534 1.00 76.62 915 ALA A CA 1
ATOM 6959 C C . ALA A 1 915 ? -14.287 46.042 -51.474 1.00 76.62 915 ALA A C 1
ATOM 6961 O O . ALA A 1 915 ? -15.170 46.270 -52.297 1.00 76.62 915 ALA A O 1
ATOM 6962 N N . TRP A 1 916 ? -13.161 46.761 -51.445 1.00 76.62 916 TRP A N 1
ATOM 6963 C CA . TRP A 1 916 ? -12.906 47.897 -52.340 1.00 76.62 916 TRP A CA 1
ATOM 6964 C C . TRP A 1 916 ? -12.805 47.496 -53.823 1.00 76.62 916 TRP A C 1
ATOM 6966 O O . TRP A 1 916 ? -13.121 48.294 -54.701 1.00 76.62 916 TRP A O 1
ATOM 6976 N N . SER A 1 917 ? -12.372 46.265 -54.118 1.00 75.00 917 SER A N 1
ATOM 6977 C CA . SER A 1 917 ? -12.288 45.742 -55.487 1.00 75.00 917 SER A CA 1
ATOM 6978 C C . SER A 1 917 ? -13.666 45.357 -56.018 1.00 75.00 917 SER A C 1
ATOM 6980 O O . SER A 1 917 ? -13.912 45.529 -57.206 1.00 75.00 917 SER A O 1
ATOM 6982 N N . LEU A 1 918 ? -14.561 44.865 -55.154 1.00 78.31 918 LEU A N 1
ATOM 6983 C CA . LEU A 1 918 ? -15.958 44.596 -55.506 1.00 78.31 918 LEU A CA 1
ATOM 6984 C C . LEU A 1 918 ? -16.708 45.904 -55.788 1.00 78.31 918 LEU A C 1
ATOM 6986 O O . LEU A 1 918 ? -17.390 46.005 -56.803 1.00 78.31 918 LEU A O 1
ATOM 6990 N N . PHE A 1 919 ? -16.492 46.926 -54.952 1.00 78.06 919 PHE A N 1
ATOM 6991 C CA . PHE A 1 919 ? -16.995 48.281 -55.187 1.00 78.06 919 PHE A CA 1
ATOM 6992 C C . PHE A 1 919 ? -16.485 48.870 -56.511 1.00 78.06 919 PHE A C 1
ATOM 6994 O O . PHE A 1 919 ? -17.255 49.445 -57.278 1.00 78.06 919 PHE A O 1
ATOM 7001 N N . HIS A 1 920 ? -15.195 48.697 -56.813 1.00 73.31 920 HIS A N 1
ATOM 7002 C CA . HIS A 1 920 ? -14.618 49.170 -58.070 1.00 73.31 920 HIS A CA 1
ATOM 7003 C C . HIS A 1 920 ? -15.236 48.481 -59.297 1.00 73.31 920 HIS A C 1
ATOM 7005 O O . HIS A 1 920 ? -15.578 49.157 -60.266 1.00 73.31 920 HIS A O 1
ATOM 7011 N N . ASP A 1 921 ? -15.419 47.159 -59.244 1.00 72.69 921 ASP A N 1
ATOM 7012 C CA . ASP A 1 921 ? -16.040 46.383 -60.324 1.00 72.69 921 ASP A CA 1
ATOM 7013 C C . ASP A 1 921 ? -17.515 46.779 -60.549 1.00 72.69 921 ASP A C 1
ATOM 7015 O O . ASP A 1 921 ? -17.979 46.786 -61.689 1.00 72.69 921 ASP A O 1
ATOM 7019 N N . GLU A 1 922 ? -18.255 47.127 -59.488 1.00 72.12 922 GLU A N 1
ATOM 7020 C CA . GLU A 1 922 ? -19.654 47.578 -59.572 1.00 72.12 922 GLU A CA 1
ATOM 7021 C C . GLU A 1 922 ? -19.761 49.007 -60.124 1.00 72.12 922 GLU A C 1
ATOM 7023 O O . GLU A 1 922 ? -20.546 49.259 -61.037 1.00 72.12 922 GLU A O 1
ATOM 7028 N N . ARG A 1 923 ? -18.888 49.922 -59.684 1.00 67.44 923 ARG A N 1
ATOM 7029 C CA . ARG A 1 923 ? -18.823 51.298 -60.208 1.00 67.44 923 ARG A CA 1
ATOM 7030 C C . ARG A 1 923 ? -18.387 51.352 -61.676 1.00 67.44 923 ARG A C 1
ATOM 7032 O O . ARG A 1 923 ? -18.871 52.188 -62.433 1.00 67.44 923 ARG A O 1
ATOM 7039 N N . MET A 1 924 ? -17.520 50.437 -62.110 1.00 60.09 924 MET A N 1
ATOM 7040 C CA . MET A 1 924 ? -17.149 50.292 -63.526 1.00 60.09 924 MET A CA 1
ATOM 7041 C C . MET A 1 924 ? -18.295 49.762 -64.404 1.00 60.09 924 MET A C 1
ATOM 7043 O O . MET A 1 924 ? -18.213 49.864 -65.626 1.00 60.09 924 MET A O 1
ATOM 7047 N N . ARG A 1 925 ? -19.359 49.203 -63.808 1.00 58.34 925 ARG A N 1
ATOM 7048 C CA . ARG A 1 925 ? -20.571 48.763 -64.520 1.00 58.34 925 ARG A CA 1
ATOM 7049 C C . ARG A 1 925 ? -21.669 49.831 -64.578 1.00 58.34 925 ARG A C 1
ATOM 7051 O O . ARG A 1 925 ? -22.565 49.694 -65.403 1.00 58.34 925 ARG A O 1
ATOM 7058 N N . THR A 1 926 ? -21.615 50.866 -63.737 1.00 60.66 926 THR A N 1
ATOM 7059 C CA . THR A 1 926 ? -22.558 52.002 -63.756 1.00 60.66 926 THR A CA 1
ATOM 7060 C C . THR A 1 926 ? -22.154 53.073 -64.777 1.00 60.66 926 THR A C 1
ATOM 7062 O O . THR A 1 926 ? -20.962 53.272 -65.016 1.00 60.66 926 THR A O 1
ATOM 7065 N N . GLU A 1 927 ? -23.131 53.786 -65.354 1.00 52.91 927 GLU A N 1
ATOM 7066 C CA . GLU A 1 927 ? -22.915 54.800 -66.409 1.00 52.91 927 GLU A CA 1
ATOM 7067 C C . GLU A 1 927 ? -21.903 55.893 -66.000 1.00 52.91 927 GLU A C 1
ATOM 7069 O O . GLU A 1 927 ? -21.076 56.303 -66.818 1.00 52.91 927 GLU A O 1
ATOM 7074 N N . ASP A 1 928 ? -21.867 56.268 -64.717 1.00 54.75 928 ASP A N 1
ATOM 7075 C CA . ASP A 1 928 ? -20.938 57.268 -64.169 1.00 54.75 928 ASP A CA 1
ATOM 7076 C C . ASP A 1 928 ? -19.456 56.838 -64.221 1.00 54.75 928 ASP A C 1
ATOM 7078 O O . ASP A 1 928 ? -18.572 57.661 -64.462 1.00 54.75 928 ASP A O 1
ATOM 7082 N N . GLY A 1 929 ? -19.149 55.544 -64.052 1.00 54.91 929 GLY A N 1
ATOM 7083 C CA . GLY A 1 929 ? -17.768 55.035 -64.117 1.00 54.91 929 GLY A CA 1
ATOM 7084 C C . GLY A 1 929 ? -17.227 54.947 -65.548 1.00 54.91 929 GLY A C 1
ATOM 7085 O O . GLY A 1 929 ? -16.026 55.125 -65.792 1.00 54.91 929 GLY A O 1
ATOM 7086 N N . ILE A 1 930 ? -18.124 54.727 -66.511 1.00 54.97 930 ILE A N 1
ATOM 7087 C CA . ILE A 1 930 ? -17.811 54.748 -67.944 1.00 54.97 930 ILE A CA 1
ATOM 7088 C C . ILE A 1 930 ? -17.587 56.198 -68.403 1.00 54.97 930 ILE A C 1
ATOM 7090 O O . ILE A 1 930 ? -16.643 56.465 -69.146 1.00 54.97 930 ILE A O 1
ATOM 7094 N N . ALA A 1 931 ? -18.378 57.154 -67.902 1.00 52.53 931 ALA A N 1
ATOM 7095 C CA . ALA A 1 931 ? -18.203 58.579 -68.190 1.00 52.53 931 ALA A CA 1
ATOM 7096 C C . ALA A 1 931 ? -16.883 59.145 -67.628 1.00 52.53 931 ALA A C 1
ATOM 7098 O O . ALA A 1 931 ? -16.190 59.889 -68.318 1.00 52.53 931 ALA A O 1
ATOM 7099 N N . GLU A 1 932 ? -16.482 58.752 -66.415 1.00 52.56 932 GLU A N 1
ATOM 7100 C CA . GLU A 1 932 ? -15.237 59.209 -65.773 1.00 52.56 932 GLU A CA 1
ATOM 7101 C C . GLU A 1 932 ? -13.980 58.640 -66.466 1.00 52.56 932 GLU A C 1
ATOM 7103 O O . GLU A 1 932 ? -12.971 59.330 -66.632 1.00 52.56 932 GLU A O 1
ATOM 7108 N N . THR A 1 933 ? -14.051 57.399 -66.961 1.00 52.00 933 THR A N 1
ATOM 7109 C CA . THR A 1 933 ? -12.979 56.803 -67.777 1.00 52.00 933 THR A CA 1
ATOM 7110 C C . THR A 1 933 ? -12.932 57.376 -69.194 1.00 52.00 933 THR A C 1
ATOM 7112 O O . THR A 1 933 ? -11.837 57.606 -69.707 1.00 52.00 933 THR A O 1
ATOM 7115 N N . ALA A 1 934 ? -14.082 57.686 -69.800 1.00 50.38 934 ALA A N 1
ATOM 7116 C CA . ALA A 1 934 ? -14.156 58.393 -71.078 1.00 50.38 934 ALA A CA 1
ATOM 7117 C C . ALA A 1 934 ? -13.629 59.839 -70.976 1.00 50.38 934 ALA A C 1
ATOM 7119 O O . ALA A 1 934 ? -12.908 60.287 -71.865 1.00 50.38 934 ALA A O 1
ATOM 7120 N N . ALA A 1 935 ? -13.899 60.544 -69.871 1.00 49.69 935 ALA A N 1
ATOM 7121 C CA . ALA A 1 935 ? -13.370 61.884 -69.605 1.00 49.69 935 ALA A CA 1
ATOM 7122 C C . ALA A 1 935 ? -11.843 61.883 -69.397 1.00 49.69 935 ALA A C 1
ATOM 7124 O O . ALA A 1 935 ? -11.151 62.754 -69.923 1.00 49.69 935 ALA A O 1
ATOM 7125 N N . ALA A 1 936 ? -11.296 60.870 -68.711 1.00 49.94 936 ALA A N 1
ATOM 7126 C CA . ALA A 1 936 ? -9.848 60.683 -68.570 1.00 49.94 936 ALA A CA 1
ATOM 7127 C C . ALA A 1 936 ? -9.147 60.319 -69.896 1.00 49.94 936 ALA A C 1
ATOM 7129 O O . ALA A 1 936 ? -7.963 60.594 -70.057 1.00 49.94 936 ALA A O 1
ATOM 7130 N N . LEU A 1 937 ? -9.873 59.718 -70.846 1.00 50.03 937 LEU A N 1
ATOM 7131 C CA . LEU A 1 937 ? -9.405 59.458 -72.213 1.00 50.03 937 LEU A CA 1
ATOM 7132 C C . LEU A 1 937 ? -9.521 60.691 -73.132 1.00 50.03 937 LEU A C 1
ATOM 7134 O O . LEU A 1 937 ? -8.770 60.787 -74.099 1.00 50.03 937 LEU A O 1
ATOM 7138 N N . ALA A 1 938 ? -10.433 61.625 -72.840 1.00 47.84 938 ALA A N 1
ATOM 7139 C CA . ALA A 1 938 ? -10.661 62.840 -73.629 1.00 47.84 938 ALA A CA 1
ATOM 7140 C C . ALA A 1 938 ? -9.748 64.022 -73.237 1.00 47.84 938 ALA A C 1
ATOM 7142 O O . ALA A 1 938 ? -9.472 64.883 -74.073 1.00 47.84 938 ALA A O 1
ATOM 7143 N N . ALA A 1 939 ? -9.245 64.065 -71.999 1.00 45.72 939 ALA A N 1
ATOM 7144 C CA . ALA A 1 939 ? -8.219 65.016 -71.564 1.00 45.72 939 ALA A CA 1
ATOM 7145 C C . ALA A 1 939 ? -6.835 64.576 -72.086 1.00 45.72 939 ALA A C 1
ATOM 7147 O O . ALA A 1 939 ? -6.056 63.936 -71.384 1.00 45.72 939 ALA A O 1
ATOM 7148 N N . GLY A 1 940 ? -6.576 64.846 -73.366 1.00 47.47 940 GLY A N 1
ATOM 7149 C CA . GLY A 1 940 ? -5.382 64.406 -74.083 1.00 47.47 940 GLY A CA 1
ATOM 7150 C C . GLY A 1 940 ? -4.080 65.046 -73.599 1.00 47.47 940 GLY A C 1
ATOM 7151 O O . GLY A 1 940 ? -3.642 66.036 -74.175 1.00 47.47 940 GLY A O 1
ATOM 7152 N N . ASP A 1 941 ? -3.423 64.406 -72.633 1.00 33.97 941 ASP A N 1
ATOM 7153 C CA . ASP A 1 941 ? -1.983 64.528 -72.397 1.00 33.97 941 ASP A CA 1
ATOM 7154 C C . ASP A 1 941 ? -1.281 63.197 -72.707 1.00 33.97 941 ASP A C 1
ATOM 7156 O O . ASP A 1 941 ? -1.781 62.107 -72.423 1.00 33.97 941 ASP A O 1
ATOM 7160 N N . GLY A 1 942 ? -0.130 63.306 -73.372 1.00 37.62 942 GLY A N 1
ATOM 7161 C CA . GLY A 1 942 ? 0.569 62.246 -74.097 1.00 37.62 942 GLY A CA 1
ATOM 7162 C C . GLY A 1 942 ? 0.706 60.895 -73.382 1.00 37.62 942 GLY A C 1
ATOM 7163 O O . GLY A 1 942 ? 1.121 60.787 -72.231 1.00 37.62 942 GLY A O 1
ATOM 7164 N N . VAL A 1 943 ? 0.421 59.841 -74.146 1.00 37.56 943 VAL A N 1
ATOM 7165 C CA . VAL A 1 943 ? 0.447 58.427 -73.759 1.00 37.56 943 VAL A CA 1
ATOM 7166 C C . VAL A 1 943 ? 1.836 57.990 -73.263 1.00 37.56 943 VAL A C 1
ATOM 7168 O O . VAL A 1 943 ? 2.690 57.557 -74.037 1.00 37.56 943 VAL A O 1
ATOM 7171 N N . GLN A 1 944 ? 2.035 58.010 -71.943 1.00 36.31 944 GLN A N 1
ATOM 7172 C CA . GLN A 1 944 ? 2.808 56.976 -71.256 1.00 36.31 944 GLN A CA 1
ATOM 7173 C C . GLN A 1 944 ? 1.870 55.809 -70.911 1.00 36.31 944 GLN A C 1
ATOM 7175 O O . GLN A 1 944 ? 0.709 55.995 -70.553 1.00 36.31 944 GLN A O 1
ATOM 7180 N N . LYS A 1 945 ? 2.391 54.589 -71.081 1.00 34.91 945 LYS A N 1
ATOM 7181 C CA . LYS A 1 945 ? 1.771 53.289 -70.766 1.00 34.91 945 LYS A CA 1
ATOM 7182 C C . LYS A 1 945 ? 0.949 53.306 -69.459 1.00 34.91 945 LYS A C 1
ATOM 7184 O O . LYS A 1 945 ? 1.313 54.019 -68.530 1.00 34.91 945 LYS A O 1
ATOM 7189 N N . PRO A 1 946 ? -0.129 52.497 -69.389 1.00 36.62 946 PRO A N 1
ATOM 7190 C CA . PRO A 1 946 ? -1.238 52.658 -68.449 1.00 36.62 946 PRO A CA 1
ATOM 7191 C C . PRO A 1 946 ? -0.753 52.771 -67.006 1.00 36.62 946 PRO A C 1
ATOM 7193 O O . PRO A 1 946 ? 0.098 51.984 -66.594 1.00 36.62 946 PRO A O 1
ATOM 7196 N N . ALA A 1 947 ? -1.320 53.740 -66.275 1.00 44.19 947 ALA A N 1
ATOM 7197 C CA . ALA A 1 947 ? -1.086 53.985 -64.855 1.00 44.19 947 ALA A CA 1
ATOM 7198 C C . ALA A 1 947 ? -0.857 52.670 -64.098 1.00 44.19 947 ALA A C 1
ATOM 7200 O O . ALA A 1 947 ? -1.685 51.758 -64.184 1.00 44.19 947 ALA A O 1
ATOM 7201 N N . ASP A 1 948 ? 0.283 52.598 -63.406 1.00 48.31 948 ASP A N 1
ATOM 7202 C CA . ASP A 1 948 ? 0.727 51.476 -62.583 1.00 48.31 948 ASP A CA 1
ATOM 7203 C C . ASP A 1 948 ? -0.479 50.777 -61.918 1.00 48.31 948 ASP A C 1
ATOM 7205 O O . ASP A 1 948 ? -1.275 51.460 -61.259 1.00 48.31 948 ASP A O 1
ATOM 7209 N N . PRO A 1 949 ? -0.679 49.452 -62.089 1.00 52.44 949 PRO A N 1
ATOM 7210 C CA . PRO A 1 949 ? -1.800 48.727 -61.485 1.00 52.44 949 PRO A CA 1
ATOM 7211 C C . PRO A 1 949 ? -1.992 49.033 -59.991 1.00 52.44 949 PRO A C 1
ATOM 7213 O O . PRO A 1 949 ? -3.119 49.032 -59.490 1.00 52.44 949 PRO A O 1
ATOM 7216 N N . PHE A 1 950 ? -0.900 49.363 -59.297 1.00 48.00 950 PHE A N 1
ATOM 7217 C CA . PHE A 1 950 ? -0.898 49.787 -57.901 1.00 48.00 950 PHE A CA 1
ATOM 7218 C C . PHE A 1 950 ? -1.528 51.171 -57.668 1.00 48.00 950 PHE A C 1
ATOM 7220 O O . PHE A 1 950 ? -2.276 51.336 -56.706 1.00 48.00 950 PHE A O 1
ATOM 7227 N N . ALA A 1 951 ? -1.317 52.145 -58.557 1.00 52.75 951 ALA A N 1
ATOM 7228 C CA . ALA A 1 951 ? -1.895 53.487 -58.441 1.00 52.75 951 ALA A CA 1
ATOM 7229 C C . ALA A 1 951 ? -3.422 53.482 -58.644 1.00 52.75 951 ALA A C 1
ATOM 7231 O O . ALA A 1 951 ? -4.160 54.185 -57.949 1.00 52.75 951 ALA A O 1
ATOM 7232 N N . ARG A 1 952 ? -3.919 52.633 -59.556 1.00 56.09 952 ARG A N 1
ATOM 7233 C CA . ARG A 1 952 ? -5.362 52.457 -59.804 1.00 56.09 952 ARG A CA 1
ATOM 7234 C C . ARG A 1 952 ? -6.063 51.762 -58.630 1.00 56.09 952 ARG A C 1
ATOM 7236 O O . ARG A 1 952 ? -7.168 52.153 -58.248 1.00 56.09 952 ARG A O 1
ATOM 7243 N N . ALA A 1 953 ? -5.394 50.780 -58.022 1.00 56.59 953 ALA A N 1
ATOM 7244 C CA . ALA A 1 953 ? -5.850 50.130 -56.797 1.00 56.59 953 ALA A CA 1
ATOM 7245 C C . ALA A 1 953 ? -5.891 51.105 -55.607 1.00 56.59 953 ALA A C 1
ATOM 7247 O O . ALA A 1 953 ? -6.873 51.113 -54.867 1.00 56.59 953 ALA A O 1
ATOM 7248 N N . HIS A 1 954 ? -4.882 51.971 -55.460 1.00 63.28 954 HIS A N 1
ATOM 7249 C CA . HIS A 1 954 ? -4.818 52.958 -54.377 1.00 63.28 954 HIS A CA 1
ATOM 7250 C C . HIS A 1 954 ? -5.964 53.978 -54.446 1.00 63.28 954 HIS A C 1
ATOM 7252 O O . HIS A 1 954 ? -6.675 54.163 -53.461 1.00 63.28 954 HIS A O 1
ATOM 7258 N N . ARG A 1 955 ? -6.233 54.559 -55.626 1.00 64.25 955 ARG A N 1
ATOM 7259 C CA . ARG A 1 955 ? -7.381 55.471 -55.816 1.00 64.25 955 ARG A CA 1
ATOM 7260 C C . ARG A 1 955 ? -8.720 54.804 -55.511 1.00 64.25 955 ARG A C 1
ATOM 7262 O O . ARG A 1 955 ? -9.594 55.406 -54.901 1.00 64.25 955 ARG A O 1
ATOM 7269 N N . SER A 1 956 ? -8.880 53.548 -55.919 1.00 65.19 956 SER A N 1
ATOM 7270 C CA . SER A 1 956 ? -10.115 52.795 -55.668 1.00 65.19 956 SER A CA 1
ATOM 7271 C C . SER A 1 956 ? -10.315 52.506 -54.177 1.00 65.19 956 SER A C 1
ATOM 7273 O O . SER A 1 956 ? -11.442 52.529 -53.691 1.00 65.19 956 SER A O 1
ATOM 7275 N N . GLN A 1 957 ? -9.225 52.287 -53.436 1.00 69.50 957 GLN A N 1
ATOM 7276 C CA . GLN A 1 957 ? -9.254 52.154 -51.978 1.00 69.50 957 GLN A CA 1
ATOM 7277 C C . GLN A 1 957 ? -9.584 53.473 -51.272 1.00 69.50 957 GLN A C 1
ATOM 7279 O O . GLN A 1 957 ? -10.322 53.456 -50.291 1.00 69.50 957 GLN A O 1
ATOM 7284 N N . GLU A 1 958 ? -9.066 54.606 -51.749 1.00 71.12 958 GLU A N 1
ATOM 7285 C CA . GLU A 1 958 ? -9.395 55.929 -51.198 1.00 71.12 958 GLU A CA 1
ATOM 7286 C C . GLU A 1 958 ? -10.868 56.281 -51.411 1.00 71.12 958 GLU A C 1
ATOM 7288 O O . GLU A 1 958 ? -11.542 56.693 -50.470 1.00 71.12 958 GLU A O 1
ATOM 7293 N N . LEU A 1 959 ? -11.395 56.032 -52.613 1.00 72.19 959 LEU A N 1
ATOM 7294 C CA . LEU A 1 959 ? -12.812 56.230 -52.918 1.00 72.19 959 LEU A CA 1
ATOM 7295 C C . LEU A 1 959 ? -13.712 55.323 -52.074 1.00 72.19 959 LEU A C 1
ATOM 7297 O O . LEU A 1 959 ? -14.743 55.774 -51.589 1.00 72.19 959 LEU A O 1
ATOM 7301 N N . PHE A 1 960 ? -13.304 54.072 -51.849 1.00 75.50 960 PHE A N 1
ATOM 7302 C CA . PHE A 1 960 ? -14.030 53.162 -50.966 1.00 75.50 960 PHE A CA 1
ATOM 7303 C C . PHE A 1 960 ? -14.066 53.666 -49.516 1.00 75.50 960 PHE A C 1
ATOM 7305 O O . PHE A 1 960 ? -15.105 53.588 -48.871 1.00 75.50 960 PHE A O 1
ATOM 7312 N N . LYS A 1 961 ? -12.960 54.235 -49.014 1.00 76.06 961 LYS A N 1
ATOM 7313 C CA . LYS A 1 961 ? -12.886 54.827 -47.665 1.00 76.06 961 LYS A CA 1
ATOM 7314 C C . LYS A 1 961 ? -13.724 56.098 -47.509 1.00 76.06 961 LYS A C 1
ATOM 7316 O O . LYS A 1 961 ? -14.093 56.427 -46.387 1.00 76.06 961 LYS A O 1
ATOM 7321 N N . ALA A 1 962 ? -14.001 56.808 -48.602 1.00 75.75 962 ALA A N 1
ATOM 7322 C CA . ALA A 1 962 ? -14.806 58.027 -48.600 1.00 75.75 962 ALA A CA 1
ATOM 7323 C C . ALA A 1 962 ? -16.328 57.768 -48.624 1.00 75.75 962 ALA A C 1
ATOM 7325 O O . ALA A 1 962 ? -17.101 58.711 -48.467 1.00 75.75 962 ALA A O 1
ATOM 7326 N N . LEU A 1 963 ? -16.772 56.518 -48.819 1.00 78.00 963 LEU A N 1
ATOM 7327 C CA . LEU A 1 963 ? -18.195 56.152 -48.815 1.00 78.00 963 LEU A CA 1
ATOM 7328 C C . LEU A 1 963 ? -18.811 56.249 -47.408 1.00 78.00 963 LEU A C 1
ATOM 7330 O O . LEU A 1 963 ? -18.107 56.026 -46.423 1.00 78.00 963 LEU A O 1
ATOM 7334 N N . PRO A 1 964 ? -20.129 56.484 -47.281 1.00 80.44 964 PRO A N 1
ATOM 7335 C CA . PRO A 1 964 ? -20.830 56.346 -46.008 1.00 80.44 964 PRO A CA 1
ATOM 7336 C C . PRO A 1 964 ? -20.680 54.935 -45.421 1.00 80.44 964 PRO A C 1
ATOM 7338 O O . PRO A 1 964 ? -20.703 53.936 -46.142 1.00 80.44 964 PRO A O 1
ATOM 7341 N N . GLU A 1 965 ? -20.584 54.842 -44.094 1.00 75.94 965 GLU A N 1
ATOM 7342 C CA . GLU A 1 965 ? -20.302 53.592 -43.368 1.00 75.94 965 GLU A CA 1
ATOM 7343 C C . GLU A 1 965 ? -21.326 52.476 -43.666 1.00 75.94 965 GLU A C 1
ATOM 7345 O O . GLU A 1 965 ? -20.975 51.299 -43.749 1.00 75.94 965 GLU A O 1
ATOM 7350 N N . GLN A 1 966 ? -22.586 52.842 -43.934 1.00 77.94 966 GLN A N 1
ATOM 7351 C CA . GLN A 1 966 ? -23.641 51.902 -44.338 1.00 77.94 966 GLN A CA 1
ATOM 7352 C C . GLN A 1 966 ? -23.360 51.217 -45.687 1.00 77.94 966 GLN A C 1
ATOM 7354 O O . GLN A 1 966 ? -23.627 50.023 -45.832 1.00 77.94 966 GLN A O 1
ATOM 7359 N N . GLU A 1 967 ? -22.796 51.932 -46.664 1.00 76.62 967 GLU A N 1
ATOM 7360 C CA . GLU A 1 967 ? -22.460 51.357 -47.971 1.00 76.62 967 GLU A CA 1
ATOM 7361 C C . GLU A 1 967 ? -21.160 50.557 -47.919 1.00 76.62 967 GLU A C 1
ATOM 7363 O O . GLU A 1 967 ? -21.089 49.478 -48.507 1.00 76.62 967 GLU A O 1
ATOM 7368 N N . GLN A 1 968 ? -20.162 51.014 -47.155 1.00 75.50 968 GLN A N 1
ATOM 7369 C CA . GLN A 1 968 ? -18.937 50.238 -46.927 1.00 75.50 968 GLN A CA 1
ATOM 7370 C C . GLN A 1 968 ? -19.260 48.870 -46.314 1.00 75.50 968 GLN A C 1
ATOM 7372 O O . GLN A 1 968 ? -18.773 47.845 -46.797 1.00 75.50 968 GLN A O 1
ATOM 7377 N N . ASN A 1 969 ? -20.151 48.842 -45.317 1.00 81.88 969 ASN A N 1
ATOM 7378 C CA . ASN A 1 969 ? -20.573 47.613 -44.650 1.00 81.88 969 ASN A CA 1
ATOM 7379 C C . ASN A 1 969 ? -21.259 46.618 -45.598 1.00 81.88 969 ASN A C 1
ATOM 7381 O O . ASN A 1 969 ? -21.071 45.413 -45.437 1.00 81.88 969 ASN A O 1
ATOM 7385 N N . LYS A 1 970 ? -21.977 47.084 -46.631 1.00 84.75 970 LYS A N 1
ATOM 7386 C CA . LYS A 1 970 ? -22.566 46.211 -47.665 1.00 84.75 970 LYS A CA 1
ATOM 7387 C C . LYS A 1 970 ? -21.484 45.429 -48.419 1.00 84.75 970 LYS A C 1
ATOM 7389 O O . LYS A 1 970 ? -21.593 44.215 -48.572 1.00 84.75 970 LYS A O 1
ATOM 7394 N N . TYR A 1 971 ? -20.425 46.103 -48.866 1.00 81.81 971 TYR A N 1
ATOM 7395 C CA . TYR A 1 971 ? -19.332 45.460 -49.607 1.00 81.81 971 TYR A CA 1
ATOM 7396 C C . TYR A 1 971 ? -18.416 44.624 -48.712 1.00 81.81 971 TYR A C 1
ATOM 7398 O O . TYR A 1 971 ? -17.904 43.598 -49.159 1.00 81.81 971 TYR A O 1
ATOM 7406 N N . ILE A 1 972 ? -18.224 45.039 -47.456 1.00 81.12 972 ILE A N 1
ATOM 7407 C CA . ILE A 1 972 ? -17.500 44.254 -46.450 1.00 81.12 972 ILE A CA 1
ATOM 7408 C C . ILE A 1 972 ? -18.248 42.945 -46.181 1.00 81.12 972 ILE A C 1
ATOM 7410 O O . ILE A 1 972 ? -17.633 41.889 -46.264 1.00 81.12 972 ILE A O 1
ATOM 7414 N N . ALA A 1 973 ? -19.571 42.987 -45.996 1.00 82.50 973 ALA A N 1
ATOM 7415 C CA . ALA A 1 973 ? -20.382 41.789 -45.786 1.00 82.50 973 ALA A CA 1
ATOM 7416 C C . ALA A 1 973 ? -20.318 40.810 -46.975 1.00 82.50 973 ALA A C 1
ATOM 7418 O O . ALA A 1 973 ? -20.162 39.609 -46.771 1.00 82.50 973 ALA A O 1
ATOM 7419 N N . ILE A 1 974 ? -20.367 41.308 -48.218 1.00 83.00 974 ILE A N 1
ATOM 7420 C CA . ILE A 1 974 ? -20.230 40.463 -49.421 1.00 83.00 974 ILE A CA 1
ATOM 7421 C C . ILE A 1 974 ? -18.818 39.861 -49.514 1.00 83.00 974 ILE A C 1
ATOM 7423 O O . ILE A 1 974 ? -18.664 38.689 -49.862 1.00 83.00 974 ILE A O 1
ATOM 7427 N N . ALA A 1 975 ? -17.779 40.643 -49.203 1.00 81.81 975 ALA A N 1
ATOM 7428 C CA . ALA A 1 975 ? -16.401 40.155 -49.189 1.00 81.81 975 ALA A CA 1
ATOM 7429 C C . ALA A 1 975 ? -16.182 39.099 -48.093 1.00 81.81 975 ALA A C 1
ATOM 7431 O O . ALA A 1 975 ? -15.507 38.098 -48.339 1.00 81.81 975 ALA A O 1
ATOM 7432 N N . ASP A 1 976 ? -16.788 39.285 -46.920 1.00 79.50 976 ASP A N 1
ATOM 7433 C CA . ASP A 1 976 ? -16.749 38.329 -45.815 1.00 79.50 976 ASP A CA 1
ATOM 7434 C C . ASP A 1 976 ? -17.518 37.043 -46.150 1.00 79.50 976 ASP A C 1
ATOM 7436 O O . ASP A 1 976 ? -17.019 35.954 -45.872 1.00 79.50 976 ASP A O 1
ATOM 7440 N N . GLU A 1 977 ? -18.663 37.123 -46.837 1.00 83.00 977 GLU A N 1
ATOM 7441 C CA . GLU A 1 977 ? -19.393 35.940 -47.317 1.00 83.00 977 GLU A CA 1
ATOM 7442 C C . GLU A 1 977 ? -18.584 35.163 -48.372 1.00 83.00 977 GLU A C 1
ATOM 7444 O O . GLU A 1 977 ? -18.482 33.934 -48.315 1.00 83.00 977 GLU A O 1
ATOM 7449 N N . GLN A 1 978 ? -17.948 35.863 -49.321 1.00 81.38 978 GLN A N 1
ATOM 7450 C CA . GLN A 1 978 ? -17.045 35.234 -50.294 1.00 81.38 978 GLN A CA 1
ATOM 7451 C C . GLN A 1 978 ? -15.840 34.588 -49.606 1.00 81.38 978 GLN A C 1
ATOM 7453 O O . GLN A 1 978 ? -15.417 33.501 -49.998 1.00 81.38 978 GLN A O 1
ATOM 7458 N N . ARG A 1 979 ? -15.301 35.231 -48.566 1.00 77.75 979 ARG A N 1
ATOM 7459 C CA . ARG A 1 979 ? -14.210 34.697 -47.750 1.00 77.75 979 ARG A CA 1
ATOM 7460 C C . ARG A 1 979 ? -14.622 33.443 -46.992 1.00 77.75 979 ARG A C 1
ATOM 7462 O O . ARG A 1 979 ? -13.892 32.464 -47.054 1.00 77.75 979 ARG A O 1
ATOM 7469 N N . GLN A 1 980 ? -15.805 33.422 -46.382 1.00 79.44 980 GLN A N 1
ATOM 7470 C CA . GLN A 1 980 ? -16.338 32.228 -45.721 1.00 79.44 980 GLN A CA 1
ATOM 7471 C C . GLN A 1 980 ? -16.539 31.066 -46.706 1.00 79.44 980 GLN A C 1
ATOM 7473 O O . GLN A 1 980 ? -16.142 29.940 -46.411 1.00 79.44 980 GLN A O 1
ATOM 7478 N N . LYS A 1 981 ? -17.087 31.325 -47.904 1.00 80.12 981 LYS A N 1
ATOM 7479 C CA . LYS A 1 981 ? -17.231 30.298 -48.956 1.00 80.12 981 LYS A CA 1
ATOM 7480 C C . LYS A 1 981 ? -15.880 29.768 -49.436 1.00 80.12 981 LYS A C 1
ATOM 7482 O O . LYS A 1 981 ? -15.733 28.564 -49.627 1.00 80.12 981 LYS A O 1
ATOM 7487 N N . TYR A 1 982 ? -14.894 30.646 -49.607 1.00 79.31 982 TYR A N 1
ATOM 7488 C CA . TYR A 1 982 ? -13.529 30.253 -49.948 1.00 79.31 982 TYR A CA 1
ATOM 7489 C C . TYR A 1 982 ? -12.864 29.450 -48.832 1.00 79.31 982 TYR A C 1
ATOM 7491 O O . TYR A 1 982 ? -12.217 28.453 -49.126 1.00 79.31 982 TYR A O 1
ATOM 7499 N N . ASP A 1 983 ? -13.038 29.842 -47.569 1.00 72.44 983 ASP A N 1
ATOM 7500 C CA . ASP A 1 983 ? -12.467 29.136 -46.422 1.00 72.44 983 ASP A CA 1
ATOM 7501 C C . ASP A 1 983 ? -13.059 27.723 -46.298 1.00 72.44 983 ASP A C 1
ATOM 7503 O O . ASP A 1 983 ? -12.298 26.767 -46.153 1.00 72.44 983 ASP A O 1
ATOM 7507 N N . LEU A 1 984 ? -14.375 27.561 -46.486 1.00 76.44 984 LEU A N 1
ATOM 7508 C CA . LEU A 1 984 ? -15.042 26.251 -46.544 1.00 76.44 984 LEU A CA 1
ATOM 7509 C C . LEU A 1 984 ? -14.557 25.401 -47.730 1.00 76.44 984 LEU A C 1
ATOM 7511 O O . LEU A 1 984 ? -14.192 24.240 -47.549 1.00 76.44 984 LEU A O 1
ATOM 7515 N N . ALA A 1 985 ? -14.477 25.982 -48.931 1.00 71.69 985 ALA A N 1
ATOM 7516 C CA . ALA A 1 985 ? -13.952 25.289 -50.110 1.00 71.69 985 ALA A CA 1
ATOM 7517 C C . ALA A 1 985 ? -12.464 24.924 -49.952 1.00 71.69 985 ALA A C 1
ATOM 7519 O O . ALA A 1 985 ? -12.013 23.891 -50.441 1.00 71.69 985 ALA A O 1
ATOM 7520 N N . MET A 1 986 ? -11.687 25.746 -49.243 1.00 68.38 986 MET A N 1
ATOM 7521 C CA . MET A 1 986 ? -10.292 25.469 -48.902 1.00 68.38 986 MET A CA 1
ATOM 7522 C C . MET A 1 986 ? -10.159 24.395 -47.825 1.00 68.38 986 MET A C 1
ATOM 7524 O O . MET A 1 986 ? -9.193 23.636 -47.860 1.00 68.38 986 MET A O 1
ATOM 7528 N N . GLU A 1 987 ? -11.074 24.319 -46.859 1.00 65.75 987 GLU A N 1
ATOM 7529 C CA . GLU A 1 987 ? -11.140 23.214 -45.899 1.00 65.75 987 GLU A CA 1
ATOM 7530 C C . GLU A 1 987 ? -11.480 21.896 -46.591 1.00 65.75 987 GLU A C 1
ATOM 7532 O O . GLU A 1 987 ? -10.841 20.884 -46.313 1.00 65.75 987 GLU A O 1
ATOM 7537 N N . GLU A 1 988 ? -12.413 21.909 -47.540 1.00 63.41 988 GLU A N 1
ATOM 7538 C CA . GLU A 1 988 ? -12.749 20.746 -48.363 1.00 63.41 988 GLU A CA 1
ATOM 7539 C C . GLU A 1 988 ? -11.587 20.345 -49.288 1.00 63.41 988 GLU A C 1
ATOM 7541 O O . GLU A 1 988 ? -11.209 19.176 -49.337 1.00 63.41 988 GLU A O 1
ATOM 7546 N N . PHE A 1 989 ? -10.905 21.315 -49.908 1.00 61.22 989 PHE A N 1
ATOM 7547 C CA . PHE A 1 989 ? -9.678 21.086 -50.680 1.00 61.22 989 PHE A CA 1
ATOM 7548 C C . PHE A 1 989 ? -8.543 20.489 -49.829 1.00 61.22 989 PHE A C 1
ATOM 7550 O O . PHE A 1 989 ? -7.806 19.630 -50.303 1.00 61.22 989 PHE A O 1
ATOM 7557 N N . LYS A 1 990 ? -8.404 20.913 -48.564 1.00 57.00 990 LYS A N 1
ATOM 7558 C CA . LYS A 1 990 ? -7.403 20.385 -47.616 1.00 57.00 990 LYS A CA 1
ATOM 7559 C C . LYS A 1 990 ? -7.714 18.974 -47.112 1.00 57.00 990 LYS A C 1
ATOM 7561 O O . LYS A 1 990 ? -6.801 18.330 -46.607 1.00 57.00 990 LYS A O 1
ATOM 7566 N N . LYS A 1 991 ? -8.971 18.516 -47.196 1.00 56.19 991 LYS A N 1
ATOM 7567 C CA . LYS A 1 991 ? -9.353 17.133 -46.856 1.00 56.19 991 LYS A CA 1
ATOM 7568 C C . LYS A 1 991 ? -8.901 16.132 -47.917 1.00 56.19 991 LYS A C 1
ATOM 7570 O O . LYS A 1 991 ? -8.768 14.954 -47.605 1.00 56.19 991 LYS A O 1
ATOM 7575 N N . HIS A 1 992 ? -8.664 16.578 -49.150 1.00 57.31 992 HIS A N 1
ATOM 7576 C CA . HIS A 1 992 ? -8.024 15.741 -50.153 1.00 57.31 992 HIS A CA 1
ATOM 7577 C C . HIS A 1 992 ? -6.532 15.611 -49.846 1.00 57.31 992 HIS A C 1
ATOM 7579 O O . HIS A 1 992 ? -5.868 16.599 -49.536 1.00 57.31 992 HIS A O 1
ATOM 7585 N N . ASP A 1 993 ? -6.004 14.393 -49.943 1.00 53.09 993 ASP A N 1
ATOM 7586 C CA . ASP A 1 993 ? -4.587 14.120 -49.715 1.00 53.09 993 ASP A CA 1
ATOM 7587 C C . ASP A 1 993 ? -3.781 14.650 -50.908 1.00 53.09 993 ASP A C 1
ATOM 7589 O O . ASP A 1 993 ? -3.655 14.016 -51.960 1.00 53.09 993 ASP A O 1
ATOM 7593 N N . VAL A 1 994 ? -3.361 15.911 -50.812 1.00 61.53 994 VAL A N 1
ATOM 7594 C CA . VAL A 1 994 ? -2.693 16.587 -51.917 1.00 61.53 994 VAL A CA 1
ATOM 7595 C C . VAL A 1 994 ? -1.193 16.352 -51.819 1.00 61.53 994 VAL A C 1
ATOM 7597 O O . VAL A 1 994 ? -0.499 16.982 -51.020 1.00 61.53 994 VAL A O 1
ATOM 7600 N N . GLU A 1 995 ? -0.677 15.477 -52.680 1.00 68.31 995 GLU A N 1
ATOM 7601 C CA . GLU A 1 995 ? 0.763 15.284 -52.805 1.00 68.31 995 GLU A CA 1
ATOM 7602 C C . GLU A 1 995 ? 1.469 16.551 -53.284 1.00 68.31 995 GLU A C 1
ATOM 7604 O O . GLU A 1 995 ? 1.012 17.283 -54.176 1.00 68.31 995 GLU A O 1
ATOM 7609 N N . GLU A 1 996 ? 2.646 16.790 -52.717 1.00 69.69 996 GLU A N 1
ATOM 7610 C CA . GLU A 1 996 ? 3.447 17.960 -53.023 1.00 69.69 996 GLU A CA 1
ATOM 7611 C C . GLU A 1 996 ? 4.911 17.611 -53.147 1.00 69.69 996 GLU A C 1
ATOM 7613 O O . GLU A 1 996 ? 5.462 16.763 -52.446 1.00 69.69 996 GLU A O 1
ATOM 7618 N N . VAL A 1 997 ? 5.554 18.349 -54.034 1.00 70.25 997 VAL A N 1
ATOM 7619 C CA . VAL A 1 997 ? 6.954 18.188 -54.360 1.00 70.25 997 VAL A CA 1
ATOM 7620 C C . VAL A 1 997 ? 7.696 19.434 -53.902 1.00 70.25 997 VAL A C 1
ATOM 7622 O O . VAL A 1 997 ? 7.288 20.565 -54.179 1.00 70.25 997 VAL A O 1
ATOM 7625 N N . LEU A 1 998 ? 8.787 19.228 -53.173 1.00 70.12 998 LEU A N 1
ATOM 7626 C CA . LEU A 1 998 ? 9.725 20.280 -52.806 1.00 70.12 998 LEU A CA 1
ATOM 7627 C C . LEU A 1 998 ? 10.786 20.403 -53.896 1.00 70.12 998 LEU A C 1
ATOM 7629 O O . LEU A 1 998 ? 11.394 19.406 -54.272 1.00 70.12 998 LEU A O 1
ATOM 7633 N N . LEU A 1 999 ? 11.020 21.624 -54.367 1.00 68.44 999 LEU A N 1
ATOM 7634 C CA . LEU A 1 999 ? 12.100 21.991 -55.276 1.00 68.44 999 LEU A CA 1
ATOM 7635 C C . LEU A 1 999 ? 13.149 22.769 -54.488 1.00 68.44 999 LEU A C 1
ATOM 7637 O O . LEU A 1 999 ? 12.826 23.816 -53.923 1.00 68.44 999 LEU A O 1
ATOM 7641 N N . GLY A 1 1000 ? 14.385 22.287 -54.472 1.00 65.94 1000 GLY A N 1
ATOM 7642 C CA . GLY A 1 1000 ? 15.531 23.033 -53.961 1.00 65.94 1000 GLY A CA 1
ATOM 7643 C C . GLY A 1 1000 ? 16.300 23.689 -55.103 1.00 65.94 1000 GLY A C 1
ATOM 7644 O O . GLY A 1 1000 ? 16.572 23.039 -56.118 1.00 65.94 1000 GLY A O 1
ATOM 7645 N N . SER A 1 1001 ? 16.643 24.967 -54.949 1.00 67.75 1001 SER A N 1
ATOM 7646 C CA . SER A 1 1001 ? 17.573 25.661 -55.840 1.00 67.75 1001 SER A CA 1
ATOM 7647 C C . SER A 1 1001 ? 19.010 25.621 -55.322 1.00 67.75 1001 SER A C 1
ATOM 7649 O O . SER A 1 1001 ? 19.252 25.423 -54.129 1.00 67.75 1001 SER A O 1
ATOM 7651 N N . VAL A 1 1002 ? 19.973 25.845 -56.219 1.00 64.38 1002 VAL A N 1
ATOM 7652 C CA . VAL A 1 1002 ? 21.407 25.919 -55.888 1.00 64.38 1002 VAL A CA 1
ATOM 7653 C C . VAL A 1 1002 ? 21.679 27.033 -54.874 1.00 64.38 1002 VAL A C 1
ATOM 7655 O O . VAL A 1 1002 ? 22.509 26.857 -53.990 1.00 64.38 1002 VAL A O 1
ATOM 7658 N N . LYS A 1 1003 ? 20.937 28.146 -54.938 1.00 60.91 1003 LYS A N 1
ATOM 7659 C CA . LYS A 1 1003 ? 21.035 29.252 -53.969 1.00 60.91 1003 LYS A CA 1
ATOM 7660 C C . LYS A 1 1003 ? 20.199 29.053 -52.693 1.00 60.91 1003 LYS A C 1
ATOM 7662 O O . LYS A 1 1003 ? 19.947 30.013 -51.972 1.00 60.91 1003 LYS A O 1
ATOM 7667 N N . GLY A 1 1004 ? 19.729 27.833 -52.418 1.00 55.94 1004 GLY A N 1
ATOM 7668 C CA . GLY A 1 1004 ? 19.039 27.490 -51.170 1.00 55.94 1004 GLY A CA 1
ATOM 7669 C C . GLY A 1 1004 ? 17.563 27.900 -51.098 1.00 55.94 1004 GLY A C 1
ATOM 7670 O O . GLY A 1 1004 ? 16.962 27.824 -50.026 1.00 55.94 1004 GLY A O 1
ATOM 7671 N N . CYS A 1 1005 ? 16.938 28.304 -52.210 1.00 60.44 1005 CYS A N 1
ATOM 7672 C CA . CYS A 1 1005 ? 15.499 28.570 -52.229 1.00 60.44 1005 CYS A CA 1
ATOM 7673 C C . CYS A 1 1005 ? 14.718 27.252 -52.269 1.00 60.44 1005 CYS A C 1
ATOM 7675 O O . CYS A 1 1005 ? 14.938 26.420 -53.148 1.00 60.44 1005 CYS A O 1
ATOM 7677 N N . ILE A 1 1006 ? 13.762 27.084 -51.353 1.00 62.12 1006 ILE A N 1
ATOM 7678 C CA . ILE A 1 1006 ? 12.858 25.930 -51.333 1.00 62.12 1006 ILE A CA 1
ATOM 7679 C C . ILE A 1 1006 ? 11.486 26.381 -51.832 1.00 62.12 1006 ILE A C 1
ATOM 7681 O O . ILE A 1 1006 ? 10.861 27.261 -51.243 1.00 62.12 1006 ILE A O 1
ATOM 7685 N N . SER A 1 1007 ? 11.005 25.774 -52.914 1.00 62.38 1007 SER A N 1
ATOM 7686 C CA . SER A 1 1007 ? 9.669 26.019 -53.470 1.00 62.38 1007 SER A CA 1
ATOM 7687 C C . SER A 1 1007 ? 8.811 24.765 -53.364 1.00 62.38 1007 SER A C 1
ATOM 7689 O O . SER A 1 1007 ? 9.271 23.666 -53.654 1.00 62.38 1007 SER A O 1
ATOM 7691 N N . ARG A 1 1008 ? 7.552 24.919 -52.952 1.00 65.94 1008 ARG A N 1
ATOM 7692 C CA . ARG A 1 1008 ? 6.581 23.821 -52.853 1.00 65.94 1008 ARG A CA 1
ATOM 7693 C C . ARG A 1 1008 ? 5.657 23.871 -54.058 1.00 65.94 1008 ARG A C 1
ATOM 7695 O O . ARG A 1 1008 ? 5.051 24.907 -54.322 1.00 65.94 1008 ARG A O 1
ATOM 7702 N N . VAL A 1 1009 ? 5.552 22.756 -54.768 1.00 70.31 1009 VAL A N 1
ATOM 7703 C CA . VAL A 1 1009 ? 4.671 22.621 -55.925 1.00 70.31 1009 VAL A CA 1
ATOM 7704 C C . VAL A 1 1009 ? 3.712 21.475 -55.689 1.00 70.31 1009 VAL A C 1
ATOM 7706 O O . VAL A 1 1009 ? 4.102 20.322 -55.529 1.00 70.31 1009 VAL A O 1
ATOM 7709 N N . THR A 1 1010 ? 2.436 21.819 -55.670 1.00 74.12 1010 THR A N 1
ATOM 7710 C CA . THR A 1 1010 ? 1.336 20.871 -55.570 1.00 74.12 1010 THR A CA 1
ATOM 7711 C C . THR A 1 1010 ? 1.270 20.029 -56.838 1.00 74.12 1010 THR A C 1
ATOM 7713 O O . THR A 1 1010 ? 1.139 20.582 -57.934 1.00 74.12 1010 THR A O 1
ATOM 7716 N N . VAL A 1 1011 ? 1.343 18.701 -56.710 1.00 73.00 1011 VAL A N 1
ATOM 7717 C CA . VAL A 1 1011 ? 1.459 17.777 -57.853 1.00 73.00 1011 VAL A CA 1
ATOM 7718 C C . VAL A 1 1011 ? 0.290 17.936 -58.828 1.00 73.00 1011 VAL A C 1
ATOM 7720 O O . VAL A 1 1011 ? 0.498 17.933 -60.040 1.00 73.00 1011 VAL A O 1
ATOM 7723 N N . ASN A 1 1012 ? -0.919 18.184 -58.320 1.00 69.94 1012 ASN A N 1
ATOM 7724 C CA . ASN A 1 1012 ? -2.123 18.378 -59.137 1.00 69.94 1012 ASN A CA 1
ATOM 7725 C C . ASN A 1 1012 ? -2.106 19.653 -59.999 1.00 69.94 1012 ASN A C 1
ATOM 7727 O O . ASN A 1 1012 ? -2.896 19.773 -60.927 1.00 69.94 1012 ASN A O 1
ATOM 7731 N N . THR A 1 1013 ? -1.191 20.596 -59.750 1.00 68.38 1013 THR A N 1
ATOM 7732 C CA . THR A 1 1013 ? -1.037 21.804 -60.585 1.00 68.38 1013 THR A CA 1
ATOM 7733 C C . THR A 1 1013 ? -0.145 21.584 -61.814 1.00 68.38 1013 THR A C 1
ATOM 7735 O O . THR A 1 1013 ? -0.052 22.471 -62.679 1.00 68.38 1013 THR A O 1
ATOM 7738 N N . LEU A 1 1014 ? 0.521 20.424 -61.891 1.00 70.00 1014 LEU A N 1
ATOM 7739 C CA . LEU A 1 1014 ? 1.384 20.021 -62.996 1.00 70.00 1014 LEU A CA 1
ATOM 7740 C C . LEU A 1 1014 ? 0.555 19.378 -64.114 1.00 70.00 1014 LEU A C 1
ATOM 7742 O O . LEU A 1 1014 ? -0.251 18.486 -63.838 1.00 70.00 1014 LEU A O 1
ATOM 7746 N N . PRO A 1 1015 ? 0.773 19.762 -65.385 1.00 65.38 1015 PRO A N 1
ATOM 7747 C CA . PRO A 1 1015 ? 0.046 19.158 -66.488 1.00 65.38 1015 PRO A CA 1
ATOM 7748 C C . PRO A 1 1015 ? 0.427 17.681 -66.620 1.00 65.38 1015 PRO A C 1
ATOM 7750 O O . PRO A 1 1015 ? 1.614 17.336 -66.679 1.00 65.38 1015 PRO A O 1
ATOM 7753 N N . VAL A 1 1016 ? -0.588 16.817 -66.703 1.00 71.06 1016 VAL A N 1
ATOM 7754 C CA . VAL A 1 1016 ? -0.403 15.442 -67.178 1.00 71.06 1016 VAL A CA 1
ATOM 7755 C C . VAL A 1 1016 ? -0.225 15.519 -68.681 1.00 71.06 1016 VAL A C 1
ATOM 7757 O O . VAL A 1 1016 ? -1.103 16.007 -69.390 1.00 71.06 1016 VAL A O 1
ATOM 7760 N N . SER A 1 1017 ? 0.916 15.057 -69.177 1.00 67.44 1017 SER A N 1
ATOM 7761 C CA . SER A 1 1017 ? 1.135 14.982 -70.616 1.00 67.44 1017 SER A CA 1
ATOM 7762 C C . SER A 1 1017 ? 1.152 13.535 -71.074 1.00 67.44 1017 SER A C 1
ATOM 7764 O O . SER A 1 1017 ? 1.875 12.703 -70.535 1.00 67.44 1017 SER A O 1
ATOM 7766 N N . TRP A 1 1018 ? 0.387 13.260 -72.127 1.00 62.59 1018 TRP A N 1
ATOM 7767 C CA . TRP A 1 1018 ? 0.303 11.951 -72.780 1.00 62.59 1018 TRP A CA 1
ATOM 7768 C C . TRP A 1 1018 ? 1.162 11.874 -74.061 1.00 62.59 1018 TRP A C 1
ATOM 7770 O O . TRP A 1 1018 ? 1.340 10.797 -74.640 1.00 62.59 1018 TRP A O 1
ATOM 7780 N N . THR A 1 1019 ? 1.721 13.017 -74.487 1.00 60.00 1019 THR A N 1
ATOM 7781 C CA . THR A 1 1019 ? 2.532 13.232 -75.706 1.00 60.00 1019 THR A CA 1
ATOM 7782 C C . THR A 1 1019 ? 3.825 14.005 -75.395 1.00 60.00 1019 THR A C 1
ATOM 7784 O O . THR A 1 1019 ? 3.922 14.641 -74.343 1.00 60.00 1019 THR A O 1
ATOM 7787 N N . ARG A 1 1020 ? 4.815 14.006 -76.303 1.00 62.44 1020 ARG A N 1
ATOM 7788 C CA . ARG A 1 1020 ? 6.044 14.817 -76.164 1.00 62.44 1020 ARG A CA 1
ATOM 7789 C C . ARG A 1 1020 ? 5.686 16.311 -76.245 1.00 62.44 1020 ARG A C 1
ATOM 7791 O O . ARG A 1 1020 ? 5.275 16.773 -77.302 1.00 62.44 1020 ARG A O 1
ATOM 7798 N N . ARG A 1 1021 ? 5.806 17.066 -75.146 1.00 65.50 1021 ARG A N 1
ATOM 7799 C CA . ARG A 1 1021 ? 5.495 18.512 -75.085 1.00 65.50 1021 ARG A CA 1
ATOM 7800 C C . ARG A 1 1021 ? 6.523 19.272 -74.241 1.00 65.50 1021 ARG A C 1
ATOM 7802 O O . ARG A 1 1021 ? 7.234 18.663 -73.443 1.00 65.50 1021 ARG A O 1
ATOM 7809 N N . LYS A 1 1022 ? 6.578 20.601 -74.410 1.00 60.88 1022 LYS A N 1
ATOM 7810 C CA . LYS A 1 1022 ? 7.308 21.512 -73.510 1.00 60.88 1022 LYS A CA 1
ATOM 7811 C C . LYS A 1 1022 ? 6.607 21.534 -72.140 1.00 60.88 1022 LYS A C 1
ATOM 7813 O O . LYS A 1 1022 ? 5.380 21.603 -72.090 1.00 60.88 1022 LYS A O 1
ATOM 7818 N N . GLY A 1 1023 ? 7.371 21.418 -71.050 1.00 66.06 1023 GLY A N 1
ATOM 7819 C CA . GLY A 1 1023 ? 6.842 21.402 -69.677 1.00 66.06 1023 GLY A CA 1
ATOM 7820 C C . GLY A 1 1023 ? 6.223 22.740 -69.244 1.00 66.06 1023 GLY A C 1
ATOM 7821 O O . GLY A 1 1023 ? 6.373 23.755 -69.924 1.00 66.06 1023 GLY A O 1
ATOM 7822 N N . LYS A 1 1024 ? 5.540 22.763 -68.092 1.00 75.31 1024 LYS A N 1
ATOM 7823 C CA . LYS A 1 1024 ? 5.014 24.000 -67.477 1.00 75.31 1024 LYS A CA 1
ATOM 7824 C C . LYS A 1 1024 ? 6.082 24.621 -66.581 1.00 75.31 1024 LYS A C 1
ATOM 7826 O O . LYS A 1 1024 ? 6.761 23.894 -65.863 1.00 75.31 1024 LYS A O 1
ATOM 7831 N N . ALA A 1 1025 ? 6.217 25.947 -66.600 1.00 73.56 1025 ALA A N 1
ATOM 7832 C CA . ALA A 1 1025 ? 7.093 26.659 -65.670 1.00 73.56 1025 ALA A CA 1
ATOM 7833 C C . ALA A 1 1025 ? 6.495 26.618 -64.253 1.00 73.56 1025 ALA A C 1
ATOM 7835 O O . ALA A 1 1025 ? 5.365 27.067 -64.047 1.00 73.56 1025 ALA A O 1
ATOM 7836 N N . ILE A 1 1026 ? 7.239 26.067 -63.294 1.00 70.88 1026 ILE A N 1
ATOM 7837 C CA . ILE A 1 1026 ? 6.770 25.824 -61.918 1.00 70.88 1026 ILE A CA 1
ATOM 7838 C C . ILE A 1 1026 ? 7.492 26.671 -60.871 1.00 70.88 1026 ILE A C 1
ATOM 7840 O O . ILE A 1 1026 ? 7.003 26.809 -59.754 1.00 70.88 1026 ILE A O 1
ATOM 7844 N N . SER A 1 1027 ? 8.618 27.287 -61.234 1.00 65.81 1027 SER A N 1
ATOM 7845 C CA . SER A 1 1027 ? 9.333 28.240 -60.387 1.00 65.81 1027 SER A CA 1
ATOM 7846 C C . SER A 1 1027 ? 9.847 29.416 -61.217 1.00 65.81 1027 SER A C 1
ATOM 7848 O O . SER A 1 1027 ? 10.419 29.223 -62.289 1.00 65.81 1027 SER A O 1
ATOM 7850 N N . ARG A 1 1028 ? 9.645 30.650 -60.733 1.00 58.62 1028 ARG A N 1
ATOM 7851 C CA . ARG A 1 1028 ? 10.299 31.850 -61.284 1.00 58.62 1028 ARG A CA 1
ATOM 7852 C C . ARG A 1 1028 ? 11.644 32.021 -60.582 1.00 58.62 1028 ARG A C 1
ATOM 7854 O O . ARG A 1 1028 ? 11.741 32.747 -59.595 1.00 58.62 1028 ARG A O 1
ATOM 7861 N N . LEU A 1 1029 ? 12.665 31.329 -61.073 1.00 61.53 1029 LEU A N 1
ATOM 7862 C CA . LEU A 1 1029 ? 14.028 31.458 -60.555 1.00 61.53 1029 LEU A CA 1
ATOM 7863 C C . LEU A 1 1029 ? 14.564 32.874 -60.834 1.00 61.53 1029 LEU A C 1
ATOM 7865 O O . LEU A 1 1029 ? 14.405 33.401 -61.939 1.00 61.53 1029 LEU A O 1
ATOM 7869 N N . ARG A 1 1030 ? 15.210 33.506 -59.844 1.00 57.97 1030 ARG A N 1
ATOM 7870 C CA . ARG A 1 1030 ? 15.951 34.761 -60.064 1.00 57.97 1030 ARG A CA 1
ATOM 7871 C C . ARG A 1 1030 ? 17.215 34.414 -60.849 1.00 57.97 1030 ARG A C 1
ATOM 7873 O O . ARG A 1 1030 ? 18.008 33.606 -60.382 1.00 57.97 1030 ARG A O 1
ATOM 7880 N N . LYS A 1 1031 ? 17.419 34.974 -62.044 1.00 50.66 1031 LYS A N 1
ATOM 7881 C CA . LYS A 1 1031 ? 18.630 34.677 -62.832 1.00 50.66 1031 LYS A CA 1
ATOM 7882 C C . LYS A 1 1031 ? 19.886 35.164 -62.079 1.00 50.66 1031 LYS A C 1
ATOM 7884 O O . LYS A 1 1031 ? 19.848 36.298 -61.601 1.00 50.66 1031 LYS A O 1
ATOM 7889 N N . PRO A 1 1032 ? 20.981 34.374 -61.977 1.00 55.06 1032 PRO A N 1
ATOM 7890 C CA . PRO A 1 1032 ? 21.215 33.028 -62.524 1.00 55.06 1032 PRO A CA 1
ATOM 7891 C C . PRO A 1 1032 ? 21.100 31.904 -61.459 1.00 55.06 1032 PRO A C 1
ATOM 7893 O O . PRO A 1 1032 ? 22.109 31.356 -61.027 1.00 55.06 1032 PRO A O 1
ATOM 7896 N N . ASP A 1 1033 ? 19.895 31.562 -60.996 1.00 71.69 1033 ASP A N 1
ATOM 7897 C CA . ASP A 1 1033 ? 19.638 30.414 -60.100 1.00 71.69 1033 ASP A CA 1
ATOM 7898 C C . ASP A 1 1033 ? 19.090 29.196 -60.876 1.00 71.69 1033 ASP A C 1
ATOM 7900 O O . ASP A 1 1033 ? 18.469 29.360 -61.930 1.00 71.69 1033 ASP A O 1
ATOM 7904 N N . LYS A 1 1034 ? 19.328 27.979 -60.366 1.00 75.62 1034 LYS A N 1
ATOM 7905 C CA . LYS A 1 1034 ? 18.975 26.688 -60.995 1.00 75.62 1034 LYS A CA 1
ATOM 7906 C C . LYS A 1 1034 ? 18.382 25.717 -59.976 1.00 75.62 1034 LYS A C 1
ATOM 7908 O O . LYS A 1 1034 ? 18.777 25.738 -58.814 1.00 75.62 1034 LYS A O 1
ATOM 7913 N N . ILE A 1 1035 ? 17.484 24.828 -60.402 1.00 74.31 1035 ILE A N 1
ATOM 7914 C CA . ILE A 1 1035 ? 16.970 23.739 -59.547 1.00 74.31 1035 ILE A CA 1
ATOM 7915 C C . ILE A 1 1035 ? 17.982 22.594 -59.485 1.00 74.31 1035 ILE A C 1
ATOM 7917 O O . ILE A 1 1035 ? 18.413 22.104 -60.528 1.00 74.31 1035 ILE A O 1
ATOM 7921 N N . CYS A 1 1036 ? 18.315 22.140 -58.275 1.00 67.81 1036 CYS A N 1
ATOM 7922 C CA . CYS A 1 1036 ? 19.267 21.051 -58.039 1.00 67.81 1036 CYS A CA 1
ATOM 7923 C C . CYS A 1 1036 ? 18.628 19.775 -57.474 1.00 67.81 1036 CYS A C 1
ATOM 7925 O O . CYS A 1 1036 ? 19.104 18.685 -57.775 1.00 67.81 1036 CYS A O 1
ATOM 7927 N N . THR A 1 1037 ? 17.555 19.880 -56.682 1.00 67.75 1037 THR A N 1
ATOM 7928 C CA . THR A 1 1037 ? 16.939 18.721 -56.022 1.00 67.75 1037 THR A CA 1
ATOM 7929 C C . THR A 1 1037 ? 15.422 18.807 -56.011 1.00 67.75 1037 THR A C 1
ATOM 7931 O O . THR A 1 1037 ? 14.833 19.891 -55.999 1.00 67.75 1037 THR A O 1
ATOM 7934 N N . VAL A 1 1038 ? 14.789 17.638 -56.038 1.00 71.00 1038 VAL A N 1
ATOM 7935 C CA . VAL A 1 1038 ? 13.339 17.473 -56.049 1.00 71.00 1038 VAL A CA 1
ATOM 7936 C C . VAL A 1 1038 ? 12.999 16.299 -55.146 1.00 71.00 1038 VAL A C 1
ATOM 7938 O O . VAL A 1 1038 ? 13.488 15.198 -55.386 1.00 71.00 1038 VAL A O 1
ATOM 7941 N N . SER A 1 1039 ? 12.173 16.520 -54.125 1.00 67.75 1039 SER A N 1
ATOM 7942 C CA . SER A 1 1039 ? 11.782 15.472 -53.175 1.00 67.75 1039 SER A CA 1
ATOM 7943 C C . SER A 1 1039 ? 10.272 15.459 -52.958 1.00 67.75 1039 SER A C 1
ATOM 7945 O O . SER A 1 1039 ? 9.649 16.520 -52.854 1.00 67.75 1039 SER A O 1
ATOM 7947 N N . LEU A 1 1040 ? 9.682 14.262 -52.905 1.00 68.12 1040 LEU A N 1
ATOM 7948 C CA . LEU A 1 1040 ? 8.278 14.093 -52.542 1.00 68.12 1040 LEU A CA 1
ATOM 7949 C C . LEU A 1 1040 ? 8.118 14.370 -51.054 1.00 68.12 1040 LEU A C 1
ATOM 7951 O O . LEU A 1 1040 ? 8.814 13.785 -50.223 1.00 68.12 1040 LEU A O 1
ATOM 7955 N N . LEU A 1 1041 ? 7.162 15.220 -50.713 1.00 61.19 1041 LEU A N 1
ATOM 7956 C CA . LEU A 1 1041 ? 6.719 15.338 -49.345 1.00 61.19 1041 LEU A CA 1
ATOM 7957 C C . LEU A 1 1041 ? 5.578 14.350 -49.122 1.00 61.19 1041 LEU A C 1
ATOM 7959 O O . LEU A 1 1041 ? 4.414 14.691 -49.308 1.00 61.19 1041 LEU A O 1
ATOM 7963 N N . SER A 1 1042 ? 5.907 13.116 -48.754 1.00 50.16 1042 SER A N 1
ATOM 7964 C CA . SER A 1 1042 ? 4.880 12.148 -48.393 1.00 50.16 1042 SER A CA 1
ATOM 7965 C C . SER A 1 1042 ? 4.176 12.598 -47.108 1.00 50.16 1042 SER A C 1
ATOM 7967 O O . SER A 1 1042 ? 4.810 12.831 -46.072 1.00 50.16 1042 SER A O 1
ATOM 7969 N N . ALA A 1 1043 ? 2.851 12.736 -47.165 1.00 42.06 1043 ALA A N 1
ATOM 7970 C CA . ALA A 1 1043 ? 2.009 12.755 -45.979 1.00 42.06 1043 ALA A CA 1
ATOM 7971 C C . ALA A 1 1043 ? 1.981 11.326 -45.415 1.00 42.06 1043 ALA A C 1
ATOM 7973 O O . ALA A 1 1043 ? 1.084 10.547 -45.691 1.00 42.06 1043 ALA A O 1
ATOM 7974 N N . VAL A 1 1044 ? 3.031 10.931 -44.692 1.00 36.22 1044 VAL A N 1
ATOM 7975 C CA . VAL A 1 1044 ? 3.060 9.625 -44.017 1.00 36.22 1044 VAL A CA 1
ATOM 7976 C C . VAL A 1 1044 ? 2.335 9.771 -42.685 1.00 36.22 1044 VAL A C 1
ATOM 7978 O O . VAL A 1 1044 ? 2.960 9.928 -41.637 1.00 36.22 1044 VAL A O 1
ATOM 7981 N N . GLU A 1 1045 ? 1.007 9.790 -42.747 1.00 31.45 1045 GLU A N 1
ATOM 7982 C CA . GLU A 1 1045 ? 0.196 9.166 -41.707 1.00 31.45 1045 GLU A CA 1
ATOM 7983 C C . GLU A 1 1045 ? 0.091 7.681 -42.071 1.00 31.45 1045 GLU A C 1
ATOM 7985 O O . GLU A 1 1045 ? -0.858 7.244 -42.709 1.00 31.45 1045 GLU A O 1
ATOM 7990 N N . GLU A 1 1046 ? 1.087 6.884 -41.678 1.00 29.66 1046 GLU A N 1
ATOM 7991 C CA . GLU A 1 1046 ? 0.717 5.545 -41.228 1.00 29.66 1046 GLU A CA 1
ATOM 7992 C C . GLU A 1 1046 ? 0.073 5.783 -39.864 1.00 29.66 1046 GLU A C 1
ATOM 7994 O O . GLU A 1 1046 ? 0.737 6.224 -38.921 1.00 29.66 1046 GLU A O 1
ATOM 7999 N N . ALA A 1 1047 ? -1.249 5.612 -39.802 1.00 26.83 1047 ALA A N 1
ATOM 8000 C CA . ALA A 1 1047 ? -1.950 5.514 -38.535 1.00 26.83 1047 ALA A CA 1
ATOM 8001 C C . ALA A 1 1047 ? -1.183 4.521 -37.643 1.00 26.83 1047 ALA A C 1
ATOM 8003 O O . ALA A 1 1047 ? -0.694 3.512 -38.162 1.00 26.83 1047 ALA A O 1
ATOM 8004 N N . PRO A 1 1048 ? -1.031 4.795 -36.336 1.00 30.44 1048 PRO A N 1
ATOM 8005 C CA . PRO A 1 1048 ? -0.491 3.792 -35.437 1.00 30.44 1048 PRO A CA 1
ATOM 8006 C C . PRO A 1 1048 ? -1.331 2.526 -35.605 1.00 30.44 1048 PRO A C 1
ATOM 8008 O O . PRO A 1 1048 ? -2.560 2.580 -35.556 1.00 30.44 1048 PRO A O 1
ATOM 8011 N N . ASP A 1 1049 ? -0.656 1.414 -35.880 1.00 30.05 1049 ASP A N 1
ATOM 8012 C CA . ASP A 1 1049 ? -1.233 0.076 -35.872 1.00 30.05 1049 ASP A CA 1
ATOM 8013 C C . ASP A 1 1049 ? -1.620 -0.237 -34.417 1.00 30.05 1049 ASP A C 1
ATOM 8015 O O . ASP A 1 1049 ? -0.878 -0.872 -33.666 1.00 30.05 1049 ASP A O 1
ATOM 8019 N N . ASP A 1 1050 ? -2.750 0.326 -33.981 1.00 31.17 1050 ASP A N 1
ATOM 8020 C CA . ASP A 1 1050 ? -3.457 -0.063 -32.770 1.00 31.17 1050 ASP A CA 1
ATOM 8021 C C . ASP A 1 1050 ? -4.007 -1.474 -33.019 1.00 31.17 1050 ASP A C 1
ATOM 8023 O O . ASP A 1 1050 ? -5.173 -1.677 -33.371 1.00 31.17 1050 ASP A O 1
ATOM 8027 N N . GLY A 1 1051 ? -3.140 -2.473 -32.846 1.00 30.56 1051 GLY A N 1
ATOM 8028 C CA . GLY A 1 1051 ? -3.572 -3.846 -32.611 1.00 30.56 1051 GLY A CA 1
ATOM 8029 C C . GLY A 1 1051 ? -4.555 -3.890 -31.429 1.00 30.56 1051 GLY A C 1
ATOM 8030 O O . GLY A 1 1051 ? -4.503 -3.028 -30.546 1.00 30.56 1051 GLY A O 1
ATOM 8031 N N . PRO A 1 1052 ? -5.493 -4.854 -31.399 1.00 31.45 1052 PRO A N 1
ATOM 8032 C CA . PRO A 1 1052 ? -6.573 -4.846 -30.422 1.00 31.45 1052 PRO A CA 1
ATOM 8033 C C . PRO A 1 1052 ? -6.015 -4.935 -28.992 1.00 31.45 1052 PRO A C 1
ATOM 8035 O O . PRO A 1 1052 ? -5.183 -5.791 -28.702 1.00 31.45 1052 PRO A O 1
ATOM 8038 N N . LYS A 1 1053 ? -6.497 -3.993 -28.172 1.00 30.45 1053 LYS A N 1
ATOM 8039 C CA . LYS A 1 1053 ? -6.136 -3.651 -26.784 1.00 30.45 1053 LYS A CA 1
ATOM 8040 C C . LYS A 1 1053 ? -5.758 -4.798 -25.853 1.00 30.45 1053 LYS A C 1
ATOM 8042 O O . LYS A 1 1053 ? -6.501 -5.805 -25.823 1.00 30.45 1053 LYS A O 1
#

pLDDT: mean 73.68, std 21.89, range [23.08, 96.5]

Nearest PDB structures (foldseek):
  4g0u-assembly1_B  TM=9.496E-01  e=2.814E-50  Homo sapiens
  4g0u-assembly1_A  TM=9.463E-01  e=2.403E-50  Homo sapiens
  4j3n-assembly1_A  TM=9.464E-01  e=9.947E-50  Homo sapiens
  6zy7-assembly1_B  TM=9.143E-01  e=9.277E-43  Homo sapiens
  6zy5-assembly1_B  TM=9.138E-01  e=1.490E-42  Homo sapiens